Protein AF-A0A9W7LDL4-F1 (afdb_monomer_lite)

Sequence (821 aa):
MVRTRMLRHLKIFDSYFSASKPLLNHCSDKGTVSKFAHMLAAHAKHDDGNALCRLIEVCQHLAGQERKNLGFAMLLLLKYETKDGVWAIIEQVKDRVHRCQSAQKQAYVLVVSSGANMLQTKGRLGPGRPTEWDRLFPVHDLPIGVSESLQISSPAYSAIRKFQPSPTSSQALTKVLHSLHEMIEDYFEAHKEKAFLSSLHEPARFYYDCVGNHHHRDHVNVHGLNGWLCLIRGWFGAQLPLLPQENDGDAFKGCSDVWAGLSDEAWEVFKRDENFGKDYEGIRALRGRKEKMVKEKKYGNFDSGREFTGGTGASMERNAKKGDSRYRKTASKFAWWFRKEFVVKRMFEVLNGEGKPEYVGFREKCEVLFPLFLQSENFKWEGGLMEFMYDDDLMHIDVERAGRWFWWLGVIKEQYKGEKLGEGEGQSIYTCCGKCGEVPLPPGRFCHKCGEKIEANWAPVSPSASADDKDDRKPAALSPSSSSSVPSVQLPAVGRKLRHVEVRVKKKKAEAKAKVKEGGKEERRKREEAKAEADAKAEVKAQSPRVLSDSSVALDADPDEDLTCPICMEVRDDILPIPHWSSIGDVSGHRMCRQCTASYGKNECPFCHEVSVAEGVLKLVREMINKINETTGTSDPHALAALWEHWQFFEMEYSGRQGVVERVGKMVVEDKVFNQTLRKGVRQRAAWMRDAAGVIFRLHSLASCGGLSIRTGDRELLDKCRGSILETLETMECNGHHLGAAYSQALAPWLSASQGGGRGEVPMMLTVKDVGRAIVKNWVRHGRPGNARREVRERVITQYMQEARVRVWGGEDEVWEAFYS

Structure (mmCIF, N/CA/C/O backbone):
data_AF-A0A9W7LDL4-F1
#
_entry.id   AF-A0A9W7LDL4-F1
#
loop_
_atom_site.group_PDB
_atom_site.id
_atom_site.type_symbol
_atom_site.label_atom_id
_atom_site.label_alt_id
_atom_site.label_comp_id
_atom_site.label_asym_id
_atom_site.label_entity_id
_atom_site.label_seq_id
_atom_site.pdbx_PDB_ins_code
_atom_site.Cartn_x
_atom_site.Cartn_y
_atom_site.Cartn_z
_atom_site.occupancy
_atom_site.B_iso_or_equiv
_atom_site.auth_seq_id
_atom_site.auth_comp_id
_atom_site.auth_asym_id
_atom_site.auth_atom_id
_atom_site.pdbx_PDB_model_num
ATOM 1 N N . MET A 1 1 ? -8.871 17.024 -5.630 1.00 53.22 1 MET A N 1
ATOM 2 C CA . MET A 1 1 ? -9.946 16.040 -5.913 1.00 53.22 1 MET A CA 1
ATOM 3 C C . MET A 1 1 ? -10.081 15.651 -7.391 1.00 53.22 1 MET A C 1
ATOM 5 O O . MET A 1 1 ? -10.297 14.474 -7.636 1.00 53.22 1 MET A O 1
ATOM 9 N N . VAL A 1 2 ? -9.946 16.567 -8.366 1.00 59.41 2 VAL A N 1
ATOM 10 C CA . VAL A 1 2 ? -10.040 16.223 -9.812 1.00 59.41 2 VAL A CA 1
ATOM 11 C C . VAL A 1 2 ? -8.792 15.496 -10.356 1.00 59.41 2 VAL A C 1
ATOM 13 O O . VAL A 1 2 ? -8.896 14.713 -11.293 1.00 59.41 2 VAL A O 1
ATOM 16 N N . ARG A 1 3 ? -7.605 15.741 -9.777 1.00 71.50 3 ARG A N 1
ATOM 17 C CA . ARG A 1 3 ? -6.347 15.087 -10.184 1.00 71.50 3 ARG A CA 1
ATOM 18 C C . ARG A 1 3 ? -6.324 13.599 -9.786 1.00 71.50 3 ARG A C 1
ATOM 20 O O . ARG A 1 3 ? -6.838 13.241 -8.721 1.00 71.50 3 ARG A O 1
ATOM 27 N N . THR A 1 4 ? -5.739 12.777 -10.657 1.00 82.12 4 THR A N 1
ATOM 28 C CA . THR A 1 4 ? -5.434 11.355 -10.440 1.00 82.12 4 THR A CA 1
ATOM 29 C C . THR A 1 4 ? -4.107 10.994 -11.102 1.00 82.12 4 THR A C 1
ATOM 31 O O . THR A 1 4 ? -3.759 11.563 -12.146 1.00 82.12 4 THR A O 1
ATOM 34 N N . ARG A 1 5 ? -3.431 9.967 -10.569 1.00 84.31 5 ARG A N 1
ATOM 35 C CA . ARG A 1 5 ? -2.205 9.380 -11.127 1.00 84.31 5 ARG A CA 1
ATOM 36 C C . ARG A 1 5 ? -2.441 8.920 -12.566 1.00 84.31 5 ARG A C 1
ATOM 38 O O . ARG A 1 5 ? -1.601 9.175 -13.417 1.00 84.31 5 ARG A O 1
ATOM 45 N N . MET A 1 6 ? -3.622 8.374 -12.879 1.00 87.56 6 MET A N 1
ATOM 46 C CA . MET A 1 6 ? -4.013 8.024 -14.253 1.00 87.56 6 MET A CA 1
ATOM 47 C C . MET A 1 6 ? -4.052 9.241 -15.195 1.00 87.56 6 MET A C 1
ATOM 49 O O . MET A 1 6 ? -3.456 9.204 -16.267 1.00 87.56 6 MET A O 1
ATOM 53 N N . LEU A 1 7 ? -4.689 10.356 -14.817 1.00 85.56 7 LEU A N 1
ATOM 54 C CA . LEU A 1 7 ? -4.675 11.564 -15.659 1.00 85.56 7 LEU A CA 1
ATOM 55 C C . LEU A 1 7 ? -3.259 12.149 -15.808 1.00 85.56 7 LEU A C 1
ATOM 57 O O . LEU A 1 7 ? -2.925 12.674 -16.871 1.00 85.56 7 LEU A O 1
ATOM 61 N N . ARG A 1 8 ? -2.412 12.030 -14.776 1.00 85.56 8 ARG A N 1
ATOM 62 C CA . ARG A 1 8 ? -0.985 12.385 -14.833 1.00 85.56 8 ARG A CA 1
ATOM 63 C C . ARG A 1 8 ? -0.223 11.481 -15.812 1.00 85.56 8 ARG A C 1
ATOM 65 O O . ARG A 1 8 ? 0.491 11.995 -16.666 1.00 85.56 8 ARG A O 1
ATOM 72 N N . HIS A 1 9 ? -0.434 10.166 -15.756 1.00 88.56 9 HIS A N 1
ATOM 73 C CA . HIS A 1 9 ? 0.133 9.174 -16.677 1.00 88.56 9 HIS A CA 1
ATOM 74 C C . HIS A 1 9 ? -0.235 9.456 -18.137 1.00 88.56 9 HIS A C 1
ATOM 76 O O . HIS A 1 9 ? 0.642 9.497 -18.996 1.00 88.56 9 HIS A O 1
ATOM 82 N N . LEU A 1 10 ? -1.515 9.720 -18.415 1.00 90.50 10 LEU A N 1
ATOM 83 C CA . LEU A 1 10 ? -1.991 10.040 -19.763 1.00 90.50 10 LEU A CA 1
ATOM 84 C C . LEU A 1 10 ? -1.370 11.340 -20.297 1.00 90.50 10 LEU A C 1
ATOM 86 O O . LEU A 1 10 ? -0.927 11.376 -21.441 1.00 90.50 10 LEU A O 1
ATOM 90 N N . LYS A 1 11 ? -1.237 12.377 -19.457 1.00 88.69 11 LYS A N 1
ATOM 91 C CA . LYS A 1 11 ? -0.516 13.609 -19.824 1.00 88.69 11 LYS A CA 1
ATOM 92 C C . LYS A 1 11 ? 0.967 13.366 -20.106 1.00 88.69 11 LYS A C 1
ATOM 94 O O . LYS A 1 11 ? 1.494 13.940 -21.052 1.00 88.69 11 LYS A O 1
ATOM 99 N N . ILE A 1 12 ? 1.635 12.517 -19.321 1.00 88.19 12 ILE A N 1
ATOM 100 C CA . ILE A 1 12 ? 3.023 12.114 -19.592 1.00 88.19 12 ILE A CA 1
ATOM 101 C C . ILE A 1 12 ? 3.096 11.429 -20.963 1.00 88.19 12 ILE A C 1
ATOM 103 O O . ILE A 1 12 ? 3.935 11.799 -21.779 1.00 88.19 12 ILE A O 1
ATOM 107 N N . PHE A 1 13 ? 2.191 10.495 -21.265 1.00 93.81 13 PHE A N 1
ATOM 108 C CA . PHE A 1 13 ? 2.143 9.832 -22.571 1.00 93.81 13 PHE A CA 1
ATOM 109 C C . PHE A 1 13 ? 1.935 10.829 -23.722 1.00 93.81 13 PHE A C 1
ATOM 111 O O . PHE A 1 13 ? 2.673 10.776 -24.704 1.00 93.81 13 PHE A O 1
ATOM 118 N N . ASP A 1 14 ? 1.016 11.788 -23.585 1.00 92.69 14 ASP A N 1
ATOM 119 C CA . ASP A 1 14 ? 0.813 12.850 -24.579 1.00 92.69 14 ASP A CA 1
ATOM 120 C C . ASP A 1 14 ? 2.058 13.735 -24.779 1.00 92.69 14 ASP A C 1
ATOM 122 O O . ASP A 1 14 ? 2.364 14.091 -25.921 1.00 92.69 14 ASP A O 1
ATOM 126 N N . SER A 1 15 ? 2.843 14.018 -23.732 1.00 90.81 15 SER A N 1
ATOM 127 C CA . SER A 1 15 ? 4.146 14.692 -23.869 1.00 90.81 15 SER A CA 1
ATOM 128 C C . SER A 1 15 ? 5.156 13.857 -24.669 1.00 90.81 15 SER A C 1
ATOM 130 O O . SER A 1 15 ? 5.816 14.388 -25.562 1.00 90.81 15 SER A O 1
ATOM 132 N N . TYR A 1 16 ? 5.246 12.544 -24.419 1.00 93.69 16 TYR A N 1
ATOM 133 C CA . TYR A 1 16 ? 6.113 11.640 -25.194 1.00 93.69 16 TYR A CA 1
ATOM 134 C C . TYR A 1 16 ? 5.666 11.528 -26.662 1.00 93.69 16 TYR A C 1
ATOM 136 O O . TYR A 1 16 ? 6.505 11.556 -27.562 1.00 93.69 16 TYR A O 1
ATOM 144 N N . PHE A 1 17 ? 4.358 11.472 -26.931 1.00 95.00 17 PHE A N 1
ATOM 145 C CA . PHE A 1 17 ? 3.810 11.482 -28.293 1.00 95.00 17 PHE A CA 1
ATOM 146 C C . PHE A 1 17 ? 4.024 12.812 -29.026 1.00 95.00 17 PHE A C 1
ATOM 148 O O . PHE A 1 17 ? 4.191 12.813 -30.245 1.00 95.00 17 PHE A O 1
ATOM 155 N N . SER A 1 18 ? 4.033 13.930 -28.296 1.00 93.25 18 SER A N 1
ATOM 156 C CA . SER A 1 18 ? 4.320 15.259 -28.849 1.00 93.25 18 SER A CA 1
ATOM 157 C C . SER A 1 18 ? 5.802 15.415 -29.197 1.00 93.25 18 SER A C 1
ATOM 159 O O . SER A 1 18 ? 6.130 15.972 -30.240 1.00 93.25 18 SER A O 1
ATOM 161 N N . ALA A 1 19 ? 6.697 14.871 -28.366 1.00 93.38 19 ALA A N 1
ATOM 162 C CA . ALA A 1 19 ? 8.139 14.870 -28.613 1.00 93.38 19 ALA A CA 1
ATOM 163 C C . ALA A 1 19 ? 8.588 13.845 -29.672 1.00 93.38 19 ALA A C 1
ATOM 165 O O . ALA A 1 19 ? 9.620 14.037 -30.311 1.00 93.38 19 ALA A O 1
ATOM 166 N N . SER A 1 20 ? 7.836 12.755 -29.869 1.00 95.62 20 SER A N 1
ATOM 167 C CA . SER A 1 20 ? 8.164 11.694 -30.826 1.00 95.62 20 SER A CA 1
ATOM 168 C C . SER A 1 20 ? 6.957 11.306 -31.681 1.00 95.62 20 SER A C 1
ATOM 170 O O . SER A 1 20 ? 6.165 10.414 -31.358 1.00 95.62 20 SER A O 1
ATOM 172 N N . LYS A 1 21 ? 6.849 11.946 -32.852 1.00 96.69 21 LYS A N 1
ATOM 173 C CA . LYS A 1 21 ? 5.861 11.572 -33.873 1.00 96.69 21 LYS A CA 1
ATOM 174 C C . LYS A 1 21 ? 6.004 10.111 -34.349 1.00 96.69 21 LYS A C 1
ATOM 176 O O . LYS A 1 21 ? 4.965 9.471 -34.524 1.00 96.69 21 LYS A O 1
ATOM 181 N N . PRO A 1 22 ? 7.217 9.534 -34.510 1.00 97.00 22 PRO A N 1
ATOM 182 C CA . PRO A 1 22 ? 7.377 8.107 -34.799 1.00 97.00 22 PRO A CA 1
ATOM 183 C C . PRO A 1 22 ? 6.786 7.195 -33.714 1.00 97.00 22 PRO A C 1
ATOM 185 O O . PRO A 1 22 ? 6.088 6.240 -34.053 1.00 97.00 22 PRO A O 1
ATOM 188 N N . LEU A 1 23 ? 6.987 7.512 -32.426 1.00 96.06 23 LEU A N 1
ATOM 189 C CA . LEU A 1 23 ? 6.376 6.776 -31.312 1.00 96.06 23 LEU A CA 1
ATOM 190 C C . LEU A 1 23 ? 4.847 6.823 -31.386 1.00 96.06 23 LEU A C 1
ATOM 192 O O . LEU A 1 23 ? 4.198 5.781 -31.324 1.00 96.06 23 LEU A O 1
ATOM 196 N N . LEU A 1 24 ? 4.271 8.013 -31.590 1.00 96.06 24 LEU A N 1
ATOM 197 C CA . LEU A 1 24 ? 2.826 8.173 -31.755 1.00 96.06 24 LEU A CA 1
ATOM 198 C C . LEU A 1 24 ? 2.289 7.335 -32.922 1.00 96.06 24 LEU A C 1
ATOM 200 O O . LEU A 1 24 ? 1.261 6.679 -32.767 1.00 96.06 24 LEU A O 1
ATOM 204 N N . ASN A 1 25 ? 2.968 7.331 -34.070 1.00 96.06 25 ASN A N 1
ATOM 205 C CA . ASN A 1 25 ? 2.546 6.559 -35.239 1.00 96.06 25 ASN A CA 1
ATOM 206 C C . ASN A 1 25 ? 2.570 5.045 -34.951 1.00 96.06 25 ASN A C 1
ATOM 208 O O . ASN A 1 25 ? 1.580 4.365 -35.213 1.00 96.06 25 ASN A O 1
ATOM 212 N N . HIS A 1 26 ? 3.646 4.530 -34.346 1.00 96.00 26 HIS A N 1
ATOM 213 C CA . HIS A 1 26 ? 3.768 3.116 -33.974 1.00 96.00 26 HIS A CA 1
ATOM 214 C C . HIS A 1 26 ? 2.743 2.683 -32.919 1.00 96.00 26 HIS A C 1
ATOM 216 O O . HIS A 1 26 ? 2.086 1.660 -33.087 1.00 96.00 26 HIS A O 1
ATOM 222 N N . CYS A 1 27 ? 2.537 3.470 -31.862 1.00 95.50 27 CYS A N 1
ATOM 223 C CA . CYS A 1 27 ? 1.512 3.179 -30.859 1.00 95.50 27 CYS A CA 1
ATOM 224 C C . CYS A 1 27 ? 0.082 3.350 -31.411 1.00 95.50 27 CYS A C 1
ATOM 226 O O . CYS A 1 27 ? -0.859 2.750 -30.898 1.00 95.50 27 CYS A O 1
ATOM 228 N N . SER A 1 28 ? -0.106 4.137 -32.473 1.00 94.00 28 SER A N 1
ATOM 229 C CA . SER A 1 28 ? -1.403 4.271 -33.147 1.00 94.00 28 SER A CA 1
ATOM 230 C C . SER A 1 28 ? -1.708 3.128 -34.116 1.00 94.00 28 SER A C 1
ATOM 232 O O . SER A 1 28 ? -2.881 2.946 -34.442 1.00 94.00 28 SER A O 1
ATOM 234 N N . ASP A 1 29 ? -0.716 2.360 -34.571 1.00 94.00 29 ASP A N 1
ATOM 235 C CA . ASP A 1 29 ? -0.901 1.242 -35.500 1.00 94.00 29 ASP A CA 1
ATOM 236 C C . ASP A 1 29 ? -1.326 -0.057 -34.785 1.00 94.00 29 ASP A C 1
ATOM 238 O O . ASP A 1 29 ? -0.691 -0.521 -33.838 1.00 94.00 29 ASP A O 1
ATOM 242 N N . LYS A 1 30 ? -2.396 -0.694 -35.280 1.00 92.50 30 LYS A N 1
ATOM 243 C CA . LYS A 1 30 ? -2.917 -1.953 -34.723 1.00 92.50 30 LYS A CA 1
ATOM 244 C C . LYS A 1 30 ? -1.913 -3.101 -34.871 1.00 92.50 30 LYS A C 1
ATOM 246 O O . LYS A 1 30 ? -1.807 -3.910 -33.947 1.00 92.50 30 LYS A O 1
ATOM 251 N N . GLY A 1 31 ? -1.195 -3.186 -35.994 1.00 94.25 31 GLY A N 1
ATOM 252 C CA . GLY A 1 31 ? -0.226 -4.261 -36.234 1.00 94.25 31 GLY A CA 1
ATOM 253 C C . GLY A 1 31 ? 0.935 -4.197 -35.242 1.00 94.25 31 GLY A C 1
ATOM 254 O O . GLY A 1 31 ? 1.230 -5.169 -34.547 1.00 94.25 31 GLY A O 1
ATOM 255 N N . THR A 1 32 ? 1.524 -3.011 -35.103 1.00 95.12 32 THR A N 1
ATOM 256 C CA . THR A 1 32 ? 2.622 -2.716 -34.178 1.00 95.12 32 THR A CA 1
ATOM 257 C C . THR A 1 32 ? 2.226 -2.955 -32.719 1.00 95.12 32 THR A C 1
ATOM 259 O O . THR A 1 32 ? 2.948 -3.647 -32.004 1.00 95.12 32 THR A O 1
ATOM 262 N N . VAL A 1 33 ? 1.063 -2.471 -32.268 1.00 94.88 33 VAL A N 1
ATOM 263 C CA . VAL A 1 33 ? 0.619 -2.698 -30.878 1.00 94.88 33 VAL A CA 1
ATOM 264 C C . VAL A 1 33 ? 0.331 -4.181 -30.599 1.00 94.88 33 VAL A C 1
ATOM 266 O O . VAL A 1 33 ? 0.645 -4.673 -29.517 1.00 94.88 33 VAL A O 1
ATOM 269 N N . SER A 1 34 ? -0.161 -4.934 -31.588 1.00 94.06 34 SER A N 1
ATOM 270 C CA . SER A 1 34 ? -0.303 -6.397 -31.467 1.00 94.06 34 SER A CA 1
ATOM 271 C C . SER A 1 34 ? 1.064 -7.095 -31.375 1.00 94.06 34 SER A C 1
ATOM 273 O O . SER A 1 34 ? 1.241 -8.010 -30.571 1.00 94.06 34 SER A O 1
ATOM 275 N N . LYS A 1 35 ? 2.078 -6.618 -32.115 1.00 94.62 35 LYS A N 1
ATOM 276 C CA . LYS A 1 35 ? 3.469 -7.090 -31.984 1.00 94.62 35 LYS A CA 1
ATOM 277 C C . LYS A 1 35 ? 4.027 -6.826 -30.578 1.00 94.62 35 LYS A C 1
ATOM 279 O O . LYS A 1 35 ? 4.661 -7.719 -30.017 1.00 94.62 35 LYS A O 1
ATOM 284 N N . PHE A 1 36 ? 3.754 -5.659 -29.980 1.00 95.19 36 PHE A N 1
ATOM 285 C CA . PHE A 1 36 ? 4.131 -5.374 -28.587 1.00 95.19 36 PHE A CA 1
ATOM 286 C C . PHE A 1 36 ? 3.502 -6.381 -27.615 1.00 95.19 36 PHE A C 1
ATOM 288 O O . PHE A 1 36 ? 4.218 -6.945 -26.792 1.00 95.19 36 PHE A O 1
ATOM 295 N N . ALA A 1 37 ? 2.201 -6.663 -27.744 1.00 94.81 37 ALA A N 1
ATOM 296 C CA . ALA A 1 37 ? 1.503 -7.643 -26.909 1.00 94.81 37 ALA A CA 1
ATOM 297 C C . ALA A 1 37 ? 2.120 -9.052 -26.999 1.00 94.81 37 ALA A C 1
ATOM 299 O O . ALA A 1 37 ? 2.398 -9.667 -25.968 1.00 94.81 37 ALA A O 1
ATOM 300 N N . HIS A 1 38 ? 2.405 -9.546 -28.209 1.00 94.06 38 HIS A N 1
ATOM 301 C CA . HIS A 1 38 ? 3.063 -10.846 -28.389 1.00 94.06 38 HIS A CA 1
ATOM 302 C C . HIS A 1 38 ? 4.481 -10.881 -27.802 1.00 94.06 38 HIS A C 1
ATOM 304 O O . HIS A 1 38 ? 4.854 -11.864 -27.163 1.00 94.06 38 HIS A O 1
ATOM 310 N N . MET A 1 39 ? 5.272 -9.816 -27.968 1.00 94.81 39 MET A N 1
ATOM 311 C CA . MET A 1 39 ? 6.620 -9.746 -27.389 1.00 94.81 39 MET A CA 1
ATOM 312 C C . MET A 1 39 ? 6.605 -9.634 -25.862 1.00 94.81 39 MET A C 1
ATOM 314 O O . MET A 1 39 ? 7.488 -10.185 -25.206 1.00 94.81 39 MET A O 1
ATOM 318 N N . LEU A 1 40 ? 5.592 -8.976 -25.297 1.00 94.88 40 LEU A N 1
ATOM 319 C CA . LEU A 1 40 ? 5.384 -8.872 -23.857 1.00 94.88 40 LEU A CA 1
ATOM 320 C C . LEU A 1 40 ? 5.024 -10.242 -23.249 1.00 94.88 40 LEU A C 1
ATOM 322 O O . LEU A 1 40 ? 5.645 -10.659 -22.272 1.00 94.88 40 LEU A O 1
ATOM 326 N N . ALA A 1 41 ? 4.126 -10.998 -23.891 1.00 94.12 41 ALA A N 1
ATOM 327 C CA . ALA A 1 41 ? 3.825 -12.381 -23.510 1.00 94.12 41 ALA A CA 1
ATOM 328 C C . ALA A 1 41 ? 5.047 -13.311 -23.645 1.00 94.12 41 ALA A C 1
ATOM 330 O O . ALA A 1 41 ? 5.364 -14.058 -22.720 1.00 94.12 41 ALA A O 1
ATOM 331 N N . ALA A 1 42 ? 5.805 -13.207 -24.743 1.00 94.56 42 ALA A N 1
ATOM 332 C CA . ALA A 1 42 ? 7.029 -13.985 -24.945 1.00 94.56 42 ALA A CA 1
ATOM 333 C C . ALA A 1 42 ? 8.135 -13.651 -23.920 1.00 94.56 42 ALA A C 1
ATOM 335 O O . ALA A 1 42 ? 8.864 -14.543 -23.485 1.00 94.56 42 ALA A O 1
ATOM 336 N N . HIS A 1 43 ? 8.257 -12.387 -23.491 1.00 92.81 43 HIS A N 1
ATOM 337 C CA . HIS A 1 43 ? 9.179 -11.964 -22.423 1.00 92.81 43 HIS A CA 1
ATOM 338 C C . HIS A 1 43 ? 8.836 -12.619 -21.081 1.00 92.81 43 HIS A C 1
ATOM 340 O O . HIS A 1 43 ? 9.730 -13.162 -20.429 1.00 92.81 43 HIS A O 1
ATOM 346 N N . ALA A 1 44 ? 7.550 -12.647 -20.729 1.00 93.56 44 ALA A N 1
ATOM 347 C CA . ALA A 1 44 ? 7.024 -13.331 -19.547 1.00 93.56 44 ALA A CA 1
ATOM 348 C C . ALA A 1 44 ? 6.998 -14.869 -19.655 1.00 93.56 44 ALA A C 1
ATOM 350 O O . ALA A 1 44 ? 6.662 -15.530 -18.677 1.00 93.56 44 ALA A O 1
ATOM 351 N N . LYS A 1 45 ? 7.325 -15.450 -20.823 1.00 93.06 45 LYS A N 1
ATOM 352 C CA . LYS A 1 45 ? 7.079 -16.871 -21.151 1.00 93.06 45 LYS A CA 1
ATOM 353 C C . LYS A 1 45 ? 5.627 -17.293 -20.866 1.00 93.06 45 LYS A C 1
ATOM 355 O O . LYS A 1 45 ? 5.376 -18.368 -20.333 1.00 93.06 45 LYS A O 1
ATOM 360 N N . HIS A 1 46 ? 4.683 -16.411 -21.179 1.00 89.81 46 HIS A N 1
ATOM 361 C CA . HIS A 1 46 ? 3.265 -16.613 -20.929 1.00 89.81 46 HIS A CA 1
ATOM 362 C C . HIS A 1 46 ? 2.590 -17.203 -22.172 1.00 89.81 46 HIS A C 1
ATOM 364 O O . HIS A 1 46 ? 2.565 -16.553 -23.218 1.00 89.81 46 HIS A O 1
ATOM 370 N N . ASP A 1 47 ? 2.016 -18.404 -22.058 1.00 85.31 47 ASP A N 1
ATOM 371 C CA . ASP A 1 47 ? 1.397 -19.110 -23.195 1.00 85.31 47 ASP A CA 1
ATOM 372 C C . ASP A 1 47 ? 0.189 -18.352 -23.781 1.00 85.31 47 ASP A C 1
ATOM 374 O O . ASP A 1 47 ? -0.109 -18.437 -24.973 1.00 85.31 47 ASP A O 1
ATOM 378 N N . ASP A 1 48 ? -0.499 -17.564 -22.950 1.00 76.69 48 ASP A N 1
ATOM 379 C CA . ASP A 1 48 ? -1.656 -16.760 -23.349 1.00 76.69 48 ASP A CA 1
ATOM 380 C C . ASP A 1 48 ? -1.263 -15.325 -23.743 1.00 76.69 48 ASP A C 1
ATOM 382 O O . ASP A 1 48 ? -1.449 -14.367 -22.992 1.00 76.69 48 ASP A O 1
ATOM 386 N N . GLY A 1 49 ? -0.722 -15.168 -24.954 1.00 76.06 49 GLY A N 1
ATOM 387 C CA . GLY A 1 49 ? -0.601 -13.854 -25.601 1.00 76.06 49 GLY A CA 1
ATOM 388 C C . GLY A 1 49 ? -1.940 -13.293 -26.110 1.00 76.06 49 GLY A C 1
ATOM 389 O O . GLY A 1 49 ? -2.019 -12.120 -26.487 1.00 76.06 49 GLY A O 1
ATOM 390 N N . ASN A 1 50 ? -3.003 -14.106 -26.113 1.00 87.56 50 ASN A N 1
ATOM 391 C CA . ASN A 1 50 ? -4.306 -13.739 -26.661 1.00 87.56 50 ASN A CA 1
ATOM 392 C C . ASN A 1 50 ? -5.063 -12.785 -25.733 1.00 87.56 50 ASN A C 1
ATOM 394 O O . ASN A 1 50 ? -5.749 -11.896 -26.232 1.00 87.56 50 ASN A O 1
ATOM 398 N N . ALA A 1 51 ? -4.890 -12.893 -24.412 1.00 89.69 51 ALA A N 1
ATOM 399 C CA . ALA A 1 51 ? -5.471 -11.962 -23.440 1.00 89.69 51 ALA A CA 1
ATOM 400 C C . ALA A 1 51 ? -5.104 -10.488 -23.727 1.00 89.69 51 ALA A C 1
ATOM 402 O O . ALA A 1 51 ? -5.977 -9.617 -23.759 1.00 89.69 51 ALA A O 1
ATOM 403 N N . LEU A 1 52 ? -3.826 -10.201 -24.012 1.00 90.88 52 LEU A N 1
ATOM 404 C CA . LEU A 1 52 ? -3.371 -8.853 -24.378 1.00 90.88 52 LEU A CA 1
ATOM 405 C C . LEU A 1 52 ? -3.884 -8.423 -25.762 1.00 90.88 52 LEU A C 1
ATOM 407 O O . LEU A 1 52 ? -4.308 -7.280 -25.934 1.00 90.88 52 LEU A O 1
ATOM 411 N N . CYS A 1 53 ? -3.898 -9.334 -26.740 1.00 90.75 53 CYS A N 1
ATOM 412 C CA . CYS A 1 53 ? -4.442 -9.056 -28.073 1.00 90.75 53 CYS A CA 1
ATOM 413 C C . CYS A 1 53 ? -5.942 -8.730 -28.017 1.00 90.75 53 CYS A C 1
ATOM 415 O O . CYS A 1 53 ? -6.400 -7.775 -28.645 1.00 90.75 53 CYS A O 1
ATOM 417 N N . ARG A 1 54 ? -6.699 -9.446 -27.179 1.00 90.81 54 ARG A N 1
ATOM 418 C CA . ARG A 1 54 ? -8.120 -9.191 -26.934 1.00 90.81 54 ARG A CA 1
ATOM 419 C C . ARG A 1 54 ? -8.360 -7.830 -26.283 1.00 90.81 54 ARG A C 1
ATOM 421 O O . ARG A 1 54 ? -9.341 -7.170 -26.615 1.00 90.81 54 ARG A O 1
ATOM 428 N N . LEU A 1 55 ? -7.461 -7.362 -25.415 1.00 89.62 55 LEU A N 1
ATOM 429 C CA . LEU A 1 55 ? -7.556 -6.016 -24.841 1.00 89.62 55 LEU A CA 1
ATOM 430 C C . LEU A 1 55 ? -7.400 -4.930 -25.923 1.00 89.62 55 LEU A C 1
ATOM 432 O O . LEU A 1 55 ? -8.146 -3.952 -25.929 1.00 89.62 55 LEU A O 1
ATOM 436 N N . ILE A 1 56 ? -6.509 -5.145 -26.900 1.00 89.25 56 ILE A N 1
ATOM 437 C CA . ILE A 1 56 ? -6.348 -4.262 -28.069 1.00 89.25 56 ILE A CA 1
ATOM 438 C C . ILE A 1 56 ? -7.613 -4.259 -28.945 1.00 89.25 56 ILE A C 1
ATOM 440 O O . ILE A 1 56 ? -7.947 -3.225 -29.529 1.00 89.25 56 ILE A O 1
ATOM 444 N N . GLU A 1 57 ? -8.332 -5.381 -29.054 1.00 88.81 57 GLU A N 1
ATOM 445 C CA . GLU A 1 57 ? -9.647 -5.452 -29.715 1.00 88.81 57 GLU A CA 1
ATOM 446 C C . GLU A 1 57 ? -10.710 -4.630 -28.990 1.00 88.81 57 GLU A C 1
ATOM 448 O O . GLU A 1 57 ? -11.401 -3.846 -29.635 1.00 88.81 57 GLU A O 1
ATOM 453 N N . VAL A 1 58 ? -10.801 -4.724 -27.661 1.00 84.62 58 VAL A N 1
ATOM 454 C CA . VAL A 1 58 ? -11.764 -3.920 -26.892 1.00 84.62 58 VAL A CA 1
ATOM 455 C C . VAL A 1 58 ? -11.497 -2.421 -27.068 1.00 84.62 58 VAL A C 1
ATOM 457 O O . VAL A 1 58 ? -12.418 -1.669 -27.392 1.00 84.62 58 VAL A O 1
ATOM 460 N N . CYS A 1 59 ? -10.239 -1.982 -26.958 1.00 82.19 59 CYS A N 1
ATOM 461 C CA . CYS A 1 59 ? -9.874 -0.571 -27.129 1.00 82.19 59 CYS A CA 1
ATOM 462 C C . CYS A 1 59 ? -10.118 -0.023 -28.551 1.00 82.19 59 CYS A C 1
ATOM 464 O O . CYS A 1 59 ? -10.162 1.193 -28.725 1.00 82.19 59 CYS A O 1
ATOM 466 N N . GLN A 1 60 ? -10.328 -0.861 -29.579 1.00 73.69 60 GLN A N 1
ATOM 467 C CA . GLN A 1 60 ? -10.731 -0.370 -30.912 1.00 73.69 60 GLN A CA 1
ATOM 468 C C . GLN A 1 60 ? -12.135 0.251 -30.909 1.00 73.69 60 GLN A C 1
ATOM 470 O O . GLN A 1 60 ? -12.409 1.122 -31.733 1.00 73.69 60 GLN A O 1
ATOM 475 N N . HIS A 1 61 ? -13.000 -0.140 -29.970 1.00 68.62 61 HIS A N 1
ATOM 476 C CA . HIS A 1 61 ? -14.343 0.423 -29.819 1.00 68.62 61 HIS A CA 1
ATOM 477 C C . HIS A 1 61 ? -14.380 1.715 -28.980 1.00 68.62 61 HIS A C 1
ATOM 479 O O . HIS A 1 61 ? -15.415 2.377 -28.938 1.00 68.62 61 HIS A O 1
ATOM 485 N N . LEU A 1 62 ? -13.275 2.097 -28.326 1.00 58.94 62 LEU A N 1
ATOM 486 C CA . LEU A 1 62 ? -13.226 3.140 -27.286 1.00 58.94 62 LEU A CA 1
ATOM 487 C C . LEU A 1 62 ? -12.466 4.412 -27.719 1.00 58.94 62 LEU A C 1
ATOM 489 O O . LEU A 1 62 ? -11.864 5.108 -26.907 1.00 58.94 62 LEU A O 1
ATOM 493 N N . ALA A 1 63 ? -12.549 4.734 -29.014 1.00 63.00 63 ALA A N 1
ATOM 494 C CA . ALA A 1 63 ? -11.815 5.802 -29.701 1.00 63.00 63 ALA A CA 1
ATOM 495 C C . ALA A 1 63 ? -10.282 5.609 -29.738 1.00 63.00 63 ALA A C 1
ATOM 497 O O . ALA A 1 63 ? -9.648 5.069 -28.835 1.00 63.00 63 ALA A O 1
ATOM 498 N N . GLY A 1 64 ? -9.652 6.082 -30.820 1.00 73.38 64 GLY A N 1
ATOM 499 C CA . GLY A 1 64 ? -8.257 5.747 -31.152 1.00 73.38 64 GLY A CA 1
ATOM 500 C C . GLY A 1 64 ? -7.191 6.139 -30.116 1.00 73.38 64 GLY A C 1
ATOM 501 O O . GLY A 1 64 ? -6.074 5.628 -30.191 1.00 73.38 64 GLY A O 1
ATOM 502 N N . GLN A 1 65 ? -7.520 6.997 -29.142 1.00 85.06 65 GLN A N 1
ATOM 503 C CA . GLN A 1 65 ? -6.573 7.428 -28.112 1.00 85.06 65 GLN A CA 1
ATOM 504 C C . GLN A 1 65 ? -6.263 6.343 -27.072 1.00 85.06 65 GLN A C 1
ATOM 506 O O . GLN A 1 65 ? -5.124 6.275 -26.618 1.00 85.06 65 GLN A O 1
ATOM 511 N N . GLU A 1 66 ? -7.204 5.459 -26.719 1.00 90.19 66 GLU A N 1
ATOM 512 C CA . GLU A 1 66 ? -6.897 4.378 -25.766 1.00 90.19 66 GLU A CA 1
ATOM 513 C C . GLU A 1 66 ? -5.847 3.414 -26.340 1.00 90.19 66 GLU A C 1
ATOM 515 O O . GLU A 1 66 ? -4.902 3.035 -25.648 1.00 90.19 66 GLU A O 1
ATOM 520 N N . ARG A 1 67 ? -5.926 3.103 -27.643 1.00 93.00 67 ARG A N 1
ATOM 521 C CA . ARG A 1 67 ? -4.962 2.220 -28.320 1.00 93.00 67 ARG A CA 1
ATOM 522 C C . ARG A 1 67 ? -3.522 2.738 -28.247 1.00 93.00 67 ARG A C 1
ATOM 524 O O . ARG A 1 67 ? -2.636 1.947 -27.929 1.00 93.00 67 ARG A O 1
ATOM 531 N N . LYS A 1 68 ? -3.275 4.035 -28.491 1.00 94.88 68 LYS A N 1
ATOM 532 C CA . LYS A 1 68 ? -1.907 4.587 -28.399 1.00 94.88 68 LYS A CA 1
ATOM 533 C C . LYS A 1 68 ? -1.356 4.517 -26.974 1.00 94.88 68 LYS A C 1
ATOM 535 O O . LYS A 1 68 ? -0.197 4.157 -26.792 1.00 94.88 68 LYS A O 1
ATOM 540 N N . ASN A 1 69 ? -2.192 4.776 -25.969 1.00 95.38 69 ASN A N 1
ATOM 541 C CA . ASN A 1 69 ? -1.787 4.731 -24.567 1.00 95.38 69 ASN A CA 1
ATOM 542 C C . ASN A 1 69 ? -1.453 3.295 -24.150 1.00 95.38 69 ASN A C 1
ATOM 544 O O . ASN A 1 69 ? -0.410 3.057 -23.548 1.00 95.38 69 ASN A O 1
ATOM 548 N N . LEU A 1 70 ? -2.294 2.332 -24.540 1.00 95.81 70 LEU A N 1
ATOM 549 C CA . LEU A 1 70 ? -2.058 0.909 -24.306 1.00 95.81 70 LEU A CA 1
ATOM 550 C C . LEU A 1 70 ? -0.764 0.432 -24.984 1.00 95.81 70 LEU A C 1
ATOM 552 O O . LEU A 1 70 ? 0.054 -0.229 -24.350 1.00 95.81 70 LEU A O 1
ATOM 556 N N . GLY A 1 71 ? -0.546 0.816 -26.246 1.00 95.88 71 GLY A N 1
ATOM 557 C CA . GLY A 1 71 ? 0.662 0.474 -26.993 1.00 95.88 71 GLY A CA 1
ATOM 558 C C . GLY A 1 71 ? 1.940 1.020 -26.361 1.00 95.88 71 GLY A C 1
ATOM 559 O O . GLY A 1 71 ? 2.923 0.291 -26.243 1.00 95.88 71 GLY A O 1
ATOM 560 N N . PHE A 1 72 ? 1.931 2.276 -25.908 1.00 96.75 72 PHE A N 1
ATOM 561 C CA . PHE A 1 72 ? 3.095 2.853 -25.235 1.00 96.75 72 PHE A CA 1
ATOM 562 C C . PHE A 1 72 ? 3.334 2.219 -23.857 1.00 96.75 72 PHE A C 1
ATOM 564 O O . PHE A 1 72 ? 4.470 1.887 -23.528 1.00 96.75 72 PHE A O 1
ATOM 571 N N . ALA A 1 73 ? 2.274 1.942 -23.093 1.00 96.94 73 ALA A N 1
ATOM 572 C CA . ALA A 1 73 ? 2.378 1.228 -21.823 1.00 96.94 73 ALA A CA 1
ATOM 573 C C . ALA A 1 73 ? 2.966 -0.186 -21.980 1.00 96.94 73 ALA A C 1
ATOM 575 O O . ALA A 1 73 ? 3.858 -0.562 -21.223 1.00 96.94 73 ALA A O 1
ATOM 576 N N . MET A 1 74 ? 2.533 -0.949 -22.991 1.00 97.31 74 MET A N 1
ATOM 577 C CA . MET A 1 74 ? 3.105 -2.265 -23.310 1.00 97.31 74 MET A CA 1
ATOM 578 C C . MET A 1 74 ? 4.594 -2.181 -23.667 1.00 97.31 74 MET A C 1
ATOM 580 O O . MET A 1 74 ? 5.372 -3.024 -23.224 1.00 97.31 74 MET A O 1
ATOM 584 N N . LEU A 1 75 ? 5.005 -1.160 -24.428 1.00 96.06 75 LEU A N 1
ATOM 585 C CA . LEU A 1 75 ? 6.411 -0.938 -24.775 1.00 96.06 75 LEU A CA 1
ATOM 586 C C . LEU A 1 75 ? 7.263 -0.589 -23.540 1.00 96.06 75 LEU A C 1
ATOM 588 O O . LEU A 1 75 ? 8.379 -1.085 -23.402 1.00 96.06 75 LEU A O 1
ATOM 592 N N . LEU A 1 76 ? 6.726 0.218 -22.621 1.00 96.00 76 LEU A N 1
ATOM 593 C CA . LEU A 1 76 ? 7.376 0.558 -21.351 1.00 96.00 76 LEU A CA 1
ATOM 594 C C . LEU A 1 76 ? 7.552 -0.669 -20.447 1.00 96.00 76 LEU A C 1
ATOM 596 O O . LEU A 1 76 ? 8.641 -0.877 -19.916 1.00 96.00 76 LEU A O 1
ATOM 600 N N . LEU A 1 77 ? 6.523 -1.516 -20.330 1.00 96.56 77 LEU A N 1
ATOM 601 C CA . LEU A 1 77 ? 6.613 -2.791 -19.611 1.00 96.56 77 LEU A CA 1
ATOM 602 C C . LEU A 1 77 ? 7.646 -3.727 -20.255 1.00 96.56 77 LEU A C 1
ATOM 604 O O . LEU A 1 77 ? 8.498 -4.268 -19.562 1.00 96.56 77 LEU A O 1
ATOM 608 N N . LEU A 1 78 ? 7.644 -3.866 -21.584 1.00 95.50 78 LEU A N 1
ATOM 609 C CA . LEU A 1 78 ? 8.615 -4.700 -22.304 1.00 95.50 78 LEU A CA 1
ATOM 610 C C . LEU A 1 78 ? 10.071 -4.241 -22.094 1.00 95.50 78 LEU A C 1
ATOM 612 O O . LEU A 1 78 ? 10.990 -5.066 -22.132 1.00 95.50 78 LEU A O 1
ATOM 616 N N . LYS A 1 79 ? 10.280 -2.933 -21.899 1.00 93.88 79 LYS A N 1
ATOM 617 C CA . LYS A 1 79 ? 11.599 -2.327 -21.703 1.00 93.88 79 LYS A CA 1
ATOM 618 C C . LYS A 1 79 ? 12.087 -2.392 -20.254 1.00 93.88 79 LYS A C 1
ATOM 620 O O . LYS A 1 79 ? 13.266 -2.668 -20.047 1.00 93.88 79 LYS A O 1
ATOM 625 N N . TYR A 1 80 ? 11.229 -2.126 -19.273 1.00 94.06 80 TYR A N 1
ATOM 626 C CA . TYR A 1 80 ? 11.652 -1.901 -17.884 1.00 94.06 80 TYR A CA 1
ATOM 627 C C . TYR A 1 80 ? 11.126 -2.927 -16.876 1.00 94.06 80 TYR A C 1
ATOM 629 O O . TYR A 1 80 ? 11.733 -3.076 -15.819 1.00 94.06 80 TYR A O 1
ATOM 637 N N . GLU A 1 81 ? 10.042 -3.647 -17.177 1.00 94.38 81 GLU A N 1
ATOM 638 C CA . GLU A 1 81 ? 9.443 -4.587 -16.228 1.00 94.38 81 GLU A CA 1
ATOM 639 C C . GLU A 1 81 ? 10.102 -5.976 -16.293 1.00 94.38 81 GLU A C 1
ATOM 641 O O . GLU A 1 81 ? 10.493 -6.509 -17.343 1.00 94.38 81 GLU A O 1
ATOM 646 N N . THR A 1 82 ? 10.212 -6.581 -15.116 1.00 91.38 82 THR A N 1
ATOM 647 C CA . THR A 1 82 ? 10.676 -7.947 -14.895 1.00 91.38 82 THR A CA 1
ATOM 648 C C . THR A 1 82 ? 9.771 -8.968 -15.589 1.00 91.38 82 THR A C 1
ATOM 650 O O . THR A 1 82 ? 8.597 -8.719 -15.856 1.00 91.38 82 THR A O 1
ATOM 653 N N . LYS A 1 83 ? 10.297 -10.164 -15.882 1.00 92.44 83 LYS A N 1
ATOM 654 C CA . LYS A 1 83 ? 9.498 -11.229 -16.519 1.00 92.44 83 LYS A CA 1
ATOM 655 C C . LYS A 1 83 ? 8.292 -11.614 -15.661 1.00 92.44 83 LYS A C 1
ATOM 657 O O . LYS A 1 83 ? 7.193 -11.744 -16.189 1.00 92.44 83 LYS A O 1
ATOM 662 N N . ASP A 1 84 ? 8.507 -11.715 -14.353 1.00 86.81 84 ASP A N 1
ATOM 663 C CA . ASP A 1 84 ? 7.494 -12.120 -13.379 1.00 86.81 84 ASP A CA 1
ATOM 664 C C . ASP A 1 84 ? 6.459 -11.005 -13.149 1.00 86.81 84 ASP A C 1
ATOM 666 O O . ASP A 1 84 ? 5.262 -11.279 -13.074 1.00 86.81 84 ASP A O 1
ATOM 670 N N . GLY A 1 85 ? 6.887 -9.735 -13.132 1.00 90.12 85 GLY A N 1
ATOM 671 C CA . GLY A 1 85 ? 5.987 -8.579 -13.090 1.00 90.12 85 GLY A CA 1
ATOM 672 C C . GLY A 1 85 ? 5.079 -8.506 -14.320 1.00 90.12 85 GLY A C 1
ATOM 673 O O . GLY A 1 85 ? 3.864 -8.345 -14.191 1.00 90.12 85 GLY A O 1
ATOM 674 N N . VAL A 1 86 ? 5.632 -8.728 -15.519 1.00 95.50 86 VAL A N 1
ATOM 675 C CA . VAL A 1 86 ? 4.830 -8.828 -16.748 1.00 95.50 86 VAL A CA 1
ATOM 676 C C . VAL A 1 86 ? 3.885 -10.032 -16.705 1.00 95.50 86 VAL A C 1
ATOM 678 O O . VAL A 1 86 ? 2.713 -9.882 -17.049 1.00 95.50 86 VAL A O 1
ATOM 681 N N . TRP A 1 87 ? 4.348 -11.202 -16.255 1.00 93.00 87 TRP A N 1
ATOM 682 C CA . TRP A 1 87 ? 3.513 -12.400 -16.096 1.00 93.00 87 TRP A CA 1
ATOM 683 C C . TRP A 1 87 ? 2.298 -12.116 -15.196 1.00 93.00 87 TRP A C 1
ATOM 685 O O . TRP A 1 87 ? 1.158 -12.374 -15.586 1.00 93.00 87 TRP A O 1
ATOM 695 N N . ALA A 1 88 ? 2.524 -11.479 -14.042 1.00 91.44 88 ALA A N 1
ATOM 696 C CA . ALA A 1 88 ? 1.474 -11.120 -13.091 1.00 91.44 88 ALA A CA 1
ATOM 697 C C . ALA A 1 88 ? 0.469 -10.098 -13.654 1.00 91.44 88 ALA A C 1
ATOM 699 O O . ALA A 1 88 ? -0.721 -10.163 -13.335 1.00 91.44 88 ALA A O 1
ATOM 700 N N . ILE A 1 89 ? 0.914 -9.170 -14.511 1.00 94.69 89 ILE A N 1
ATOM 701 C CA . ILE A 1 89 ? 0.023 -8.247 -15.232 1.00 94.69 89 ILE A CA 1
ATOM 702 C C . ILE A 1 89 ? -0.833 -9.008 -16.257 1.00 94.69 89 ILE A C 1
ATOM 704 O O . ILE A 1 89 ? -2.024 -8.719 -16.375 1.00 94.69 89 ILE A O 1
ATOM 708 N N . ILE A 1 90 ? -0.274 -9.987 -16.978 1.00 95.19 90 ILE A N 1
ATOM 709 C CA . ILE A 1 90 ? -1.008 -10.740 -18.010 1.00 95.19 90 ILE A CA 1
ATOM 710 C C . ILE A 1 90 ? -2.122 -11.598 -17.401 1.00 95.19 90 ILE A C 1
ATOM 712 O O . ILE A 1 90 ? -3.260 -11.488 -17.861 1.00 95.19 90 ILE A O 1
ATOM 716 N N . GLU A 1 91 ? -1.860 -12.377 -16.346 1.00 93.25 91 GLU A N 1
ATOM 717 C CA . GLU A 1 91 ? -2.915 -13.155 -15.663 1.00 93.25 91 GLU A CA 1
ATOM 718 C C . GLU A 1 91 ? -4.034 -12.244 -15.124 1.00 93.25 91 GLU A C 1
ATOM 720 O O . GLU A 1 91 ? -5.224 -12.528 -15.273 1.00 93.25 91 GLU A O 1
ATOM 725 N N . GLN A 1 92 ? -3.671 -11.076 -14.590 1.00 92.81 92 GLN A N 1
ATOM 726 C CA . GLN A 1 92 ? -4.634 -10.069 -14.147 1.00 92.81 92 GLN A CA 1
ATOM 727 C C . GLN A 1 92 ? -5.453 -9.422 -15.279 1.00 92.81 92 GLN A C 1
ATOM 729 O O . GLN A 1 92 ? -6.588 -8.992 -15.042 1.00 92.81 92 GLN A O 1
ATOM 734 N N . VAL A 1 93 ? -4.905 -9.310 -16.491 1.00 94.56 93 VAL A N 1
ATOM 735 C CA . VAL A 1 93 ? -5.653 -8.874 -17.682 1.00 94.56 93 VAL A CA 1
ATOM 736 C C . VAL A 1 93 ? -6.579 -9.990 -18.155 1.00 94.56 93 VAL A C 1
ATOM 738 O O . VAL A 1 93 ? -7.756 -9.734 -18.402 1.00 94.56 93 VAL A O 1
ATOM 741 N N . LYS A 1 94 ? -6.080 -11.225 -18.233 1.00 94.00 94 LYS A N 1
ATOM 742 C CA . LYS A 1 94 ? -6.801 -12.432 -18.662 1.00 94.00 94 LYS A CA 1
ATOM 743 C C . LYS A 1 94 ? -8.070 -12.682 -17.845 1.00 94.00 94 LYS A C 1
ATOM 745 O O . LYS A 1 94 ? -9.131 -12.890 -18.432 1.00 94.00 94 LYS A O 1
ATOM 750 N N . ASP A 1 95 ? -8.001 -12.546 -16.519 1.00 90.62 95 ASP A N 1
ATOM 751 C CA . ASP A 1 95 ? -9.166 -12.649 -15.621 1.00 90.62 95 ASP A CA 1
ATOM 752 C C . ASP A 1 95 ? -10.303 -11.671 -15.988 1.00 90.62 95 ASP A C 1
ATOM 754 O O . ASP A 1 95 ? -11.489 -11.970 -15.835 1.00 90.62 95 ASP A O 1
ATOM 758 N N . ARG A 1 96 ? -9.946 -10.493 -16.513 1.00 92.31 96 ARG A N 1
ATOM 759 C CA . ARG A 1 96 ? -10.854 -9.358 -16.728 1.00 92.31 96 ARG A CA 1
ATOM 760 C C . ARG A 1 96 ? -11.298 -9.177 -18.183 1.00 92.31 96 ARG A C 1
ATOM 762 O O . ARG A 1 96 ? -12.433 -8.772 -18.429 1.00 92.31 96 ARG A O 1
ATOM 769 N N . VAL A 1 97 ? -10.439 -9.473 -19.159 1.00 94.19 97 VAL A N 1
ATOM 770 C CA . VAL A 1 97 ? -10.639 -9.112 -20.576 1.00 94.19 97 VAL A CA 1
ATOM 771 C C . VAL A 1 97 ? -11.757 -9.912 -21.264 1.00 94.19 97 VAL A C 1
ATOM 773 O O . VAL A 1 97 ? -12.400 -9.430 -22.198 1.00 94.19 97 VAL A O 1
ATOM 776 N N . HIS A 1 98 ? -12.052 -11.116 -20.770 1.00 91.25 98 HIS A N 1
ATOM 777 C CA . HIS A 1 98 ? -13.145 -11.961 -21.271 1.00 91.25 98 HIS A CA 1
ATOM 778 C C . HIS A 1 98 ? -14.497 -11.706 -20.581 1.00 91.25 98 HIS A C 1
ATOM 780 O O . HIS A 1 98 ? -15.490 -12.341 -20.933 1.00 91.25 98 HIS A O 1
ATOM 786 N N . ARG A 1 99 ? -14.549 -10.787 -19.606 1.00 90.81 99 ARG A N 1
ATOM 787 C CA . ARG A 1 99 ? -15.773 -10.401 -18.883 1.00 90.81 99 ARG A CA 1
ATOM 788 C C . ARG A 1 99 ? -16.460 -9.204 -19.562 1.00 90.81 99 ARG A C 1
ATOM 790 O O . ARG A 1 99 ? -16.200 -8.899 -20.724 1.00 90.81 99 ARG A O 1
ATOM 797 N N . CYS A 1 100 ? -17.384 -8.549 -18.857 1.00 88.81 100 CYS A N 1
ATOM 798 C CA . CYS A 1 100 ? -18.102 -7.377 -19.356 1.00 88.81 100 CYS A CA 1
ATOM 799 C C . CYS A 1 100 ? -17.176 -6.165 -19.598 1.00 88.81 100 CYS A C 1
ATOM 801 O O . CYS A 1 100 ? -16.034 -6.114 -19.135 1.00 88.81 100 CYS A O 1
ATOM 803 N N . GLN A 1 101 ? -17.697 -5.155 -20.299 1.00 89.06 101 GLN A N 1
ATOM 804 C CA . GLN A 1 101 ? -16.950 -3.955 -20.699 1.00 89.06 101 GLN A CA 1
ATOM 805 C C . GLN A 1 101 ? -16.310 -3.193 -19.521 1.00 89.06 101 GLN A C 1
ATOM 807 O O . GLN A 1 101 ? -15.209 -2.667 -19.674 1.00 89.06 101 GLN A O 1
ATOM 812 N N . SER A 1 102 ? -16.921 -3.188 -18.330 1.00 86.38 102 SER A N 1
ATOM 813 C CA . SER A 1 102 ? -16.328 -2.524 -17.159 1.00 86.38 102 SER A CA 1
ATOM 814 C C . SER A 1 102 ? -15.069 -3.253 -16.676 1.00 86.38 102 SER A C 1
ATOM 816 O O . SER A 1 102 ? -14.031 -2.624 -16.469 1.00 86.38 102 SER A O 1
ATOM 818 N N . ALA A 1 103 ? -15.097 -4.588 -16.611 1.00 88.81 103 ALA A N 1
ATOM 819 C CA . ALA A 1 103 ? -13.912 -5.386 -16.297 1.00 88.81 103 ALA A CA 1
ATOM 820 C C . ALA A 1 103 ? -12.810 -5.215 -17.362 1.00 88.81 103 ALA A C 1
ATOM 822 O O . ALA A 1 103 ? -11.640 -5.038 -17.023 1.00 88.81 103 ALA A O 1
ATOM 823 N N . GLN A 1 104 ? -13.174 -5.162 -18.647 1.00 91.81 104 GLN A N 1
ATOM 824 C CA . GLN A 1 104 ? -12.226 -4.864 -19.728 1.00 91.81 104 GLN A CA 1
ATOM 825 C C . GLN A 1 104 ? -11.579 -3.476 -19.563 1.00 91.81 104 GLN A C 1
ATOM 827 O O . GLN A 1 104 ? -10.369 -3.330 -19.740 1.00 91.81 104 GLN A O 1
ATOM 832 N N . LYS A 1 105 ? -12.349 -2.464 -19.142 1.00 88.38 105 LYS A N 1
ATOM 833 C CA . LYS A 1 105 ? -11.831 -1.120 -18.843 1.00 88.38 105 LYS A CA 1
ATOM 834 C C . LYS A 1 105 ? -10.883 -1.113 -17.637 1.00 88.38 105 LYS A C 1
ATOM 836 O O . LYS A 1 105 ? -9.873 -0.413 -17.669 1.00 88.38 105 LYS A O 1
ATOM 841 N N . GLN A 1 106 ? -11.144 -1.927 -16.611 1.00 89.25 106 GLN A N 1
ATOM 842 C CA . GLN A 1 106 ? -10.199 -2.137 -15.503 1.00 89.25 106 GLN A CA 1
ATOM 843 C C . GLN A 1 106 ? -8.883 -2.773 -15.986 1.00 89.25 106 GLN A C 1
ATOM 845 O O . GLN A 1 106 ? -7.813 -2.364 -15.541 1.00 89.25 106 GLN A O 1
ATOM 850 N N . ALA A 1 107 ? -8.934 -3.721 -16.930 1.00 92.94 107 ALA A N 1
ATOM 851 C CA . ALA A 1 107 ? -7.734 -4.313 -17.530 1.00 92.94 107 ALA A CA 1
ATOM 852 C C . ALA A 1 107 ? -6.901 -3.284 -18.320 1.00 92.94 107 ALA A C 1
ATOM 854 O O . ALA A 1 107 ? -5.677 -3.266 -18.203 1.00 92.94 107 ALA A O 1
ATOM 855 N N . TYR A 1 108 ? -7.551 -2.380 -19.064 1.00 93.44 108 TYR A N 1
ATOM 856 C CA . TYR A 1 108 ? -6.882 -1.246 -19.715 1.00 93.44 108 TYR A CA 1
ATOM 857 C C . TYR A 1 108 ? -6.204 -0.317 -18.693 1.00 93.44 108 TYR A C 1
ATOM 859 O O . TYR A 1 108 ? -5.020 -0.005 -18.834 1.00 93.44 108 TYR A O 1
ATOM 867 N N . VAL A 1 109 ? -6.926 0.074 -17.634 1.00 91.00 109 VAL A N 1
ATOM 868 C CA . VAL A 1 109 ? -6.403 0.927 -16.549 1.00 91.00 109 VAL A CA 1
ATOM 869 C C . VAL A 1 109 ? -5.170 0.302 -15.892 1.00 91.00 109 VAL A C 1
ATOM 871 O O . VAL A 1 109 ? -4.182 1.005 -15.683 1.00 91.00 109 VAL A O 1
ATOM 874 N N . LEU A 1 110 ? -5.198 -1.007 -15.619 1.00 93.38 110 LEU A N 1
ATOM 875 C CA . LEU A 1 110 ? -4.069 -1.751 -15.057 1.00 93.38 110 LEU A CA 1
ATOM 876 C C . LEU A 1 110 ? -2.819 -1.641 -15.940 1.00 93.38 110 LEU A C 1
ATOM 878 O O . LEU A 1 110 ? -1.777 -1.200 -15.461 1.00 93.38 110 LEU A O 1
ATOM 882 N N . VAL A 1 111 ? -2.917 -2.000 -17.227 1.00 95.69 111 VAL A N 1
ATOM 883 C CA . VAL A 1 111 ? -1.752 -1.996 -18.132 1.00 95.69 111 VAL A CA 1
ATOM 884 C C . VAL A 1 111 ? -1.190 -0.584 -18.300 1.00 95.69 111 VAL A C 1
ATOM 886 O O . VAL A 1 111 ? 0.024 -0.403 -18.214 1.00 95.69 111 VAL A O 1
ATOM 889 N N . VAL A 1 112 ? -2.054 0.422 -18.486 1.00 94.75 112 VAL A N 1
ATOM 890 C CA . VAL A 1 112 ? -1.626 1.822 -18.646 1.00 94.75 112 VAL A CA 1
ATOM 891 C C . VAL A 1 112 ? -0.937 2.352 -17.390 1.00 94.75 112 VAL A C 1
ATOM 893 O O . VAL A 1 112 ? 0.130 2.955 -17.505 1.00 94.75 112 VAL A O 1
ATOM 896 N N . SER A 1 113 ? -1.485 2.096 -16.198 1.00 92.25 113 SER A N 1
ATOM 897 C CA . SER A 1 113 ? -0.850 2.515 -14.945 1.00 92.25 113 SER A CA 1
ATOM 898 C C . SER A 1 113 ? 0.484 1.818 -14.700 1.00 92.25 113 SER A C 1
ATOM 900 O O . SER A 1 113 ? 1.454 2.500 -14.378 1.00 92.25 113 SER A O 1
ATOM 902 N N . SER A 1 114 ? 0.574 0.499 -14.895 1.00 94.38 114 SER A N 1
ATOM 903 C CA . SER A 1 114 ? 1.836 -0.229 -14.708 1.00 94.38 114 SER A CA 1
ATOM 904 C C . SER A 1 114 ? 2.912 0.233 -15.695 1.00 94.38 114 SER A C 1
ATOM 906 O O . SER A 1 114 ? 4.040 0.496 -15.287 1.00 94.38 114 SER A O 1
ATOM 908 N N . GLY A 1 115 ? 2.567 0.420 -16.974 1.00 95.38 115 GLY A N 1
ATOM 909 C CA . GLY A 1 115 ? 3.507 0.939 -17.971 1.00 95.38 115 GLY A CA 1
ATOM 910 C C . GLY A 1 115 ? 3.966 2.366 -17.672 1.00 95.38 115 GLY A C 1
ATOM 911 O O . GLY A 1 115 ? 5.155 2.658 -17.743 1.00 95.38 115 GLY A O 1
ATOM 912 N N . ALA A 1 116 ? 3.059 3.257 -17.268 1.00 92.75 116 ALA A N 1
ATOM 913 C CA . ALA A 1 116 ? 3.421 4.627 -16.910 1.00 92.75 116 ALA A CA 1
ATOM 914 C C . ALA A 1 116 ? 4.255 4.721 -15.619 1.00 92.75 116 ALA A C 1
ATOM 916 O O . ALA A 1 116 ? 5.133 5.580 -15.529 1.00 92.75 116 ALA A O 1
ATOM 917 N N . ASN A 1 117 ? 4.058 3.810 -14.661 1.00 90.06 117 ASN A N 1
ATOM 918 C CA . ASN A 1 117 ? 4.899 3.715 -13.466 1.00 90.06 117 ASN A CA 1
ATOM 919 C C . ASN A 1 117 ? 6.368 3.420 -13.813 1.00 90.06 117 ASN A C 1
ATOM 921 O O . ASN A 1 117 ? 7.254 3.955 -13.149 1.00 90.06 117 ASN A O 1
ATOM 925 N N . MET A 1 118 ? 6.647 2.670 -14.889 1.00 92.62 118 MET A N 1
ATOM 926 C CA . MET A 1 118 ? 8.023 2.425 -15.352 1.00 92.62 118 MET A CA 1
ATOM 927 C C . MET A 1 118 ? 8.776 3.719 -15.695 1.00 92.62 118 MET A C 1
ATOM 929 O O . MET A 1 118 ? 9.977 3.815 -15.457 1.00 92.62 118 MET A O 1
ATOM 933 N N . LEU A 1 119 ? 8.091 4.755 -16.199 1.00 88.88 119 LEU A N 1
ATOM 934 C CA . LEU A 1 119 ? 8.717 6.061 -16.451 1.00 88.88 119 LEU A CA 1
ATOM 935 C C . LEU A 1 119 ? 9.125 6.782 -15.161 1.00 88.88 119 LEU A C 1
ATOM 937 O O . LEU A 1 119 ? 10.057 7.582 -15.188 1.00 88.88 119 LEU A O 1
ATOM 941 N N . GLN A 1 120 ? 8.441 6.500 -14.049 1.00 82.00 120 GLN A N 1
ATOM 942 C CA . GLN A 1 120 ? 8.736 7.068 -12.732 1.00 82.00 120 GLN A CA 1
ATOM 943 C C . GLN A 1 120 ? 9.872 6.303 -12.033 1.00 82.00 120 GLN A C 1
ATOM 945 O O . GLN A 1 120 ? 10.663 6.900 -11.307 1.00 82.00 120 GLN A O 1
ATOM 950 N N . THR A 1 121 ? 9.989 4.993 -12.276 1.00 81.12 121 THR A N 1
ATOM 951 C CA . THR A 1 121 ? 10.989 4.120 -11.638 1.00 81.12 121 THR A CA 1
ATOM 952 C C . THR A 1 121 ? 12.250 3.873 -12.468 1.00 81.12 121 THR A C 1
ATOM 954 O O . THR A 1 121 ? 13.229 3.386 -11.902 1.00 81.12 121 THR A O 1
ATOM 957 N N . LYS A 1 122 ? 12.294 4.237 -13.762 1.00 79.75 122 LYS A N 1
ATOM 958 C CA . LYS A 1 122 ? 13.427 3.957 -14.677 1.00 79.75 122 LYS A CA 1
ATOM 959 C C . LYS A 1 122 ? 14.813 4.292 -14.109 1.00 79.75 122 LYS A C 1
ATOM 961 O O . LYS A 1 122 ? 15.739 3.511 -14.280 1.00 79.75 122 LYS A O 1
ATOM 966 N N . GLY A 1 123 ? 14.947 5.392 -13.360 1.00 74.06 123 GLY A N 1
ATOM 967 C CA . GLY A 1 123 ? 16.217 5.793 -12.738 1.00 74.06 123 GLY A CA 1
ATOM 968 C C . GLY A 1 123 ? 16.751 4.804 -11.691 1.00 74.06 123 GLY A C 1
ATOM 969 O O . GLY A 1 123 ? 17.947 4.788 -11.429 1.00 74.06 123 GLY A O 1
ATOM 970 N N . ARG A 1 124 ? 15.881 3.955 -11.122 1.00 71.56 124 ARG A N 1
ATOM 971 C CA . ARG A 1 124 ? 16.234 2.852 -10.210 1.00 71.56 124 ARG A CA 1
ATOM 972 C C . ARG A 1 124 ? 16.401 1.510 -10.940 1.00 71.56 124 ARG A C 1
ATOM 974 O O . ARG A 1 124 ? 17.132 0.655 -10.461 1.00 71.56 124 ARG A O 1
ATOM 981 N N . LEU A 1 125 ? 15.735 1.324 -12.084 1.00 72.88 125 LEU A N 1
ATOM 982 C CA . LEU A 1 125 ? 15.723 0.070 -12.862 1.00 72.88 125 LEU A CA 1
ATOM 983 C C . LEU A 1 125 ? 16.863 -0.038 -13.898 1.00 72.88 125 LEU A C 1
ATOM 985 O O . LEU A 1 125 ? 17.006 -1.064 -14.563 1.00 72.88 125 LEU A O 1
ATOM 989 N N . GLY A 1 126 ? 17.684 1.006 -14.044 1.00 80.19 126 GLY A N 1
ATOM 990 C CA . GLY A 1 126 ? 18.802 1.043 -14.988 1.00 80.19 126 GLY A CA 1
ATOM 991 C C . GLY A 1 126 ? 18.367 1.306 -16.442 1.00 80.19 126 GLY A C 1
ATOM 992 O O . GLY A 1 126 ? 17.262 1.791 -16.687 1.00 80.19 126 GLY A O 1
ATOM 993 N N . PRO A 1 127 ? 19.217 1.001 -17.445 1.00 83.56 127 PRO A N 1
ATOM 994 C CA . PRO A 1 127 ? 18.951 1.339 -18.852 1.00 83.56 127 PRO A CA 1
ATOM 995 C C . PRO A 1 127 ? 17.763 0.579 -19.479 1.00 83.56 127 PRO A C 1
ATOM 997 O O . PRO A 1 127 ? 17.325 0.907 -20.586 1.00 83.56 127 PRO A O 1
ATOM 1000 N N . GLY A 1 128 ? 17.225 -0.424 -18.777 1.00 87.88 128 GLY A N 1
ATOM 1001 C CA . GLY A 1 128 ? 16.210 -1.337 -19.289 1.00 87.88 128 GLY A CA 1
ATOM 1002 C C . GLY A 1 128 ? 16.757 -2.307 -20.340 1.00 87.88 128 GLY A C 1
ATOM 1003 O O . GLY A 1 128 ? 17.939 -2.314 -20.690 1.00 87.88 128 GLY A O 1
ATOM 1004 N N . ARG A 1 129 ? 15.872 -3.151 -20.864 1.00 89.62 129 ARG A N 1
ATOM 1005 C CA . ARG A 1 129 ? 16.165 -4.065 -21.967 1.00 89.62 129 ARG A CA 1
ATOM 1006 C C . ARG A 1 129 ? 16.366 -3.267 -23.267 1.00 89.62 129 ARG A C 1
ATOM 1008 O O . ARG A 1 129 ? 15.572 -2.359 -23.533 1.00 89.62 129 ARG A O 1
ATOM 1015 N N . PRO A 1 130 ? 17.370 -3.590 -24.102 1.00 91.94 130 PRO A N 1
ATOM 1016 C CA . PRO A 1 130 ? 17.472 -3.007 -25.434 1.00 91.94 130 PRO A CA 1
ATOM 1017 C C . PRO A 1 130 ? 16.327 -3.503 -26.330 1.00 91.94 130 PRO A C 1
ATOM 1019 O O . PRO A 1 130 ? 16.004 -4.695 -26.331 1.00 91.94 130 PRO A O 1
ATOM 1022 N N . THR A 1 131 ? 15.717 -2.600 -27.099 1.00 90.56 131 THR A N 1
ATOM 1023 C CA . THR A 1 131 ? 14.639 -2.914 -28.055 1.00 90.56 131 THR A CA 1
ATOM 1024 C C . THR A 1 131 ? 14.862 -2.218 -29.401 1.00 90.56 131 THR A C 1
ATOM 1026 O O . THR A 1 131 ? 15.487 -1.161 -29.468 1.00 90.56 131 THR A O 1
ATOM 1029 N N . GLU A 1 132 ? 14.293 -2.747 -30.492 1.00 92.38 132 GLU A N 1
ATOM 1030 C CA . GLU A 1 132 ? 14.335 -2.094 -31.822 1.00 92.38 132 GLU A CA 1
ATOM 1031 C C . GLU A 1 132 ? 13.622 -0.719 -31.863 1.00 92.38 132 GLU A C 1
ATOM 1033 O O . GLU A 1 132 ? 13.746 0.045 -32.829 1.00 92.38 132 GLU A O 1
ATOM 1038 N N . TRP A 1 133 ? 12.887 -0.401 -30.794 1.00 92.12 133 TRP A N 1
ATOM 1039 C CA . TRP A 1 133 ? 12.122 0.824 -30.592 1.00 92.12 133 TRP A CA 1
ATOM 1040 C C . TRP A 1 133 ? 12.789 1.816 -29.646 1.00 92.12 133 TRP A C 1
ATOM 1042 O O . TRP A 1 133 ? 12.215 2.869 -29.393 1.00 92.12 133 TRP A O 1
ATOM 1052 N N . ASP A 1 134 ? 14.005 1.546 -29.172 1.00 91.94 134 ASP A N 1
ATOM 1053 C CA . ASP A 1 134 ? 14.734 2.478 -28.303 1.00 91.94 134 ASP A CA 1
ATOM 1054 C C . ASP A 1 134 ? 14.944 3.840 -28.992 1.00 91.94 134 ASP A C 1
ATOM 1056 O O . ASP A 1 134 ? 14.789 4.886 -28.370 1.00 91.94 134 ASP A O 1
ATOM 1060 N N . ARG A 1 135 ? 15.127 3.830 -30.319 1.00 93.62 135 ARG A N 1
ATOM 1061 C CA . ARG A 1 135 ? 15.150 5.017 -31.197 1.00 93.62 135 ARG A CA 1
ATOM 1062 C C . ARG A 1 135 ? 13.831 5.804 -31.298 1.00 93.62 135 ARG A C 1
ATOM 1064 O O . ARG A 1 135 ? 13.816 6.858 -31.924 1.00 93.62 135 ARG A O 1
ATOM 1071 N N . LEU A 1 136 ? 12.716 5.280 -30.780 1.00 92.06 136 LEU A N 1
ATOM 1072 C CA . LEU A 1 136 ? 11.432 5.994 -30.733 1.00 92.06 136 LEU A CA 1
ATOM 1073 C C . LEU A 1 136 ? 11.303 6.866 -29.481 1.00 92.06 136 LEU A C 1
ATOM 1075 O O . LEU A 1 136 ? 10.475 7.779 -29.468 1.00 92.06 136 LEU A O 1
ATOM 1079 N N . PHE A 1 137 ? 12.079 6.589 -28.432 1.00 90.38 137 PHE A N 1
ATOM 1080 C CA . PHE A 1 137 ? 12.071 7.395 -27.219 1.00 90.38 137 PHE A CA 1
ATOM 1081 C C . PHE A 1 137 ? 12.814 8.721 -27.461 1.00 90.38 137 PHE A C 1
ATOM 1083 O O . PHE A 1 137 ? 13.814 8.737 -28.183 1.00 90.38 137 PHE A O 1
ATOM 1090 N N . PRO A 1 138 ? 12.356 9.842 -26.873 1.00 87.12 138 PRO A N 1
ATOM 1091 C CA . PRO A 1 138 ? 13.109 11.093 -26.887 1.00 87.12 138 PRO A CA 1
ATOM 1092 C C . PRO A 1 138 ? 14.525 10.895 -26.319 1.00 87.12 138 PRO A C 1
ATOM 1094 O O . PRO A 1 138 ? 14.687 10.278 -25.270 1.00 87.12 138 PRO A O 1
ATOM 1097 N N . VAL A 1 139 ? 15.540 11.426 -27.012 1.00 76.94 139 VAL A N 1
ATOM 1098 C CA . VAL A 1 139 ? 16.968 11.278 -26.644 1.00 76.94 139 VAL A CA 1
ATOM 1099 C C . VAL A 1 139 ? 17.285 11.932 -25.299 1.00 76.94 139 VAL A C 1
ATOM 1101 O O . VAL A 1 139 ? 18.127 11.451 -24.546 1.00 76.94 139 VAL A O 1
ATOM 1104 N N . HIS A 1 140 ? 16.602 13.033 -24.998 1.00 77.75 140 HIS A N 1
ATOM 1105 C CA . HIS A 1 140 ? 16.645 13.655 -23.687 1.00 77.75 140 HIS A CA 1
ATOM 1106 C C . HIS A 1 140 ? 15.471 13.156 -22.864 1.00 77.75 140 HIS A C 1
ATOM 1108 O O . HIS A 1 140 ? 14.343 13.099 -23.360 1.00 77.75 140 HIS A O 1
ATOM 1114 N N . ASP A 1 141 ? 15.735 12.875 -21.591 1.00 73.81 141 ASP A N 1
ATOM 1115 C CA . ASP A 1 141 ? 14.686 12.714 -20.601 1.00 73.81 141 ASP A CA 1
ATOM 1116 C C . ASP A 1 141 ? 13.817 13.970 -20.614 1.00 73.81 141 ASP A C 1
ATOM 1118 O O . ASP A 1 141 ? 14.204 15.021 -20.097 1.00 73.81 141 ASP A O 1
ATOM 1122 N N . LEU A 1 142 ? 12.634 13.853 -21.230 1.00 76.00 142 LEU A N 1
ATOM 1123 C CA . LEU A 1 142 ? 11.593 14.857 -21.088 1.00 76.00 142 LEU A CA 1
ATOM 1124 C C . LEU A 1 142 ? 11.428 15.080 -19.589 1.00 76.00 142 LEU A C 1
ATOM 1126 O O . LEU A 1 142 ? 11.220 14.090 -18.872 1.00 76.00 142 LEU A O 1
ATOM 1130 N N . PRO A 1 143 ? 11.523 16.329 -19.098 1.00 67.38 143 PRO A N 1
ATOM 1131 C CA . PRO A 1 143 ? 11.275 16.575 -17.698 1.00 67.38 143 PRO A CA 1
ATOM 1132 C C . PRO A 1 143 ? 9.887 16.017 -17.402 1.00 67.38 143 PRO A C 1
ATOM 1134 O O . PRO A 1 143 ? 8.893 16.484 -17.954 1.00 67.38 143 PRO A O 1
ATOM 1137 N N . ILE A 1 144 ? 9.811 15.049 -16.484 1.00 64.94 144 ILE A N 1
ATOM 1138 C CA . ILE A 1 144 ? 8.547 14.519 -15.938 1.00 64.94 144 ILE A CA 1
ATOM 1139 C C . ILE A 1 144 ? 7.888 15.599 -15.044 1.00 64.94 144 ILE A C 1
ATOM 1141 O O . ILE A 1 144 ? 7.004 15.333 -14.241 1.00 64.94 144 ILE A O 1
ATOM 1145 N N . GLY A 1 145 ? 8.319 16.855 -15.193 1.00 53.34 145 GLY A N 1
ATOM 1146 C CA . GLY A 1 145 ? 7.755 18.011 -14.552 1.00 53.34 145 GLY A CA 1
ATOM 1147 C C . GLY A 1 145 ? 6.280 18.096 -14.884 1.00 53.34 145 GLY A C 1
ATOM 1148 O O . GLY A 1 145 ? 5.888 18.267 -16.040 1.00 53.34 145 GLY A O 1
ATOM 1149 N N . VAL A 1 146 ? 5.485 18.003 -13.819 1.00 53.84 146 VAL A N 1
ATOM 1150 C CA . VAL A 1 146 ? 4.344 18.876 -13.545 1.00 53.84 146 VAL A CA 1
ATOM 1151 C C . VAL A 1 146 ? 4.247 19.972 -14.609 1.00 53.84 146 VAL A C 1
ATOM 1153 O O . VAL A 1 146 ? 4.946 20.981 -14.530 1.00 53.84 146 VAL A O 1
ATOM 1156 N N . SER A 1 147 ? 3.426 19.730 -15.637 1.00 52.31 147 SER A N 1
ATOM 1157 C CA . SER A 1 147 ? 3.184 20.705 -16.705 1.00 52.31 147 SER A CA 1
ATOM 1158 C C . SER A 1 147 ? 2.884 22.057 -16.063 1.00 52.31 147 SER A C 1
ATOM 1160 O O . SER A 1 147 ? 2.084 22.099 -15.131 1.00 52.31 147 SER A O 1
ATOM 1162 N N . GLU A 1 148 ? 3.484 23.149 -16.543 1.00 54.47 148 GLU A N 1
ATOM 1163 C CA . GLU A 1 148 ? 3.325 24.482 -15.930 1.00 54.47 148 GLU A CA 1
ATOM 1164 C C . GLU A 1 148 ? 1.847 24.891 -15.772 1.00 54.47 148 GLU A C 1
ATOM 1166 O O . GLU A 1 148 ? 1.486 25.579 -14.818 1.00 54.47 148 GLU A O 1
ATOM 1171 N N . SER A 1 149 ? 0.968 24.337 -16.619 1.00 49.06 149 SER A N 1
ATOM 1172 C CA . SER A 1 149 ? -0.502 24.378 -16.511 1.00 49.06 149 SER A CA 1
ATOM 1173 C C . SER A 1 149 ? -1.105 23.838 -15.196 1.00 49.06 149 SER A C 1
ATOM 1175 O O . SER A 1 149 ? -2.316 23.922 -14.993 1.00 49.06 149 SER A O 1
ATOM 1177 N N . LEU A 1 150 ? -0.300 23.244 -14.311 1.00 56.25 150 LEU A N 1
ATOM 1178 C CA . LEU A 1 150 ? -0.709 22.608 -13.058 1.00 56.25 150 LEU A CA 1
ATOM 1179 C C . LEU A 1 150 ? -0.107 23.267 -11.806 1.00 56.25 150 LEU A C 1
ATOM 1181 O O . LEU A 1 150 ? -0.226 22.668 -10.730 1.00 56.25 150 LEU A O 1
ATOM 1185 N N . GLN A 1 151 ? 0.452 24.483 -11.900 1.00 65.38 151 GLN A N 1
ATOM 1186 C CA . GLN A 1 151 ? 0.782 25.296 -10.718 1.00 65.38 151 GLN A CA 1
ATOM 1187 C C . GLN A 1 151 ? -0.451 25.397 -9.802 1.00 65.38 151 GLN A C 1
ATOM 1189 O O . GLN A 1 151 ? -1.455 26.029 -10.132 1.00 65.38 151 GLN A O 1
ATOM 1194 N N . ILE A 1 152 ? -0.401 24.721 -8.651 1.00 70.88 152 ILE A N 1
ATOM 1195 C CA . ILE A 1 152 ? -1.398 24.902 -7.594 1.00 70.88 152 ILE A CA 1
ATOM 1196 C C . ILE A 1 152 ? -1.088 26.258 -6.975 1.00 70.88 152 ILE A C 1
ATOM 1198 O O . ILE A 1 152 ? -0.023 26.416 -6.395 1.00 70.88 152 ILE A O 1
ATOM 1202 N N . SER A 1 153 ? -1.994 27.229 -7.074 1.00 82.44 153 SER A N 1
ATOM 1203 C CA . SER A 1 153 ? -1.845 28.472 -6.313 1.00 82.44 153 SER A CA 1
ATOM 1204 C C . SER A 1 153 ? -1.815 28.130 -4.822 1.00 82.44 153 SER A C 1
ATOM 1206 O O . SER A 1 153 ? -2.840 27.736 -4.265 1.00 82.44 153 SER A O 1
ATOM 1208 N N . SER A 1 154 ? -0.647 28.251 -4.190 1.00 92.06 154 SER A N 1
ATOM 1209 C CA . SER A 1 154 ? -0.449 27.968 -2.769 1.00 92.06 154 SER A CA 1
ATOM 1210 C C . SER A 1 154 ? 0.414 29.038 -2.097 1.00 92.06 154 SER A C 1
ATOM 1212 O O . SER A 1 154 ? 1.266 29.640 -2.763 1.00 92.06 154 SER A O 1
ATOM 1214 N N . PRO A 1 155 ? 0.235 29.261 -0.782 1.00 96.00 155 PRO A N 1
ATOM 1215 C CA . PRO A 1 155 ? 1.130 30.103 0.006 1.00 96.00 155 PRO A CA 1
ATOM 1216 C C . PRO A 1 155 ? 2.613 29.732 -0.158 1.00 96.00 155 PRO A C 1
ATOM 1218 O O . PRO A 1 155 ? 3.440 30.632 -0.280 1.00 96.00 155 PRO A O 1
ATOM 1221 N N . ALA A 1 156 ? 2.944 28.440 -0.280 1.00 95.69 156 ALA A N 1
ATOM 1222 C CA . ALA A 1 156 ? 4.311 27.966 -0.492 1.00 95.69 156 ALA A CA 1
ATOM 1223 C C . ALA A 1 156 ? 4.969 28.524 -1.769 1.00 95.69 156 ALA A C 1
ATOM 1225 O O . ALA A 1 156 ? 6.095 29.013 -1.697 1.00 95.69 156 ALA A O 1
ATOM 1226 N N . TYR A 1 157 ? 4.292 28.536 -2.928 1.00 94.12 157 TYR A N 1
ATOM 1227 C CA . TYR A 1 157 ? 4.870 29.152 -4.140 1.00 94.12 157 TYR A CA 1
ATOM 1228 C C . TYR A 1 157 ? 5.101 30.657 -3.963 1.00 94.12 157 TYR A C 1
ATOM 1230 O O . TYR A 1 157 ? 6.121 31.183 -4.413 1.00 94.12 157 TYR A O 1
ATOM 1238 N N . SER A 1 158 ? 4.169 31.351 -3.306 1.00 94.44 158 SER A N 1
ATOM 1239 C CA . SER A 1 158 ? 4.300 32.780 -3.005 1.00 94.44 158 SER A CA 1
ATOM 1240 C C . SER A 1 158 ? 5.467 33.049 -2.053 1.00 94.44 158 SER A C 1
ATOM 1242 O O . SER A 1 158 ? 6.228 33.987 -2.278 1.00 94.44 158 SER A O 1
ATOM 1244 N N . ALA A 1 159 ? 5.660 32.202 -1.038 1.00 95.81 159 ALA A N 1
ATOM 1245 C CA . ALA A 1 159 ? 6.789 32.269 -0.117 1.00 95.81 159 ALA A CA 1
ATOM 1246 C C . ALA A 1 159 ? 8.124 32.016 -0.838 1.00 95.81 159 ALA A C 1
ATOM 1248 O O . ALA A 1 159 ? 9.041 32.824 -0.694 1.00 95.81 159 ALA A O 1
ATOM 1249 N N . ILE A 1 160 ? 8.215 30.975 -1.678 1.00 95.19 160 ILE A N 1
ATOM 1250 C CA . ILE A 1 160 ? 9.413 30.691 -2.489 1.00 95.19 160 ILE A CA 1
ATOM 1251 C C . ILE A 1 160 ? 9.776 31.923 -3.328 1.00 95.19 160 ILE A C 1
ATOM 1253 O O . ILE A 1 160 ? 10.899 32.405 -3.237 1.00 95.19 160 ILE A O 1
ATOM 1257 N N . ARG A 1 161 ? 8.822 32.501 -4.073 1.00 92.62 161 ARG A N 1
ATOM 1258 C CA . ARG A 1 161 ? 9.075 33.702 -4.894 1.00 92.62 161 ARG A CA 1
ATOM 1259 C C . ARG A 1 161 ? 9.434 34.950 -4.079 1.00 92.62 161 ARG A C 1
ATOM 1261 O O . ARG A 1 161 ? 10.149 35.804 -4.589 1.00 92.62 161 ARG A O 1
ATOM 1268 N N . LYS A 1 162 ? 8.916 35.090 -2.854 1.00 94.75 162 LYS A N 1
ATOM 1269 C CA . LYS A 1 162 ? 9.103 36.284 -2.011 1.00 94.75 162 LYS A CA 1
ATOM 1270 C C . LYS A 1 162 ? 10.434 36.288 -1.257 1.00 94.75 162 LYS A C 1
ATOM 1272 O O . LYS A 1 162 ? 11.039 37.346 -1.123 1.00 94.75 162 LYS A O 1
ATOM 1277 N N . PHE A 1 163 ? 10.856 35.142 -0.726 1.00 92.88 163 PHE A N 1
ATOM 1278 C CA . PHE A 1 163 ? 11.970 35.064 0.227 1.00 92.88 163 PHE A CA 1
ATOM 1279 C C . PHE A 1 163 ? 13.273 34.504 -0.369 1.00 92.88 163 PHE A C 1
ATOM 1281 O O . PHE A 1 163 ? 14.287 34.480 0.323 1.00 92.88 163 PHE A O 1
ATOM 1288 N N . GLN A 1 164 ? 13.282 34.063 -1.634 1.00 88.56 164 GLN A N 1
ATOM 1289 C CA . GLN A 1 164 ? 14.458 33.456 -2.271 1.00 88.56 164 GLN A CA 1
ATOM 1290 C C . GLN A 1 164 ? 14.988 34.337 -3.416 1.00 88.56 164 GLN A C 1
ATOM 1292 O O . GLN A 1 164 ? 14.449 34.296 -4.521 1.00 88.56 164 GLN A O 1
ATOM 1297 N N . PRO A 1 165 ? 16.062 35.123 -3.196 1.00 74.81 165 PRO A N 1
ATOM 1298 C CA . PRO A 1 165 ? 16.546 36.092 -4.185 1.00 74.81 165 PRO A CA 1
ATOM 1299 C C . PRO A 1 165 ? 17.249 35.445 -5.390 1.00 74.81 165 PRO A C 1
ATOM 1301 O O . PRO A 1 165 ? 17.392 36.078 -6.432 1.00 74.81 165 PRO A O 1
ATOM 1304 N N . SER A 1 166 ? 17.696 34.191 -5.267 1.00 90.56 166 SER A N 1
ATOM 1305 C CA . SER A 1 166 ? 18.345 33.451 -6.354 1.00 90.56 166 SER A CA 1
ATOM 1306 C C . SER A 1 166 ? 17.321 32.660 -7.183 1.00 90.56 166 SER A C 1
ATOM 1308 O O . SER A 1 166 ? 16.579 31.847 -6.613 1.00 90.56 166 SER A O 1
ATOM 1310 N N . PRO A 1 167 ? 17.314 32.799 -8.527 1.00 88.19 167 PRO A N 1
ATOM 1311 C CA . PRO A 1 167 ? 16.507 31.957 -9.411 1.00 88.19 167 PRO A CA 1
ATOM 1312 C C . PRO A 1 167 ? 16.805 30.461 -9.244 1.00 88.19 167 PRO A C 1
ATOM 1314 O O . PRO A 1 167 ? 15.885 29.644 -9.258 1.00 88.19 167 PRO A O 1
ATOM 1317 N N . THR A 1 168 ? 18.073 30.095 -9.022 1.00 88.19 168 THR A N 1
ATOM 1318 C CA . THR A 1 168 ? 18.504 28.700 -8.842 1.00 88.19 168 THR A CA 1
ATOM 1319 C C . THR A 1 168 ? 17.920 28.093 -7.566 1.00 88.19 168 THR A C 1
ATOM 1321 O O . THR A 1 168 ? 17.354 27.000 -7.610 1.00 88.19 168 THR A O 1
ATOM 1324 N N . SER A 1 169 ? 17.976 28.820 -6.443 1.00 89.19 169 SER A N 1
ATOM 1325 C CA . SER A 1 169 ? 17.388 28.380 -5.167 1.00 89.19 169 SER A CA 1
ATOM 1326 C C . SER A 1 169 ? 15.863 28.285 -5.258 1.00 89.19 169 SER A C 1
ATOM 1328 O O . SER A 1 169 ? 15.276 27.286 -4.841 1.00 89.19 169 SER A O 1
ATOM 1330 N N . SER A 1 170 ? 15.222 29.272 -5.894 1.00 90.44 170 SER A N 1
ATOM 1331 C CA . SER A 1 170 ? 13.779 29.255 -6.165 1.00 90.44 170 SER A CA 1
ATOM 1332 C C . SER A 1 170 ? 13.359 28.035 -6.991 1.00 90.44 170 SER A C 1
ATOM 1334 O O . SER A 1 170 ? 12.364 27.379 -6.675 1.00 90.44 170 SER A O 1
ATOM 1336 N N . GLN A 1 171 ? 14.126 27.685 -8.028 1.00 90.25 171 GLN A N 1
ATOM 1337 C CA . GLN A 1 171 ? 13.855 26.515 -8.863 1.00 90.25 171 GLN A CA 1
ATOM 1338 C C . GLN A 1 171 ? 14.059 25.200 -8.093 1.00 90.25 171 GLN A C 1
ATOM 1340 O O . GLN A 1 171 ? 13.267 24.271 -8.260 1.00 90.25 171 GLN A O 1
ATOM 1345 N N . ALA A 1 172 ? 15.081 25.111 -7.235 1.00 91.19 172 ALA A N 1
ATOM 1346 C CA . ALA A 1 172 ? 15.321 23.941 -6.392 1.00 91.19 172 ALA A CA 1
ATOM 1347 C C . ALA A 1 172 ? 14.160 23.699 -5.410 1.00 91.19 172 ALA A C 1
ATOM 1349 O O . ALA A 1 172 ? 13.581 22.613 -5.401 1.00 91.19 172 ALA A O 1
ATOM 1350 N N . LEU A 1 173 ? 13.739 24.728 -4.669 1.00 93.88 173 LEU A N 1
ATOM 1351 C CA . LEU A 1 173 ? 12.614 24.640 -3.727 1.00 93.88 173 LEU A CA 1
ATOM 1352 C C . LEU A 1 173 ? 11.282 24.359 -4.439 1.00 93.88 173 LEU A C 1
ATOM 1354 O O . LEU A 1 173 ? 10.458 23.595 -3.940 1.00 93.88 173 LEU A O 1
ATOM 1358 N N . THR A 1 174 ? 11.095 24.890 -5.652 1.00 92.19 174 THR A N 1
ATOM 1359 C CA . THR A 1 174 ? 9.934 24.563 -6.499 1.00 92.19 174 THR A CA 1
ATOM 1360 C C . THR A 1 174 ? 9.906 23.075 -6.873 1.00 92.19 174 THR A C 1
ATOM 1362 O O . THR A 1 174 ? 8.851 22.447 -6.794 1.00 92.19 174 THR A O 1
ATOM 1365 N N . LYS A 1 175 ? 11.054 22.468 -7.216 1.00 90.19 175 LYS A N 1
ATOM 1366 C CA . LYS A 1 175 ? 11.152 21.016 -7.473 1.00 90.19 175 LYS A CA 1
ATOM 1367 C C . LYS A 1 175 ? 10.826 20.186 -6.224 1.00 90.19 175 LYS A C 1
ATOM 1369 O O . LYS A 1 175 ? 10.142 19.172 -6.343 1.00 90.19 175 LYS A O 1
ATOM 1374 N N . VAL A 1 176 ? 11.263 20.625 -5.041 1.00 93.94 176 VAL A N 1
ATOM 1375 C CA . VAL A 1 176 ? 10.928 19.976 -3.757 1.00 93.94 176 VAL A CA 1
ATOM 1376 C C . VAL A 1 176 ? 9.419 20.031 -3.495 1.00 93.94 176 VAL A C 1
ATOM 1378 O O . VAL A 1 176 ? 8.806 18.993 -3.245 1.00 93.94 176 VAL A O 1
ATOM 1381 N N . LEU A 1 177 ? 8.795 21.204 -3.649 1.00 94.12 177 LEU A N 1
ATOM 1382 C CA . LEU A 1 177 ? 7.345 21.386 -3.504 1.00 94.12 177 LEU A CA 1
ATOM 1383 C C . LEU A 1 177 ? 6.546 20.518 -4.492 1.00 94.12 177 LEU A C 1
ATOM 1385 O O . LEU A 1 177 ? 5.567 19.885 -4.099 1.00 94.12 177 LEU A O 1
ATOM 1389 N N . HIS A 1 178 ? 6.982 20.436 -5.754 1.00 89.56 178 HIS A N 1
ATOM 1390 C CA . HIS A 1 178 ? 6.380 19.547 -6.754 1.00 89.56 178 HIS A CA 1
ATOM 1391 C C . HIS A 1 178 ? 6.455 18.073 -6.328 1.00 89.56 178 HIS A C 1
ATOM 1393 O O . HIS A 1 178 ? 5.451 17.368 -6.396 1.00 89.56 178 HIS A O 1
ATOM 1399 N N . SER A 1 179 ? 7.613 17.613 -5.841 1.00 90.56 179 SER A N 1
ATOM 1400 C CA . SER A 1 179 ? 7.788 16.230 -5.381 1.00 90.56 179 SER A CA 1
ATOM 1401 C C . SER A 1 179 ? 6.884 15.902 -4.184 1.00 90.56 179 SER A C 1
ATOM 1403 O O . SER A 1 179 ? 6.254 14.845 -4.168 1.00 90.56 179 SER A O 1
ATOM 1405 N N . LEU A 1 180 ? 6.721 16.831 -3.234 1.00 94.56 180 LEU A N 1
ATOM 1406 C CA . LEU A 1 180 ? 5.754 16.683 -2.140 1.00 94.56 180 LEU A CA 1
ATOM 1407 C C . LEU A 1 180 ? 4.307 16.617 -2.650 1.00 94.56 180 LEU A C 1
ATOM 1409 O O . LEU A 1 180 ? 3.530 15.788 -2.180 1.00 94.56 180 LEU A O 1
ATOM 1413 N N . HIS A 1 181 ? 3.930 17.438 -3.637 1.00 92.38 181 HIS A N 1
ATOM 1414 C CA . HIS A 1 181 ? 2.602 17.362 -4.265 1.00 92.38 181 HIS A CA 1
ATOM 1415 C C . HIS A 1 181 ? 2.349 16.016 -4.953 1.00 92.38 181 HIS A C 1
ATOM 1417 O O . HIS A 1 181 ? 1.224 15.523 -4.900 1.00 92.38 181 HIS A O 1
ATOM 1423 N N . GLU A 1 182 ? 3.365 15.397 -5.556 1.00 88.75 182 GLU A N 1
ATOM 1424 C CA . GLU A 1 182 ? 3.252 14.071 -6.179 1.00 88.75 182 GLU A CA 1
ATOM 1425 C C . GLU A 1 182 ? 3.075 12.942 -5.153 1.00 88.75 182 GLU A C 1
ATOM 1427 O O . GLU A 1 182 ? 2.252 12.050 -5.378 1.00 88.75 182 GLU A O 1
ATOM 1432 N N . MET A 1 183 ? 3.790 13.005 -4.021 1.00 93.44 183 MET A N 1
ATOM 1433 C CA . MET A 1 183 ? 3.631 12.086 -2.882 1.00 93.44 183 MET A CA 1
ATOM 1434 C C . MET A 1 183 ? 2.233 12.202 -2.259 1.00 93.44 183 MET A C 1
ATOM 1436 O O . MET A 1 183 ? 1.556 11.203 -2.015 1.00 93.44 183 MET A O 1
ATOM 1440 N N . ILE A 1 184 ? 1.772 13.438 -2.056 1.00 94.50 184 ILE A N 1
ATOM 1441 C CA . ILE A 1 184 ? 0.449 13.750 -1.506 1.00 94.50 184 ILE A CA 1
ATOM 1442 C C . ILE A 1 184 ? -0.668 13.335 -2.479 1.00 94.50 184 ILE A C 1
ATOM 1444 O O . ILE A 1 184 ? -1.709 12.846 -2.040 1.00 94.50 184 ILE A O 1
ATOM 1448 N N . GLU A 1 185 ? -0.466 13.465 -3.795 1.00 91.25 185 GLU A N 1
ATOM 1449 C CA . GLU A 1 185 ? -1.399 12.940 -4.802 1.00 91.25 185 GLU A CA 1
ATOM 1450 C C . GLU A 1 185 ? -1.558 11.417 -4.680 1.00 91.25 185 GLU A C 1
ATOM 1452 O O . GLU A 1 185 ? -2.693 10.942 -4.634 1.00 91.25 185 GLU A O 1
ATOM 1457 N N . ASP A 1 186 ? -0.460 10.662 -4.559 1.00 91.62 186 ASP A N 1
ATOM 1458 C CA . ASP A 1 186 ? -0.511 9.202 -4.391 1.00 91.62 186 ASP A CA 1
ATOM 1459 C C . ASP A 1 186 ? -1.169 8.778 -3.066 1.00 91.62 186 ASP A C 1
ATOM 1461 O O . ASP A 1 186 ? -2.012 7.874 -3.047 1.00 91.62 186 ASP A O 1
ATOM 1465 N N . TYR A 1 187 ? -0.878 9.489 -1.970 1.00 95.25 187 TYR A N 1
ATOM 1466 C CA . TYR A 1 187 ? -1.603 9.307 -0.712 1.00 95.25 187 TYR A CA 1
ATOM 1467 C C . TYR A 1 187 ? -3.112 9.496 -0.905 1.00 95.25 187 TYR A C 1
ATOM 1469 O O . TYR A 1 187 ? -3.900 8.641 -0.494 1.00 95.25 187 TYR A O 1
ATOM 1477 N N . PHE A 1 188 ? -3.537 10.580 -1.563 1.00 94.69 188 PHE A N 1
ATOM 1478 C CA . PHE A 1 188 ? -4.959 10.842 -1.777 1.00 94.69 188 PHE A CA 1
ATOM 1479 C C . PHE A 1 188 ? -5.628 9.816 -2.692 1.00 94.69 188 PHE A C 1
ATOM 1481 O O . PHE A 1 188 ? -6.820 9.572 -2.522 1.00 94.69 188 PHE A O 1
ATOM 1488 N N . GLU A 1 189 ? -4.922 9.204 -3.643 1.00 92.75 189 GLU A N 1
ATOM 1489 C CA . GLU A 1 189 ? -5.442 8.090 -4.449 1.00 92.75 189 GLU A CA 1
ATOM 1490 C C . GLU A 1 189 ? -5.813 6.904 -3.554 1.00 92.75 189 GLU A C 1
ATOM 1492 O O . GLU A 1 189 ? -6.981 6.506 -3.516 1.00 92.75 189 GLU A O 1
ATOM 1497 N N . ALA A 1 190 ? -4.854 6.429 -2.754 1.00 94.50 190 ALA A N 1
ATOM 1498 C CA . ALA A 1 190 ? -5.054 5.327 -1.816 1.00 94.50 190 ALA A CA 1
ATOM 1499 C C . ALA A 1 190 ? -6.086 5.664 -0.721 1.00 94.50 190 ALA A C 1
ATOM 1501 O O . ALA A 1 190 ? -6.868 4.807 -0.308 1.00 94.50 190 ALA A O 1
ATOM 1502 N N . HIS A 1 191 ? -6.134 6.915 -0.253 1.00 96.50 191 HIS A N 1
ATOM 1503 C CA . HIS A 1 191 ? -7.115 7.365 0.740 1.00 96.50 191 HIS A CA 1
ATOM 1504 C C . HIS A 1 191 ? -8.534 7.431 0.166 1.00 96.50 191 HIS A C 1
ATOM 1506 O O . HIS A 1 191 ? -9.470 6.966 0.813 1.00 96.50 191 HIS A O 1
ATOM 1512 N N . LYS A 1 192 ? -8.705 7.949 -1.062 1.00 95.56 192 LYS A N 1
ATOM 1513 C CA . LYS A 1 192 ? -9.993 7.937 -1.783 1.00 95.56 192 LYS A CA 1
ATOM 1514 C C . LYS A 1 192 ? -10.504 6.508 -1.963 1.00 95.56 192 LYS A C 1
ATOM 1516 O O . LYS A 1 192 ? -11.688 6.265 -1.748 1.00 95.56 192 LYS A O 1
ATOM 1521 N N . GLU A 1 193 ? -9.628 5.576 -2.333 1.00 95.62 193 GLU A N 1
ATOM 1522 C CA . GLU A 1 193 ? -9.968 4.161 -2.505 1.00 95.62 193 GLU A CA 1
ATOM 1523 C C . GLU A 1 193 ? -10.380 3.501 -1.181 1.00 95.62 193 GLU A C 1
ATOM 1525 O O . GLU A 1 193 ? -11.447 2.898 -1.103 1.00 95.62 193 GLU A O 1
ATOM 1530 N N . LYS A 1 194 ? -9.627 3.699 -0.092 1.00 97.31 194 LYS A N 1
ATOM 1531 C CA . LYS A 1 194 ? -10.005 3.176 1.235 1.00 97.31 194 LYS A CA 1
ATOM 1532 C C . LYS A 1 194 ? -11.307 3.783 1.768 1.00 97.31 194 LYS A C 1
ATOM 1534 O O . LYS A 1 194 ? -12.135 3.059 2.319 1.00 97.31 194 LYS A O 1
ATOM 1539 N N . ALA A 1 195 ? -11.536 5.078 1.540 1.00 97.81 195 ALA A N 1
ATOM 1540 C CA . ALA A 1 195 ? -12.804 5.734 1.853 1.00 97.81 195 ALA A CA 1
ATOM 1541 C C . ALA A 1 195 ? -13.966 5.148 1.037 1.00 97.81 195 ALA A C 1
ATOM 1543 O O . ALA A 1 195 ? -15.040 4.904 1.587 1.00 97.81 195 ALA A O 1
ATOM 1544 N N . PHE A 1 196 ? -13.754 4.877 -0.253 1.00 97.81 196 PHE A N 1
ATOM 1545 C CA . PHE A 1 196 ? -14.722 4.218 -1.131 1.00 97.81 196 PHE A CA 1
ATOM 1546 C C . PHE A 1 196 ? -15.064 2.802 -0.655 1.00 97.81 196 PHE A C 1
ATOM 1548 O O . PHE A 1 196 ? -16.246 2.460 -0.565 1.00 97.81 196 PHE A O 1
ATOM 1555 N N . LEU A 1 197 ? -14.052 2.017 -0.272 1.00 97.56 197 LEU A N 1
ATOM 1556 C CA . LEU A 1 197 ? -14.235 0.683 0.295 1.00 97.56 197 LEU A CA 1
ATOM 1557 C C . LEU A 1 197 ? -15.099 0.731 1.561 1.00 97.56 197 LEU A C 1
ATOM 1559 O O . LEU A 1 197 ? -16.177 0.139 1.579 1.00 97.56 197 LEU A O 1
ATOM 1563 N N . SER A 1 198 ? -14.699 1.510 2.572 1.00 98.19 198 SER A N 1
ATOM 1564 C CA . SER A 1 198 ? -15.397 1.571 3.868 1.00 98.19 198 SER A CA 1
ATOM 1565 C C . SER A 1 198 ? -16.774 2.237 3.847 1.00 98.19 198 SER A C 1
ATOM 1567 O O . SER A 1 198 ? -17.539 2.050 4.790 1.00 98.19 198 SER A O 1
ATOM 1569 N N . SER A 1 199 ? -17.099 3.053 2.838 1.00 98.00 199 SER A N 1
ATOM 1570 C CA . SER A 1 199 ? -18.367 3.804 2.804 1.00 98.00 199 SER A CA 1
ATOM 1571 C C . SER A 1 199 ? -19.353 3.370 1.723 1.00 98.00 199 SER A C 1
ATOM 1573 O O . SER A 1 199 ? -20.535 3.660 1.882 1.00 98.00 199 SER A O 1
ATOM 1575 N N . LEU A 1 200 ? -18.916 2.682 0.662 1.00 97.94 200 LEU A N 1
ATOM 1576 C CA . LEU A 1 200 ? -19.780 2.275 -0.455 1.00 97.94 200 LEU A CA 1
ATOM 1577 C C . LEU A 1 200 ? -19.646 0.785 -0.770 1.00 97.94 200 LEU A C 1
ATOM 1579 O O . LEU A 1 200 ? -20.627 0.051 -0.689 1.00 97.94 200 LEU A O 1
ATOM 1583 N N . HIS A 1 201 ? -18.439 0.339 -1.119 1.00 97.75 201 HIS A N 1
ATOM 1584 C CA . HIS A 1 201 ? -18.214 -0.977 -1.718 1.00 97.75 201 HIS A CA 1
ATOM 1585 C C . HIS A 1 201 ? -18.459 -2.127 -0.734 1.00 97.75 201 HIS A C 1
ATOM 1587 O O . HIS A 1 201 ? -19.318 -2.980 -0.963 1.00 97.75 201 HIS A O 1
ATOM 1593 N N . GLU A 1 202 ? -17.751 -2.119 0.393 1.00 98.25 202 GLU A N 1
ATOM 1594 C CA . GLU A 1 202 ? -17.833 -3.170 1.406 1.00 98.25 202 GLU A CA 1
ATOM 1595 C C . GLU A 1 202 ? -19.167 -3.151 2.169 1.00 98.25 202 GLU A C 1
ATOM 1597 O O . GLU A 1 202 ? -19.752 -4.221 2.345 1.00 98.25 202 GLU A O 1
ATOM 1602 N N . PRO A 1 203 ? -19.749 -1.983 2.516 1.00 98.50 203 PRO A N 1
ATOM 1603 C CA . PRO A 1 203 ? -21.129 -1.898 2.994 1.00 98.50 203 PRO A CA 1
ATOM 1604 C C . PRO A 1 203 ? -22.159 -2.473 2.015 1.00 98.50 203 PRO A C 1
ATOM 1606 O O . PRO A 1 203 ? -23.075 -3.172 2.448 1.00 98.50 203 PRO A O 1
ATOM 1609 N N . ALA A 1 204 ? -22.016 -2.236 0.704 1.00 98.38 204 ALA A N 1
ATOM 1610 C CA . ALA A 1 204 ? -22.924 -2.807 -0.289 1.00 98.38 204 ALA A CA 1
ATOM 1611 C C . ALA A 1 204 ? -22.770 -4.331 -0.391 1.00 98.38 204 ALA A C 1
ATOM 1613 O O . ALA A 1 204 ? -23.775 -5.043 -0.333 1.00 98.38 204 ALA A O 1
ATOM 1614 N N . ARG A 1 205 ? -21.535 -4.852 -0.474 1.00 98.19 205 ARG A N 1
ATOM 1615 C CA . ARG A 1 205 ? -21.273 -6.304 -0.459 1.00 98.19 205 ARG A CA 1
ATOM 1616 C C . ARG A 1 205 ? -21.850 -6.954 0.799 1.00 98.19 205 ARG A C 1
ATOM 1618 O O . ARG A 1 205 ? -22.623 -7.904 0.689 1.00 98.19 205 ARG A O 1
ATOM 1625 N N . PHE A 1 206 ? -21.560 -6.395 1.972 1.00 98.19 206 PHE A N 1
ATOM 1626 C CA . PHE A 1 206 ? -22.086 -6.860 3.253 1.00 98.19 206 PHE A CA 1
ATOM 1627 C C . PHE A 1 206 ? -23.619 -6.862 3.295 1.00 98.19 206 PHE A C 1
ATOM 1629 O O . PHE A 1 206 ? -24.217 -7.855 3.709 1.00 98.19 206 PHE A O 1
ATOM 1636 N N . TYR A 1 207 ? -24.271 -5.790 2.834 1.00 98.38 207 TYR A N 1
ATOM 1637 C CA . TYR A 1 207 ? -25.731 -5.710 2.781 1.00 98.38 207 TYR A CA 1
ATOM 1638 C C . TYR A 1 207 ? -26.331 -6.818 1.904 1.00 98.38 207 TYR A C 1
ATOM 1640 O O . TYR A 1 207 ? -27.204 -7.559 2.362 1.00 98.38 207 TYR A O 1
ATOM 1648 N N . TYR A 1 208 ? -25.827 -6.989 0.677 1.00 98.00 208 TYR A N 1
ATOM 1649 C CA . TYR A 1 208 ? -26.304 -8.031 -0.235 1.00 98.00 208 TYR A CA 1
ATOM 1650 C C . TYR A 1 208 ? -26.046 -9.452 0.296 1.00 98.00 208 TYR A C 1
ATOM 1652 O O . TYR A 1 208 ? -26.890 -10.334 0.132 1.00 98.00 208 TYR A O 1
ATOM 1660 N N . ASP A 1 209 ? -24.936 -9.664 1.006 1.00 97.38 209 ASP A N 1
ATOM 1661 C CA . ASP A 1 209 ? -24.616 -10.922 1.689 1.00 97.38 209 ASP A CA 1
ATOM 1662 C C . ASP A 1 209 ? -25.530 -11.206 2.900 1.00 97.38 209 ASP A C 1
ATOM 1664 O O . ASP A 1 209 ? -25.824 -12.364 3.200 1.00 97.38 209 ASP A O 1
ATOM 1668 N N . CYS A 1 210 ? -26.014 -10.168 3.591 1.00 97.19 210 CYS A N 1
ATOM 1669 C CA . CYS A 1 210 ? -26.961 -10.296 4.706 1.00 97.19 210 CYS A CA 1
ATOM 1670 C C . CYS A 1 210 ? -28.408 -10.543 4.255 1.00 97.19 210 CYS A C 1
ATOM 1672 O O . CYS A 1 210 ? -29.170 -11.186 4.977 1.00 97.19 210 CYS A O 1
ATOM 1674 N N . VAL A 1 211 ? -28.801 -10.059 3.072 1.00 97.31 211 VAL A N 1
ATOM 1675 C CA . VAL A 1 211 ? -30.131 -10.326 2.483 1.00 97.31 211 VAL A CA 1
ATOM 1676 C C . VAL A 1 211 ? -30.166 -11.566 1.578 1.00 97.31 211 VAL A C 1
ATOM 1678 O O . VAL A 1 211 ? -31.232 -11.916 1.083 1.00 97.31 211 VAL A O 1
ATOM 1681 N N . GLY A 1 212 ? -29.030 -12.246 1.375 1.00 96.31 212 GLY A N 1
ATOM 1682 C CA . GLY A 1 212 ? -28.930 -13.471 0.569 1.00 96.31 212 GLY A CA 1
ATOM 1683 C C . GLY A 1 212 ? -28.884 -13.250 -0.950 1.00 96.31 212 GLY A C 1
ATOM 1684 O O . GLY A 1 212 ? -29.032 -14.203 -1.711 1.00 96.31 212 GLY A O 1
ATOM 1685 N N . ASN A 1 213 ? -28.664 -12.017 -1.420 1.00 96.94 213 ASN A N 1
ATOM 1686 C CA . ASN A 1 213 ? -28.547 -11.707 -2.847 1.00 96.94 213 ASN A CA 1
ATOM 1687 C C . ASN A 1 213 ? -27.079 -11.769 -3.304 1.00 96.94 213 ASN A C 1
ATOM 1689 O O . ASN A 1 213 ? -26.434 -10.752 -3.572 1.00 96.94 213 ASN A O 1
ATOM 1693 N N . HIS A 1 214 ? -26.551 -12.989 -3.417 1.00 96.00 214 HIS A N 1
ATOM 1694 C CA . HIS A 1 214 ? -25.178 -13.222 -3.877 1.00 96.00 214 HIS A CA 1
ATOM 1695 C C . HIS A 1 214 ? -24.920 -12.655 -5.287 1.00 96.00 214 HIS A C 1
ATOM 1697 O O . HIS A 1 214 ? -23.843 -12.131 -5.541 1.00 96.00 214 HIS A O 1
ATOM 1703 N N . HIS A 1 215 ? -25.926 -12.644 -6.174 1.00 95.19 215 HIS A N 1
ATOM 1704 C CA . HIS A 1 215 ? -25.799 -12.067 -7.519 1.00 95.19 215 HIS A CA 1
ATOM 1705 C C . HIS A 1 215 ? -25.491 -10.562 -7.501 1.00 95.19 215 HIS A C 1
ATOM 1707 O O . HIS A 1 215 ? -24.723 -10.090 -8.332 1.00 95.19 215 HIS A O 1
ATOM 1713 N N . HIS A 1 216 ? -26.079 -9.794 -6.579 1.00 96.19 216 HIS A N 1
ATOM 1714 C CA . HIS A 1 216 ? -25.749 -8.373 -6.440 1.00 96.19 216 HIS A CA 1
ATOM 1715 C C . HIS A 1 216 ? -24.434 -8.173 -5.695 1.00 96.19 216 HIS A C 1
ATOM 1717 O O . HIS A 1 216 ? -23.649 -7.325 -6.114 1.00 96.19 216 HIS A O 1
ATOM 1723 N N . ARG A 1 217 ? -24.169 -8.967 -4.644 1.00 96.81 217 ARG A N 1
ATOM 1724 C CA . ARG A 1 217 ? -22.899 -8.953 -3.896 1.00 96.81 217 ARG A CA 1
ATOM 1725 C C . ARG A 1 217 ? -21.698 -9.122 -4.831 1.00 96.81 217 ARG A C 1
ATOM 1727 O O . ARG A 1 217 ? -20.765 -8.327 -4.771 1.00 96.81 217 ARG A O 1
ATOM 1734 N N . ASP A 1 218 ? -21.765 -10.104 -5.724 1.00 93.81 218 ASP A N 1
ATOM 1735 C CA . ASP A 1 218 ? -20.673 -10.472 -6.633 1.00 93.81 218 ASP A CA 1
ATOM 1736 C C . ASP A 1 218 ? -20.589 -9.548 -7.869 1.00 93.81 218 ASP A C 1
ATOM 1738 O O . ASP A 1 218 ? -19.669 -9.665 -8.673 1.00 93.81 218 ASP A O 1
ATOM 1742 N N . HIS A 1 219 ? -21.523 -8.597 -8.008 1.00 94.81 219 HIS A N 1
ATOM 1743 C CA . HIS A 1 219 ? -21.503 -7.549 -9.033 1.00 94.81 219 HIS A CA 1
ATOM 1744 C C . HIS A 1 219 ? -21.191 -6.143 -8.493 1.00 94.81 219 HIS A C 1
ATOM 1746 O O . HIS A 1 219 ? -21.044 -5.220 -9.300 1.00 94.81 219 HIS A O 1
ATOM 1752 N N . VAL A 1 220 ? -21.016 -5.950 -7.175 1.00 96.56 220 VAL A N 1
ATOM 1753 C CA . VAL A 1 220 ? -20.644 -4.637 -6.603 1.00 96.56 220 VAL A CA 1
ATOM 1754 C C . VAL A 1 220 ? -19.309 -4.136 -7.173 1.00 96.56 220 VAL A C 1
ATOM 1756 O O . VAL A 1 220 ? -19.209 -2.964 -7.522 1.00 96.56 220 VAL A O 1
ATOM 1759 N N . ASN A 1 221 ? -18.317 -5.012 -7.349 1.00 93.50 221 ASN A N 1
ATOM 1760 C CA . ASN A 1 221 ? -16.991 -4.689 -7.904 1.00 93.50 221 ASN A CA 1
ATOM 1761 C C . ASN A 1 221 ? -16.937 -4.633 -9.447 1.00 93.50 221 ASN A C 1
ATOM 1763 O O . ASN A 1 221 ? -15.889 -4.319 -10.015 1.00 93.50 221 ASN A O 1
ATOM 1767 N N . VAL A 1 222 ? -18.045 -4.939 -10.132 1.00 90.88 222 VAL A N 1
ATOM 1768 C CA . VAL A 1 222 ? -18.117 -5.018 -11.602 1.00 90.88 222 VAL A CA 1
ATOM 1769 C C . VAL A 1 222 ? -19.050 -3.950 -12.168 1.00 90.88 222 VAL A C 1
ATOM 1771 O O . VAL A 1 222 ? -18.611 -3.068 -12.902 1.00 90.88 222 VAL A O 1
ATOM 1774 N N . HIS A 1 223 ? -20.333 -4.019 -11.817 1.00 94.38 223 HIS A N 1
ATOM 1775 C CA . HIS A 1 223 ? -21.376 -3.141 -12.342 1.00 94.38 223 HIS A CA 1
ATOM 1776 C C . HIS A 1 223 ? -21.711 -2.024 -11.354 1.00 94.38 223 HIS A C 1
ATOM 1778 O O . HIS A 1 223 ? -21.659 -0.844 -11.709 1.00 94.38 223 HIS A O 1
ATOM 1784 N N . GLY A 1 224 ? -21.951 -2.376 -10.086 1.00 95.56 224 GLY A N 1
ATOM 1785 C CA . GLY A 1 224 ? -22.268 -1.408 -9.034 1.00 95.56 224 GLY A CA 1
ATOM 1786 C C . GLY A 1 224 ? -21.181 -0.344 -8.863 1.00 95.56 224 GLY A C 1
ATOM 1787 O O . GLY A 1 224 ? -21.485 0.832 -8.660 1.00 95.56 224 GLY A O 1
ATOM 1788 N N . LEU A 1 225 ? -19.918 -0.739 -9.053 1.00 95.81 225 LEU A N 1
ATOM 1789 C CA . LEU A 1 225 ? -18.738 0.120 -9.116 1.00 95.81 225 LEU A CA 1
ATOM 1790 C C . LEU A 1 225 ? -18.956 1.329 -10.037 1.00 95.81 225 LEU A C 1
ATOM 1792 O O . LEU A 1 225 ? -18.655 2.455 -9.650 1.00 95.81 225 LEU A O 1
ATOM 1796 N N . ASN A 1 226 ? -19.512 1.120 -11.234 1.00 95.69 226 ASN A N 1
ATOM 1797 C CA . ASN A 1 226 ? -19.707 2.185 -12.220 1.00 95.69 226 ASN A CA 1
ATOM 1798 C C . ASN A 1 226 ? -20.690 3.246 -11.706 1.00 95.69 226 ASN A C 1
ATOM 1800 O O . ASN A 1 226 ? -20.418 4.440 -11.841 1.00 95.69 226 ASN A O 1
ATOM 1804 N N . GLY A 1 227 ? -21.776 2.819 -11.053 1.00 96.75 227 GLY A N 1
ATOM 1805 C CA . GLY A 1 227 ? -22.715 3.707 -10.366 1.00 96.75 227 GLY A CA 1
ATOM 1806 C C . GLY A 1 227 ? -22.048 4.470 -9.220 1.00 96.75 227 GLY A C 1
ATOM 1807 O O . GLY A 1 227 ? -22.063 5.701 -9.198 1.00 96.75 227 GLY A O 1
ATOM 1808 N N . TRP A 1 228 ? -21.379 3.765 -8.306 1.00 97.44 228 TRP A N 1
ATOM 1809 C CA . TRP A 1 228 ? -20.750 4.377 -7.130 1.00 97.44 228 TRP A CA 1
ATOM 1810 C C . TRP A 1 228 ? -19.661 5.407 -7.469 1.00 97.44 228 TRP A C 1
ATOM 1812 O O . TRP A 1 228 ? -19.612 6.481 -6.864 1.00 97.44 228 TRP A O 1
ATOM 1822 N N . LEU A 1 229 ? -18.824 5.123 -8.469 1.00 96.06 229 LEU A N 1
ATOM 1823 C CA . LEU A 1 229 ? -17.825 6.065 -8.980 1.00 96.06 229 LEU A CA 1
ATOM 1824 C C . LEU A 1 229 ? -18.484 7.309 -9.604 1.00 96.06 229 LEU A C 1
ATOM 1826 O O . LEU A 1 229 ? -18.044 8.433 -9.351 1.00 96.06 229 LEU A O 1
ATOM 1830 N N . CYS A 1 230 ? -19.563 7.124 -10.371 1.00 97.12 230 CYS A N 1
ATOM 1831 C CA . CYS A 1 230 ? -20.338 8.217 -10.961 1.00 97.12 230 CYS A CA 1
ATOM 1832 C C . CYS A 1 230 ? -21.045 9.086 -9.903 1.00 97.12 230 CYS A C 1
ATOM 1834 O O . CYS A 1 230 ? -21.059 10.311 -10.036 1.00 97.12 230 CYS A O 1
ATOM 1836 N N . LEU A 1 231 ? -21.564 8.493 -8.818 1.00 97.44 231 LEU A N 1
ATOM 1837 C CA . LEU A 1 231 ? -22.107 9.231 -7.669 1.00 97.44 231 LEU A CA 1
ATOM 1838 C C . LEU A 1 231 ? -21.045 10.149 -7.058 1.00 97.44 231 LEU A C 1
ATOM 1840 O O . LEU A 1 231 ? -21.310 11.337 -6.875 1.00 97.44 231 LEU A O 1
ATOM 1844 N N . ILE A 1 232 ? -19.845 9.634 -6.762 1.00 96.94 232 ILE A N 1
ATOM 1845 C CA . ILE A 1 232 ? -18.779 10.444 -6.148 1.00 96.94 232 ILE A CA 1
ATOM 1846 C C . ILE A 1 232 ? -18.352 11.580 -7.080 1.00 96.94 232 ILE A C 1
ATOM 1848 O O . ILE A 1 232 ? -18.215 12.724 -6.635 1.00 96.94 232 ILE A O 1
ATOM 1852 N N . ARG A 1 233 ? -18.185 11.288 -8.374 1.00 95.19 233 ARG A N 1
ATOM 1853 C CA . ARG A 1 233 ? -17.796 12.290 -9.370 1.00 95.19 233 ARG A CA 1
ATOM 1854 C C . ARG A 1 233 ? -18.847 13.389 -9.511 1.00 95.19 233 ARG A C 1
ATOM 1856 O O . ARG A 1 233 ? -18.493 14.565 -9.462 1.00 95.19 233 ARG A O 1
ATOM 1863 N N . GLY A 1 234 ? -20.128 13.024 -9.574 1.00 96.25 234 GLY A N 1
ATOM 1864 C CA . GLY A 1 234 ? -21.236 13.976 -9.653 1.00 96.25 234 GLY A CA 1
ATOM 1865 C C . GLY A 1 234 ? -21.427 14.811 -8.389 1.00 96.25 234 GLY A C 1
ATOM 1866 O O . GLY A 1 234 ? -21.625 16.021 -8.485 1.00 96.25 234 GLY A O 1
ATOM 1867 N N . TRP A 1 235 ? -21.345 14.188 -7.210 1.00 97.19 235 TRP A N 1
ATOM 1868 C CA . TRP A 1 235 ? -21.613 14.851 -5.930 1.00 97.19 235 TRP A CA 1
ATOM 1869 C C . TRP A 1 235 ? -20.455 15.740 -5.457 1.00 97.19 235 TRP A C 1
ATOM 1871 O O . TRP A 1 235 ? -20.678 16.869 -5.018 1.00 97.19 235 TRP A O 1
ATOM 1881 N N . PHE A 1 236 ? -19.215 15.248 -5.552 1.00 94.56 236 PHE A N 1
ATOM 1882 C CA . PHE A 1 236 ? -18.027 15.912 -4.998 1.00 94.56 236 PHE A CA 1
ATOM 1883 C C . PHE A 1 236 ? -17.117 16.561 -6.047 1.00 94.56 236 PHE A C 1
ATOM 1885 O O . PHE A 1 236 ? -16.217 17.318 -5.682 1.00 94.56 236 PHE A O 1
ATOM 1892 N N . GLY A 1 237 ? -17.279 16.248 -7.338 1.00 93.56 237 GLY A N 1
ATOM 1893 C CA . GLY A 1 237 ? -16.261 16.571 -8.346 1.00 93.56 237 GLY A CA 1
ATOM 1894 C C . GLY A 1 237 ? -14.942 15.822 -8.106 1.00 93.56 237 GLY A C 1
ATOM 1895 O O . GLY A 1 237 ? -13.871 16.312 -8.466 1.00 93.56 237 GLY A O 1
ATOM 1896 N N . ALA A 1 238 ? -15.001 14.664 -7.440 1.00 91.44 238 ALA A N 1
ATOM 1897 C CA . ALA A 1 238 ? -13.840 13.857 -7.091 1.00 91.44 238 ALA A CA 1
ATOM 1898 C C . ALA A 1 238 ? -13.708 12.656 -8.032 1.00 91.44 238 ALA A C 1
ATOM 1900 O O . ALA A 1 238 ? -14.671 11.929 -8.258 1.00 91.44 238 ALA A O 1
ATOM 1901 N N . GLN A 1 239 ? -12.502 12.432 -8.553 1.00 90.38 239 GLN A N 1
ATOM 1902 C CA . GLN A 1 239 ? -12.188 11.278 -9.391 1.00 90.38 239 GLN A CA 1
ATOM 1903 C C . GLN A 1 239 ? -11.328 10.296 -8.585 1.00 90.38 239 GLN A C 1
ATOM 1905 O O . GLN A 1 239 ? -10.301 10.671 -8.011 1.00 90.38 239 GLN A O 1
ATOM 1910 N N . LEU A 1 240 ? -11.757 9.037 -8.521 1.00 91.69 240 LEU A N 1
ATOM 1911 C CA . LEU A 1 240 ? -10.953 7.932 -7.994 1.00 91.69 240 LEU A CA 1
ATOM 1912 C C . LEU A 1 240 ? -9.972 7.413 -9.058 1.00 91.69 240 LEU A C 1
ATOM 1914 O O . LEU A 1 240 ? -10.215 7.649 -10.246 1.00 91.69 240 LEU A O 1
ATOM 1918 N N . PRO A 1 241 ? -8.929 6.651 -8.668 1.00 84.94 241 PRO A N 1
ATOM 1919 C CA . PRO A 1 241 ? -8.027 5.949 -9.597 1.00 84.94 241 PRO A CA 1
ATOM 1920 C C . PRO A 1 241 ? -8.711 4.868 -10.468 1.00 84.94 241 PRO A C 1
ATOM 1922 O O . PRO A 1 241 ? -8.047 4.159 -11.218 1.00 84.9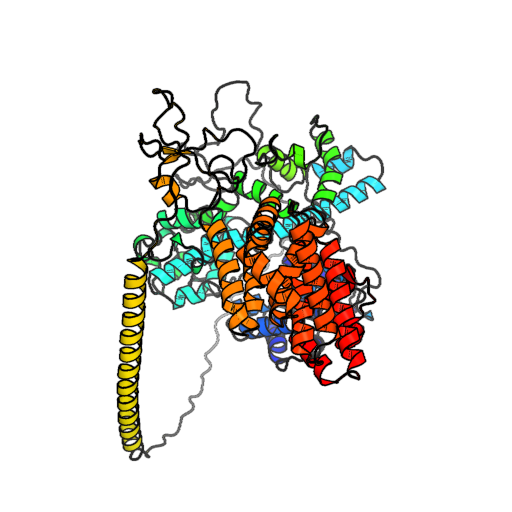4 241 PRO A O 1
ATOM 1925 N N . LEU A 1 242 ? -10.042 4.754 -10.406 1.00 86.88 242 LEU A N 1
ATOM 1926 C CA . LEU A 1 242 ? -10.873 3.851 -11.194 1.00 86.88 242 LEU A CA 1
ATOM 1927 C C . LEU A 1 242 ? -11.738 4.666 -12.166 1.00 86.88 242 LEU A C 1
ATOM 1929 O O . LEU A 1 242 ? -12.356 5.661 -11.777 1.00 86.88 242 LEU A O 1
ATOM 1933 N N . LEU A 1 243 ? -11.803 4.242 -13.431 1.00 85.69 243 LEU A N 1
ATOM 1934 C CA . LEU A 1 243 ? -12.599 4.906 -14.467 1.00 85.69 243 LEU A CA 1
ATOM 1935 C C . LEU A 1 243 ? -13.949 4.190 -14.646 1.00 85.69 243 LEU A C 1
ATOM 1937 O O . LEU A 1 243 ? -13.948 3.057 -15.129 1.00 85.69 243 LEU A O 1
ATOM 1941 N N . PRO A 1 244 ? -15.099 4.822 -14.336 1.00 91.25 244 PRO A N 1
ATOM 1942 C CA . PRO A 1 244 ? -16.399 4.186 -14.524 1.00 91.25 244 PRO A CA 1
ATOM 1943 C C . PRO A 1 244 ? -16.706 3.915 -15.999 1.00 91.25 244 PRO A C 1
ATOM 1945 O O . PRO A 1 244 ? -16.274 4.645 -16.902 1.00 91.25 244 PRO A O 1
ATOM 1948 N N . GLN A 1 245 ? -17.527 2.897 -16.246 1.00 90.12 245 GLN A N 1
ATOM 1949 C CA . GLN A 1 245 ? -18.305 2.782 -17.473 1.00 90.12 245 GLN A CA 1
ATOM 1950 C C . GLN A 1 245 ? -19.627 3.546 -17.310 1.00 90.12 245 GLN A C 1
ATOM 1952 O O . GLN A 1 245 ? -20.597 3.056 -16.745 1.00 90.12 245 GLN A O 1
ATOM 1957 N N . GLU A 1 246 ? -19.664 4.774 -17.817 1.00 92.44 246 GLU A N 1
ATOM 1958 C CA . GLU A 1 246 ? -20.769 5.722 -17.603 1.00 92.44 246 GLU A CA 1
ATOM 1959 C C . GLU A 1 246 ? -22.094 5.237 -18.216 1.00 92.44 246 GLU A C 1
ATOM 1961 O O . GLU A 1 246 ? -23.163 5.405 -17.630 1.00 92.44 246 GLU A O 1
ATOM 1966 N N . ASN A 1 247 ? -22.009 4.563 -19.365 1.00 92.38 247 ASN A N 1
ATOM 1967 C CA . ASN A 1 247 ? -23.147 3.997 -20.091 1.00 92.38 247 ASN A CA 1
ATOM 1968 C C . ASN A 1 247 ? -23.460 2.541 -19.690 1.00 92.38 247 ASN A C 1
ATOM 1970 O O . ASN A 1 247 ? -24.122 1.834 -20.445 1.00 92.38 247 ASN A O 1
ATOM 1974 N N . ASP A 1 248 ? -22.971 2.067 -18.538 1.00 92.31 248 ASP A N 1
ATOM 1975 C CA . ASP A 1 248 ? -23.329 0.744 -18.020 1.00 92.31 248 ASP A CA 1
ATOM 1976 C C . ASP A 1 248 ? -24.809 0.724 -17.598 1.00 92.31 248 ASP A C 1
ATOM 1978 O O . ASP A 1 248 ? -25.181 1.274 -16.560 1.00 92.31 248 ASP A O 1
ATOM 1982 N N . GLY A 1 249 ? -25.656 0.104 -18.426 1.00 91.62 249 GLY A N 1
ATOM 1983 C CA . GLY A 1 249 ? -27.081 -0.116 -18.145 1.00 91.62 249 GLY A CA 1
ATOM 1984 C C . GLY A 1 249 ? -27.350 -1.183 -17.081 1.00 91.62 249 GLY A C 1
ATOM 1985 O O . GLY A 1 249 ? -28.479 -1.311 -16.610 1.00 91.62 249 GLY A O 1
ATOM 1986 N N . ASP A 1 250 ? -26.315 -1.923 -16.679 1.00 94.25 250 ASP A N 1
ATOM 1987 C CA . ASP A 1 250 ? -26.354 -2.885 -15.584 1.00 94.25 250 ASP A CA 1
ATOM 1988 C C . ASP A 1 250 ? -25.842 -2.299 -14.259 1.00 94.25 250 ASP A C 1
ATOM 1990 O O . ASP A 1 250 ? -25.848 -3.007 -13.256 1.00 94.25 250 ASP A O 1
ATOM 1994 N N . ALA A 1 251 ? -25.489 -1.005 -14.200 1.00 92.38 251 ALA A N 1
ATOM 1995 C CA . ALA A 1 251 ? -24.944 -0.348 -13.003 1.00 92.38 251 ALA A CA 1
ATOM 1996 C C . ALA A 1 251 ? -25.806 -0.502 -11.731 1.00 92.38 251 ALA A C 1
ATOM 1998 O O . ALA A 1 251 ? -25.294 -0.362 -10.624 1.00 92.38 251 ALA A O 1
ATOM 1999 N N . PHE A 1 252 ? -27.100 -0.820 -11.864 1.00 93.88 252 PHE A N 1
ATOM 2000 C CA . PHE A 1 252 ? -27.997 -1.154 -10.752 1.00 93.88 252 PHE A CA 1
ATOM 2001 C C . PHE A 1 252 ? -27.629 -2.463 -10.018 1.00 93.88 252 PHE A C 1
ATOM 2003 O O . PHE A 1 252 ? -27.942 -2.620 -8.835 1.00 93.88 252 PHE A O 1
ATOM 2010 N N . LYS A 1 253 ? -26.948 -3.405 -10.684 1.00 94.75 253 LYS A N 1
ATOM 2011 C CA . LYS A 1 253 ? -26.483 -4.674 -10.104 1.00 94.75 253 LYS A CA 1
ATOM 2012 C C . LYS A 1 253 ? -25.344 -4.394 -9.127 1.00 94.75 253 LYS A C 1
ATOM 2014 O O . LYS A 1 253 ? -24.210 -4.148 -9.525 1.00 94.75 253 LYS A O 1
ATOM 2019 N N . GLY A 1 254 ? -25.650 -4.416 -7.833 1.00 94.06 254 GLY A N 1
ATOM 2020 C CA . GLY A 1 254 ? -24.689 -4.056 -6.787 1.00 94.06 254 GLY A CA 1
ATOM 2021 C C . GLY A 1 254 ? -24.677 -2.566 -6.397 1.00 94.06 254 GLY A C 1
ATOM 2022 O O . GLY A 1 254 ? -23.842 -2.166 -5.586 1.00 94.06 254 GLY A O 1
ATOM 2023 N N . CYS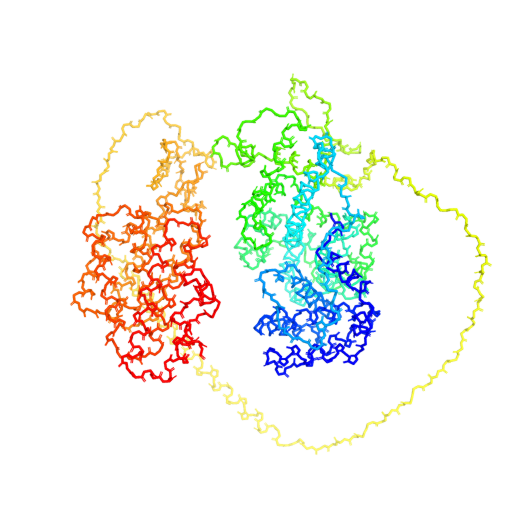 A 1 255 ? -25.604 -1.743 -6.908 1.00 97.00 255 CYS A N 1
ATOM 2024 C CA . CYS A 1 255 ? -25.762 -0.333 -6.519 1.00 97.00 255 CYS A CA 1
ATOM 2025 C C . CYS A 1 255 ? -27.237 0.002 -6.238 1.00 97.00 255 CYS A C 1
ATOM 2027 O O . CYS A 1 255 ? -28.040 0.167 -7.152 1.00 97.00 255 CYS A O 1
ATOM 2029 N N . SER A 1 256 ? -27.591 0.101 -4.958 1.00 96.69 256 SER A N 1
ATOM 2030 C CA . SER A 1 256 ? -28.906 0.523 -4.449 1.00 96.69 256 SER A CA 1
ATOM 2031 C C . SER A 1 256 ? -28.705 1.354 -3.174 1.00 96.69 256 SER A C 1
ATOM 2033 O O . SER A 1 256 ? -27.567 1.498 -2.727 1.00 96.69 256 SER A O 1
ATOM 2035 N N . ASP A 1 257 ? -29.763 1.892 -2.556 1.00 96.69 257 ASP A N 1
ATOM 2036 C CA . ASP A 1 257 ? -29.646 2.600 -1.267 1.00 96.69 257 ASP A CA 1
ATOM 2037 C C . ASP A 1 257 ? -29.408 1.628 -0.091 1.00 96.69 257 ASP A C 1
ATOM 2039 O O . ASP A 1 257 ? -30.251 1.403 0.782 1.00 96.69 257 ASP A O 1
ATOM 2043 N N . VAL A 1 258 ? -28.222 1.019 -0.076 1.00 97.50 258 VAL A N 1
ATOM 2044 C CA . VAL A 1 258 ? -27.802 0.053 0.946 1.00 97.50 258 VAL A CA 1
ATOM 2045 C C . VAL A 1 258 ? -27.718 0.686 2.336 1.00 97.50 258 VAL A C 1
ATOM 2047 O O . VAL A 1 258 ? -27.886 -0.013 3.328 1.00 97.50 258 VAL A O 1
ATOM 2050 N N . TRP A 1 259 ? -27.552 2.009 2.438 1.00 97.81 259 TRP A N 1
ATOM 2051 C CA . TRP A 1 259 ? -27.543 2.722 3.718 1.00 97.81 259 TRP A CA 1
ATOM 2052 C C . TRP A 1 259 ? -28.935 3.024 4.276 1.00 97.81 259 TRP A C 1
ATOM 2054 O O . TRP A 1 259 ? -29.051 3.248 5.482 1.00 97.81 259 TRP A O 1
ATOM 2064 N N . ALA A 1 260 ? -29.988 3.018 3.457 1.00 96.75 260 ALA A N 1
ATOM 2065 C CA . ALA A 1 260 ? -31.360 2.902 3.951 1.00 96.75 260 ALA A CA 1
ATOM 2066 C C . ALA A 1 260 ? -31.711 1.453 4.350 1.00 96.75 260 ALA A C 1
ATOM 2068 O O . ALA A 1 260 ? -32.543 1.241 5.233 1.00 96.75 260 ALA A O 1
ATOM 2069 N N . GLY A 1 261 ? -31.047 0.462 3.743 1.00 97.50 261 GLY A N 1
ATOM 2070 C CA . GLY A 1 261 ? -31.180 -0.955 4.089 1.00 97.50 261 GLY A CA 1
ATOM 2071 C C . GLY A 1 261 ? -30.448 -1.393 5.365 1.00 97.50 261 GLY A C 1
ATOM 2072 O O . GLY A 1 261 ? -30.954 -2.250 6.091 1.00 97.50 261 GLY A O 1
ATOM 2073 N N . LEU A 1 262 ? -29.278 -0.821 5.651 1.00 98.31 262 LEU A N 1
ATOM 2074 C CA . LEU A 1 262 ? -28.463 -1.096 6.840 1.00 98.31 262 LEU A CA 1
ATOM 2075 C C . LEU A 1 262 ? -28.926 -0.287 8.065 1.00 98.31 262 LEU A C 1
ATOM 2077 O O . LEU A 1 262 ? -29.435 0.829 7.938 1.00 98.31 262 LEU A O 1
ATOM 2081 N N . SER A 1 263 ? -28.719 -0.842 9.261 1.00 97.69 263 SER A N 1
ATOM 2082 C CA . SER A 1 263 ? -28.896 -0.117 10.525 1.00 97.69 263 SER A CA 1
ATOM 2083 C C . SER A 1 263 ? -27.745 0.865 10.770 1.00 97.69 263 SER A C 1
ATOM 2085 O O . SER A 1 263 ? -26.652 0.725 10.214 1.00 97.69 263 SER A O 1
ATOM 2087 N N . ASP A 1 264 ? -27.958 1.865 11.628 1.00 97.38 264 ASP A N 1
ATOM 2088 C CA . ASP A 1 264 ? -26.881 2.798 11.972 1.00 97.38 264 ASP A CA 1
ATOM 2089 C C . ASP A 1 264 ? -25.792 2.125 12.842 1.00 97.38 264 ASP A C 1
ATOM 2091 O O . ASP A 1 264 ? -24.633 2.517 12.745 1.00 97.38 264 ASP A O 1
ATOM 2095 N N . GLU A 1 265 ? -26.089 1.018 13.545 1.00 97.44 265 GLU A N 1
ATOM 2096 C CA . GLU A 1 265 ? -25.070 0.149 14.176 1.00 97.44 265 GLU A CA 1
ATOM 2097 C C . GLU A 1 265 ? -24.023 -0.359 13.169 1.00 97.44 265 GLU A C 1
ATOM 2099 O O . GLU A 1 265 ? -22.834 -0.430 13.486 1.00 97.44 265 GLU A O 1
ATOM 2104 N N . ALA A 1 266 ? -24.436 -0.677 11.935 1.00 98.06 266 ALA A N 1
ATOM 2105 C CA . ALA A 1 266 ? -23.506 -1.090 10.888 1.00 98.06 266 ALA A CA 1
ATOM 2106 C C . ALA A 1 266 ? -22.543 0.052 10.530 1.00 98.06 266 ALA A C 1
ATOM 2108 O O . ALA A 1 266 ? -21.350 -0.177 10.327 1.00 98.06 266 ALA A O 1
ATOM 2109 N N . TRP A 1 267 ? -23.030 1.298 10.516 1.00 98.06 267 TRP A N 1
ATOM 2110 C CA . TRP A 1 267 ? -22.174 2.469 10.331 1.00 98.06 267 TRP A CA 1
ATOM 2111 C C . TRP A 1 267 ? -21.215 2.679 11.509 1.00 98.06 267 TRP A C 1
ATOM 2113 O O . TRP A 1 267 ? -20.041 2.943 11.273 1.00 98.06 267 TRP A O 1
ATOM 2123 N N . GLU A 1 268 ? -21.651 2.475 12.754 1.00 98.06 268 GLU A N 1
ATOM 2124 C CA . GLU A 1 268 ? -20.778 2.535 13.943 1.00 98.06 268 GLU A CA 1
ATOM 2125 C C . GLU A 1 268 ? -19.652 1.482 13.940 1.00 98.06 268 GLU A C 1
ATOM 2127 O O . GLU A 1 268 ? -18.652 1.625 14.651 1.00 98.06 268 GLU A O 1
ATOM 2132 N N . VAL A 1 269 ? -19.778 0.432 13.123 1.00 98.06 269 VAL A N 1
ATOM 2133 C CA . VAL A 1 269 ? -18.709 -0.537 12.848 1.00 98.06 269 VAL A CA 1
ATOM 2134 C C . VAL A 1 269 ? -17.832 -0.094 11.671 1.00 98.06 269 VAL A C 1
ATOM 2136 O O . VAL A 1 269 ? -16.606 -0.068 11.806 1.00 98.06 269 VAL A O 1
ATOM 2139 N N . PHE A 1 270 ? -18.426 0.273 10.530 1.00 98.00 270 PHE A N 1
ATOM 2140 C CA . PHE A 1 270 ? -17.675 0.667 9.329 1.00 98.00 270 PHE A CA 1
ATOM 2141 C C . PHE A 1 270 ? -16.886 1.974 9.504 1.00 98.00 270 PHE A C 1
ATOM 2143 O O . PHE A 1 270 ? -15.792 2.086 8.960 1.00 98.00 270 PHE A O 1
ATOM 2150 N N . LYS A 1 271 ? -17.396 2.945 10.276 1.00 97.38 271 LYS A N 1
ATOM 2151 C CA . LYS A 1 271 ? -16.798 4.286 10.440 1.00 97.38 271 LYS A CA 1
ATOM 2152 C C . LYS A 1 271 ? -15.544 4.338 11.317 1.00 97.38 271 LYS A C 1
ATOM 2154 O O . LYS A 1 271 ? -14.986 5.420 11.495 1.00 97.38 271 LYS A O 1
ATOM 2159 N N . ARG A 1 272 ? -15.154 3.211 11.920 1.00 97.12 272 ARG A N 1
ATOM 2160 C CA . ARG A 1 272 ? -14.016 3.131 12.841 1.00 97.12 272 ARG A CA 1
ATOM 2161 C C . ARG A 1 272 ? -12.704 3.151 12.076 1.00 97.12 272 ARG A C 1
ATOM 2163 O O . ARG A 1 272 ? -12.539 2.416 11.105 1.00 97.12 272 ARG A O 1
ATOM 2170 N N . ASP A 1 273 ? -11.744 3.909 12.581 1.00 96.19 273 ASP A N 1
ATOM 2171 C CA . ASP A 1 273 ? -10.419 4.078 11.984 1.00 96.19 273 ASP A CA 1
ATOM 2172 C C . ASP A 1 273 ? -9.671 2.736 11.811 1.00 96.19 273 ASP A C 1
ATOM 2174 O O . ASP A 1 273 ? -8.985 2.528 10.810 1.00 96.19 273 ASP A O 1
ATOM 2178 N N . GLU A 1 274 ? -9.885 1.782 12.728 1.00 94.12 274 GLU A N 1
ATOM 2179 C CA . GLU A 1 274 ? -9.373 0.400 12.662 1.00 94.12 274 GLU A CA 1
ATOM 2180 C C . GLU A 1 274 ? -9.931 -0.426 11.485 1.00 94.12 274 GLU A C 1
ATOM 2182 O O . GLU A 1 274 ? -9.332 -1.435 11.110 1.00 94.12 274 GLU A O 1
ATOM 2187 N N . ASN A 1 275 ? -11.061 -0.019 10.897 1.00 97.06 275 ASN A N 1
ATOM 2188 C CA . ASN A 1 275 ? -11.746 -0.691 9.785 1.00 97.06 275 ASN A CA 1
ATOM 2189 C C . ASN A 1 275 ? -11.610 0.064 8.449 1.00 97.06 275 ASN A C 1
ATOM 2191 O O . ASN A 1 275 ? -12.183 -0.351 7.439 1.00 97.06 275 ASN A O 1
ATOM 2195 N N . PHE A 1 276 ? -10.837 1.154 8.419 1.00 97.81 276 PHE A N 1
ATOM 2196 C CA . PHE A 1 276 ? -10.655 1.976 7.227 1.00 97.81 276 PHE A CA 1
ATOM 2197 C C . PHE A 1 276 ? -9.947 1.214 6.093 1.00 97.81 276 PHE A C 1
ATOM 2199 O O . PHE A 1 276 ? -8.783 0.822 6.208 1.00 97.81 276 PHE A O 1
ATOM 2206 N N . GLY A 1 277 ? -10.652 1.027 4.977 1.00 96.62 277 GLY A N 1
ATOM 2207 C CA . GLY A 1 277 ? -10.206 0.264 3.816 1.00 96.62 277 GLY A CA 1
ATOM 2208 C C . GLY A 1 277 ? -10.185 -1.259 3.984 1.00 96.62 277 GLY A C 1
ATOM 2209 O O . GLY A 1 277 ? -9.546 -1.910 3.164 1.00 96.62 277 GLY A O 1
ATOM 2210 N N . LYS A 1 278 ? -10.812 -1.834 5.023 1.00 96.25 278 LYS A N 1
ATOM 2211 C CA . LYS A 1 278 ? -10.898 -3.297 5.200 1.00 96.25 278 LYS A CA 1
ATOM 2212 C C . LYS A 1 278 ? -12.113 -3.894 4.488 1.00 96.25 278 LYS A C 1
ATOM 2214 O O . LYS A 1 278 ? -13.206 -3.339 4.580 1.00 96.25 278 LYS A O 1
ATOM 2219 N N . ASP A 1 279 ? -11.921 -5.073 3.897 1.00 96.69 279 ASP A N 1
ATOM 2220 C CA . ASP A 1 279 ? -13.004 -5.940 3.421 1.00 96.69 279 ASP A CA 1
ATOM 2221 C C . ASP A 1 279 ? -13.959 -6.309 4.562 1.00 96.69 279 ASP A C 1
ATOM 2223 O O . ASP A 1 279 ? -13.519 -6.553 5.696 1.00 96.69 279 ASP A O 1
ATOM 2227 N N . TYR A 1 280 ? -15.263 -6.393 4.282 1.00 97.62 280 TYR A N 1
ATOM 2228 C CA . TYR A 1 280 ? -16.256 -6.639 5.336 1.00 97.62 280 TYR A CA 1
ATOM 2229 C C . TYR A 1 280 ? -16.055 -7.998 6.027 1.00 97.62 280 TYR A C 1
ATOM 2231 O O . TYR A 1 280 ? -16.309 -8.127 7.229 1.00 97.62 280 TYR A O 1
ATOM 2239 N N . GLU A 1 281 ? -15.551 -9.003 5.305 1.00 95.19 281 GLU A N 1
ATOM 2240 C CA . GLU A 1 281 ? -15.222 -10.320 5.849 1.00 95.19 281 GLU A CA 1
ATOM 2241 C C . GLU A 1 281 ? -14.113 -10.245 6.914 1.00 95.19 281 GLU A C 1
ATOM 2243 O O . GLU A 1 281 ? -14.112 -11.034 7.866 1.00 95.19 281 GLU A O 1
ATOM 2248 N N . GLY A 1 282 ? -13.195 -9.279 6.799 1.00 91.88 282 GLY A N 1
ATOM 2249 C CA . GLY A 1 282 ? -12.122 -9.013 7.761 1.00 91.88 282 GLY A CA 1
ATOM 2250 C C . GLY A 1 282 ? -12.590 -8.330 9.052 1.00 91.88 282 GLY A C 1
ATOM 2251 O O . GLY A 1 282 ? -11.903 -8.400 10.073 1.00 91.88 282 GLY A O 1
ATOM 2252 N N . ILE A 1 283 ? -13.771 -7.708 9.056 1.00 95.75 283 ILE A N 1
ATOM 2253 C CA . ILE A 1 283 ? -14.272 -6.942 10.203 1.00 95.75 283 ILE A CA 1
ATOM 2254 C C . ILE A 1 283 ? -14.962 -7.882 11.204 1.00 95.75 283 ILE A C 1
ATOM 2256 O O . ILE A 1 283 ? -16.146 -8.211 11.083 1.00 95.75 283 ILE A O 1
ATOM 2260 N N . ARG A 1 284 ? -14.230 -8.285 12.257 1.00 93.38 284 ARG A N 1
ATOM 2261 C CA . ARG A 1 284 ? -14.716 -9.190 13.326 1.00 93.38 284 ARG A CA 1
ATOM 2262 C C . ARG A 1 284 ? -16.079 -8.778 13.889 1.00 93.38 284 ARG A C 1
ATOM 2264 O O . ARG A 1 284 ? -16.891 -9.646 14.188 1.00 93.38 284 ARG A O 1
ATOM 2271 N N . ALA A 1 285 ? -16.348 -7.477 14.008 1.00 94.25 285 ALA A N 1
ATOM 2272 C CA . ALA A 1 285 ? -17.593 -6.969 14.573 1.00 94.25 285 ALA A CA 1
ATOM 2273 C C . ALA A 1 285 ? -18.850 -7.287 13.733 1.00 94.25 285 ALA A C 1
ATOM 2275 O O . ALA A 1 285 ? -19.924 -7.415 14.324 1.00 94.25 285 ALA A O 1
ATOM 2276 N N . LEU A 1 286 ? -18.726 -7.458 12.409 1.00 95.12 286 LEU A N 1
ATOM 2277 C CA . LEU A 1 286 ? -19.836 -7.809 11.508 1.00 95.12 286 LEU A CA 1
ATOM 2278 C C . LEU A 1 286 ? -20.149 -9.317 11.510 1.00 95.12 286 LEU A C 1
ATOM 2280 O O . LEU A 1 286 ? -21.274 -9.732 11.213 1.00 95.12 286 LEU A O 1
ATOM 2284 N N . ARG A 1 287 ? -19.169 -10.158 11.873 1.00 92.31 287 ARG A N 1
ATOM 2285 C CA . ARG A 1 287 ? -19.331 -11.618 11.937 1.00 92.31 287 ARG A CA 1
ATOM 2286 C C . ARG A 1 287 ? -20.365 -11.992 13.008 1.00 92.31 287 ARG A C 1
ATOM 2288 O O . ARG A 1 287 ? -20.352 -11.460 14.113 1.00 92.31 287 ARG A O 1
ATOM 2295 N N . GLY A 1 288 ? -21.285 -12.897 12.669 1.00 86.94 288 GLY A N 1
ATOM 2296 C CA . GLY A 1 288 ? -22.332 -13.380 13.582 1.00 86.94 288 GLY A CA 1
ATOM 2297 C C . GLY A 1 288 ? -23.462 -12.388 13.909 1.00 86.94 288 GLY A C 1
ATOM 2298 O O . GLY A 1 288 ? -24.357 -12.747 14.664 1.00 86.94 288 GLY A O 1
ATOM 2299 N N . ARG A 1 289 ? -23.465 -11.166 13.350 1.00 89.44 289 ARG A N 1
ATOM 2300 C CA . ARG A 1 289 ? -24.494 -10.133 13.621 1.00 89.44 289 ARG A CA 1
ATOM 2301 C C . ARG A 1 289 ? -25.310 -9.688 12.401 1.00 89.44 289 ARG A C 1
ATOM 2303 O O . ARG A 1 289 ? -26.063 -8.725 12.499 1.00 89.44 289 ARG A O 1
ATOM 2310 N N . LYS A 1 290 ? -25.205 -10.411 11.278 1.00 91.44 290 LYS A N 1
ATOM 2311 C CA . LYS A 1 290 ? -25.826 -10.087 9.975 1.00 91.44 290 LYS A CA 1
ATOM 2312 C C . LYS A 1 290 ? -27.275 -9.589 10.065 1.00 91.44 290 LYS A C 1
ATOM 2314 O O . LYS A 1 290 ? -27.598 -8.551 9.504 1.00 91.44 290 LYS A O 1
ATOM 2319 N N . GLU A 1 291 ? -28.129 -10.300 10.799 1.00 91.06 291 GLU A N 1
ATOM 2320 C CA . GLU A 1 291 ? -29.562 -9.986 10.897 1.00 91.06 291 GLU A CA 1
ATOM 2321 C C . GLU A 1 291 ? -29.844 -8.666 11.627 1.00 91.06 291 GLU A C 1
ATOM 2323 O O . GLU A 1 291 ? -30.705 -7.910 11.192 1.00 91.06 291 GLU A O 1
ATOM 2328 N N . LYS A 1 292 ? -29.077 -8.341 12.679 1.00 94.44 292 LYS A N 1
ATOM 2329 C CA . LYS A 1 292 ? -29.210 -7.078 13.434 1.00 94.44 292 LYS A CA 1
ATOM 2330 C C . LYS A 1 292 ? -28.713 -5.860 12.648 1.00 94.44 292 LYS A C 1
ATOM 2332 O O . LYS A 1 292 ? -29.140 -4.736 12.892 1.00 94.44 292 LYS A O 1
ATOM 2337 N N . MET A 1 293 ? -27.820 -6.086 11.686 1.00 97.00 293 MET A N 1
ATOM 2338 C CA . MET A 1 293 ? -27.235 -5.029 10.860 1.00 97.00 293 MET A CA 1
ATOM 2339 C C . MET A 1 293 ? -28.129 -4.614 9.677 1.00 97.00 293 MET A C 1
ATOM 2341 O O . MET A 1 293 ? -27.835 -3.619 9.014 1.00 97.00 293 MET A O 1
ATOM 2345 N N . VAL A 1 294 ? -29.219 -5.342 9.401 1.00 97.69 294 VAL A N 1
ATOM 2346 C CA . VAL A 1 294 ? -30.164 -5.041 8.314 1.00 97.69 294 VAL A CA 1
ATOM 2347 C C . VAL A 1 294 ? -31.478 -4.517 8.885 1.00 97.69 294 VAL A C 1
ATOM 2349 O O . VAL A 1 294 ? -32.225 -5.247 9.529 1.00 97.69 294 VAL A O 1
ATOM 2352 N N . LYS A 1 295 ? -31.793 -3.259 8.574 1.00 97.50 295 LYS A N 1
ATOM 2353 C CA . LYS A 1 295 ? -33.059 -2.606 8.920 1.00 97.50 295 LYS A CA 1
ATOM 2354 C C . LYS A 1 295 ? -34.154 -2.914 7.893 1.00 97.50 295 LYS A C 1
ATOM 2356 O O . LYS A 1 295 ? -35.282 -3.225 8.260 1.00 97.50 295 LYS A O 1
ATOM 2361 N N . GLU A 1 296 ? -33.838 -2.831 6.598 1.00 97.19 296 GLU A N 1
ATOM 2362 C CA . GLU A 1 296 ? -34.819 -2.969 5.513 1.00 97.19 296 GLU A CA 1
ATOM 2363 C C . GLU A 1 296 ? -34.270 -3.836 4.371 1.00 97.19 296 GLU A C 1
ATOM 2365 O O . GLU A 1 296 ? -33.295 -3.480 3.709 1.00 97.19 296 GLU A O 1
ATOM 2370 N N . LYS A 1 297 ? -34.923 -4.972 4.085 1.00 97.19 297 LYS A N 1
ATOM 2371 C CA . LYS A 1 297 ? -34.493 -5.913 3.027 1.00 97.19 297 LYS A CA 1
ATOM 2372 C C . LYS A 1 297 ? -34.880 -5.488 1.601 1.00 97.19 297 LYS A C 1
ATOM 2374 O O . LYS A 1 297 ? -34.337 -6.030 0.646 1.00 97.19 297 LYS A O 1
ATOM 2379 N N . LYS A 1 298 ? -35.785 -4.511 1.434 1.00 96.12 298 LYS A N 1
ATOM 2380 C CA . LYS A 1 298 ? -36.349 -4.122 0.122 1.00 96.12 298 LYS A CA 1
ATOM 2381 C C . LYS A 1 298 ? -35.304 -3.591 -0.874 1.00 96.12 298 LYS A C 1
ATOM 2383 O O . LYS A 1 298 ? -35.433 -3.811 -2.075 1.00 96.12 298 LYS A O 1
ATOM 2388 N N . TYR A 1 299 ? -34.233 -2.965 -0.379 1.00 95.38 299 TYR A N 1
ATOM 2389 C CA . TYR A 1 299 ? -33.109 -2.498 -1.200 1.00 95.38 299 TYR A CA 1
ATOM 2390 C C . TYR A 1 299 ? -32.219 -3.648 -1.712 1.00 95.38 299 TYR A C 1
ATOM 2392 O O . TYR A 1 299 ? -31.338 -3.422 -2.541 1.00 95.38 299 TYR A O 1
ATOM 2400 N N . GLY A 1 300 ? -32.467 -4.884 -1.266 1.00 94.00 300 GLY A N 1
ATOM 2401 C CA . GLY A 1 300 ? -31.806 -6.112 -1.701 1.00 94.00 300 GLY A CA 1
ATOM 2402 C C . GLY A 1 300 ? -32.466 -6.819 -2.886 1.00 94.00 300 GLY A C 1
ATOM 2403 O O . GLY A 1 300 ? -31.906 -7.796 -3.377 1.00 94.00 300 GLY A O 1
ATOM 2404 N N . ASN A 1 301 ? -33.633 -6.356 -3.345 1.00 92.88 301 ASN A N 1
ATOM 2405 C CA . ASN A 1 301 ? -34.348 -6.944 -4.482 1.00 92.88 301 ASN A CA 1
ATOM 2406 C C . ASN A 1 301 ? -33.605 -6.711 -5.812 1.00 92.88 301 ASN A C 1
ATOM 2408 O O . ASN A 1 301 ? -32.838 -5.762 -5.941 1.00 92.88 301 ASN A O 1
ATOM 2412 N N . PHE A 1 302 ? -33.876 -7.540 -6.825 1.00 87.31 302 PHE A N 1
ATOM 2413 C CA . PHE A 1 302 ? -33.171 -7.496 -8.117 1.00 87.31 302 PHE A CA 1
ATOM 2414 C C . PHE A 1 302 ? -33.258 -6.128 -8.826 1.00 87.31 302 PHE A C 1
ATOM 2416 O O . PHE A 1 302 ? -32.265 -5.625 -9.345 1.00 87.31 302 PHE A O 1
ATOM 2423 N N . ASP A 1 303 ? -34.422 -5.476 -8.791 1.00 88.31 303 ASP A N 1
ATOM 2424 C CA . ASP A 1 303 ? -34.637 -4.184 -9.459 1.00 88.31 303 ASP A CA 1
ATOM 2425 C C . ASP A 1 303 ? -34.457 -2.954 -8.548 1.00 88.31 303 ASP A C 1
ATOM 2427 O O . ASP A 1 303 ? -34.573 -1.824 -9.023 1.00 88.31 303 ASP A O 1
ATOM 2431 N N . SER A 1 304 ? -34.131 -3.129 -7.259 1.00 86.94 304 SER A N 1
ATOM 2432 C CA . SER A 1 304 ? -34.051 -2.021 -6.282 1.00 86.94 304 SER A CA 1
ATOM 2433 C C . SER A 1 304 ? -33.043 -0.932 -6.669 1.00 86.94 304 SER A C 1
ATOM 2435 O O . SER A 1 304 ? -33.235 0.249 -6.378 1.00 86.94 304 SER A O 1
ATOM 2437 N N . GLY A 1 305 ? -31.963 -1.321 -7.349 1.00 90.50 305 GLY A N 1
ATOM 2438 C CA . GLY A 1 305 ? -30.935 -0.405 -7.821 1.00 90.50 305 GLY A CA 1
ATOM 2439 C C . GLY A 1 305 ? -31.366 0.457 -9.009 1.00 90.50 305 GLY A C 1
ATOM 2440 O O . GLY A 1 305 ? -30.727 1.472 -9.277 1.00 90.50 305 GLY A O 1
ATOM 2441 N N . ARG A 1 306 ? -32.426 0.091 -9.748 1.00 93.19 306 ARG A N 1
ATOM 2442 C CA . ARG A 1 306 ? -32.822 0.810 -10.974 1.00 93.19 306 ARG A CA 1
ATOM 2443 C C . ARG A 1 306 ? -33.331 2.209 -10.669 1.00 93.19 306 ARG A C 1
ATOM 2445 O O . ARG A 1 306 ? -32.896 3.167 -11.302 1.00 93.19 306 ARG A O 1
ATOM 2452 N N . GLU A 1 307 ? -34.210 2.321 -9.676 1.00 91.50 307 GLU A N 1
ATOM 2453 C CA . GLU A 1 307 ? -34.705 3.613 -9.201 1.00 91.50 307 GLU A CA 1
ATOM 2454 C C . GLU A 1 307 ? -33.543 4.453 -8.662 1.00 91.50 307 GLU A C 1
ATOM 2456 O O . GLU A 1 307 ? -33.366 5.601 -9.073 1.00 91.50 307 GLU A O 1
ATOM 2461 N N . PHE A 1 308 ? -32.715 3.858 -7.797 1.00 94.62 308 PHE A N 1
ATOM 2462 C CA . PHE A 1 308 ? -31.593 4.531 -7.147 1.00 94.62 308 PHE A CA 1
ATOM 2463 C C . PHE A 1 308 ? -30.555 5.063 -8.144 1.00 94.62 308 PHE A C 1
ATOM 2465 O O . PHE A 1 308 ? -30.168 6.218 -8.047 1.00 94.62 308 PHE A O 1
ATOM 2472 N N . THR A 1 309 ? -30.139 4.268 -9.132 1.00 93.69 309 THR A N 1
ATOM 2473 C CA . THR A 1 309 ? -29.164 4.690 -10.159 1.00 93.69 309 THR A CA 1
ATOM 2474 C C . THR A 1 309 ? -29.763 5.593 -11.239 1.00 93.69 309 THR A C 1
ATOM 2476 O O . THR A 1 309 ? -29.035 6.323 -11.909 1.00 93.69 309 THR A O 1
ATOM 2479 N N . GLY A 1 310 ? -31.080 5.544 -11.460 1.00 90.50 310 GLY A N 1
ATOM 2480 C CA . GLY A 1 310 ? -31.707 6.192 -12.614 1.00 90.50 310 GLY A CA 1
ATOM 2481 C C . GLY A 1 310 ? -31.330 5.542 -13.953 1.00 90.50 310 GLY A C 1
ATOM 2482 O O . GLY A 1 310 ? -31.359 6.220 -14.981 1.00 90.50 310 GLY A O 1
ATOM 2483 N N . GLY A 1 311 ? -30.947 4.259 -13.944 1.00 89.56 311 GLY A N 1
ATOM 2484 C CA . GLY A 1 311 ? -30.728 3.419 -15.128 1.00 89.56 311 GLY A CA 1
ATOM 2485 C C . GLY A 1 311 ? -29.274 3.249 -15.585 1.00 89.56 311 GLY A C 1
ATOM 2486 O O . GLY A 1 311 ? -28.920 2.158 -16.019 1.00 89.56 311 GLY A O 1
ATOM 2487 N N . THR A 1 312 ? -28.425 4.276 -15.480 1.00 94.94 312 THR A N 1
ATOM 2488 C CA . THR A 1 312 ? -26.997 4.211 -15.866 1.00 94.94 312 THR A CA 1
ATOM 2489 C C . THR A 1 312 ? -26.121 5.037 -14.927 1.00 94.94 312 THR A C 1
ATOM 2491 O O . THR A 1 312 ? -26.608 5.963 -14.272 1.00 94.94 312 THR A O 1
ATOM 2494 N N . GLY A 1 313 ? -24.809 4.779 -14.914 1.00 94.62 313 GLY A N 1
ATOM 2495 C CA . GLY A 1 313 ? -23.841 5.610 -14.184 1.00 94.62 313 GLY A CA 1
ATOM 2496 C C . GLY A 1 313 ? -23.919 7.099 -14.564 1.00 94.62 313 GLY A C 1
ATOM 2497 O O . GLY A 1 313 ? -23.961 7.960 -13.689 1.00 94.62 313 GLY A O 1
ATOM 2498 N N . ALA A 1 314 ? -24.053 7.415 -15.855 1.00 96.12 314 ALA A N 1
ATOM 2499 C CA . ALA A 1 314 ? -24.196 8.786 -16.353 1.00 96.12 314 ALA A CA 1
ATOM 2500 C C . ALA A 1 314 ? -25.472 9.488 -15.844 1.00 96.12 314 ALA A C 1
ATOM 2502 O O . ALA A 1 314 ? -25.467 10.694 -15.581 1.00 96.12 314 ALA A O 1
ATOM 2503 N N . SER A 1 315 ? -26.575 8.743 -15.696 1.00 96.56 315 SER A N 1
ATOM 2504 C CA . SER A 1 315 ? -27.814 9.239 -15.082 1.00 96.56 315 SER A CA 1
ATOM 2505 C C . SER A 1 315 ? -27.594 9.540 -13.598 1.00 96.56 315 SER A C 1
ATOM 2507 O O . SER A 1 315 ? -27.913 10.633 -13.120 1.00 96.56 315 SER A O 1
ATOM 2509 N N . MET A 1 316 ? -26.950 8.607 -12.894 1.00 96.69 316 MET A N 1
ATOM 2510 C CA . MET A 1 316 ? -26.627 8.714 -11.477 1.00 96.69 316 MET A CA 1
ATOM 2511 C C . MET A 1 316 ? -25.755 9.940 -11.176 1.00 96.69 316 MET A C 1
ATOM 2513 O O . MET A 1 316 ? -26.106 10.747 -10.315 1.00 96.69 316 MET A O 1
ATOM 2517 N N . GLU A 1 317 ? -24.682 10.150 -11.945 1.00 97.00 317 GLU A N 1
ATOM 2518 C CA . GLU A 1 317 ? -23.818 11.334 -11.851 1.00 97.00 317 GLU A CA 1
ATOM 2519 C C . GLU A 1 317 ? -24.589 12.634 -12.092 1.00 97.00 317 GLU A C 1
ATOM 2521 O O . GLU A 1 317 ? -24.449 13.595 -11.332 1.00 97.00 317 GLU A O 1
ATOM 2526 N N . ARG A 1 318 ? -25.414 12.683 -13.145 1.00 97.56 318 ARG A N 1
ATOM 2527 C CA . ARG A 1 318 ? -26.206 13.872 -13.488 1.00 97.56 318 ARG A CA 1
ATOM 2528 C C . ARG A 1 318 ? -27.156 14.250 -12.353 1.00 97.56 318 ARG A C 1
ATOM 2530 O O . ARG A 1 318 ? -27.311 15.434 -12.059 1.00 97.56 318 ARG A O 1
ATOM 2537 N N . ASN A 1 319 ? -27.766 13.257 -11.715 1.00 97.19 319 ASN A N 1
ATOM 2538 C CA . ASN A 1 319 ? -28.667 13.447 -10.583 1.00 97.19 319 ASN A CA 1
ATOM 2539 C C . ASN A 1 319 ? -27.887 13.839 -9.310 1.00 97.19 319 ASN A C 1
ATOM 2541 O O . ASN A 1 319 ? -28.276 14.777 -8.615 1.00 97.19 319 ASN A O 1
ATOM 2545 N N . ALA A 1 320 ? -26.724 13.231 -9.060 1.00 96.94 320 ALA A N 1
ATOM 2546 C CA . ALA A 1 320 ? -25.833 13.607 -7.961 1.00 96.94 320 ALA A CA 1
ATOM 2547 C C . ALA A 1 320 ? -25.330 15.058 -8.087 1.00 96.94 320 ALA A C 1
ATOM 2549 O O . ALA A 1 320 ? -25.377 15.815 -7.119 1.00 96.94 320 ALA A O 1
ATOM 2550 N N . LYS A 1 321 ? -24.969 15.497 -9.299 1.00 96.50 321 LYS A N 1
ATOM 2551 C CA . LYS A 1 321 ? -24.563 16.881 -9.606 1.00 96.50 321 LYS A CA 1
ATOM 2552 C C . LYS A 1 321 ? -25.684 17.908 -9.396 1.00 96.50 321 LYS A C 1
ATOM 2554 O O . LYS A 1 321 ? -25.401 19.072 -9.106 1.00 96.50 321 LYS A O 1
ATOM 2559 N N . LYS A 1 322 ? -26.948 17.484 -9.519 1.00 97.00 322 LYS A N 1
ATOM 2560 C CA . LYS A 1 322 ? -28.141 18.283 -9.181 1.00 97.00 322 LYS A CA 1
ATOM 2561 C C . LYS A 1 322 ? -28.446 18.321 -7.677 1.00 97.00 322 LYS A C 1
ATOM 2563 O O . LYS A 1 322 ? -29.267 19.135 -7.270 1.00 97.00 322 LYS A O 1
ATOM 2568 N N . GLY A 1 323 ? -27.791 17.492 -6.859 1.00 95.12 323 GLY A N 1
ATOM 2569 C CA . GLY A 1 323 ? -28.052 17.403 -5.421 1.00 95.12 323 GLY A CA 1
ATOM 2570 C C . GLY A 1 323 ? -29.249 16.530 -5.045 1.00 95.12 323 GLY A C 1
ATOM 2571 O O . GLY A 1 323 ? -29.884 16.793 -4.029 1.00 95.12 323 GLY A O 1
ATOM 2572 N N . ASP A 1 324 ? -29.571 15.517 -5.857 1.00 96.69 324 ASP A N 1
ATOM 2573 C CA . ASP A 1 324 ? -30.648 14.554 -5.589 1.00 96.69 324 ASP A CA 1
ATOM 2574 C C . ASP A 1 324 ? -30.540 13.973 -4.165 1.00 96.69 324 ASP A C 1
ATOM 2576 O O . ASP A 1 324 ? -29.536 13.358 -3.788 1.00 96.69 324 ASP A O 1
ATOM 2580 N N . SER A 1 325 ? -31.580 14.195 -3.357 1.00 95.88 325 SER A N 1
ATOM 2581 C CA . SER A 1 325 ? -31.582 13.904 -1.921 1.00 95.88 325 SER A CA 1
ATOM 2582 C C . SER A 1 325 ? -31.356 12.426 -1.603 1.00 95.88 325 SER A C 1
ATOM 2584 O O . SER A 1 325 ? -30.829 12.118 -0.532 1.00 95.88 325 SER A O 1
ATOM 2586 N N . ARG A 1 326 ? -31.661 11.519 -2.540 1.00 95.56 326 ARG A N 1
ATOM 2587 C CA . ARG A 1 326 ? -31.471 10.066 -2.395 1.00 95.56 326 ARG A CA 1
ATOM 2588 C C . ARG A 1 326 ? -30.006 9.683 -2.194 1.00 95.56 326 ARG A C 1
ATOM 2590 O O . ARG A 1 326 ? -29.707 8.736 -1.476 1.00 95.56 326 ARG A O 1
ATOM 2597 N N . TYR A 1 327 ? -29.065 10.449 -2.748 1.00 96.88 327 TYR A N 1
ATOM 2598 C CA . TYR A 1 327 ? -27.636 10.170 -2.577 1.00 96.88 327 TYR A CA 1
ATOM 2599 C C . TYR A 1 327 ? -27.039 10.764 -1.304 1.00 96.88 327 TYR A C 1
ATOM 2601 O O . TYR A 1 327 ? -25.908 10.423 -0.960 1.00 96.88 327 TYR A O 1
ATOM 2609 N N . ARG A 1 328 ? -27.765 11.629 -0.580 1.00 95.50 328 ARG A N 1
ATOM 2610 C CA . ARG A 1 328 ? -27.230 12.350 0.584 1.00 95.50 328 ARG A CA 1
ATOM 2611 C C . ARG A 1 328 ? -26.647 11.418 1.640 1.00 95.50 328 ARG A C 1
ATOM 2613 O O . ARG A 1 328 ? -25.506 11.638 2.036 1.00 95.50 328 ARG A O 1
ATOM 2620 N N . LYS A 1 329 ? -27.411 10.420 2.120 1.00 95.88 329 LYS A N 1
ATOM 2621 C CA . LYS A 1 329 ? -26.971 9.546 3.232 1.00 95.88 329 LYS A CA 1
ATOM 2622 C C . LYS A 1 329 ? -25.640 8.887 2.871 1.00 95.88 329 LYS A C 1
ATOM 2624 O O . LYS A 1 329 ? -24.670 8.993 3.617 1.00 95.88 329 LYS A O 1
ATOM 2629 N N . THR A 1 330 ? -25.597 8.310 1.678 1.00 95.94 330 THR A N 1
ATOM 2630 C CA . THR A 1 330 ? -24.441 7.671 1.054 1.00 95.94 330 THR A CA 1
ATOM 2631 C C . THR A 1 330 ? -23.249 8.612 0.882 1.00 95.94 330 THR A C 1
ATOM 2633 O O . THR A 1 330 ? -22.144 8.301 1.321 1.00 95.94 330 THR A O 1
ATOM 2636 N N . ALA A 1 331 ? -23.463 9.796 0.308 1.00 96.94 331 ALA A N 1
ATOM 2637 C CA . ALA A 1 331 ? -22.411 10.786 0.118 1.00 96.94 331 ALA A CA 1
ATOM 2638 C C . ALA A 1 331 ? -21.824 11.256 1.460 1.00 96.94 331 ALA A C 1
ATOM 2640 O O . ALA A 1 331 ? -20.605 11.328 1.605 1.00 96.94 331 ALA A O 1
ATOM 2641 N N . SER A 1 332 ? -22.657 11.494 2.479 1.00 96.50 332 SER A N 1
ATOM 2642 C CA . SER A 1 332 ? -22.190 11.833 3.829 1.00 96.50 332 SER A CA 1
ATOM 2643 C C . SER A 1 332 ? -21.313 10.739 4.452 1.00 96.50 332 SER A C 1
ATOM 2645 O O . SER A 1 332 ? -20.361 11.075 5.155 1.00 96.50 332 SER A O 1
ATOM 2647 N N . LYS A 1 333 ? -21.563 9.448 4.168 1.00 97.69 333 LYS A N 1
ATOM 2648 C CA . LYS A 1 333 ? -20.683 8.352 4.623 1.00 97.69 333 LYS A CA 1
ATOM 2649 C C . LYS A 1 333 ? -19.311 8.376 3.939 1.00 97.69 333 LYS A C 1
ATOM 2651 O O . LYS A 1 333 ? -18.313 8.093 4.592 1.00 97.69 333 LYS A O 1
ATOM 2656 N N . PHE A 1 334 ? -19.237 8.745 2.657 1.00 97.56 334 PHE A N 1
ATOM 2657 C CA . PHE A 1 334 ? -17.955 8.931 1.963 1.00 97.56 334 PHE A CA 1
ATOM 2658 C C . PHE A 1 334 ? -17.201 10.165 2.485 1.00 97.56 334 PHE A C 1
ATOM 2660 O O . PHE A 1 334 ? -16.013 10.081 2.788 1.00 97.56 334 PHE A O 1
ATOM 2667 N N . ALA A 1 335 ? -17.903 11.290 2.666 1.00 96.75 335 ALA A N 1
ATOM 2668 C CA . ALA A 1 335 ? -17.331 12.547 3.156 1.00 96.75 335 ALA A CA 1
ATOM 2669 C C . ALA A 1 335 ? -16.750 12.454 4.580 1.00 96.75 335 ALA A C 1
ATOM 2671 O O . ALA A 1 335 ? -15.791 13.160 4.883 1.00 96.75 335 ALA A O 1
ATOM 2672 N N . TRP A 1 336 ? -17.277 11.564 5.432 1.00 97.06 336 TRP A N 1
ATOM 2673 C CA . TRP A 1 336 ? -16.767 11.306 6.789 1.00 97.06 336 TRP A CA 1
ATOM 2674 C C . TRP A 1 336 ? -15.251 11.079 6.833 1.00 97.06 336 TRP A C 1
ATOM 2676 O O . TRP A 1 336 ? -14.565 11.590 7.715 1.00 97.06 336 TRP A O 1
ATOM 2686 N N . TRP A 1 337 ? -14.707 10.369 5.845 1.00 97.44 337 TRP A N 1
ATOM 2687 C CA . TRP A 1 337 ? -13.279 10.055 5.753 1.00 97.44 337 TRP A CA 1
ATOM 2688 C C . TRP A 1 337 ? -12.402 11.230 5.293 1.00 97.44 337 TRP A C 1
ATOM 2690 O O . TRP A 1 337 ? -11.187 11.084 5.195 1.00 97.44 337 TRP A O 1
ATOM 2700 N N . PHE A 1 338 ? -12.994 12.394 5.022 1.00 95.88 338 PHE A N 1
ATOM 2701 C CA . PHE A 1 338 ? -12.303 13.629 4.637 1.00 95.88 338 PHE A CA 1
ATOM 2702 C C . PHE A 1 338 ? -12.454 14.748 5.682 1.00 95.88 338 PHE A C 1
ATOM 2704 O O . PHE A 1 338 ? -12.037 15.877 5.426 1.00 95.88 338 PHE A O 1
ATOM 2711 N N . ARG A 1 339 ? -13.006 14.435 6.866 1.00 94.44 339 ARG A N 1
ATOM 2712 C CA . ARG A 1 339 ? -12.926 15.297 8.057 1.00 94.44 339 ARG A CA 1
ATOM 2713 C C . ARG A 1 339 ? -11.459 15.592 8.394 1.00 94.44 339 ARG A C 1
ATOM 2715 O O . ARG A 1 339 ? -10.609 14.706 8.248 1.00 94.44 339 ARG A O 1
ATOM 2722 N N . LYS A 1 340 ? -11.162 16.828 8.804 1.00 93.56 340 LYS A N 1
ATOM 2723 C CA . LYS A 1 340 ? -9.794 17.352 8.975 1.00 93.56 340 LYS A CA 1
ATOM 2724 C C . LYS A 1 340 ? -8.980 16.467 9.916 1.00 93.56 340 LYS A C 1
ATOM 2726 O O . LYS A 1 340 ? -7.883 16.048 9.569 1.00 93.56 340 LYS A O 1
ATOM 2731 N N . GLU A 1 341 ? -9.585 16.102 11.036 1.00 94.00 341 GLU A N 1
ATOM 2732 C CA . GLU A 1 341 ? -9.019 15.346 12.155 1.00 94.00 341 GLU A CA 1
ATOM 2733 C C . GLU A 1 341 ? -8.531 13.963 11.723 1.00 94.00 341 GLU A C 1
ATOM 2735 O O . GLU A 1 341 ? -7.521 13.475 12.217 1.00 94.00 341 GLU A O 1
ATOM 2740 N N . PHE A 1 342 ? -9.216 13.344 10.759 1.00 95.62 342 PHE A N 1
ATOM 2741 C CA . PHE A 1 342 ? -8.829 12.045 10.218 1.00 95.62 342 PHE A CA 1
ATOM 2742 C C . PHE A 1 342 ? -7.853 12.180 9.049 1.00 95.62 342 PHE A C 1
ATOM 2744 O O . PHE A 1 342 ? -6.838 11.488 9.008 1.00 95.62 342 PHE A O 1
ATOM 2751 N N . VAL A 1 343 ? -8.149 13.054 8.079 1.00 95.88 343 VAL A N 1
ATOM 2752 C CA . VAL A 1 343 ? -7.364 13.119 6.839 1.00 95.88 343 VAL A CA 1
ATOM 2753 C C . VAL A 1 343 ? -6.009 13.792 7.038 1.00 95.88 343 VAL A C 1
ATOM 2755 O O . VAL A 1 343 ? -5.043 13.319 6.455 1.00 95.88 343 VAL A O 1
ATOM 2758 N N . VAL A 1 344 ? -5.905 14.839 7.865 1.00 96.69 344 VAL A N 1
ATOM 2759 C CA . VAL A 1 344 ? -4.637 15.540 8.142 1.00 96.69 344 VAL A CA 1
ATOM 2760 C C . VAL A 1 344 ? -3.697 14.642 8.937 1.00 96.69 344 VAL A C 1
ATOM 2762 O O . VAL A 1 344 ? -2.586 14.389 8.474 1.00 96.69 344 VAL A O 1
ATOM 2765 N N . LYS A 1 345 ? -4.176 14.100 10.068 1.00 96.69 345 LYS A N 1
ATOM 2766 C CA . LYS A 1 345 ? -3.442 13.144 10.910 1.00 96.69 345 LYS A CA 1
ATOM 2767 C C . LYS A 1 345 ? -2.893 11.992 10.077 1.00 96.69 345 LYS A C 1
ATOM 2769 O O . LYS A 1 345 ? -1.683 11.820 9.959 1.00 96.69 345 LYS A O 1
ATOM 2774 N N . ARG A 1 346 ? -3.793 11.268 9.405 1.00 96.81 346 ARG A N 1
ATOM 2775 C CA . ARG A 1 346 ? -3.431 10.074 8.641 1.00 96.81 346 ARG A CA 1
ATOM 2776 C C . ARG A 1 346 ? -2.551 10.385 7.429 1.00 96.81 346 ARG A C 1
ATOM 2778 O O . ARG A 1 346 ? -1.722 9.554 7.073 1.00 96.81 346 ARG A O 1
ATOM 2785 N N . MET A 1 347 ? -2.703 11.555 6.802 1.00 97.69 347 MET A N 1
ATOM 2786 C CA . MET A 1 347 ? -1.848 11.974 5.687 1.00 97.69 347 MET A CA 1
ATOM 2787 C C . MET A 1 347 ? -0.424 12.225 6.148 1.00 97.69 347 MET A C 1
ATOM 2789 O O . MET A 1 347 ? 0.501 11.719 5.517 1.00 97.69 347 MET A O 1
ATOM 2793 N N . PHE A 1 348 ? -0.247 12.955 7.250 1.00 97.81 348 PHE A N 1
ATOM 2794 C CA . PHE A 1 348 ? 1.078 13.180 7.804 1.00 97.81 348 PHE A CA 1
ATOM 2795 C C . PHE A 1 348 ? 1.713 11.861 8.249 1.00 97.81 348 PHE A C 1
ATOM 2797 O O . PHE A 1 348 ? 2.772 11.517 7.744 1.00 97.81 348 PHE A O 1
ATOM 2804 N N . GLU A 1 349 ? 1.047 11.076 9.102 1.00 95.31 349 GLU A N 1
ATOM 2805 C CA . GLU A 1 349 ? 1.581 9.813 9.639 1.00 95.31 349 GLU A CA 1
ATOM 2806 C C . GLU A 1 349 ? 2.000 8.825 8.534 1.00 95.31 349 GLU A C 1
ATOM 2808 O O . GLU A 1 349 ? 3.086 8.248 8.590 1.00 95.31 349 GLU A O 1
ATOM 2813 N N . VAL A 1 350 ? 1.170 8.648 7.498 1.00 95.44 350 VAL A N 1
ATOM 2814 C CA . VAL A 1 350 ? 1.440 7.696 6.404 1.00 95.44 350 VAL A CA 1
ATOM 2815 C C . VAL A 1 350 ? 2.568 8.165 5.481 1.00 95.44 350 VAL A C 1
ATOM 2817 O O . VAL A 1 350 ? 3.328 7.327 4.995 1.00 95.44 350 VAL A O 1
ATOM 2820 N N . LEU A 1 351 ? 2.683 9.470 5.222 1.00 96.88 351 LEU A N 1
ATOM 2821 C CA . LEU A 1 351 ? 3.768 10.024 4.406 1.00 96.88 351 LEU A CA 1
ATOM 2822 C C . LEU A 1 351 ? 5.086 10.077 5.193 1.00 96.88 351 LEU A C 1
ATOM 2824 O O . LEU A 1 351 ? 6.120 9.661 4.681 1.00 96.88 351 LEU A O 1
ATOM 2828 N N . ASN A 1 352 ? 5.032 10.504 6.456 1.00 95.50 352 ASN A N 1
ATOM 2829 C CA . ASN A 1 352 ? 6.161 10.597 7.382 1.00 95.50 352 ASN A CA 1
ATOM 2830 C C . ASN A 1 352 ? 6.780 9.233 7.724 1.00 95.50 352 ASN A C 1
ATOM 2832 O O . ASN A 1 352 ? 7.992 9.130 7.895 1.00 95.50 352 ASN A O 1
ATOM 2836 N N . GLY A 1 353 ? 5.962 8.178 7.785 1.00 90.94 353 GLY A N 1
ATOM 2837 C CA . GLY A 1 353 ? 6.445 6.807 7.946 1.00 90.94 353 GLY A CA 1
ATOM 2838 C C . GLY A 1 353 ? 7.178 6.249 6.720 1.00 90.94 353 GLY A C 1
ATOM 2839 O O . GLY A 1 353 ? 7.772 5.182 6.822 1.00 90.94 353 GLY A O 1
ATOM 2840 N N . GLU A 1 354 ? 7.116 6.925 5.564 1.00 93.06 354 GLU A N 1
ATOM 2841 C CA . GLU A 1 354 ? 7.808 6.589 4.304 1.00 93.06 354 GLU A CA 1
ATOM 2842 C C . GLU A 1 354 ? 7.646 5.126 3.824 1.00 93.06 354 GLU A C 1
ATOM 2844 O O . GLU A 1 354 ? 8.394 4.644 2.977 1.00 93.06 354 GLU A O 1
ATOM 2849 N N . GLY A 1 355 ? 6.615 4.418 4.304 1.00 80.88 355 GLY A N 1
ATOM 2850 C CA . GLY A 1 355 ? 6.416 2.974 4.105 1.00 80.88 355 GLY A CA 1
ATOM 2851 C C . GLY A 1 355 ? 6.044 2.528 2.683 1.00 80.88 355 GLY A C 1
ATOM 2852 O O . GLY A 1 355 ? 5.690 1.367 2.480 1.00 80.88 355 GLY A O 1
ATOM 2853 N N . LYS A 1 356 ? 6.096 3.430 1.696 1.00 84.56 356 LYS A N 1
ATOM 2854 C CA . LYS A 1 356 ? 5.989 3.122 0.262 1.00 84.56 356 LYS A CA 1
ATOM 2855 C C . LYS A 1 356 ? 7.216 3.656 -0.487 1.00 84.56 356 LYS A C 1
ATOM 2857 O O . LYS A 1 356 ? 7.645 4.771 -0.190 1.00 84.56 356 LYS A O 1
ATOM 2862 N N . PRO A 1 357 ? 7.685 2.980 -1.554 1.00 81.31 357 PRO A N 1
ATOM 2863 C CA . PRO A 1 357 ? 8.759 3.478 -2.419 1.00 81.31 357 PRO A CA 1
ATOM 2864 C C . PRO A 1 357 ? 8.523 4.876 -3.014 1.00 81.31 357 PRO A C 1
ATOM 2866 O O . PRO A 1 357 ? 9.502 5.573 -3.301 1.00 81.31 357 PRO A O 1
ATOM 2869 N N . GLU A 1 358 ? 7.257 5.269 -3.213 1.00 85.06 358 GLU A N 1
ATOM 2870 C CA . GLU A 1 358 ? 6.843 6.605 -3.659 1.00 85.06 358 GLU A CA 1
ATOM 2871 C C . GLU A 1 358 ? 6.994 7.704 -2.597 1.00 85.06 358 GLU A C 1
ATOM 2873 O O . GLU A 1 358 ? 7.118 8.867 -2.966 1.00 85.06 358 GLU A O 1
ATOM 2878 N N . TYR A 1 359 ? 6.982 7.372 -1.302 1.00 92.88 359 TYR A N 1
ATOM 2879 C CA . TYR A 1 359 ? 7.023 8.351 -0.203 1.00 92.88 359 TYR A CA 1
ATOM 2880 C C . TYR A 1 359 ? 8.446 8.608 0.327 1.00 92.88 359 TYR A C 1
ATOM 2882 O O . TYR A 1 359 ? 8.638 9.475 1.172 1.00 92.88 359 TYR A O 1
ATOM 2890 N N . VAL A 1 360 ? 9.451 7.873 -0.158 1.00 88.19 360 VAL A N 1
ATOM 2891 C CA . VAL A 1 360 ? 10.831 7.932 0.355 1.00 88.19 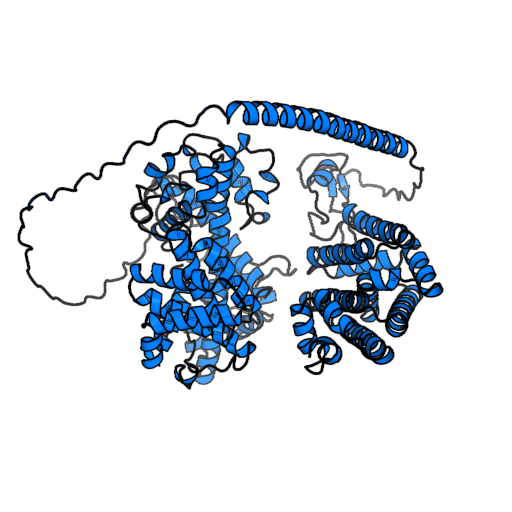360 VAL A CA 1
ATOM 2892 C C . VAL A 1 360 ? 11.430 9.344 0.259 1.00 88.19 360 VAL A C 1
ATOM 2894 O O . VAL A 1 360 ? 11.411 10.006 -0.789 1.00 88.19 360 VAL A O 1
ATOM 2897 N N . GLY A 1 361 ? 11.989 9.806 1.377 1.00 91.38 361 GLY A N 1
ATOM 2898 C CA . GLY A 1 361 ? 12.507 11.158 1.557 1.00 91.38 361 GLY A CA 1
ATOM 2899 C C . GLY A 1 361 ? 11.417 12.232 1.602 1.00 91.38 361 GLY A C 1
ATOM 2900 O O . GLY A 1 361 ? 11.691 13.372 1.223 1.00 91.38 361 GLY A O 1
ATOM 2901 N N . PHE A 1 362 ? 10.182 11.900 1.992 1.00 97.00 362 PHE A N 1
ATOM 2902 C CA . PHE A 1 362 ? 9.146 12.891 2.306 1.00 97.00 362 PHE A CA 1
ATOM 2903 C C . PHE A 1 362 ? 9.598 13.808 3.449 1.00 97.00 362 PHE A C 1
ATOM 2905 O O . PHE A 1 362 ? 9.438 15.025 3.345 1.00 97.00 362 PHE A O 1
ATOM 2912 N N . ARG A 1 363 ? 10.217 13.248 4.500 1.00 96.06 363 ARG A N 1
ATOM 2913 C CA . ARG A 1 363 ? 10.708 14.009 5.662 1.00 96.06 363 ARG A CA 1
ATOM 2914 C C . ARG A 1 363 ? 11.760 15.031 5.271 1.00 96.06 363 ARG A C 1
ATOM 2916 O O . ARG A 1 363 ? 11.560 16.218 5.488 1.00 96.06 363 ARG A O 1
ATOM 2923 N N . GLU A 1 364 ? 12.814 14.574 4.599 1.00 95.31 364 GLU A N 1
ATOM 2924 C CA . GLU A 1 364 ? 13.887 15.414 4.049 1.00 95.31 364 GLU A CA 1
ATOM 2925 C C . GLU A 1 364 ? 13.325 16.592 3.231 1.00 95.31 364 GLU A C 1
ATOM 2927 O O . GLU A 1 364 ? 13.705 17.744 3.431 1.00 95.31 364 GLU A O 1
ATOM 2932 N N . LYS A 1 365 ? 12.359 16.321 2.344 1.00 97.12 365 LYS A N 1
ATOM 2933 C CA . LYS A 1 365 ? 11.727 17.340 1.493 1.00 97.12 365 LYS A CA 1
ATOM 2934 C C . LYS A 1 365 ? 10.876 18.330 2.287 1.00 97.12 365 LYS A C 1
ATOM 2936 O O . LYS A 1 365 ? 10.849 19.508 1.935 1.00 97.12 365 LYS A O 1
ATOM 2941 N N . CYS A 1 366 ? 10.185 17.881 3.334 1.00 97.88 366 CYS A N 1
ATOM 2942 C CA . CYS A 1 366 ? 9.446 18.781 4.213 1.00 97.88 366 CYS A CA 1
ATOM 2943 C C . CYS A 1 366 ? 10.393 19.660 5.045 1.00 97.88 366 CYS A C 1
ATOM 2945 O O . CYS A 1 366 ? 10.184 20.869 5.074 1.00 97.88 366 CYS A O 1
ATOM 2947 N N . GLU A 1 367 ? 11.460 19.104 5.630 1.00 97.12 367 GLU A N 1
ATOM 2948 C CA . GLU A 1 367 ? 12.465 19.874 6.387 1.00 97.12 367 GLU A CA 1
ATOM 2949 C C . GLU A 1 367 ? 13.144 20.944 5.514 1.00 97.12 367 GLU A C 1
ATOM 2951 O O . GLU A 1 367 ? 13.332 22.074 5.953 1.00 97.12 367 GLU A O 1
ATOM 2956 N N . VAL A 1 368 ? 13.410 20.662 4.231 1.00 97.06 368 VAL A N 1
ATOM 2957 C CA . VAL A 1 368 ? 13.929 21.666 3.277 1.00 97.06 368 VAL A CA 1
ATOM 2958 C C . VAL A 1 368 ? 12.972 22.854 3.065 1.00 97.06 368 VAL A C 1
ATOM 2960 O O . VAL A 1 368 ? 13.426 23.969 2.801 1.00 97.06 368 VAL A O 1
ATOM 2963 N N . LEU A 1 369 ? 11.653 22.656 3.177 1.00 97.69 369 LEU A N 1
ATOM 2964 C CA . LEU A 1 369 ? 10.658 23.733 3.064 1.00 97.69 369 LEU A CA 1
ATOM 2965 C C . LEU A 1 369 ? 10.250 24.344 4.416 1.00 97.69 369 LEU A C 1
ATOM 2967 O O . LEU A 1 369 ? 9.654 25.424 4.434 1.00 97.69 369 LEU A O 1
ATOM 2971 N N . PHE A 1 370 ? 10.543 23.688 5.538 1.00 98.00 370 PHE A N 1
ATOM 2972 C CA . PHE A 1 370 ? 10.012 24.059 6.849 1.00 98.00 370 PHE A CA 1
ATOM 2973 C C . PHE A 1 370 ? 10.509 25.422 7.378 1.00 98.00 370 PHE A C 1
ATOM 2975 O O . PHE A 1 370 ? 9.662 26.225 7.782 1.00 98.00 370 PHE A O 1
ATOM 2982 N N . PRO A 1 371 ? 11.802 25.800 7.267 1.00 97.62 371 PRO A N 1
ATOM 2983 C CA . PRO A 1 371 ? 12.259 27.146 7.630 1.00 97.62 371 PRO A CA 1
ATOM 2984 C C . PRO A 1 371 ? 11.546 28.260 6.848 1.00 97.62 371 PRO A C 1
ATOM 2986 O O . PRO A 1 371 ? 11.236 29.319 7.394 1.00 97.62 371 PRO A O 1
ATOM 2989 N N . LEU A 1 372 ? 11.234 28.011 5.570 1.00 97.50 372 LEU A N 1
ATOM 2990 C CA . LEU A 1 372 ? 10.516 28.957 4.716 1.00 97.50 372 LEU A CA 1
ATOM 2991 C C . LEU A 1 372 ? 9.041 29.095 5.126 1.00 97.50 372 LEU A C 1
ATOM 2993 O O . LEU A 1 372 ? 8.497 30.199 5.083 1.00 97.50 372 LEU A O 1
ATOM 2997 N N . PHE A 1 373 ? 8.404 28.003 5.556 1.00 97.62 373 PHE A N 1
ATOM 2998 C CA . PHE A 1 373 ? 7.072 28.035 6.162 1.00 97.62 373 PHE A CA 1
ATOM 2999 C C . PHE A 1 373 ? 7.068 28.889 7.431 1.00 97.62 373 PHE A C 1
ATOM 3001 O O . PHE A 1 373 ? 6.321 29.869 7.471 1.00 97.62 373 PHE A O 1
ATOM 3008 N N . LEU A 1 374 ? 7.948 28.594 8.398 1.00 97.19 374 LEU A N 1
ATOM 3009 C CA . LEU A 1 374 ? 8.072 29.348 9.654 1.00 97.19 374 LEU A CA 1
ATOM 3010 C C . LEU A 1 374 ? 8.272 30.849 9.395 1.00 97.19 374 LEU A C 1
ATOM 3012 O O . LEU A 1 374 ? 7.542 31.672 9.948 1.00 97.19 374 LEU A O 1
ATOM 3016 N N . GLN A 1 375 ? 9.187 31.204 8.485 1.00 96.94 375 GLN A N 1
ATOM 3017 C CA . GLN A 1 375 ? 9.434 32.589 8.074 1.00 96.94 375 GLN A CA 1
ATOM 3018 C C . GLN A 1 375 ? 8.196 33.249 7.446 1.00 96.94 375 GLN A C 1
ATOM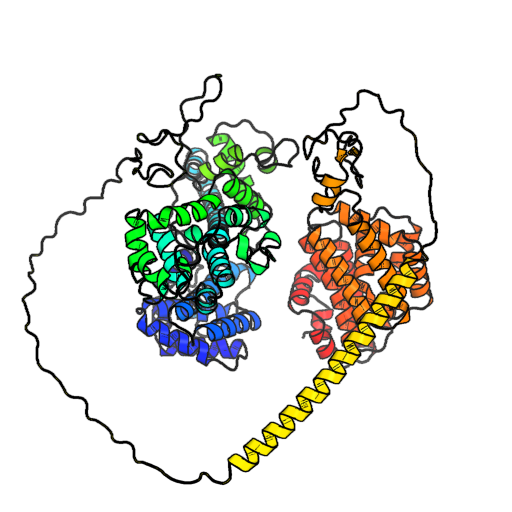 3020 O O . GLN A 1 375 ? 7.888 34.403 7.742 1.00 96.94 375 GLN A O 1
ATOM 3025 N N . SER A 1 376 ? 7.487 32.542 6.561 1.00 96.38 376 SER A N 1
ATOM 3026 C CA . SER A 1 376 ? 6.335 33.099 5.841 1.00 96.38 376 SER A CA 1
ATOM 3027 C C . SER A 1 376 ? 5.084 33.270 6.707 1.00 96.38 376 SER A C 1
ATOM 3029 O O . SER A 1 376 ? 4.323 34.211 6.488 1.00 96.38 376 SER A O 1
ATOM 3031 N N . GLU A 1 377 ? 4.909 32.402 7.705 1.00 95.25 377 GLU A N 1
ATOM 3032 C CA . GLU A 1 377 ? 3.798 32.417 8.662 1.00 95.25 377 GLU A CA 1
ATOM 3033 C C . GLU A 1 377 ? 4.130 33.180 9.957 1.00 95.25 377 GLU A C 1
ATOM 3035 O O . GLU A 1 377 ? 3.259 33.356 10.808 1.00 95.25 377 GLU A O 1
ATOM 3040 N N . ASN A 1 378 ? 5.368 33.675 10.090 1.00 95.56 378 ASN A N 1
ATOM 3041 C CA . ASN A 1 378 ? 5.886 34.396 11.256 1.00 95.56 378 ASN A CA 1
ATOM 3042 C C . ASN A 1 378 ? 5.814 33.581 12.568 1.00 95.56 378 ASN A C 1
ATOM 3044 O O . ASN A 1 378 ? 5.538 34.122 13.642 1.00 95.56 378 ASN A O 1
ATOM 3048 N N . PHE A 1 379 ? 6.078 32.275 12.482 1.00 95.31 379 PHE A N 1
ATOM 3049 C CA . PHE A 1 379 ? 6.253 31.413 13.651 1.00 95.31 379 PHE A CA 1
ATOM 3050 C C . PHE A 1 379 ? 7.686 31.515 14.188 1.00 95.31 379 PHE A C 1
ATOM 3052 O O . PHE A 1 379 ? 8.650 31.500 13.424 1.00 95.31 379 PHE A O 1
ATOM 3059 N N . LYS A 1 380 ? 7.821 31.571 15.516 1.00 95.25 380 LYS A N 1
ATOM 3060 C CA . LYS A 1 380 ? 9.099 31.416 16.218 1.00 95.25 380 LYS A CA 1
ATOM 3061 C C . LYS A 1 380 ? 9.180 29.984 16.734 1.00 95.25 380 LYS A C 1
ATOM 3063 O O . LYS A 1 380 ? 8.457 29.636 17.662 1.00 95.25 380 LYS A O 1
ATOM 3068 N N . TRP A 1 381 ? 10.010 29.169 16.098 1.00 95.88 381 TRP A N 1
ATOM 3069 C CA . TRP A 1 381 ? 10.239 27.772 16.451 1.00 95.88 381 TRP A CA 1
ATOM 3070 C C . TRP A 1 381 ? 11.700 27.432 16.156 1.00 95.88 381 TRP A C 1
ATOM 3072 O O . TRP A 1 381 ? 12.207 27.825 15.105 1.00 95.88 381 TRP A O 1
ATOM 3082 N N . GLU A 1 382 ? 12.368 26.752 17.085 1.00 93.38 382 GLU A N 1
ATOM 3083 C CA . GLU A 1 382 ? 13.804 26.433 16.995 1.00 93.38 382 GLU A CA 1
ATOM 3084 C C . GLU A 1 382 ? 14.067 24.947 16.685 1.00 93.38 382 GLU A C 1
ATOM 3086 O O . GLU A 1 382 ? 15.187 24.584 16.334 1.00 93.38 382 GLU A O 1
ATOM 3091 N N . GLY A 1 383 ? 13.032 24.104 16.774 1.00 94.19 383 GLY A N 1
ATOM 3092 C CA . GLY A 1 383 ? 13.085 22.672 16.480 1.00 94.19 383 GLY A CA 1
ATOM 3093 C C . GLY A 1 383 ? 12.800 22.304 15.018 1.00 94.19 383 GLY A C 1
ATOM 3094 O O . GLY A 1 383 ? 12.544 23.158 14.165 1.00 94.19 383 GLY A O 1
ATOM 3095 N N . GLY A 1 384 ? 12.802 21.003 14.733 1.00 95.56 384 GLY A N 1
ATOM 3096 C CA . GLY A 1 384 ? 12.461 20.436 13.423 1.00 95.56 384 GLY A CA 1
ATOM 3097 C C . GLY A 1 384 ? 10.956 20.407 13.133 1.00 95.56 384 GLY A C 1
ATOM 3098 O O . GLY A 1 384 ? 10.123 20.702 13.999 1.00 95.56 384 GLY A O 1
ATOM 3099 N N . LEU A 1 385 ? 10.585 19.993 11.914 1.00 95.88 385 LEU A N 1
ATOM 3100 C CA . LEU A 1 385 ? 9.182 19.814 11.518 1.00 95.88 385 LEU A CA 1
ATOM 3101 C C . LEU A 1 385 ? 8.471 18.816 12.437 1.00 95.88 385 LEU A C 1
ATOM 3103 O O . LEU A 1 385 ? 7.322 19.035 12.802 1.00 95.88 385 LEU A O 1
ATOM 3107 N N . MET A 1 386 ? 9.134 17.718 12.804 1.00 95.38 386 MET A N 1
ATOM 3108 C CA . MET A 1 386 ? 8.539 16.680 13.654 1.00 95.38 386 MET A CA 1
ATOM 3109 C C . MET A 1 386 ? 8.110 17.224 15.018 1.00 95.38 386 MET A C 1
ATOM 3111 O O . MET A 1 386 ? 6.966 17.030 15.410 1.00 95.38 386 MET A O 1
ATOM 3115 N N . GLU A 1 387 ? 8.989 17.958 15.694 1.00 95.38 387 GLU A N 1
ATOM 3116 C CA . GLU A 1 387 ? 8.712 18.568 17.001 1.00 95.38 387 GLU A CA 1
ATOM 3117 C C . GLU A 1 387 ? 7.625 19.647 16.887 1.00 95.38 387 GLU A C 1
ATOM 3119 O O . GLU A 1 387 ? 6.820 19.824 17.792 1.00 95.38 387 GLU A O 1
ATOM 3124 N N . PHE A 1 388 ? 7.540 20.339 15.746 1.00 96.62 388 PHE A N 1
ATOM 3125 C CA . PHE A 1 388 ? 6.440 21.265 15.489 1.00 96.62 388 PHE A CA 1
ATOM 3126 C C . PHE A 1 388 ? 5.102 20.547 15.276 1.00 96.62 388 PHE A C 1
ATOM 3128 O O . PHE A 1 388 ? 4.069 21.092 15.648 1.00 96.62 388 PHE A O 1
ATOM 3135 N N . MET A 1 389 ? 5.085 19.366 14.653 1.00 97.06 389 MET A N 1
ATOM 3136 C CA . MET A 1 389 ? 3.850 18.677 14.248 1.00 97.06 389 MET A CA 1
ATOM 3137 C C . MET A 1 389 ? 3.185 17.864 15.354 1.00 97.06 389 MET A C 1
ATOM 3139 O O . MET A 1 389 ? 2.005 17.552 15.215 1.00 97.06 389 MET A O 1
ATOM 3143 N N . TYR A 1 390 ? 3.904 17.502 16.411 1.00 94.88 390 TYR A N 1
ATOM 3144 C CA . TYR A 1 390 ? 3.375 16.715 17.523 1.00 94.88 390 TYR A CA 1
ATOM 3145 C C . TYR A 1 390 ? 3.260 17.558 18.803 1.00 94.88 390 TYR A C 1
ATOM 3147 O O . TYR A 1 390 ? 3.672 18.720 18.844 1.00 94.88 390 TYR A O 1
ATOM 3155 N N . ASP A 1 391 ? 2.626 16.978 19.817 1.00 90.88 391 ASP A N 1
ATOM 3156 C CA . ASP A 1 391 ? 2.703 17.423 21.205 1.00 90.88 391 ASP A CA 1
ATOM 3157 C C . ASP A 1 391 ? 4.113 17.235 21.794 1.00 90.88 391 ASP A C 1
ATOM 3159 O O . ASP A 1 391 ? 4.985 16.613 21.184 1.00 90.88 391 ASP A O 1
ATOM 3163 N N . ASP A 1 392 ? 4.337 17.786 22.989 1.00 87.94 392 ASP A N 1
ATOM 3164 C CA . ASP A 1 392 ? 5.656 17.809 23.639 1.00 87.94 392 ASP A CA 1
ATOM 3165 C C . ASP A 1 392 ? 6.191 16.391 23.952 1.00 87.94 392 ASP A C 1
ATOM 3167 O O . ASP A 1 392 ? 7.403 16.177 23.975 1.00 87.94 392 ASP A O 1
ATOM 3171 N N . ASP A 1 393 ? 5.296 15.406 24.111 1.00 84.44 393 ASP A N 1
ATOM 3172 C CA . ASP A 1 393 ? 5.620 13.981 24.293 1.00 84.44 393 ASP A CA 1
ATOM 3173 C C . ASP A 1 393 ? 5.883 13.227 22.967 1.00 84.44 393 ASP A C 1
ATOM 3175 O O . ASP A 1 393 ? 6.272 12.056 22.978 1.00 84.44 393 ASP A O 1
ATOM 3179 N N . LEU A 1 394 ? 5.673 13.873 21.812 1.00 84.81 394 LEU A N 1
ATOM 3180 C CA . LEU A 1 394 ? 5.752 13.297 20.460 1.00 84.81 394 LEU A CA 1
ATOM 3181 C C . LEU A 1 394 ? 4.790 12.111 20.210 1.00 84.81 394 LEU A C 1
ATOM 3183 O O . LEU A 1 394 ? 5.026 11.269 19.336 1.00 84.81 394 LEU A O 1
ATOM 3187 N N . MET A 1 395 ? 3.683 12.047 20.953 1.00 80.12 395 MET A N 1
ATOM 3188 C CA . MET A 1 395 ? 2.716 10.942 20.958 1.00 80.12 395 MET A CA 1
ATOM 3189 C C . MET A 1 395 ? 1.471 11.231 20.116 1.00 80.12 395 MET A C 1
ATOM 3191 O O . MET A 1 395 ? 0.876 10.307 19.537 1.00 80.12 395 MET A O 1
ATOM 3195 N N . HIS A 1 396 ? 1.051 12.492 20.013 1.00 90.31 396 HIS A N 1
ATOM 3196 C CA . HIS A 1 396 ? -0.129 12.900 19.258 1.00 90.31 396 HIS A CA 1
ATOM 3197 C C . HIS A 1 396 ? 0.183 14.048 18.304 1.00 90.31 396 HIS A C 1
ATOM 3199 O O . HIS A 1 396 ? 0.752 15.067 18.670 1.00 90.31 396 HIS A O 1
ATOM 3205 N N . ILE A 1 397 ? -0.231 13.891 17.045 1.00 95.12 397 ILE A N 1
ATOM 3206 C CA . ILE A 1 397 ? -0.089 14.950 16.048 1.00 95.12 397 ILE A CA 1
ATOM 3207 C C . ILE A 1 397 ? -1.060 16.104 16.334 1.00 95.12 397 ILE A C 1
ATOM 3209 O O . ILE A 1 397 ? -2.275 15.900 16.443 1.00 95.12 397 ILE A O 1
ATOM 3213 N N . ASP A 1 398 ? -0.534 17.325 16.372 1.00 96.56 398 ASP A N 1
ATOM 3214 C CA . ASP A 1 398 ? -1.313 18.556 16.373 1.00 96.56 398 ASP A CA 1
ATOM 3215 C C . ASP A 1 398 ? -1.944 18.742 14.979 1.00 96.56 398 ASP A C 1
ATOM 3217 O O . ASP A 1 398 ? -1.323 19.165 13.997 1.00 96.56 398 ASP A O 1
ATOM 3221 N N . VAL A 1 399 ? -3.228 18.386 14.891 1.00 95.88 399 VAL A N 1
ATOM 3222 C CA . VAL A 1 399 ? -4.052 18.480 13.676 1.00 95.88 399 VAL A CA 1
ATOM 3223 C C . VAL A 1 399 ? -4.175 19.922 13.164 1.00 95.88 399 VAL A C 1
ATOM 3225 O O . VAL A 1 399 ? -4.368 20.123 11.960 1.00 95.88 399 VAL A O 1
ATOM 3228 N N . GLU A 1 400 ? -4.060 20.931 14.030 1.00 95.12 400 GLU A N 1
ATOM 3229 C CA . GLU A 1 400 ? -4.127 22.339 13.638 1.00 95.12 400 GLU A CA 1
ATOM 3230 C C . GLU A 1 400 ? -2.822 22.791 12.984 1.00 95.12 400 GLU A C 1
ATOM 3232 O O . GLU A 1 400 ? -2.856 23.343 11.879 1.00 95.12 400 GLU A O 1
ATOM 3237 N N . ARG A 1 401 ? -1.670 22.477 13.588 1.00 95.69 401 ARG A N 1
ATOM 3238 C CA . ARG A 1 401 ? -0.341 22.755 13.014 1.00 95.69 401 ARG A CA 1
ATOM 3239 C C . ARG A 1 401 ? -0.119 21.997 11.706 1.00 95.69 401 ARG A C 1
ATOM 3241 O O . ARG A 1 401 ? 0.223 22.611 10.690 1.00 95.69 401 ARG A O 1
ATOM 3248 N N . ALA A 1 402 ? -0.420 20.698 11.680 1.00 96.94 402 ALA A N 1
ATOM 3249 C CA . ALA A 1 402 ? -0.368 19.889 10.463 1.00 96.94 402 ALA A CA 1
ATOM 3250 C C . ALA A 1 402 ? -1.364 20.388 9.404 1.00 96.94 402 ALA A C 1
ATOM 3252 O O . ALA A 1 402 ? -1.040 20.466 8.216 1.00 96.94 402 ALA A O 1
ATOM 3253 N N . GLY A 1 403 ? -2.560 20.813 9.821 1.00 96.06 403 GLY A N 1
ATOM 3254 C CA . GLY A 1 403 ? -3.543 21.448 8.948 1.00 96.06 403 GLY A CA 1
ATOM 3255 C C . GLY A 1 403 ? -3.012 22.741 8.327 1.00 96.06 403 GLY A C 1
ATOM 3256 O O . GLY A 1 403 ? -3.128 22.933 7.115 1.00 96.06 403 GLY A O 1
ATOM 3257 N N . ARG A 1 404 ? -2.371 23.607 9.123 1.00 95.50 404 ARG A N 1
ATOM 3258 C CA . ARG A 1 404 ? -1.763 24.860 8.653 1.00 95.50 404 ARG A CA 1
ATOM 3259 C C . ARG A 1 404 ? -0.650 24.604 7.641 1.00 95.50 404 ARG A C 1
ATOM 3261 O O . ARG A 1 404 ? -0.607 25.279 6.614 1.00 95.50 404 ARG A O 1
ATOM 3268 N N . TRP A 1 405 ? 0.184 23.595 7.872 1.00 97.19 405 TRP A N 1
ATOM 3269 C CA . TRP A 1 405 ? 1.215 23.159 6.930 1.00 97.19 405 TRP A CA 1
ATOM 3270 C C . TRP A 1 405 ? 0.635 22.676 5.596 1.00 97.19 405 TRP A C 1
ATOM 3272 O O . TRP A 1 405 ? 1.009 23.179 4.535 1.00 97.19 405 TRP A O 1
ATOM 3282 N N . PHE A 1 406 ? -0.348 21.770 5.609 1.00 96.44 406 PHE A N 1
ATOM 3283 C CA . PHE A 1 406 ? -0.980 21.310 4.366 1.00 96.44 406 PHE A CA 1
ATOM 3284 C C . PHE A 1 406 ? -1.786 22.407 3.657 1.00 96.44 406 PHE A C 1
ATOM 3286 O O . PHE A 1 406 ? -1.893 22.391 2.428 1.00 96.44 406 PHE A O 1
ATOM 3293 N N . TRP A 1 407 ? -2.326 23.386 4.385 1.00 95.44 407 TRP A N 1
ATOM 3294 C CA . TRP A 1 407 ? -2.904 24.588 3.783 1.00 95.44 407 TRP A CA 1
ATOM 3295 C C . TRP A 1 407 ? -1.836 25.426 3.073 1.00 95.44 407 TRP A C 1
ATOM 3297 O O . TRP A 1 407 ? -2.029 25.814 1.920 1.00 95.44 407 TRP A O 1
ATOM 3307 N N . TRP A 1 408 ? -0.690 25.649 3.718 1.00 96.75 408 TRP A N 1
ATOM 3308 C CA . TRP A 1 408 ? 0.418 26.419 3.155 1.00 96.75 408 TRP A CA 1
ATOM 3309 C C . TRP A 1 408 ? 0.993 25.762 1.893 1.00 96.75 408 TRP A C 1
ATOM 3311 O O . TRP A 1 408 ? 1.234 26.430 0.886 1.00 96.75 408 TRP A O 1
ATOM 3321 N N . LEU A 1 409 ? 1.086 24.428 1.881 1.00 95.94 409 LEU A N 1
ATOM 3322 C CA . LEU A 1 409 ? 1.409 23.647 0.684 1.00 95.94 409 LEU A CA 1
ATOM 3323 C C . LEU A 1 409 ? 0.330 23.734 -0.419 1.00 95.94 409 LEU A C 1
ATOM 3325 O O . LEU A 1 409 ? 0.615 23.381 -1.562 1.00 95.94 409 LEU A O 1
ATOM 3329 N N . GLY A 1 410 ? -0.885 24.214 -0.129 1.00 93.62 410 GLY A N 1
ATOM 3330 C CA . GLY A 1 410 ? -2.009 24.325 -1.075 1.00 93.62 410 GLY A CA 1
ATOM 3331 C C . GLY A 1 410 ? -2.832 23.046 -1.241 1.00 93.62 410 GLY A C 1
ATOM 3332 O O . GLY A 1 410 ? -3.536 22.882 -2.238 1.00 93.62 410 GLY A O 1
ATOM 3333 N N . VAL A 1 411 ? -2.718 22.118 -0.292 1.00 92.06 411 VAL A N 1
ATOM 3334 C CA . VAL A 1 411 ? -3.345 20.789 -0.325 1.00 92.06 411 VAL A CA 1
ATOM 3335 C C . VAL A 1 411 ? -4.771 20.842 0.219 1.00 92.06 411 VAL A C 1
ATOM 3337 O O . VAL A 1 411 ? -5.686 20.271 -0.380 1.00 92.06 411 VAL A O 1
ATOM 3340 N N . ILE A 1 412 ? -4.969 21.559 1.328 1.00 91.44 412 ILE A N 1
ATOM 3341 C CA . ILE A 1 412 ? -6.291 21.846 1.896 1.00 91.44 412 ILE A CA 1
ATOM 3342 C C . ILE A 1 412 ? -6.619 23.337 1.753 1.00 91.44 412 ILE A C 1
ATOM 3344 O O . ILE A 1 412 ? -5.729 24.181 1.675 1.00 91.44 412 ILE A O 1
ATOM 3348 N N . LYS A 1 413 ? -7.912 23.674 1.693 1.00 87.81 413 LYS A N 1
ATOM 3349 C CA . LYS A 1 413 ? -8.352 25.078 1.722 1.00 87.81 413 LYS A CA 1
ATOM 3350 C C . LYS A 1 413 ? -8.182 25.642 3.129 1.00 87.81 413 LYS A C 1
ATOM 3352 O O . LYS A 1 413 ? -8.262 24.888 4.095 1.00 87.81 413 LYS A O 1
ATOM 3357 N N . GLU A 1 414 ? -8.011 26.960 3.239 1.00 80.56 414 GLU A N 1
ATOM 3358 C CA . GLU A 1 414 ? -8.081 27.610 4.548 1.00 80.56 414 GLU A CA 1
ATOM 3359 C C . GLU A 1 414 ? -9.485 27.360 5.095 1.00 80.56 414 GLU A C 1
ATOM 3361 O O . GLU A 1 414 ? -10.479 27.662 4.426 1.00 80.56 414 GLU A O 1
ATOM 3366 N N . GLN A 1 415 ? -9.579 26.783 6.293 1.00 67.81 415 GLN A N 1
ATOM 3367 C CA . GLN A 1 415 ? -10.774 27.008 7.088 1.00 67.81 415 GLN A CA 1
ATOM 3368 C C . GLN A 1 415 ? -10.774 28.501 7.376 1.00 67.81 415 GLN A C 1
ATOM 3370 O O . GLN A 1 415 ? -9.807 29.015 7.935 1.00 67.81 415 GLN A O 1
ATOM 3375 N N . TYR A 1 416 ? -11.801 29.183 6.866 1.00 46.38 416 TYR A N 1
ATOM 3376 C CA . TYR A 1 416 ? -11.926 30.632 6.918 1.00 46.38 416 TYR A CA 1
ATOM 3377 C C . TYR A 1 416 ? -11.622 31.077 8.345 1.00 46.38 416 TYR A C 1
ATOM 3379 O O . TYR A 1 416 ? -12.314 30.642 9.267 1.00 46.38 416 TYR A O 1
ATOM 3387 N N . LYS A 1 417 ? -10.562 31.875 8.535 1.00 49.66 417 LYS A N 1
ATOM 3388 C CA . LYS A 1 417 ? -10.276 32.455 9.844 1.00 49.66 417 LYS A CA 1
ATOM 3389 C C . LYS A 1 417 ? -11.451 33.367 10.165 1.00 49.66 417 LYS A C 1
ATOM 3391 O O . LYS A 1 417 ? -11.510 34.492 9.672 1.00 49.66 417 LYS A O 1
ATOM 3396 N N . GLY A 1 418 ? -12.392 32.851 10.957 1.00 41.25 418 GLY A N 1
ATOM 3397 C CA . GLY A 1 418 ? -13.272 33.694 11.745 1.00 41.25 418 GLY A CA 1
ATOM 3398 C C . GLY A 1 418 ? -12.399 34.714 12.464 1.00 41.25 418 GLY A C 1
ATOM 3399 O O . GLY A 1 418 ? -11.248 34.417 12.806 1.00 41.25 418 GLY A O 1
ATOM 3400 N N . GLU A 1 419 ? -12.913 35.932 12.585 1.00 38.94 419 GLU A N 1
ATOM 3401 C CA . GLU A 1 419 ? -12.206 37.041 13.216 1.00 38.94 419 GLU A CA 1
ATOM 3402 C C . GLU A 1 419 ? -11.586 36.585 14.536 1.00 38.94 419 GLU A C 1
ATOM 3404 O O . GLU A 1 419 ? -12.162 35.737 15.219 1.00 38.94 419 GLU A O 1
ATOM 3409 N N . LYS A 1 420 ? -10.389 37.111 14.844 1.00 36.75 420 LYS A N 1
ATOM 3410 C CA . LYS A 1 420 ? -9.607 36.746 16.032 1.00 36.75 420 LYS A CA 1
ATOM 3411 C C . LYS A 1 420 ? -10.550 36.516 17.212 1.00 36.75 420 LYS A C 1
ATOM 3413 O O . LYS A 1 420 ? -11.164 37.475 17.674 1.00 36.75 420 LYS A O 1
ATOM 3418 N N . LEU A 1 421 ? -10.634 35.267 17.675 1.00 37.75 421 LEU A N 1
ATOM 3419 C CA . LEU A 1 421 ? -11.287 34.928 18.931 1.00 37.75 421 LEU A CA 1
ATOM 3420 C C . LEU A 1 421 ? -10.573 35.732 20.017 1.00 37.75 421 LEU A C 1
ATOM 3422 O O . LEU A 1 421 ? -9.475 35.378 20.441 1.00 37.75 421 LEU A O 1
ATOM 3426 N N . GLY A 1 422 ? -11.171 36.864 20.387 1.00 37.66 422 GLY A N 1
ATOM 3427 C CA . GLY A 1 422 ? -10.874 37.519 21.648 1.00 37.66 422 GLY A CA 1
ATOM 3428 C C . GLY A 1 422 ? -11.196 36.537 22.765 1.00 37.66 422 GLY A C 1
ATOM 3429 O O . GLY A 1 422 ? -12.096 35.711 22.619 1.00 37.66 422 GLY A O 1
ATOM 3430 N N . GLU A 1 423 ? -10.424 36.605 23.840 1.00 38.62 423 GLU A N 1
ATOM 3431 C CA . GLU A 1 423 ? -10.507 35.707 24.989 1.00 38.62 423 GLU A CA 1
ATOM 3432 C C . GLU A 1 423 ? -11.925 35.756 25.586 1.00 38.62 423 GLU A C 1
ATOM 3434 O O . GLU A 1 423 ? -12.294 36.681 26.306 1.00 38.62 423 GLU A O 1
ATOM 3439 N N . GLY A 1 424 ? -12.752 34.784 25.197 1.00 36.16 424 GLY A N 1
ATOM 3440 C CA . GLY A 1 424 ? -14.186 34.745 25.455 1.00 36.16 424 GLY A CA 1
ATOM 3441 C C . GLY A 1 424 ? -14.739 33.368 25.095 1.00 36.16 424 GLY A C 1
ATOM 3442 O O . GLY A 1 424 ? -14.349 32.772 24.090 1.00 36.16 424 GLY A O 1
ATOM 3443 N N . GLU A 1 425 ? -15.585 32.828 25.968 1.00 38.16 425 GLU A N 1
ATOM 3444 C CA . GLU A 1 425 ? -15.895 31.397 26.017 1.00 38.16 425 GLU A CA 1
ATOM 3445 C C . GLU A 1 425 ? -16.573 30.855 24.745 1.00 38.16 425 GLU A C 1
ATOM 3447 O O . GLU A 1 425 ? -17.405 31.501 24.108 1.00 38.16 425 GLU A O 1
ATOM 3452 N N . GLY A 1 426 ? -16.189 29.630 24.377 1.00 45.34 426 GLY A N 1
ATOM 3453 C CA . GLY A 1 426 ? -16.403 29.050 23.055 1.00 45.34 426 GLY A CA 1
ATOM 3454 C C . GLY A 1 426 ? -17.842 29.048 22.525 1.00 45.34 426 GLY A C 1
ATOM 3455 O O . GLY A 1 426 ? -18.704 28.310 23.001 1.00 45.34 426 GLY A O 1
ATOM 3456 N N . GLN A 1 427 ? -18.041 29.734 21.396 1.00 34.78 427 GLN A N 1
ATOM 3457 C CA . GLN A 1 427 ? -19.118 29.449 20.444 1.00 34.78 427 GLN A CA 1
ATOM 3458 C C . GLN A 1 427 ? -18.535 29.037 19.086 1.00 34.78 427 GLN A C 1
ATOM 3460 O O . GLN A 1 427 ? -17.706 29.733 18.501 1.00 34.78 427 GLN A O 1
ATOM 3465 N N . SER A 1 428 ? -18.952 27.872 18.575 1.00 36.50 428 SER A N 1
ATOM 3466 C CA . SER A 1 428 ? -18.380 27.302 17.349 1.00 36.50 428 SER A CA 1
ATOM 3467 C C . SER A 1 428 ? -18.932 27.987 16.093 1.00 36.50 428 SER A C 1
ATOM 3469 O O . SER A 1 428 ? -20.142 27.969 15.857 1.00 36.50 428 SER A O 1
ATOM 3471 N N . ILE A 1 429 ? -18.047 28.529 15.253 1.00 37.53 429 ILE A N 1
ATOM 3472 C CA . ILE A 1 429 ? -18.387 29.409 14.119 1.00 37.53 429 ILE A CA 1
ATOM 3473 C C . ILE A 1 429 ? -18.778 28.627 12.848 1.00 37.53 429 ILE A C 1
ATOM 3475 O O . ILE A 1 429 ? -18.274 28.862 11.749 1.00 37.53 429 ILE A O 1
ATOM 3479 N N . TYR A 1 430 ? -19.692 27.671 12.979 1.00 44.84 430 TYR A N 1
ATOM 3480 C CA . TYR A 1 430 ? -20.361 27.080 11.825 1.00 44.84 430 TYR A CA 1
ATOM 3481 C C . TYR A 1 430 ? -21.634 27.874 11.533 1.00 44.84 430 TYR A C 1
ATOM 3483 O O . TYR A 1 430 ? -22.516 27.960 12.385 1.00 44.84 430 TYR A O 1
ATOM 3491 N N . THR A 1 431 ? -21.777 28.414 10.320 1.00 46.34 431 THR A N 1
ATOM 3492 C CA . THR A 1 431 ? -23.049 29.000 9.882 1.00 46.34 431 THR A CA 1
ATOM 3493 C C . THR A 1 431 ? -24.107 27.907 9.777 1.00 46.34 431 THR A C 1
ATOM 3495 O O . THR A 1 431 ? -24.163 27.134 8.819 1.00 46.34 431 THR A O 1
ATOM 3498 N N . CYS A 1 432 ? -24.938 27.833 10.810 1.00 49.72 432 CYS A N 1
ATOM 3499 C CA . CYS A 1 432 ? -26.085 26.949 10.889 1.00 49.72 432 CYS A CA 1
ATOM 3500 C C . CYS A 1 432 ? -27.008 27.096 9.667 1.00 49.72 432 CYS A C 1
ATOM 3502 O O . CYS A 1 432 ? -27.165 28.192 9.130 1.00 49.72 432 CYS A O 1
ATOM 3504 N N . CYS A 1 433 ? -27.667 26.009 9.244 1.00 59.41 433 CYS A N 1
ATOM 3505 C CA . CYS A 1 433 ? -28.721 26.083 8.221 1.00 59.41 433 CYS A CA 1
ATOM 3506 C C . CYS A 1 433 ? -29.766 27.123 8.624 1.00 59.41 433 CYS A C 1
ATOM 3508 O O . CYS A 1 433 ? -30.396 26.958 9.671 1.00 59.41 433 CYS A O 1
ATOM 3510 N N . GLY A 1 434 ? -29.976 28.142 7.784 1.00 57.91 434 GLY A N 1
ATOM 3511 C CA . GLY A 1 434 ? -30.921 29.230 8.053 1.00 57.91 434 GLY A CA 1
ATOM 3512 C C . GLY A 1 434 ? -32.327 28.720 8.374 1.00 57.91 434 GLY A C 1
ATOM 3513 O O . GLY A 1 434 ? -33.013 29.288 9.217 1.00 57.91 434 GLY A O 1
ATOM 3514 N N . LYS A 1 435 ? -32.719 27.582 7.787 1.00 65.69 435 LYS A N 1
ATOM 3515 C CA . LYS A 1 435 ? -33.991 26.908 8.065 1.00 65.69 435 LYS A CA 1
ATOM 3516 C C . LYS A 1 435 ? -34.038 26.002 9.309 1.00 65.69 435 LYS A C 1
ATOM 3518 O O . LYS A 1 435 ? -35.140 25.693 9.754 1.00 65.69 435 LYS A O 1
ATOM 3523 N N . CYS A 1 436 ? -32.922 25.502 9.856 1.00 71.44 436 CYS A N 1
ATOM 3524 C CA . CYS A 1 436 ? -32.980 24.513 10.959 1.00 71.44 436 CYS A CA 1
ATOM 3525 C C . CYS A 1 436 ? -31.922 24.616 12.065 1.00 71.44 436 CYS A C 1
ATOM 3527 O O . CYS A 1 436 ? -31.829 23.693 12.877 1.00 71.44 436 CYS A O 1
ATOM 3529 N N . GLY A 1 437 ? -31.106 25.668 12.090 1.00 62.81 437 GLY A N 1
ATOM 3530 C CA . GLY A 1 437 ? -30.188 25.936 13.199 1.00 62.81 437 GLY A CA 1
ATOM 3531 C C . GLY A 1 437 ? -29.020 24.954 13.351 1.00 62.81 437 GLY A C 1
ATOM 3532 O O . GLY A 1 437 ? -28.311 25.041 14.343 1.00 62.81 437 GLY A O 1
ATOM 3533 N N . GLU A 1 438 ? -28.782 24.050 12.392 1.00 69.94 438 GLU A N 1
ATOM 3534 C CA . GLU A 1 438 ? -27.736 23.024 12.518 1.00 69.94 438 GLU A CA 1
ATOM 3535 C C . GLU A 1 438 ? -26.515 23.217 11.622 1.00 69.94 438 GLU A C 1
ATOM 3537 O O . GLU A 1 438 ? -26.613 23.603 10.451 1.00 69.94 438 GLU A O 1
ATOM 3542 N N . VAL A 1 439 ? -25.375 22.857 12.212 1.00 54.84 439 VAL A N 1
ATOM 3543 C CA . VAL A 1 439 ? -24.022 22.890 11.664 1.00 54.84 439 VAL A CA 1
ATOM 3544 C C . VAL A 1 439 ? -23.906 22.043 10.382 1.00 54.84 439 VAL A C 1
ATOM 3546 O O . VAL A 1 439 ? -24.203 20.841 10.386 1.00 54.84 439 VAL A O 1
ATOM 3549 N N . PRO A 1 440 ? -23.473 22.624 9.250 1.00 51.22 440 PRO A N 1
ATOM 3550 C CA . PRO A 1 440 ? -23.247 21.872 8.024 1.00 51.22 440 PRO A CA 1
ATOM 3551 C C . PRO A 1 440 ? -21.896 21.140 8.015 1.00 51.22 440 PRO A C 1
ATOM 3553 O O . PRO A 1 440 ? -20.871 21.671 8.431 1.00 51.22 440 PRO A O 1
ATOM 3556 N N . LEU A 1 441 ? -21.882 19.931 7.441 1.00 44.91 441 LEU A N 1
ATOM 3557 C CA . LEU A 1 441 ? -20.649 19.188 7.163 1.00 44.91 441 LEU A CA 1
ATOM 3558 C C . LEU A 1 441 ? -19.852 19.849 6.017 1.00 44.91 441 LEU A C 1
ATOM 3560 O O . LEU A 1 441 ? -20.426 20.096 4.945 1.00 44.91 441 LEU A O 1
ATOM 3564 N N . PRO A 1 442 ? -18.531 20.060 6.160 1.00 42.91 442 PRO A N 1
ATOM 3565 C CA . PRO A 1 442 ? -17.693 20.522 5.061 1.00 42.91 442 PRO A CA 1
ATOM 3566 C C . PRO A 1 442 ? -17.367 19.373 4.078 1.00 42.91 442 PRO A C 1
ATOM 3568 O O . PRO A 1 442 ? -16.981 18.293 4.520 1.00 42.91 442 PRO A O 1
ATOM 3571 N N . PRO A 1 443 ? -17.422 19.570 2.744 1.00 49.41 443 PRO A N 1
ATOM 3572 C CA . PRO A 1 443 ? -18.156 20.574 1.981 1.00 49.41 443 PRO A CA 1
ATOM 3573 C C . PRO A 1 443 ? -19.352 19.933 1.244 1.00 49.41 443 PRO A C 1
ATOM 3575 O O . PRO A 1 443 ? -19.225 19.451 0.117 1.00 49.41 443 PRO A O 1
ATOM 3578 N N . GLY A 1 444 ? -20.538 19.948 1.856 1.00 48.41 444 GLY A N 1
ATOM 3579 C CA . GLY A 1 444 ? -21.796 19.627 1.171 1.00 48.41 444 GLY A CA 1
ATOM 3580 C C . GLY A 1 444 ? -22.494 20.883 0.638 1.00 48.41 444 GLY A C 1
ATOM 3581 O O . GLY A 1 444 ? -22.632 21.860 1.364 1.00 48.41 444 GLY A O 1
ATOM 3582 N N . ARG A 1 445 ? -23.024 20.855 -0.595 1.00 57.94 445 ARG A N 1
ATOM 3583 C CA . ARG A 1 445 ? -23.838 21.963 -1.160 1.00 57.94 445 ARG A CA 1
ATOM 3584 C C . ARG A 1 445 ? -25.176 22.203 -0.433 1.00 57.94 445 ARG A C 1
ATOM 3586 O O . ARG A 1 445 ? -25.900 23.130 -0.785 1.00 57.94 445 ARG A O 1
ATOM 3593 N N . PHE A 1 446 ? -25.529 21.359 0.537 1.00 60.75 446 PHE A N 1
ATOM 3594 C CA . PHE A 1 446 ? -26.838 21.327 1.185 1.00 60.75 446 PHE A CA 1
ATOM 3595 C C . PHE A 1 446 ? -26.705 20.891 2.656 1.00 60.75 446 PHE A C 1
ATOM 3597 O O . PHE A 1 446 ? -26.011 19.907 2.923 1.00 60.75 446 PHE A O 1
ATOM 3604 N N . CYS A 1 447 ? -27.407 21.526 3.605 1.00 63.22 447 CYS A N 1
ATOM 3605 C CA . CYS A 1 447 ? -27.299 21.168 5.032 1.00 63.22 447 CYS A CA 1
ATOM 3606 C C . CYS A 1 447 ? -27.960 19.822 5.356 1.00 63.22 447 CYS A C 1
ATOM 3608 O O . CYS A 1 447 ? -29.111 19.571 4.982 1.00 63.22 447 CYS A O 1
ATOM 3610 N N . HIS A 1 448 ? -27.222 18.987 6.095 1.00 58.56 448 HIS A N 1
ATOM 3611 C CA . HIS A 1 448 ? -27.482 17.575 6.361 1.00 58.56 448 HIS A CA 1
ATOM 3612 C C . HIS A 1 448 ? -28.882 17.268 6.937 1.00 58.56 448 HIS A C 1
ATOM 3614 O O . HIS A 1 448 ? -29.469 16.257 6.552 1.00 58.56 448 HIS A O 1
ATOM 3620 N N . LYS A 1 449 ? -29.443 18.161 7.767 1.00 56.34 449 LYS A N 1
ATOM 3621 C CA . LYS A 1 449 ? -30.766 18.021 8.403 1.00 56.34 449 LYS A CA 1
ATOM 3622 C C . LYS A 1 449 ? -31.907 18.577 7.547 1.00 56.34 449 LYS A C 1
ATOM 3624 O O . LYS A 1 449 ? -32.841 17.854 7.226 1.00 56.34 449 LYS A O 1
ATOM 3629 N N . CYS A 1 450 ? -31.817 19.843 7.132 1.00 68.62 450 CYS A N 1
ATOM 3630 C CA . CYS A 1 450 ? -32.925 20.564 6.485 1.00 68.62 450 CYS A CA 1
ATOM 3631 C C . CYS A 1 450 ? -33.068 20.330 4.970 1.00 68.62 450 CYS A C 1
ATOM 3633 O O . CYS A 1 450 ? -34.120 20.622 4.407 1.00 68.62 450 CYS A O 1
ATOM 3635 N N . GLY A 1 451 ? -32.015 19.869 4.283 1.00 57.72 451 GLY A N 1
ATOM 3636 C CA . GLY A 1 451 ? -32.031 19.710 2.817 1.00 57.72 451 GLY A CA 1
ATOM 3637 C C . GLY A 1 451 ? -31.764 21.000 2.037 1.00 57.72 451 GLY A C 1
ATOM 3638 O O . GLY A 1 451 ? -31.476 20.937 0.848 1.00 57.72 451 GLY A O 1
ATOM 3639 N N . GLU A 1 452 ? -31.805 22.150 2.709 1.00 66.25 452 GLU A N 1
ATOM 3640 C CA . GLU A 1 452 ? -31.593 23.472 2.125 1.00 66.25 452 GLU A CA 1
ATOM 3641 C C . GLU A 1 452 ? -30.219 23.592 1.461 1.00 66.25 452 GLU A C 1
ATOM 3643 O O . GLU A 1 452 ? -29.202 23.185 2.033 1.00 66.25 452 GLU A O 1
ATOM 3648 N N . LYS A 1 453 ? -30.207 24.148 0.243 1.00 57.81 453 LYS A N 1
ATOM 3649 C CA . LYS A 1 453 ? -28.994 24.498 -0.498 1.00 57.81 453 LYS A CA 1
ATOM 3650 C C . LYS A 1 453 ? -28.316 25.647 0.236 1.00 57.81 453 LYS A C 1
ATOM 3652 O O . LYS A 1 453 ? -28.894 26.721 0.355 1.00 57.81 453 LYS A O 1
ATOM 3657 N N . ILE A 1 454 ? -27.091 25.430 0.697 1.00 61.91 454 ILE A N 1
ATOM 3658 C CA . ILE A 1 454 ? -26.327 26.487 1.355 1.00 61.91 454 ILE A CA 1
ATOM 3659 C C . ILE A 1 454 ? -25.733 27.350 0.250 1.00 61.91 454 ILE A C 1
ATOM 3661 O O . ILE A 1 454 ? -24.833 26.916 -0.477 1.00 61.91 454 ILE A O 1
ATOM 3665 N N . GLU A 1 455 ? -26.262 28.561 0.104 1.00 44.69 455 GLU A N 1
ATOM 3666 C CA . GLU A 1 455 ? -25.677 29.589 -0.752 1.00 44.69 455 GLU A CA 1
ATOM 3667 C C . GLU A 1 455 ? -24.400 30.095 -0.087 1.00 44.69 455 GLU A C 1
ATOM 3669 O O . GLU A 1 455 ? -24.380 31.063 0.662 1.00 44.69 455 GLU A O 1
ATOM 3674 N N . ALA A 1 456 ? -23.317 29.354 -0.294 1.00 43.97 456 ALA A N 1
ATOM 3675 C CA . ALA A 1 456 ? -22.014 29.758 0.186 1.00 43.97 456 ALA A CA 1
ATOM 3676 C C . ALA A 1 456 ? -21.527 30.970 -0.623 1.00 43.97 456 ALA A C 1
ATOM 3678 O O . ALA A 1 456 ? -21.597 30.947 -1.854 1.00 43.97 456 ALA A O 1
ATOM 3679 N N . ASN A 1 457 ? -20.986 31.972 0.081 1.00 33.28 457 ASN A N 1
ATOM 3680 C CA . ASN A 1 457 ? -20.400 33.212 -0.448 1.00 33.28 457 ASN A CA 1
ATOM 3681 C C . ASN A 1 457 ? -19.110 32.964 -1.263 1.00 33.28 457 ASN A C 1
ATOM 3683 O O . ASN A 1 457 ? -18.043 33.496 -0.964 1.00 33.28 457 ASN A O 1
ATOM 3687 N N . TRP A 1 458 ? -19.188 32.136 -2.304 1.00 31.62 458 TRP A N 1
ATOM 3688 C CA . TRP A 1 458 ? -18.170 32.057 -3.342 1.00 31.62 458 TRP A CA 1
ATOM 3689 C C . TRP A 1 458 ? -18.464 33.154 -4.360 1.00 31.62 458 TRP A C 1
ATOM 3691 O O . TRP A 1 458 ? -19.524 33.144 -4.986 1.00 31.62 458 TRP A O 1
ATOM 3701 N N . ALA A 1 459 ? -17.512 34.064 -4.571 1.00 24.75 459 ALA A N 1
ATOM 3702 C CA . ALA A 1 459 ? -17.549 34.920 -5.749 1.00 24.75 459 ALA A CA 1
ATOM 3703 C C . ALA A 1 459 ? -17.654 34.037 -7.012 1.00 24.75 459 ALA A C 1
ATOM 3705 O O . ALA A 1 459 ? -16.980 32.998 -7.082 1.00 24.75 459 ALA A O 1
ATOM 3706 N N . PRO A 1 460 ? -18.491 34.396 -8.002 1.00 26.83 460 PRO A N 1
ATOM 3707 C CA . PRO A 1 460 ? -18.560 33.643 -9.242 1.00 26.83 460 PRO A CA 1
ATOM 3708 C C . PRO A 1 460 ? -17.191 33.665 -9.925 1.00 26.83 460 PRO A C 1
ATOM 3710 O O . PRO A 1 460 ? -16.571 34.717 -10.068 1.00 26.83 460 PRO A O 1
ATOM 3713 N N . VAL A 1 461 ? -16.725 32.501 -10.379 1.00 29.25 461 VAL A N 1
ATOM 3714 C CA . VAL A 1 461 ? -15.603 32.449 -11.319 1.00 29.25 461 VAL A CA 1
ATOM 3715 C C . VAL A 1 461 ? -16.112 33.048 -12.624 1.00 29.25 461 VAL A C 1
ATOM 3717 O O . VAL A 1 461 ? -16.922 32.419 -13.307 1.00 29.25 461 VAL A O 1
ATOM 3720 N N . SER A 1 462 ? -15.678 34.270 -12.936 1.00 27.16 462 SER A N 1
ATOM 3721 C CA . SER A 1 462 ? -16.044 34.955 -14.173 1.00 27.16 462 SER A CA 1
ATOM 3722 C C . SER A 1 462 ? -15.735 34.057 -15.374 1.00 27.16 462 SER A C 1
ATOM 3724 O O . SER A 1 462 ? -14.584 33.632 -15.518 1.00 27.16 462 SER A O 1
ATOM 3726 N N . PRO A 1 463 ? -16.712 33.753 -16.247 1.00 29.92 463 PRO A N 1
ATOM 3727 C CA . PRO A 1 463 ? -16.404 33.098 -17.505 1.00 29.92 463 PRO A CA 1
ATOM 3728 C C . PRO A 1 463 ? -15.534 34.050 -18.327 1.00 29.92 463 PRO A C 1
ATOM 3730 O O . PRO A 1 463 ? -15.908 35.198 -18.565 1.00 29.92 463 PRO A O 1
ATOM 3733 N N . SER A 1 464 ? -14.363 33.580 -18.754 1.00 30.42 464 SER A N 1
ATOM 3734 C CA . SER A 1 464 ? -13.545 34.297 -19.726 1.00 30.42 464 SER A CA 1
ATOM 3735 C C . SER A 1 464 ? -14.348 34.438 -21.015 1.00 30.42 464 SER A C 1
ATOM 3737 O O . SER A 1 464 ? -14.630 33.434 -21.675 1.00 30.42 464 SER A O 1
ATOM 3739 N N . ALA A 1 465 ? -14.728 35.668 -21.357 1.00 30.03 465 ALA A N 1
ATOM 3740 C CA . ALA A 1 465 ? -15.426 35.959 -22.596 1.00 30.03 465 ALA A CA 1
ATOM 3741 C C . ALA A 1 465 ? -14.528 35.590 -23.788 1.00 30.03 465 ALA A C 1
ATOM 3743 O O . ALA A 1 465 ? -13.527 36.252 -24.053 1.00 30.03 465 ALA A O 1
ATOM 3744 N N . SER A 1 466 ? -14.891 34.518 -24.492 1.00 31.22 466 SER A N 1
ATOM 3745 C CA . SER A 1 466 ? -14.504 34.331 -25.890 1.00 31.22 466 SER A CA 1
ATOM 3746 C C . SER A 1 466 ? -15.628 34.932 -26.721 1.00 31.22 466 SER A C 1
ATOM 3748 O O . SER A 1 466 ? -16.797 34.617 -26.497 1.00 31.22 466 SER A O 1
ATOM 3750 N N . ALA A 1 467 ? -15.268 35.883 -27.579 1.00 32.53 467 ALA A N 1
ATOM 3751 C CA . ALA A 1 467 ? -16.225 36.614 -28.389 1.00 32.53 467 ALA A CA 1
ATOM 3752 C C . ALA A 1 467 ? -16.874 35.715 -29.449 1.00 32.53 467 ALA A C 1
ATOM 3754 O O . ALA A 1 467 ? -16.309 34.702 -29.856 1.00 32.53 467 ALA A O 1
ATOM 3755 N N . ASP A 1 468 ? -18.063 36.156 -29.842 1.00 37.38 468 ASP A N 1
ATOM 3756 C CA . ASP A 1 468 ? -18.870 35.785 -30.999 1.00 37.38 468 ASP A CA 1
ATOM 3757 C C . ASP A 1 468 ? -18.252 34.833 -32.036 1.00 37.38 468 ASP A C 1
ATOM 3759 O O . ASP A 1 468 ? -17.302 35.179 -32.735 1.00 37.38 468 ASP A O 1
ATOM 3763 N N . ASP A 1 469 ? -18.951 33.722 -32.277 1.00 32.34 469 ASP A N 1
ATOM 3764 C CA . ASP A 1 469 ? -19.259 33.355 -33.658 1.00 32.34 469 ASP A CA 1
ATOM 3765 C C . ASP A 1 469 ? -20.694 32.805 -33.745 1.00 32.34 469 ASP A C 1
ATOM 3767 O O . ASP A 1 469 ? -21.106 31.954 -32.949 1.00 32.34 469 ASP A O 1
ATOM 3771 N N . LYS A 1 470 ? -21.487 33.347 -34.675 1.00 35.69 470 LYS A N 1
ATOM 3772 C CA . LYS A 1 470 ? -22.883 32.954 -34.921 1.00 35.69 470 LYS A CA 1
ATOM 3773 C C . LYS A 1 470 ? -22.946 32.254 -36.269 1.00 35.69 470 LYS A C 1
ATOM 3775 O O . LYS A 1 470 ? -22.790 32.920 -37.287 1.00 35.69 470 LYS A O 1
ATOM 3780 N N . ASP A 1 471 ? -23.284 30.967 -36.287 1.00 34.22 471 ASP A N 1
ATOM 3781 C CA . ASP A 1 471 ? -23.623 30.280 -37.538 1.00 34.22 471 ASP A CA 1
ATOM 3782 C C . ASP A 1 471 ? -24.991 29.583 -37.433 1.00 34.22 471 ASP A C 1
ATOM 3784 O O . ASP A 1 471 ? -25.186 28.601 -36.709 1.00 34.22 471 ASP A O 1
ATOM 3788 N N . ASP A 1 472 ? -25.969 30.150 -38.141 1.00 40.00 472 ASP A N 1
ATOM 3789 C CA . ASP A 1 472 ? -27.363 29.712 -38.185 1.00 40.00 472 ASP A CA 1
ATOM 3790 C C . ASP A 1 472 ? -27.535 28.545 -39.170 1.00 40.00 472 ASP A C 1
ATOM 3792 O O . ASP A 1 472 ? -27.717 28.747 -40.375 1.00 40.00 472 ASP A O 1
ATOM 3796 N N . ARG A 1 473 ? -27.576 27.299 -38.675 1.00 34.16 473 ARG A N 1
ATOM 3797 C CA . ARG A 1 473 ? -28.014 26.143 -39.485 1.00 34.16 473 ARG A CA 1
ATOM 3798 C C . ARG A 1 473 ? -29.047 25.263 -38.786 1.00 34.16 473 ARG A C 1
ATOM 3800 O O . ARG A 1 473 ? -28.730 24.376 -37.998 1.00 34.16 473 ARG A O 1
ATOM 3807 N N . LYS A 1 474 ? -30.313 25.468 -39.171 1.00 35.75 474 LYS A N 1
ATOM 3808 C CA . LYS A 1 474 ? -31.427 24.536 -38.924 1.00 35.75 474 LYS A CA 1
ATOM 3809 C C . LYS A 1 474 ? -31.114 23.147 -39.513 1.00 35.75 474 LYS A C 1
ATOM 3811 O O . LYS A 1 474 ? -30.777 23.079 -40.696 1.00 35.75 474 LYS A O 1
ATOM 3816 N N . PRO A 1 475 ? -31.331 22.041 -38.783 1.00 36.56 475 PRO A N 1
ATOM 3817 C CA . PRO A 1 475 ? -31.426 20.721 -39.394 1.00 36.56 475 PRO A CA 1
ATOM 3818 C C . PRO A 1 475 ? -32.810 20.529 -40.035 1.00 36.56 475 PRO A C 1
ATOM 3820 O O . PRO A 1 475 ? -33.841 20.818 -39.425 1.00 36.56 475 PRO A O 1
ATOM 3823 N N . ALA A 1 476 ? -32.834 20.032 -41.272 1.00 31.84 476 ALA A N 1
ATOM 3824 C CA . ALA A 1 476 ? -34.064 19.644 -41.957 1.00 31.84 476 ALA A CA 1
ATOM 3825 C C . ALA A 1 476 ? -34.602 18.305 -41.421 1.00 31.84 476 ALA A C 1
ATOM 3827 O O . ALA A 1 476 ? -33.836 17.426 -41.024 1.00 31.84 476 ALA A O 1
ATOM 3828 N N . ALA A 1 477 ? -35.925 18.138 -41.441 1.00 35.97 477 ALA A N 1
ATOM 3829 C CA . ALA A 1 477 ? -36.565 16.868 -41.120 1.00 35.97 477 ALA A CA 1
ATOM 3830 C C . ALA A 1 477 ? -36.323 15.833 -42.233 1.00 35.97 477 ALA A C 1
ATOM 3832 O O . ALA A 1 477 ? -36.432 16.158 -43.415 1.00 35.97 477 ALA A O 1
ATOM 3833 N N . LEU A 1 478 ? -36.065 14.578 -41.853 1.00 32.84 478 LEU A N 1
ATOM 3834 C CA . LEU A 1 478 ? -36.046 13.435 -42.766 1.00 32.84 478 LEU A CA 1
ATOM 3835 C C . LEU A 1 478 ? -37.033 12.362 -42.299 1.00 32.84 478 LEU A C 1
ATOM 3837 O O . LEU A 1 478 ? -37.095 12.009 -41.121 1.00 32.84 478 LEU A O 1
ATOM 3841 N N . SER A 1 479 ? -37.822 11.879 -43.254 1.00 34.09 479 SER A N 1
ATOM 3842 C CA . SER A 1 479 ? -38.873 10.874 -43.089 1.00 34.09 479 SER A CA 1
ATOM 3843 C C . SER A 1 479 ? -38.298 9.456 -42.920 1.00 34.09 479 SER A C 1
ATOM 3845 O O . SER A 1 479 ? -37.195 9.187 -43.396 1.00 34.09 479 SER A O 1
ATOM 3847 N N . PRO A 1 480 ? -39.032 8.515 -42.295 1.00 37.91 480 PRO A N 1
ATOM 3848 C CA . PRO A 1 480 ? -38.572 7.138 -42.132 1.00 37.91 480 PRO A CA 1
ATOM 3849 C C . PRO A 1 480 ? -38.807 6.298 -43.398 1.00 37.91 480 PRO A C 1
ATOM 3851 O O . PRO A 1 480 ? -39.895 6.320 -43.973 1.00 37.91 480 PRO A O 1
ATOM 3854 N N . SER A 1 481 ? -37.819 5.488 -43.788 1.00 31.53 481 SER A N 1
ATOM 3855 C CA . SER A 1 481 ? -37.922 4.542 -44.907 1.00 31.53 481 SER A CA 1
ATOM 3856 C C . SER A 1 481 ? -37.873 3.077 -44.452 1.00 31.53 481 SER A C 1
ATOM 3858 O O . SER A 1 481 ? -36.886 2.632 -43.872 1.00 31.53 481 SER A O 1
ATOM 3860 N N . SER A 1 482 ? -38.940 2.346 -44.786 1.00 32.88 482 SER A N 1
ATOM 3861 C CA . SER A 1 482 ? -38.980 0.919 -45.163 1.00 32.88 482 SER A CA 1
ATOM 3862 C C . SER A 1 482 ? -38.087 -0.103 -44.431 1.00 32.88 482 SER A C 1
ATOM 3864 O O . SER A 1 482 ? -36.908 -0.280 -44.732 1.00 32.88 482 SER A O 1
ATOM 3866 N N . SER A 1 483 ? -38.755 -0.907 -43.601 1.00 36.59 483 SER A N 1
ATOM 3867 C CA . SER A 1 483 ? -38.660 -2.378 -43.536 1.00 36.59 483 SER A CA 1
ATOM 3868 C C . SER A 1 483 ? -37.666 -3.102 -44.468 1.00 36.59 483 SER A C 1
ATOM 3870 O O . SER A 1 483 ? -37.794 -3.038 -45.691 1.00 36.59 483 SER A O 1
ATOM 3872 N N . SER A 1 484 ? -36.832 -3.973 -43.890 1.00 32.69 484 SER A N 1
ATOM 3873 C CA . SER A 1 484 ? -36.291 -5.153 -44.582 1.00 32.69 484 SER A CA 1
ATOM 3874 C C . SER A 1 484 ? -36.454 -6.408 -43.715 1.00 32.69 484 SER A C 1
ATOM 3876 O O . SER A 1 484 ? -36.378 -6.356 -42.487 1.00 32.69 484 SER A O 1
ATOM 3878 N N . SER A 1 485 ? -36.780 -7.526 -44.362 1.00 31.53 485 SER A N 1
ATOM 3879 C CA . SER A 1 485 ? -37.198 -8.788 -43.742 1.00 31.53 485 SER A CA 1
ATOM 3880 C C . SER A 1 485 ? -36.038 -9.765 -43.538 1.00 31.53 485 SER A C 1
ATOM 3882 O O . SER A 1 485 ? -35.242 -9.976 -44.451 1.00 31.53 485 SER A O 1
ATOM 3884 N N . VAL A 1 486 ? -36.001 -10.441 -42.387 1.00 34.00 486 VAL A N 1
ATOM 3885 C CA . VAL A 1 486 ? -35.053 -11.533 -42.098 1.00 34.00 486 VAL A CA 1
ATOM 3886 C C . VAL A 1 486 ? -35.636 -12.878 -42.565 1.00 34.00 486 VAL A C 1
ATOM 3888 O O . VAL A 1 486 ? -36.781 -13.175 -42.215 1.00 34.00 486 VAL A O 1
ATOM 3891 N N . PRO A 1 487 ? -34.894 -13.722 -43.310 1.00 34.72 487 PRO A N 1
ATOM 3892 C CA . PRO A 1 487 ? -35.362 -15.052 -43.686 1.00 34.72 487 PRO A CA 1
ATOM 3893 C C . PRO A 1 487 ? -35.210 -16.064 -42.538 1.00 34.72 487 PRO A C 1
ATOM 3895 O O . PRO A 1 487 ? -34.179 -16.144 -41.871 1.00 34.72 487 PRO A O 1
ATOM 3898 N N . SER A 1 488 ? -36.251 -16.873 -42.339 1.00 31.12 488 SER A N 1
ATOM 3899 C CA . SER A 1 488 ? -36.262 -18.012 -41.415 1.00 31.12 488 SER A CA 1
ATOM 3900 C C . SER A 1 488 ? -35.436 -19.178 -41.972 1.00 31.12 488 SER A C 1
ATOM 3902 O O . SER A 1 488 ? -35.629 -19.579 -43.118 1.00 31.12 488 SER A O 1
ATOM 3904 N N . VAL A 1 489 ? -34.556 -19.757 -41.148 1.00 32.88 489 VAL A N 1
ATOM 3905 C CA . VAL A 1 489 ? -33.857 -21.017 -41.451 1.00 32.88 489 VAL A CA 1
ATOM 3906 C C . VAL A 1 489 ? -34.484 -22.144 -40.631 1.00 32.88 489 VAL A C 1
ATOM 3908 O O . VAL A 1 489 ? -34.541 -22.076 -39.404 1.00 32.88 489 VAL A O 1
ATOM 3911 N N . GLN A 1 490 ? -34.954 -23.186 -41.317 1.00 30.73 490 GLN A N 1
ATOM 3912 C CA . GLN A 1 490 ? -35.520 -24.386 -40.701 1.00 30.73 490 GLN A CA 1
ATOM 3913 C C . GLN A 1 490 ? -34.413 -25.328 -40.199 1.00 30.73 490 GLN A C 1
ATOM 3915 O O . GLN A 1 490 ? -33.406 -25.532 -40.877 1.00 30.73 490 GLN A O 1
ATOM 3920 N N . LEU A 1 491 ? -34.627 -25.956 -39.038 1.00 32.84 491 LEU A N 1
ATOM 3921 C CA . LEU A 1 491 ? -33.791 -27.048 -38.525 1.00 32.84 491 LEU A CA 1
ATOM 3922 C C . LEU A 1 491 ? -34.472 -28.406 -38.783 1.00 32.84 491 LEU A C 1
ATOM 3924 O O . LEU A 1 491 ? -35.673 -28.526 -38.528 1.00 32.84 491 LEU A O 1
ATOM 3928 N N . PRO A 1 492 ? -33.744 -29.447 -39.233 1.00 35.84 492 PRO A N 1
ATOM 3929 C CA . PRO A 1 492 ? -34.321 -30.768 -39.438 1.00 35.84 492 PRO A CA 1
ATOM 3930 C C . PRO A 1 492 ? -34.441 -31.561 -38.129 1.00 35.84 492 PRO A C 1
ATOM 3932 O O . PRO A 1 492 ? -33.566 -31.531 -37.263 1.00 35.84 492 PRO A O 1
ATOM 3935 N N . ALA A 1 493 ? -35.526 -32.325 -38.011 1.00 40.19 493 ALA A N 1
ATOM 3936 C CA . ALA A 1 493 ? -35.759 -33.230 -36.893 1.00 40.19 493 ALA A CA 1
ATOM 3937 C C . ALA A 1 493 ? -34.896 -34.501 -36.996 1.00 40.19 493 ALA A C 1
ATOM 3939 O O . ALA A 1 493 ? -34.842 -35.139 -38.046 1.00 40.19 493 ALA A O 1
ATOM 3940 N N . VAL A 1 494 ? -34.304 -34.935 -35.877 1.00 36.00 494 VAL A N 1
ATOM 3941 C CA . VAL A 1 494 ? -33.669 -36.258 -35.749 1.00 36.00 494 VAL A CA 1
ATOM 3942 C C . VAL A 1 494 ? -34.262 -36.988 -34.549 1.00 36.00 494 VAL A C 1
ATOM 3944 O O . VAL A 1 494 ? -34.100 -36.576 -33.402 1.00 36.00 494 VAL A O 1
ATOM 3947 N N . GLY A 1 495 ? -34.968 -38.086 -34.818 1.00 34.69 495 GLY A N 1
ATOM 3948 C CA . GLY A 1 495 ? -35.611 -38.914 -33.801 1.00 34.69 495 GLY A CA 1
ATOM 3949 C C . GLY A 1 495 ? -34.890 -40.239 -33.527 1.00 34.69 495 GLY A C 1
ATOM 3950 O O . GLY A 1 495 ? -34.197 -40.781 -34.380 1.00 34.69 495 GLY A O 1
ATOM 3951 N N . ARG A 1 496 ? -35.189 -40.807 -32.348 1.00 41.47 496 ARG A N 1
ATOM 3952 C CA . ARG A 1 496 ? -34.957 -42.206 -31.916 1.00 41.47 496 ARG A CA 1
ATOM 3953 C C . ARG A 1 496 ? -33.504 -42.679 -31.710 1.00 41.47 496 ARG A C 1
ATOM 3955 O O . ARG A 1 496 ? -32.890 -43.252 -32.601 1.00 41.47 496 ARG A O 1
ATOM 3962 N N . LYS A 1 497 ? -33.076 -42.688 -30.435 1.00 42.47 497 LYS A N 1
ATOM 3963 C CA . LYS A 1 497 ? -32.341 -43.820 -29.807 1.00 42.47 497 LYS A CA 1
ATOM 3964 C C . LYS A 1 497 ? -32.372 -43.766 -28.262 1.00 42.47 497 LYS A C 1
ATOM 3966 O O . LYS A 1 497 ? -31.349 -43.680 -27.592 1.00 42.47 497 LYS A O 1
ATOM 3971 N N . LEU A 1 498 ? -33.568 -43.858 -27.672 1.00 46.06 498 LEU A N 1
ATOM 3972 C CA . LEU A 1 498 ? -33.766 -43.959 -26.215 1.00 46.06 498 LEU A CA 1
ATOM 3973 C C . LEU A 1 498 ? -34.277 -45.354 -25.821 1.00 46.06 498 LEU A C 1
ATOM 3975 O O . LEU A 1 498 ? -35.477 -45.597 -25.842 1.00 46.06 498 LEU A O 1
ATOM 3979 N N . ARG A 1 499 ? -33.348 -46.259 -25.471 1.00 47.41 499 ARG A N 1
ATOM 3980 C CA . ARG A 1 499 ? -33.602 -47.496 -24.681 1.00 47.41 499 ARG A CA 1
ATOM 3981 C C . ARG A 1 499 ? -32.365 -48.065 -23.951 1.00 47.41 499 ARG A C 1
ATOM 3983 O O . ARG A 1 499 ? -32.514 -48.944 -23.114 1.00 47.41 499 ARG A O 1
ATOM 3990 N N . HIS A 1 500 ? -31.154 -47.538 -24.183 1.00 45.50 500 HIS A N 1
ATOM 3991 C CA . HIS A 1 500 ? -29.939 -47.919 -23.430 1.00 45.50 500 HIS A CA 1
ATOM 3992 C C . HIS A 1 500 ? -29.524 -46.945 -22.309 1.00 45.50 500 HIS A C 1
ATOM 3994 O O . HIS A 1 500 ? -28.638 -47.265 -21.516 1.00 45.50 500 HIS A O 1
ATOM 4000 N N . VAL A 1 501 ? -30.157 -45.772 -22.195 1.00 49.56 501 VAL A N 1
ATOM 4001 C CA . VAL A 1 501 ? -29.780 -44.764 -21.184 1.00 49.56 501 VAL A CA 1
ATOM 4002 C C . VAL A 1 501 ? -30.304 -45.126 -19.786 1.00 49.56 501 VAL A C 1
ATOM 4004 O O . VAL A 1 501 ? -29.559 -45.024 -18.812 1.00 49.56 501 VAL A O 1
ATOM 4007 N N . GLU A 1 502 ? -31.540 -45.623 -19.666 1.00 49.56 502 GLU A N 1
ATOM 4008 C CA . GLU A 1 502 ? -32.170 -45.893 -18.361 1.00 49.56 502 GLU A CA 1
ATOM 4009 C C . GLU A 1 502 ? -31.429 -46.935 -17.510 1.00 49.56 502 GLU A C 1
ATOM 4011 O O . GLU A 1 502 ? -31.328 -46.777 -16.292 1.00 49.56 502 GLU A O 1
ATOM 4016 N N . VAL A 1 503 ? -30.853 -47.970 -18.132 1.00 53.56 503 VAL A N 1
ATOM 4017 C CA . VAL A 1 503 ? -30.096 -49.013 -17.414 1.00 53.56 503 VAL A CA 1
ATOM 4018 C C . VAL A 1 503 ? -28.811 -48.432 -16.803 1.00 53.56 503 VAL A C 1
ATOM 4020 O O . VAL A 1 503 ? -28.495 -48.705 -15.643 1.00 53.56 503 VAL A O 1
ATOM 4023 N N . ARG A 1 504 ? -28.107 -47.549 -17.530 1.00 54.72 504 ARG A N 1
ATOM 4024 C CA . ARG A 1 504 ? -26.924 -46.836 -17.012 1.00 54.72 504 ARG A CA 1
ATOM 4025 C C . ARG A 1 504 ? -27.278 -45.838 -15.905 1.00 54.72 504 ARG A C 1
ATOM 4027 O O . ARG A 1 504 ? -26.519 -45.723 -14.944 1.00 54.72 504 ARG A O 1
ATOM 4034 N N . VAL A 1 505 ? -28.425 -45.158 -15.995 1.00 66.56 505 VAL A N 1
ATOM 4035 C CA . VAL A 1 505 ? -28.897 -44.234 -14.945 1.00 66.56 505 VAL A CA 1
ATOM 4036 C C . VAL A 1 505 ? -29.247 -44.989 -13.658 1.00 66.56 505 VAL A C 1
ATOM 4038 O O . VAL A 1 505 ? -28.828 -44.569 -12.578 1.00 66.56 505 VAL A O 1
ATOM 4041 N N . LYS A 1 506 ? -29.938 -46.135 -13.748 1.00 68.62 506 LYS A N 1
ATOM 4042 C CA . LYS A 1 506 ? -30.256 -46.970 -12.574 1.00 68.62 506 LYS A CA 1
ATOM 4043 C C . LYS A 1 506 ? -28.990 -47.499 -11.884 1.00 68.62 506 LYS A C 1
ATOM 4045 O O . LYS A 1 506 ? -28.903 -47.395 -10.662 1.00 68.62 506 LYS A O 1
ATOM 4050 N N . LYS A 1 507 ? -27.979 -47.957 -12.641 1.00 70.06 507 LYS A N 1
ATOM 4051 C CA . LYS A 1 507 ? -26.691 -48.406 -12.072 1.00 70.06 507 LYS A CA 1
ATOM 4052 C C . LYS A 1 507 ? -25.948 -47.275 -11.342 1.00 70.06 507 LYS A C 1
ATOM 4054 O O . LYS A 1 507 ? -25.640 -47.421 -10.162 1.00 70.06 507 LYS A O 1
ATOM 4059 N N . LYS A 1 508 ? -25.769 -46.109 -11.981 1.00 70.12 508 LYS A N 1
ATOM 4060 C CA . LYS A 1 508 ? -25.117 -44.944 -11.345 1.00 70.12 508 LYS A CA 1
ATOM 4061 C C . LYS A 1 508 ? -25.849 -44.454 -10.088 1.00 70.12 508 LYS A C 1
ATOM 4063 O O . LYS A 1 508 ? -25.208 -44.025 -9.133 1.00 70.12 508 LYS A O 1
ATOM 4068 N N . LYS A 1 509 ? -27.186 -44.537 -10.051 1.00 71.06 509 LYS A N 1
ATOM 4069 C CA . LYS A 1 509 ? -27.989 -44.144 -8.877 1.00 71.06 509 LYS A CA 1
ATOM 4070 C C . LYS A 1 509 ? -27.841 -45.122 -7.700 1.00 71.06 509 LYS A C 1
ATOM 4072 O O . LYS A 1 509 ? -27.969 -44.697 -6.554 1.00 71.06 509 LYS A O 1
ATOM 4077 N N . ALA A 1 510 ? -27.540 -46.397 -7.959 1.00 71.75 510 ALA A N 1
ATOM 4078 C CA . ALA A 1 510 ? -27.185 -47.372 -6.925 1.00 71.75 510 ALA A CA 1
ATOM 4079 C C . ALA A 1 510 ? -25.756 -47.145 -6.394 1.00 71.75 510 ALA A C 1
ATOM 4081 O O . ALA A 1 510 ? -25.563 -47.061 -5.183 1.00 71.75 510 ALA A O 1
ATOM 4082 N N . GLU A 1 511 ? -24.781 -46.945 -7.286 1.00 70.38 511 GLU A N 1
ATOM 4083 C CA . GLU A 1 511 ? -23.382 -46.642 -6.933 1.00 70.38 511 GLU A CA 1
ATOM 4084 C C . GLU A 1 511 ? -23.264 -45.353 -6.094 1.00 70.38 511 GLU A C 1
ATOM 4086 O O . GLU A 1 511 ? -22.552 -45.322 -5.091 1.00 70.38 511 GLU A O 1
ATOM 4091 N N . ALA A 1 512 ? -24.026 -44.306 -6.433 1.00 69.62 512 ALA A N 1
ATOM 4092 C CA . ALA A 1 512 ? -24.086 -43.074 -5.643 1.00 69.62 512 ALA A CA 1
ATOM 4093 C C . ALA A 1 512 ? -24.667 -43.297 -4.232 1.00 69.62 512 ALA A C 1
ATOM 4095 O O . ALA A 1 512 ? -24.140 -42.763 -3.257 1.00 69.62 512 ALA A O 1
ATOM 4096 N N . LYS A 1 513 ? -25.719 -44.121 -4.095 1.00 70.50 513 LYS A N 1
ATOM 4097 C CA . LYS A 1 513 ? -26.298 -44.467 -2.784 1.00 70.50 513 LYS A CA 1
ATOM 4098 C C . LYS A 1 513 ? -25.343 -45.286 -1.909 1.00 70.50 513 LYS A C 1
ATOM 4100 O O . LYS A 1 513 ? -25.377 -45.121 -0.693 1.00 70.50 513 LYS A O 1
ATOM 4105 N N . ALA A 1 514 ? -24.497 -46.131 -2.501 1.00 71.44 514 ALA A N 1
ATOM 4106 C CA . ALA A 1 514 ? -23.468 -46.864 -1.764 1.00 71.44 514 ALA A CA 1
ATOM 4107 C C . ALA A 1 514 ? -22.416 -45.908 -1.172 1.00 71.44 514 ALA A C 1
ATOM 4109 O O . ALA A 1 514 ? -22.201 -45.919 0.038 1.00 71.44 514 ALA A O 1
ATOM 4110 N N . LYS A 1 515 ? -21.864 -44.997 -1.990 1.00 68.69 515 LYS A N 1
ATOM 4111 C CA . LYS A 1 515 ? -20.840 -44.028 -1.552 1.00 68.69 515 LYS A CA 1
ATOM 4112 C C . LYS A 1 515 ? -21.313 -43.093 -0.433 1.00 68.69 515 LYS A C 1
ATOM 4114 O O . LYS A 1 515 ? -20.560 -42.824 0.497 1.00 68.69 515 LYS A O 1
ATOM 4119 N N . VAL A 1 516 ? -22.571 -42.643 -0.469 1.00 70.94 516 VAL A N 1
ATOM 4120 C CA . VAL A 1 516 ? -23.159 -41.837 0.623 1.00 70.94 516 VAL A CA 1
ATOM 4121 C C . VAL A 1 516 ? -23.232 -42.631 1.937 1.00 70.94 516 VAL A C 1
ATOM 4123 O O . VAL A 1 516 ? -23.032 -42.067 3.012 1.00 70.94 516 VAL A O 1
ATOM 4126 N N . LYS A 1 517 ? -23.471 -43.948 1.871 1.00 69.25 517 LYS A N 1
ATOM 4127 C CA . LYS A 1 517 ? -23.569 -44.815 3.055 1.00 69.25 517 LYS A CA 1
ATOM 4128 C C . LYS A 1 517 ? -22.202 -45.137 3.678 1.00 69.25 517 LYS A C 1
ATOM 4130 O O . LYS A 1 517 ? -22.138 -45.360 4.884 1.00 69.25 517 LYS A O 1
ATOM 4135 N N . GLU A 1 518 ? -21.126 -45.132 2.890 1.00 66.44 518 GLU A N 1
ATOM 4136 C CA . GLU A 1 518 ? -19.746 -45.214 3.396 1.00 66.44 518 GLU A CA 1
ATOM 4137 C C . GLU A 1 518 ? -19.284 -43.891 4.017 1.00 66.44 518 GLU A C 1
ATOM 4139 O O . GLU A 1 518 ? -18.779 -43.897 5.139 1.00 66.44 518 GLU A O 1
ATOM 4144 N N . GLY A 1 519 ? -19.545 -42.752 3.361 1.00 70.88 519 GLY A N 1
ATOM 4145 C CA . GLY A 1 519 ? -19.195 -41.428 3.896 1.00 70.88 519 GLY A CA 1
ATOM 4146 C C . GLY A 1 519 ? -19.778 -41.170 5.291 1.00 70.88 519 GLY A C 1
ATOM 4147 O O . GLY A 1 519 ? -19.066 -40.720 6.184 1.00 70.88 519 GLY A O 1
ATOM 4148 N N . GLY A 1 520 ? -21.038 -41.559 5.520 1.00 77.25 520 GLY A N 1
ATOM 4149 C CA . GLY A 1 520 ? -21.680 -41.436 6.835 1.00 77.25 520 GLY A CA 1
ATOM 4150 C C . GLY A 1 520 ? -21.087 -42.327 7.939 1.00 77.25 520 GLY A C 1
ATOM 4151 O O . GLY A 1 520 ? -21.218 -41.992 9.115 1.00 77.25 520 GLY A O 1
ATOM 4152 N N . LYS A 1 521 ? -20.414 -43.439 7.600 1.00 72.69 521 LYS A N 1
ATOM 4153 C CA . LYS A 1 521 ? -19.668 -44.242 8.589 1.00 72.69 521 LYS A CA 1
ATOM 4154 C C . LYS A 1 521 ? -18.356 -43.566 8.979 1.00 72.69 521 LYS A C 1
ATOM 4156 O O . LYS A 1 521 ? -18.042 -43.506 10.163 1.00 72.69 521 LYS A O 1
ATOM 4161 N N . GLU A 1 522 ? -17.624 -43.038 8.003 1.00 74.19 522 GLU A N 1
ATOM 4162 C CA . GLU A 1 522 ? -16.347 -42.361 8.245 1.00 74.19 522 GLU A CA 1
ATOM 4163 C C . GLU A 1 522 ? -16.531 -41.037 9.003 1.00 74.19 522 GLU A C 1
ATOM 4165 O O . GLU A 1 522 ? -15.770 -40.737 9.920 1.00 74.19 522 GLU A O 1
ATOM 4170 N N . GLU A 1 523 ? -17.581 -40.265 8.699 1.00 74.31 523 GLU A N 1
ATOM 4171 C CA . GLU A 1 523 ? -17.895 -39.046 9.457 1.00 74.31 523 GLU A CA 1
ATOM 4172 C C . GLU A 1 523 ? -18.310 -39.360 10.904 1.00 74.31 523 GLU A C 1
ATOM 4174 O O . GLU A 1 523 ? -17.931 -38.642 11.830 1.00 74.31 523 GLU A O 1
ATOM 4179 N N . ARG A 1 524 ? -19.032 -40.468 11.128 1.00 77.50 524 ARG A N 1
ATOM 4180 C CA . ARG A 1 524 ? -19.355 -40.937 12.480 1.00 77.50 524 ARG A CA 1
ATOM 4181 C C . ARG A 1 524 ? -18.097 -41.342 13.255 1.00 77.50 524 ARG A C 1
ATOM 4183 O O . ARG A 1 524 ? -17.949 -40.903 14.391 1.00 77.50 524 ARG A O 1
ATOM 4190 N N . ARG A 1 525 ? -17.180 -42.093 12.631 1.00 83.69 525 ARG A N 1
ATOM 4191 C CA . ARG A 1 525 ? -15.893 -42.480 13.234 1.00 83.69 525 ARG A CA 1
ATOM 4192 C C . ARG A 1 525 ? -15.088 -41.255 13.672 1.00 83.69 525 ARG A C 1
ATOM 4194 O O . ARG A 1 525 ? -14.683 -41.181 14.824 1.00 83.69 525 ARG A O 1
ATOM 4201 N N . LYS A 1 526 ? -14.976 -40.240 12.809 1.00 82.62 526 LYS A N 1
ATOM 4202 C CA . LYS A 1 526 ? -14.287 -38.975 13.127 1.00 82.62 526 LYS A CA 1
ATOM 4203 C C . LYS A 1 526 ? -14.935 -38.191 14.270 1.00 82.62 526 LYS A C 1
ATOM 4205 O O . LYS A 1 526 ? -14.227 -37.544 15.034 1.00 82.62 526 LYS A O 1
ATOM 4210 N N . ARG A 1 527 ? -16.265 -38.240 14.421 1.00 81.50 527 ARG A N 1
ATOM 4211 C CA . ARG A 1 527 ? -16.957 -37.633 15.577 1.00 81.50 527 ARG A CA 1
ATOM 4212 C C . ARG A 1 527 ? -16.721 -38.406 16.874 1.00 81.50 527 ARG A C 1
ATOM 4214 O O . ARG A 1 527 ? -16.616 -37.781 17.923 1.00 81.50 527 ARG A O 1
ATOM 4221 N N . GLU A 1 528 ? -16.649 -39.732 16.810 1.00 86.38 528 GLU A N 1
ATOM 4222 C CA . GLU A 1 528 ? -16.349 -40.584 17.968 1.00 86.38 528 GLU A CA 1
ATOM 4223 C C . GLU A 1 528 ? -14.876 -40.412 18.408 1.00 86.38 528 GLU A C 1
ATOM 4225 O O . GLU A 1 528 ? -14.624 -40.213 19.595 1.00 86.38 528 GLU A O 1
ATOM 4230 N N . GLU A 1 529 ? -13.927 -40.336 17.464 1.00 84.19 529 GLU A N 1
ATOM 4231 C CA . GLU A 1 529 ? -12.509 -40.003 17.709 1.00 84.19 529 GLU A CA 1
ATOM 4232 C C . GLU A 1 529 ? -12.337 -38.592 18.312 1.00 84.19 529 GLU A C 1
ATOM 4234 O O . GLU A 1 529 ? -11.719 -38.442 19.366 1.00 84.19 529 GLU A O 1
ATOM 4239 N N . ALA A 1 530 ? -12.949 -37.559 17.717 1.00 82.00 530 ALA A N 1
ATOM 4240 C CA . ALA A 1 530 ? -12.871 -36.185 18.227 1.00 82.00 530 ALA A CA 1
ATOM 4241 C C . ALA A 1 530 ? -13.521 -36.013 19.613 1.00 82.00 530 ALA A C 1
ATOM 4243 O O . ALA A 1 530 ? -13.086 -35.173 20.402 1.00 82.00 530 ALA A O 1
ATOM 4244 N N . LYS A 1 531 ? -14.553 -36.809 19.930 1.00 85.44 531 LYS A N 1
ATOM 4245 C CA . LYS A 1 531 ? -15.141 -36.834 21.272 1.00 85.44 531 LYS A CA 1
ATOM 4246 C C . LYS A 1 531 ? -14.177 -37.463 22.283 1.00 85.44 531 LYS A C 1
ATOM 4248 O O . LYS A 1 531 ? -13.953 -36.865 23.328 1.00 85.44 531 LYS A O 1
ATOM 4253 N N . ALA A 1 532 ? -13.570 -38.606 21.959 1.00 82.25 532 ALA A N 1
ATOM 4254 C CA . ALA A 1 532 ? -12.590 -39.250 22.835 1.00 82.25 532 ALA A CA 1
ATOM 4255 C C . ALA A 1 532 ? -11.377 -38.341 23.122 1.00 82.25 532 ALA A C 1
ATOM 4257 O O . ALA A 1 532 ? -10.904 -38.279 24.254 1.00 82.25 532 ALA A O 1
ATOM 4258 N N . GLU A 1 533 ? -10.914 -37.577 22.127 1.00 77.25 533 GLU A N 1
ATOM 4259 C CA . GLU A 1 533 ? -9.845 -36.586 22.306 1.00 77.25 533 GLU A CA 1
ATOM 4260 C C . GLU A 1 533 ? -10.266 -35.418 23.222 1.00 77.25 533 GLU A C 1
ATOM 4262 O O . GLU A 1 533 ? -9.469 -34.942 24.035 1.00 77.25 533 GLU A O 1
ATOM 4267 N N . ALA A 1 534 ? -11.518 -34.960 23.122 1.00 78.25 534 ALA A N 1
ATOM 4268 C CA . ALA A 1 534 ? -12.063 -33.918 23.992 1.00 78.25 534 ALA A CA 1
ATOM 4269 C C . ALA A 1 534 ? -12.235 -34.402 25.443 1.00 78.25 534 ALA A C 1
ATOM 4271 O O . ALA A 1 534 ? -11.867 -33.677 26.369 1.00 78.25 534 ALA A O 1
ATOM 4272 N N . ASP A 1 535 ? -12.729 -35.628 25.633 1.00 77.94 535 ASP A N 1
ATOM 4273 C CA . ASP A 1 535 ? -12.909 -36.249 26.947 1.00 77.94 535 ASP A CA 1
ATOM 4274 C C . ASP A 1 535 ? -11.535 -36.466 27.632 1.00 77.94 535 ASP A C 1
ATOM 4276 O O . ASP A 1 535 ? -11.343 -36.051 28.776 1.00 77.94 535 ASP A O 1
ATOM 4280 N N . ALA A 1 536 ? -10.520 -36.955 26.903 1.00 71.56 536 ALA A N 1
ATOM 4281 C CA . ALA A 1 536 ? -9.145 -37.080 27.411 1.00 71.56 536 ALA A CA 1
ATOM 4282 C C . ALA A 1 536 ? -8.511 -35.723 27.790 1.00 71.56 536 ALA A C 1
ATOM 4284 O O . ALA A 1 536 ? -7.815 -35.602 28.801 1.00 71.56 536 ALA A O 1
ATOM 4285 N N . LYS A 1 537 ? -8.774 -34.662 27.013 1.00 72.81 537 LYS A N 1
ATOM 4286 C CA . LYS A 1 537 ? -8.322 -33.293 27.332 1.00 72.81 537 LYS A CA 1
ATOM 4287 C C . LYS A 1 537 ? -9.031 -32.699 28.552 1.00 72.81 537 LYS A C 1
ATOM 4289 O O . LYS A 1 537 ? -8.436 -31.871 29.245 1.00 72.81 537 LYS A O 1
ATOM 4294 N N . ALA A 1 538 ? -10.270 -33.103 28.833 1.00 64.75 538 ALA A N 1
ATOM 4295 C CA . ALA A 1 538 ? -10.976 -32.710 30.049 1.00 64.75 538 ALA A CA 1
ATOM 4296 C C . ALA A 1 538 ? -10.373 -33.379 31.297 1.00 64.75 538 ALA A C 1
ATOM 4298 O O . ALA A 1 538 ? -10.208 -32.717 32.321 1.00 64.75 538 ALA A O 1
ATOM 4299 N N . GLU A 1 539 ? -9.974 -34.649 31.191 1.00 60.38 539 GLU A N 1
ATOM 4300 C CA . GLU A 1 539 ? -9.384 -35.419 32.293 1.00 60.38 539 GLU A CA 1
ATOM 4301 C C . GLU A 1 539 ? -7.989 -34.901 32.693 1.00 60.38 539 GLU A C 1
ATOM 4303 O O . GLU A 1 539 ? -7.730 -34.669 33.874 1.00 60.38 539 GLU A O 1
ATOM 4308 N N . VAL A 1 540 ? -7.128 -34.563 31.722 1.00 53.53 540 VAL A N 1
ATOM 4309 C CA . VAL A 1 540 ? -5.824 -33.912 31.990 1.00 53.53 540 VAL A CA 1
ATOM 4310 C C . VAL A 1 540 ? -5.993 -32.548 32.678 1.00 53.53 540 VAL A C 1
ATOM 4312 O O . VAL A 1 540 ? -5.183 -32.165 33.522 1.00 53.53 540 VAL A O 1
ATOM 4315 N N . LYS A 1 541 ? -7.076 -31.815 32.386 1.00 46.75 541 LYS A N 1
ATOM 4316 C CA . LYS A 1 541 ? -7.360 -30.515 33.018 1.00 46.75 541 LYS A CA 1
ATOM 4317 C C . LYS A 1 541 ? -7.781 -30.634 34.492 1.00 46.75 541 LYS A C 1
ATOM 4319 O O . LYS A 1 541 ? -7.716 -29.640 35.213 1.00 46.75 541 LYS A O 1
ATOM 4324 N N . ALA A 1 542 ? -8.171 -31.824 34.955 1.00 44.91 542 ALA A N 1
ATOM 4325 C CA . ALA A 1 542 ? -8.510 -32.082 36.355 1.00 44.91 542 ALA A CA 1
ATOM 4326 C C . ALA A 1 542 ? -7.278 -32.313 37.260 1.00 44.91 542 ALA A C 1
ATOM 4328 O O . ALA A 1 542 ? -7.426 -32.348 38.480 1.00 44.91 542 ALA A O 1
ATOM 4329 N N . GLN A 1 543 ? -6.069 -32.444 36.694 1.00 36.59 543 GLN A N 1
ATOM 4330 C CA . GLN A 1 543 ? -4.831 -32.741 37.433 1.00 36.59 543 GLN A CA 1
ATOM 4331 C C . GLN A 1 543 ? -3.721 -31.705 37.166 1.00 36.59 543 GLN A C 1
ATOM 4333 O O . GLN A 1 543 ? -2.622 -32.039 36.728 1.00 36.59 543 GLN A O 1
ATOM 4338 N N . SER A 1 544 ? -3.990 -30.426 37.451 1.00 30.44 544 SER A N 1
ATOM 4339 C CA . SER A 1 544 ? -2.953 -29.380 37.433 1.00 30.44 544 SER A CA 1
ATOM 4340 C C . SER A 1 544 ? -2.228 -29.282 38.790 1.00 30.44 544 SER A C 1
ATOM 4342 O O . SER A 1 544 ? -2.905 -29.192 39.818 1.00 30.44 544 SER A O 1
ATOM 4344 N N . PRO A 1 545 ? -0.880 -29.229 38.843 1.00 35.53 545 PRO A N 1
ATOM 4345 C CA . PRO A 1 545 ? -0.142 -29.068 40.100 1.00 35.53 545 PRO A CA 1
ATOM 4346 C C . PRO A 1 545 ? -0.335 -27.680 40.735 1.00 35.53 545 PRO A C 1
ATOM 4348 O O . PRO A 1 545 ? -0.367 -26.668 40.034 1.00 35.53 545 PRO A O 1
ATOM 4351 N N . ARG A 1 546 ? -0.377 -27.617 42.074 1.00 41.47 546 ARG A N 1
ATOM 4352 C CA . ARG A 1 546 ? -0.287 -26.366 42.852 1.00 41.47 546 ARG A CA 1
ATOM 4353 C C . ARG A 1 546 ? 1.165 -25.865 42.898 1.00 41.47 546 ARG A C 1
ATOM 4355 O O . ARG A 1 546 ? 1.945 -26.353 43.710 1.00 41.47 546 ARG A O 1
ATOM 4362 N N . VAL A 1 547 ? 1.507 -24.901 42.040 1.00 32.97 547 VAL A N 1
ATOM 4363 C CA . VAL A 1 547 ? 2.805 -24.193 41.962 1.00 32.97 547 VAL A CA 1
ATOM 4364 C C . VAL A 1 547 ? 2.514 -22.794 41.381 1.00 32.97 547 VAL A C 1
ATOM 4366 O O . VAL A 1 547 ? 2.069 -22.726 40.241 1.00 32.97 547 VAL A O 1
ATOM 4369 N N . LEU A 1 548 ? 2.679 -21.646 42.050 1.00 31.92 548 LEU A N 1
ATOM 4370 C CA . LEU A 1 548 ? 3.095 -21.296 43.426 1.00 31.92 548 LEU A CA 1
ATOM 4371 C C . LEU A 1 548 ? 2.078 -20.301 44.045 1.00 31.92 548 LEU A C 1
ATOM 4373 O O . LEU A 1 548 ? 1.150 -19.866 43.363 1.00 31.92 548 LEU A O 1
ATOM 4377 N N . SER A 1 549 ? 2.299 -19.886 45.296 1.00 35.66 549 SER A N 1
ATOM 4378 C CA . SER A 1 549 ? 1.733 -18.668 45.898 1.00 35.66 549 SER A CA 1
ATOM 4379 C C . SER A 1 549 ? 2.831 -17.836 46.586 1.00 35.66 549 SER A C 1
ATOM 4381 O O . SER A 1 549 ? 3.948 -18.314 46.781 1.00 35.66 549 SER A O 1
ATOM 4383 N N . ASP A 1 550 ? 2.469 -16.603 46.945 1.00 33.97 550 ASP A N 1
ATOM 4384 C CA . ASP A 1 550 ? 3.082 -15.763 47.985 1.00 33.97 550 ASP A CA 1
ATOM 4385 C C . ASP A 1 550 ? 4.404 -15.035 47.682 1.00 33.97 550 ASP A C 1
ATOM 4387 O O . ASP A 1 550 ? 5.496 -15.386 48.120 1.00 33.97 550 ASP A O 1
ATOM 4391 N N . SER A 1 551 ? 4.231 -13.872 47.048 1.00 33.09 551 SER A N 1
ATOM 4392 C CA . SER A 1 551 ? 4.883 -12.633 47.491 1.00 33.09 551 SER A CA 1
ATOM 4393 C C . SER A 1 551 ? 3.853 -11.496 47.488 1.00 33.09 551 SER A C 1
ATOM 4395 O O . SER A 1 551 ? 3.954 -10.545 46.712 1.00 33.09 551 SER A O 1
ATOM 4397 N N . SER A 1 552 ? 2.823 -11.609 48.330 1.00 34.88 552 SER A N 1
ATOM 4398 C CA . SER A 1 552 ? 1.884 -10.515 48.585 1.00 34.88 552 SER A CA 1
ATOM 4399 C C . SER A 1 552 ? 2.531 -9.494 49.521 1.00 34.88 552 SER A C 1
ATOM 4401 O O . SER A 1 552 ? 2.466 -9.629 50.744 1.00 34.88 552 SER A O 1
ATOM 4403 N N . VAL A 1 553 ? 3.152 -8.463 48.949 1.00 36.75 553 VAL A N 1
ATOM 4404 C CA . VAL A 1 553 ? 3.417 -7.231 49.699 1.00 36.75 553 VAL A CA 1
ATOM 4405 C C . VAL A 1 553 ? 2.058 -6.582 49.936 1.00 36.75 553 VAL A C 1
ATOM 4407 O O . VAL A 1 553 ? 1.464 -6.035 49.009 1.00 36.75 553 VAL A O 1
ATOM 4410 N N . ALA A 1 554 ? 1.543 -6.704 51.158 1.00 37.72 554 ALA A N 1
ATOM 4411 C CA . ALA A 1 554 ? 0.414 -5.904 51.599 1.00 37.72 554 ALA A CA 1
ATOM 4412 C C . ALA A 1 554 ? 0.898 -4.453 51.682 1.00 37.72 554 ALA A C 1
ATOM 4414 O O . ALA A 1 554 ? 1.623 -4.087 52.603 1.00 37.72 554 ALA A O 1
ATOM 4415 N N . LEU A 1 555 ? 0.569 -3.666 50.660 1.00 45.72 555 LEU A N 1
ATOM 4416 C CA . LEU A 1 555 ? 0.633 -2.217 50.751 1.00 45.72 555 LEU A CA 1
ATOM 4417 C C . LEU A 1 555 ? -0.579 -1.782 51.572 1.00 45.72 555 LEU A C 1
ATOM 4419 O O . LEU A 1 555 ? -1.704 -2.158 51.235 1.00 45.72 555 LEU A O 1
ATOM 4423 N N . ASP A 1 556 ? -0.339 -1.028 52.642 1.00 41.84 556 ASP A N 1
ATOM 4424 C CA . ASP A 1 556 ? -1.395 -0.374 53.410 1.00 41.84 556 ASP A CA 1
ATOM 4425 C C . ASP A 1 556 ? -2.098 0.634 52.489 1.00 41.84 556 ASP A C 1
ATOM 4427 O O . ASP A 1 556 ? -1.585 1.722 52.229 1.00 41.84 556 ASP A O 1
ATOM 4431 N N . ALA A 1 557 ? -3.234 0.225 51.920 1.00 48.22 557 ALA A N 1
ATOM 4432 C CA . ALA A 1 557 ? -4.025 1.064 51.033 1.00 48.22 557 ALA A CA 1
ATOM 4433 C C . ALA A 1 557 ? -4.755 2.135 51.852 1.00 48.22 557 ALA A C 1
ATOM 4435 O O . ALA A 1 557 ? -5.438 1.821 52.831 1.00 48.22 557 ALA A O 1
ATOM 4436 N N . ASP A 1 558 ? -4.604 3.390 51.436 1.00 58.22 558 ASP A N 1
ATOM 4437 C CA . ASP A 1 558 ? -5.292 4.533 52.031 1.00 58.22 558 ASP A CA 1
ATOM 4438 C C . ASP A 1 558 ? -6.817 4.345 51.855 1.00 58.22 558 ASP A C 1
ATOM 4440 O O . ASP A 1 558 ? -7.264 4.126 50.724 1.00 58.22 558 ASP A O 1
ATOM 4444 N N . PRO A 1 559 ? -7.640 4.359 52.925 1.00 59.91 559 PRO A N 1
ATOM 4445 C CA . PRO A 1 559 ? -9.068 4.031 52.832 1.00 59.91 559 PRO A CA 1
ATOM 4446 C C . PRO A 1 559 ? -9.920 5.004 51.994 1.00 59.91 559 PRO A C 1
ATOM 4448 O O . PRO A 1 559 ? -11.103 4.724 51.802 1.00 59.91 559 PRO A O 1
ATOM 4451 N N . ASP A 1 560 ? -9.338 6.097 51.489 1.00 60.09 560 ASP A N 1
ATOM 4452 C CA . ASP A 1 560 ? -9.952 7.055 50.554 1.00 60.09 560 ASP A CA 1
ATOM 4453 C C . ASP A 1 560 ? -9.536 6.843 49.072 1.00 60.09 560 ASP A C 1
ATOM 4455 O O . ASP A 1 560 ? -9.859 7.672 48.219 1.00 60.09 560 ASP A O 1
ATOM 4459 N N . GLU A 1 561 ? -8.834 5.754 48.710 1.00 66.69 561 GLU A N 1
ATOM 4460 C CA . GLU A 1 561 ? -8.532 5.477 47.293 1.00 66.69 561 GLU A CA 1
ATOM 4461 C C . GLU A 1 561 ? -9.811 5.280 46.453 1.00 66.69 561 GLU A C 1
ATOM 4463 O O . GLU A 1 561 ? -10.609 4.370 46.681 1.00 66.69 561 GLU A O 1
ATOM 4468 N N . ASP A 1 562 ? -9.970 6.131 45.433 1.00 75.75 562 ASP A N 1
ATOM 4469 C CA . ASP A 1 562 ? -11.162 6.243 44.589 1.00 75.75 562 ASP A CA 1
ATOM 4470 C C . ASP A 1 562 ? -11.515 4.912 43.891 1.00 75.75 562 ASP A C 1
ATOM 4472 O O . ASP A 1 562 ? -10.933 4.526 42.873 1.00 75.75 562 ASP A O 1
ATOM 4476 N N . LEU A 1 563 ? -12.509 4.201 44.440 1.00 90.44 563 LEU A N 1
ATOM 4477 C CA . LEU A 1 563 ? -13.021 2.920 43.932 1.00 90.44 563 LEU A CA 1
ATOM 4478 C C . LEU A 1 563 ? -13.818 3.057 42.619 1.00 90.44 563 LEU A C 1
ATOM 4480 O O . LEU A 1 563 ? -14.584 2.159 42.267 1.00 90.44 563 LEU A O 1
ATOM 4484 N N . THR A 1 564 ? -13.671 4.152 41.876 1.00 94.19 564 THR A N 1
ATOM 4485 C CA . THR A 1 564 ? -14.349 4.392 40.597 1.00 94.19 564 THR A CA 1
ATOM 4486 C C . THR A 1 564 ? -13.481 3.933 39.429 1.00 94.19 564 THR A C 1
ATOM 4488 O O . THR A 1 564 ? -12.392 4.451 39.193 1.00 94.19 564 THR A O 1
ATOM 4491 N N . CYS A 1 565 ? -13.944 2.963 38.634 1.00 94.50 565 CYS A N 1
ATOM 4492 C CA . CYS A 1 565 ? -13.138 2.459 37.523 1.00 94.50 565 CYS A CA 1
ATOM 4493 C C . CYS A 1 565 ? -13.107 3.485 36.376 1.00 94.50 565 CYS A C 1
ATOM 4495 O O . CYS A 1 565 ? -14.147 3.691 35.749 1.00 94.50 565 CYS A O 1
ATOM 4497 N N . PRO A 1 566 ? -11.943 4.034 35.978 1.00 91.88 566 PRO A N 1
ATOM 4498 C CA . PRO A 1 566 ? -11.867 5.132 35.002 1.00 91.88 566 PRO A CA 1
ATOM 4499 C C . PRO A 1 566 ? -12.273 4.749 33.564 1.00 91.88 566 PRO A C 1
ATOM 4501 O O . PRO A 1 566 ? -12.323 5.605 32.686 1.00 91.88 566 PRO A O 1
ATOM 4504 N N . ILE A 1 567 ? -12.560 3.467 33.297 1.00 93.50 567 ILE A N 1
ATOM 4505 C CA . ILE A 1 567 ? -12.972 2.963 31.976 1.00 93.50 567 ILE A CA 1
ATOM 4506 C C . ILE A 1 567 ? -14.495 2.801 31.854 1.00 93.50 567 ILE A C 1
ATOM 4508 O O . ILE A 1 567 ? -15.044 3.076 30.789 1.00 93.50 567 ILE A O 1
ATOM 4512 N N . CYS A 1 568 ? -15.189 2.358 32.911 1.00 95.12 568 CYS A N 1
ATOM 4513 C CA . CYS A 1 568 ? -16.658 2.247 32.918 1.00 95.12 568 CYS A CA 1
ATOM 4514 C C . CYS A 1 568 ? -17.362 3.302 33.784 1.00 95.12 568 CYS A C 1
ATOM 4516 O O . CYS A 1 568 ? -18.582 3.404 33.709 1.00 95.12 568 CYS A O 1
ATOM 4518 N N . MET A 1 569 ? -16.614 4.091 34.563 1.00 94.19 569 MET A N 1
ATOM 4519 C CA . MET A 1 569 ? -17.109 5.069 35.542 1.00 94.19 569 MET A CA 1
ATOM 4520 C C . MET A 1 569 ? -18.045 4.469 36.607 1.00 94.19 569 MET A C 1
ATOM 4522 O O . MET A 1 569 ? -18.878 5.164 37.182 1.00 94.19 569 MET A O 1
ATOM 4526 N N . GLU A 1 570 ? -17.914 3.168 36.876 1.00 95.56 570 GLU A N 1
ATOM 4527 C CA . GLU A 1 570 ? -18.661 2.469 37.924 1.00 95.56 570 GLU A CA 1
ATOM 4528 C C . GLU A 1 570 ? -17.788 2.279 39.165 1.00 95.56 570 GLU A C 1
ATOM 4530 O O . GLU A 1 570 ? -16.608 1.932 39.044 1.00 95.56 570 GLU A O 1
ATOM 4535 N N . VAL A 1 571 ? -18.390 2.428 40.348 1.00 94.81 571 VAL A N 1
ATOM 4536 C CA . VAL A 1 571 ? -17.753 2.061 41.618 1.00 94.81 571 VAL A CA 1
ATOM 4537 C C . VAL A 1 571 ? -17.633 0.536 41.693 1.00 94.81 571 VAL A C 1
ATOM 4539 O O . VAL A 1 571 ? -18.623 -0.180 41.522 1.00 94.81 571 VAL A O 1
ATOM 4542 N N . ARG A 1 572 ? -16.410 0.037 41.881 1.00 94.56 572 ARG A N 1
ATOM 4543 C CA . ARG A 1 572 ? -16.019 -1.370 41.724 1.00 94.56 572 ARG A CA 1
ATOM 4544 C C . ARG A 1 572 ? -14.941 -1.728 42.751 1.00 94.56 572 ARG A C 1
ATOM 4546 O O . ARG A 1 572 ? -13.912 -1.069 42.828 1.00 94.56 572 ARG A O 1
ATOM 4553 N N . ASP A 1 573 ? -15.145 -2.817 43.483 1.00 94.81 573 ASP A N 1
ATOM 4554 C CA . ASP A 1 573 ? -14.174 -3.390 44.427 1.00 94.81 573 ASP A CA 1
ATOM 4555 C C . ASP A 1 573 ? -13.028 -4.153 43.729 1.00 94.81 573 ASP A C 1
ATOM 4557 O O . ASP A 1 573 ? -11.982 -4.405 44.323 1.00 94.81 573 ASP A O 1
ATOM 4561 N N . ASP A 1 574 ? -13.199 -4.505 42.451 1.00 94.94 574 ASP A N 1
ATOM 4562 C CA . ASP A 1 574 ? -12.256 -5.292 41.651 1.00 94.94 574 ASP A CA 1
ATOM 4563 C C . ASP A 1 574 ? -11.314 -4.455 40.760 1.00 94.94 574 ASP A C 1
ATOM 4565 O O . ASP A 1 574 ? -10.800 -4.956 39.752 1.00 94.94 574 ASP A O 1
ATOM 4569 N N . ILE A 1 575 ? -11.086 -3.184 41.110 1.00 94.50 575 ILE A N 1
ATOM 4570 C CA . ILE A 1 575 ? -10.152 -2.280 40.422 1.00 94.50 575 ILE A CA 1
ATOM 4571 C C . ILE A 1 575 ? -8.716 -2.631 40.798 1.00 94.50 575 ILE A C 1
ATOM 4573 O O . ILE A 1 575 ? -8.291 -2.461 41.935 1.00 94.50 575 ILE A O 1
ATOM 4577 N N . LEU A 1 576 ? -7.944 -3.084 39.811 1.00 93.31 576 LEU A N 1
ATOM 4578 C CA . LEU A 1 576 ? -6.549 -3.468 40.000 1.00 93.31 576 LEU A CA 1
ATOM 4579 C C . LEU A 1 576 ? -5.632 -2.614 39.114 1.00 93.31 576 LEU A C 1
ATOM 4581 O O . LEU A 1 576 ? -6.008 -2.315 37.974 1.00 93.31 576 LEU A O 1
ATOM 4585 N N . PRO A 1 577 ? -4.423 -2.251 39.585 1.00 92.94 577 PRO A N 1
ATOM 4586 C CA . PRO A 1 577 ? -3.371 -1.730 38.722 1.00 92.94 577 PRO A CA 1
ATOM 4587 C C . PRO A 1 577 ? -3.102 -2.684 37.558 1.00 92.94 577 PRO A C 1
ATOM 4589 O O . PRO A 1 577 ? -2.941 -3.895 37.734 1.00 92.94 577 PRO A O 1
ATOM 4592 N N . ILE A 1 578 ? -3.052 -2.137 36.348 1.00 91.00 578 ILE A N 1
ATOM 4593 C CA . ILE A 1 578 ? -2.715 -2.886 35.144 1.00 91.00 578 ILE A CA 1
ATOM 4594 C C . ILE A 1 578 ? -1.227 -3.238 35.232 1.00 91.00 578 ILE A C 1
ATOM 4596 O O . ILE A 1 578 ? -0.400 -2.337 35.394 1.00 91.00 578 ILE A O 1
ATOM 4600 N N . PRO A 1 579 ? -0.835 -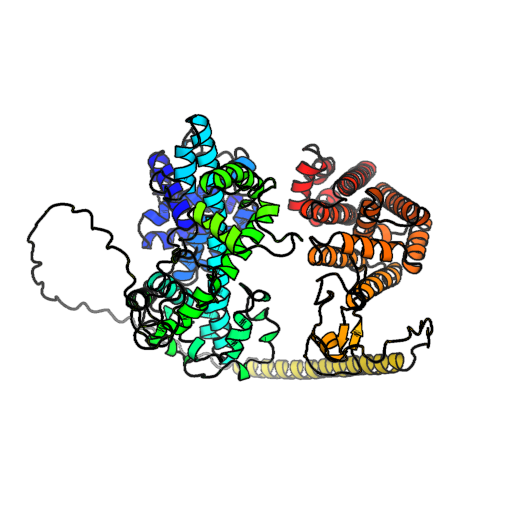4.516 35.106 1.00 86.12 579 PRO A N 1
ATOM 4601 C CA . PRO A 1 579 ? 0.570 -4.884 35.169 1.00 86.12 579 PRO A CA 1
ATOM 4602 C C . PRO A 1 579 ? 1.286 -4.342 33.928 1.00 86.12 579 PRO A C 1
ATOM 4604 O O . PRO A 1 579 ? 0.986 -4.752 32.808 1.00 86.12 579 PRO A O 1
ATOM 4607 N N . HIS A 1 580 ? 2.233 -3.423 34.110 1.00 84.25 580 HIS A N 1
ATOM 4608 C CA . HIS A 1 580 ? 3.078 -2.901 33.033 1.00 84.25 580 HIS A CA 1
ATOM 4609 C C . HIS A 1 580 ? 4.327 -3.768 32.899 1.00 84.25 580 HIS A C 1
ATOM 4611 O O . HIS A 1 580 ? 4.900 -4.190 33.901 1.00 84.25 580 HIS A O 1
ATOM 4617 N N . TRP A 1 581 ? 4.766 -4.048 31.668 1.00 73.38 581 TRP A N 1
ATOM 4618 C CA . TRP A 1 581 ? 6.003 -4.810 31.463 1.00 73.38 581 TRP A CA 1
ATOM 4619 C C . TRP A 1 581 ? 7.234 -4.024 31.924 1.00 73.38 581 TRP A C 1
ATOM 4621 O O . TRP A 1 581 ? 8.175 -4.553 32.511 1.00 73.38 581 TRP A O 1
ATOM 4631 N N . SER A 1 582 ? 7.222 -2.744 31.593 1.00 70.62 582 SER A N 1
ATOM 4632 C CA . SER A 1 582 ? 8.207 -1.739 31.947 1.00 70.62 582 SER A CA 1
ATOM 4633 C C . SER A 1 582 ? 7.469 -0.423 31.801 1.00 70.62 582 SER A C 1
ATOM 4635 O O . SER A 1 582 ? 7.032 -0.146 30.683 1.00 70.62 582 SER A O 1
ATOM 4637 N N . SER A 1 583 ? 7.289 0.320 32.887 1.00 76.88 583 SER A N 1
ATOM 4638 C CA . SER A 1 583 ? 6.666 1.635 32.821 1.00 76.88 583 SER A CA 1
ATOM 4639 C C . SER A 1 583 ? 7.698 2.745 32.699 1.00 76.88 583 SER A C 1
ATOM 4641 O O . SER A 1 583 ? 8.725 2.740 33.385 1.00 76.88 583 SER A O 1
ATOM 4643 N N . ILE A 1 584 ? 7.406 3.717 31.845 1.00 76.19 584 ILE A N 1
ATOM 4644 C CA . ILE A 1 584 ? 8.036 5.032 31.860 1.00 76.19 584 ILE A CA 1
ATOM 4645 C C . ILE A 1 584 ? 7.206 5.908 32.805 1.00 76.19 584 ILE A C 1
ATOM 4647 O O . ILE A 1 584 ? 6.127 6.373 32.454 1.00 76.19 584 ILE A O 1
ATOM 4651 N N . GLY A 1 585 ? 7.715 6.110 34.022 1.00 84.38 585 GLY A N 1
ATOM 4652 C CA . GLY A 1 585 ? 7.039 6.885 35.068 1.00 84.38 585 GLY A CA 1
ATOM 4653 C C . GLY A 1 585 ? 6.180 6.044 36.017 1.00 84.38 585 GLY A C 1
ATOM 4654 O O . GLY A 1 585 ? 6.261 4.809 36.039 1.00 84.38 585 GLY A O 1
ATOM 4655 N N . ASP A 1 586 ? 5.397 6.741 36.844 1.00 85.69 586 ASP A N 1
ATOM 4656 C CA . ASP A 1 586 ? 4.478 6.115 37.792 1.00 85.69 586 ASP A CA 1
ATOM 4657 C C . ASP A 1 586 ? 3.196 5.649 37.089 1.00 85.69 586 ASP A C 1
ATOM 4659 O O . ASP A 1 586 ? 2.545 6.399 36.367 1.00 85.69 586 ASP A O 1
ATOM 4663 N N . VAL A 1 587 ? 2.841 4.389 37.328 1.00 91.88 587 VAL A N 1
ATOM 4664 C CA . VAL A 1 587 ? 1.653 3.720 36.782 1.00 91.88 587 VAL A CA 1
ATOM 4665 C C . VAL A 1 587 ? 0.731 3.205 37.887 1.00 91.88 587 VAL A C 1
ATOM 4667 O O . VAL A 1 587 ? -0.181 2.423 37.618 1.00 91.88 587 VAL A O 1
ATOM 4670 N N . SER A 1 588 ? 0.932 3.658 39.128 1.00 87.94 588 SER A N 1
ATOM 4671 C CA . SER A 1 588 ? 0.061 3.391 40.279 1.00 87.94 588 SER A CA 1
ATOM 4672 C C . SER A 1 588 ? -1.410 3.734 39.990 1.00 87.94 588 SER A C 1
ATOM 4674 O O . SER A 1 588 ? -2.307 2.983 40.377 1.00 87.94 588 SER A O 1
ATOM 4676 N N . GLY A 1 589 ? -1.657 4.816 39.243 1.00 89.75 589 GLY A N 1
ATOM 4677 C CA . GLY A 1 589 ? -2.980 5.260 38.793 1.00 89.75 589 GLY A CA 1
ATOM 4678 C C . GLY A 1 589 ? -3.545 4.523 37.570 1.00 89.75 589 GLY A C 1
ATOM 4679 O O . GLY A 1 589 ? -4.718 4.692 37.245 1.00 89.75 589 GLY A O 1
ATOM 4680 N N . HIS A 1 590 ? -2.770 3.672 36.888 1.00 93.38 590 HIS A N 1
ATOM 4681 C CA . HIS A 1 590 ? -3.237 2.927 35.712 1.00 93.38 590 HIS A CA 1
ATOM 4682 C C . HIS A 1 590 ? -4.077 1.714 36.122 1.00 93.38 590 HIS A C 1
ATOM 4684 O O . HIS A 1 590 ? -3.653 0.569 35.960 1.00 93.38 590 HIS A O 1
ATOM 4690 N N . ARG A 1 591 ? -5.273 1.948 36.670 1.00 94.00 591 ARG A N 1
ATOM 4691 C CA . ARG A 1 591 ? -6.131 0.902 37.244 1.00 94.00 591 ARG A CA 1
ATOM 4692 C C . ARG A 1 591 ? -7.385 0.637 36.416 1.00 94.00 591 ARG A C 1
ATOM 4694 O O . ARG A 1 591 ? -7.962 1.538 35.814 1.00 94.00 591 ARG A O 1
ATOM 4701 N N . MET A 1 592 ? -7.833 -0.615 36.387 1.00 94.75 592 MET A N 1
ATOM 4702 C CA . MET A 1 592 ? -9.029 -1.028 35.650 1.00 94.75 592 MET A CA 1
ATOM 4703 C C . MET A 1 592 ? -9.722 -2.199 36.360 1.00 94.75 592 MET A C 1
ATOM 4705 O O . MET A 1 592 ? -9.060 -3.102 36.869 1.00 94.75 592 MET A O 1
ATOM 4709 N N . CYS A 1 593 ? -11.060 -2.208 36.388 1.00 96.00 593 CYS A N 1
ATOM 4710 C CA . CYS A 1 593 ? -11.826 -3.325 36.946 1.00 96.00 593 CYS A CA 1
ATOM 4711 C C . CYS A 1 593 ? -11.625 -4.603 36.112 1.00 96.00 593 CYS A C 1
ATOM 4713 O O . CYS A 1 593 ? -11.306 -4.542 34.914 1.00 96.00 593 CYS A O 1
ATOM 4715 N N . ARG A 1 594 ? -11.823 -5.789 36.699 1.00 94.19 594 ARG A N 1
ATOM 4716 C CA . ARG A 1 594 ? -11.564 -7.074 36.018 1.00 94.19 594 ARG A CA 1
ATOM 4717 C C . ARG A 1 594 ? -12.410 -7.230 34.755 1.00 94.19 594 ARG A C 1
ATOM 4719 O O . ARG A 1 594 ? -11.927 -7.770 33.759 1.00 94.19 594 ARG A O 1
ATOM 4726 N N . GLN A 1 595 ? -13.646 -6.726 34.763 1.00 94.94 595 GLN A N 1
ATOM 4727 C CA . GLN A 1 595 ? -14.543 -6.778 33.604 1.00 94.94 595 GLN A CA 1
ATOM 4728 C C . GLN A 1 595 ? -14.052 -5.911 32.436 1.00 94.94 595 GLN A C 1
ATOM 4730 O O . GLN A 1 595 ? -14.042 -6.381 31.294 1.00 94.94 595 GLN A O 1
ATOM 4735 N N . CYS A 1 596 ? -13.619 -4.676 32.697 1.00 94.44 596 CYS A N 1
ATOM 4736 C CA . CYS A 1 596 ? -13.048 -3.809 31.666 1.00 94.44 596 CYS A CA 1
ATOM 4737 C C . CYS A 1 596 ? -11.717 -4.375 31.153 1.00 94.44 596 CYS A C 1
ATOM 4739 O O . CYS A 1 596 ? -11.522 -4.438 29.941 1.00 94.44 596 CYS A O 1
ATOM 4741 N N . THR A 1 597 ? -10.878 -4.928 32.037 1.00 90.62 597 THR A N 1
ATOM 4742 C CA . THR A 1 597 ? -9.628 -5.615 31.665 1.00 90.62 597 THR A CA 1
ATOM 4743 C C . THR A 1 597 ? -9.879 -6.786 30.709 1.00 90.62 597 THR A C 1
ATOM 4745 O O . THR A 1 597 ? -9.258 -6.868 29.648 1.00 90.62 597 THR A O 1
ATOM 4748 N N . ALA A 1 598 ? -10.846 -7.654 31.020 1.00 87.69 598 ALA A N 1
ATOM 4749 C CA . ALA A 1 598 ? -11.232 -8.765 30.147 1.00 87.69 598 ALA A CA 1
ATOM 4750 C C . ALA A 1 598 ? -11.863 -8.304 28.816 1.00 87.69 598 ALA A C 1
ATOM 4752 O O . ALA A 1 598 ? -11.733 -8.990 27.801 1.00 87.69 598 ALA A O 1
ATOM 4753 N N . SER A 1 599 ? -12.537 -7.150 28.812 1.00 87.44 599 SER A N 1
ATOM 4754 C CA . SER A 1 599 ? -13.214 -6.596 27.631 1.00 87.44 599 SER A CA 1
ATOM 4755 C C . SER A 1 599 ? -12.276 -5.831 26.694 1.00 87.44 599 SER A C 1
ATOM 4757 O O . SER A 1 599 ? -12.511 -5.823 25.487 1.00 87.44 599 SER A O 1
ATOM 4759 N N . TYR A 1 600 ? -11.219 -5.205 27.226 1.00 89.69 600 TYR A N 1
ATOM 4760 C CA . TYR A 1 600 ? -10.262 -4.412 26.449 1.00 89.69 600 TYR A CA 1
ATOM 4761 C C . TYR A 1 600 ? -9.483 -5.280 25.454 1.00 89.69 600 TYR A C 1
ATOM 4763 O O . TYR A 1 600 ? -9.345 -4.922 24.285 1.00 89.69 600 TYR A O 1
ATOM 4771 N N . GLY A 1 601 ? -9.025 -6.457 25.897 1.00 79.69 601 GLY A N 1
ATOM 4772 C CA . GLY A 1 601 ? -8.541 -7.531 25.021 1.00 79.69 601 GLY A CA 1
ATOM 4773 C C . GLY A 1 601 ? -7.297 -7.221 24.177 1.00 79.69 601 GLY A C 1
ATOM 4774 O O . GLY A 1 601 ? -6.989 -7.997 23.272 1.00 79.69 601 GLY A O 1
ATOM 4775 N N . LYS A 1 602 ? -6.590 -6.116 24.448 1.00 80.88 602 LYS A N 1
ATOM 4776 C CA . LYS A 1 602 ? -5.290 -5.786 23.851 1.00 80.88 602 LYS A CA 1
ATOM 4777 C C . LYS A 1 602 ? -4.152 -5.984 24.852 1.00 80.88 602 LYS A C 1
ATOM 4779 O O . LYS A 1 602 ? -4.363 -5.944 26.058 1.00 80.88 602 LYS A O 1
ATOM 4784 N N . ASN A 1 603 ? -2.932 -6.083 24.328 1.00 79.88 603 ASN A N 1
ATOM 4785 C CA . ASN A 1 603 ? -1.700 -6.247 25.106 1.00 79.88 603 ASN A CA 1
ATOM 4786 C C . ASN A 1 603 ? -1.066 -4.909 25.556 1.00 79.88 603 ASN A C 1
ATOM 4788 O O . ASN A 1 603 ? 0.113 -4.875 25.906 1.00 79.88 603 ASN A O 1
ATOM 4792 N N . GLU A 1 604 ? -1.809 -3.803 25.530 1.00 85.12 604 GLU A N 1
ATOM 4793 C CA . GLU A 1 604 ? -1.330 -2.459 25.879 1.00 85.12 604 GLU A CA 1
ATOM 4794 C C . GLU A 1 604 ? -2.159 -1.846 27.012 1.00 85.12 604 GLU A C 1
ATOM 4796 O O . GLU A 1 604 ? -3.321 -2.198 27.200 1.00 85.12 604 GLU A O 1
ATOM 4801 N N . CYS A 1 605 ? -1.566 -0.937 27.778 1.00 88.31 605 CYS A N 1
ATOM 4802 C CA . CYS A 1 605 ? -2.283 -0.139 28.759 1.00 88.31 605 CYS A CA 1
ATOM 4803 C C . CYS A 1 605 ? -3.214 0.862 28.039 1.00 88.31 605 CYS A C 1
ATOM 4805 O O . CYS A 1 605 ? -2.762 1.532 27.110 1.00 88.31 605 CYS A O 1
ATOM 4807 N N . PRO A 1 606 ? -4.491 1.019 28.436 1.00 88.81 606 PRO A N 1
ATOM 4808 C CA . PRO A 1 606 ? -5.379 2.021 27.850 1.00 88.81 606 PRO A CA 1
ATOM 4809 C C . PRO A 1 606 ? -5.012 3.465 28.231 1.00 88.81 606 PRO A C 1
ATOM 4811 O O . PRO A 1 606 ? -5.542 4.373 27.602 1.00 88.81 606 PRO A O 1
ATOM 4814 N N . PHE A 1 607 ? -4.142 3.671 29.229 1.00 90.94 607 PHE A N 1
ATOM 4815 C CA . PHE A 1 607 ? -3.754 4.994 29.733 1.00 90.94 607 PHE A CA 1
ATOM 4816 C C . PHE A 1 607 ? -2.467 5.520 29.073 1.00 90.94 607 PHE A C 1
ATOM 4818 O O . PHE A 1 607 ? -2.497 6.584 28.470 1.00 90.94 607 PHE A O 1
ATOM 4825 N N . CYS A 1 608 ? -1.363 4.759 29.103 1.00 85.75 608 CYS A N 1
ATOM 4826 C CA . CYS A 1 608 ? -0.079 5.163 28.497 1.00 85.75 608 CYS A CA 1
ATOM 4827 C C . CYS A 1 608 ? 0.295 4.427 27.196 1.00 85.75 608 CYS A C 1
ATOM 4829 O O . CYS A 1 608 ? 1.364 4.665 26.643 1.00 85.75 608 CYS A O 1
ATOM 4831 N N . HIS A 1 609 ? -0.529 3.488 26.713 1.00 81.06 609 HIS A N 1
ATOM 4832 C CA . HIS A 1 609 ? -0.256 2.646 25.531 1.00 81.06 609 HIS A CA 1
ATOM 4833 C C . HIS A 1 609 ? 1.013 1.769 25.579 1.00 81.06 609 HIS A C 1
ATOM 4835 O O . HIS A 1 609 ? 1.311 1.046 24.620 1.00 81.06 609 HIS A O 1
ATOM 4841 N N . GLU A 1 610 ? 1.725 1.740 26.706 1.00 82.00 610 GLU A N 1
ATOM 4842 C CA . GLU A 1 610 ? 2.826 0.809 26.932 1.00 82.00 610 GLU A CA 1
ATOM 4843 C C . GLU A 1 610 ? 2.340 -0.641 26.955 1.00 82.00 610 GLU A C 1
ATOM 4845 O O . GLU A 1 610 ? 1.178 -0.940 27.237 1.00 82.00 610 GLU A O 1
ATOM 4850 N N . VAL A 1 611 ? 3.242 -1.580 26.669 1.00 77.00 611 VAL A N 1
ATOM 4851 C CA . VAL A 1 611 ? 2.905 -3.005 26.693 1.00 77.00 611 VAL A CA 1
ATOM 4852 C C . VAL A 1 611 ? 2.682 -3.455 28.137 1.00 77.00 611 VAL A C 1
ATOM 4854 O O . VAL A 1 611 ? 3.619 -3.563 28.929 1.00 77.00 611 VAL A O 1
ATOM 4857 N N . SER A 1 612 ? 1.421 -3.741 28.456 1.00 81.00 612 SER A N 1
ATOM 4858 C CA . SER A 1 612 ? 1.034 -4.475 29.661 1.00 81.00 612 SER A CA 1
ATOM 4859 C C . SER A 1 612 ? 1.673 -5.872 29.664 1.00 81.00 612 SER A C 1
ATOM 4861 O O . SER A 1 612 ? 1.993 -6.407 28.598 1.00 81.00 612 SER A O 1
ATOM 4863 N N . VAL A 1 613 ? 1.834 -6.499 30.833 1.00 66.50 613 VAL A N 1
ATOM 4864 C CA . VAL A 1 613 ? 2.242 -7.911 30.958 1.00 66.50 613 VAL A CA 1
ATOM 4865 C C . VAL A 1 613 ? 1.095 -8.796 30.484 1.00 66.50 613 VAL A C 1
ATOM 4867 O O . VAL A 1 613 ? 0.340 -9.382 31.256 1.00 66.50 613 VAL A O 1
ATOM 4870 N N . ALA A 1 614 ? 0.935 -8.856 29.170 1.00 64.94 614 ALA A N 1
ATOM 4871 C CA . ALA A 1 614 ? -0.112 -9.621 28.551 1.00 64.94 614 ALA A CA 1
ATOM 4872 C C . ALA A 1 614 ? 0.222 -11.108 28.632 1.00 64.94 614 ALA A C 1
ATOM 4874 O O . ALA A 1 614 ? 1.237 -11.566 28.095 1.00 64.94 614 ALA A O 1
ATOM 4875 N N . GLU A 1 615 ? -0.714 -11.867 29.203 1.00 75.50 615 GLU A N 1
ATOM 4876 C CA . GLU A 1 615 ? -0.767 -13.330 29.144 1.00 75.50 615 GLU A CA 1
ATOM 4877 C C . GLU A 1 615 ? -0.464 -13.836 27.722 1.00 75.50 615 GLU A C 1
ATOM 4879 O O . GLU A 1 615 ? 0.228 -14.834 27.569 1.00 75.50 615 GLU A O 1
ATOM 4884 N N . GLY A 1 616 ? -0.897 -13.108 26.680 1.00 78.06 616 GLY A N 1
ATOM 4885 C CA . GLY A 1 616 ? -0.618 -13.396 25.270 1.00 78.06 616 GLY A CA 1
ATOM 4886 C C . GLY A 1 616 ? 0.868 -13.399 24.881 1.00 78.06 616 GLY A C 1
ATOM 4887 O O . GLY A 1 616 ? 1.302 -14.327 24.204 1.00 78.06 616 GLY A O 1
ATOM 4888 N N . VAL A 1 617 ? 1.670 -12.430 25.338 1.00 82.25 617 VAL A N 1
ATOM 4889 C CA . VAL A 1 617 ? 3.116 -12.371 25.030 1.00 82.25 617 VAL A CA 1
ATOM 4890 C C . VAL A 1 617 ? 3.866 -13.470 25.788 1.00 82.25 617 VAL A C 1
ATOM 4892 O O . VAL A 1 617 ? 4.659 -14.206 25.204 1.00 82.25 617 VAL A O 1
ATOM 4895 N N . LEU A 1 618 ? 3.553 -13.662 27.074 1.00 83.81 618 LEU A N 1
ATOM 4896 C CA . LEU A 1 618 ? 4.104 -14.765 27.875 1.00 83.81 618 LEU A CA 1
ATOM 4897 C C . LEU A 1 618 ? 3.666 -16.141 27.358 1.00 83.81 618 LEU A C 1
ATOM 4899 O O . LEU A 1 618 ? 4.398 -17.123 27.478 1.00 83.81 618 LEU A O 1
ATOM 4903 N N . LYS A 1 619 ? 2.459 -16.244 26.800 1.00 85.88 619 LYS A N 1
ATOM 4904 C CA . LYS A 1 619 ? 1.955 -17.447 26.139 1.00 85.88 619 LYS A CA 1
ATOM 4905 C C . LYS A 1 619 ? 2.710 -17.710 24.840 1.00 85.88 619 LYS A C 1
ATOM 4907 O O . LYS A 1 619 ? 3.147 -18.837 24.666 1.00 85.88 619 LYS A O 1
ATOM 4912 N N . LEU A 1 620 ? 2.946 -16.702 23.997 1.00 85.50 620 LEU A N 1
ATOM 4913 C CA . LEU A 1 620 ? 3.764 -16.840 22.785 1.00 85.50 620 LEU A CA 1
ATOM 4914 C C . LEU A 1 620 ? 5.176 -17.352 23.114 1.00 85.50 620 LEU A C 1
ATOM 4916 O O . LEU A 1 620 ? 5.642 -18.300 22.487 1.00 85.50 620 LEU A O 1
ATOM 4920 N N . VAL A 1 621 ? 5.829 -16.780 24.134 1.00 87.94 621 VAL A N 1
ATOM 4921 C CA . VAL A 1 621 ? 7.151 -17.234 24.608 1.00 87.94 621 VAL A CA 1
ATOM 4922 C C . VAL A 1 621 ? 7.108 -18.698 25.054 1.00 87.94 621 VAL A C 1
ATOM 4924 O O . VAL A 1 621 ? 7.906 -19.503 24.574 1.00 87.94 621 VAL A O 1
ATOM 4927 N N . ARG A 1 622 ? 6.148 -19.073 25.913 1.00 91.06 622 ARG A N 1
ATOM 4928 C CA . ARG A 1 622 ? 5.967 -20.462 26.376 1.00 91.06 622 ARG A CA 1
ATOM 4929 C C . ARG A 1 622 ? 5.667 -21.427 25.228 1.00 91.06 622 ARG A C 1
ATOM 4931 O O . ARG A 1 622 ? 6.280 -22.484 25.156 1.00 91.06 622 ARG A O 1
ATOM 4938 N N . GLU A 1 623 ? 4.760 -21.075 24.320 1.00 89.19 623 GLU A N 1
ATOM 4939 C CA . GLU A 1 623 ? 4.407 -21.898 23.158 1.00 89.19 623 GLU A CA 1
ATOM 4940 C C . GLU A 1 623 ? 5.594 -22.080 22.209 1.00 89.19 623 GLU A C 1
ATOM 4942 O O . GLU A 1 623 ? 5.798 -23.182 21.707 1.00 89.19 623 GLU A O 1
ATOM 4947 N N . MET A 1 624 ? 6.406 -21.043 21.988 1.00 88.62 624 MET A N 1
ATOM 4948 C CA . MET A 1 624 ? 7.604 -21.151 21.158 1.00 88.62 624 MET A CA 1
ATOM 4949 C C . MET A 1 624 ? 8.657 -22.061 21.808 1.00 88.62 624 MET A C 1
ATOM 4951 O O . MET A 1 624 ? 9.170 -22.955 21.141 1.00 88.62 624 MET A O 1
ATOM 4955 N N . ILE A 1 625 ? 8.938 -21.894 23.105 1.00 90.75 625 ILE A N 1
ATOM 4956 C CA . ILE A 1 625 ? 9.898 -22.736 23.844 1.00 90.75 625 ILE A CA 1
ATOM 4957 C C . ILE A 1 625 ? 9.428 -24.197 23.894 1.00 90.75 625 ILE A C 1
ATOM 4959 O O . ILE A 1 625 ? 10.220 -25.103 23.623 1.00 90.75 625 ILE A O 1
ATOM 4963 N N . ASN A 1 626 ? 8.144 -24.435 24.177 1.00 90.69 626 ASN A N 1
ATOM 4964 C CA . ASN A 1 626 ? 7.566 -25.779 24.212 1.00 90.69 626 ASN A CA 1
ATOM 4965 C C . ASN A 1 626 ? 7.643 -26.450 22.838 1.00 90.69 626 ASN A C 1
ATOM 4967 O O . ASN A 1 626 ? 8.194 -27.544 22.742 1.00 90.69 626 ASN A O 1
ATOM 4971 N N . LYS A 1 627 ? 7.207 -25.771 21.764 1.00 88.31 627 LYS A N 1
ATOM 4972 C CA . LYS A 1 627 ? 7.313 -26.300 20.396 1.00 88.31 627 LYS A CA 1
ATOM 4973 C C . LYS A 1 627 ? 8.762 -26.590 20.002 1.00 88.31 627 LYS A C 1
ATOM 4975 O O . LYS A 1 627 ? 9.001 -27.612 19.367 1.00 88.31 627 LYS A O 1
ATOM 4980 N N . ILE A 1 628 ? 9.732 -25.745 20.376 1.00 85.44 628 ILE A N 1
ATOM 4981 C CA . ILE A 1 628 ? 11.163 -26.027 20.151 1.00 85.44 628 ILE A CA 1
ATOM 4982 C C . ILE A 1 628 ? 11.537 -27.344 20.833 1.00 85.44 628 ILE A C 1
ATOM 4984 O O . ILE A 1 628 ? 12.010 -28.261 20.167 1.00 85.44 628 ILE A O 1
ATOM 4988 N N . ASN A 1 629 ? 11.282 -27.457 22.139 1.00 88.31 629 ASN A N 1
ATOM 4989 C CA . ASN A 1 629 ? 11.639 -28.628 22.937 1.00 88.31 629 ASN A CA 1
ATOM 4990 C C . ASN A 1 629 ? 10.986 -29.920 22.404 1.00 88.31 629 ASN A C 1
ATOM 4992 O O . ASN A 1 629 ? 11.690 -30.902 22.168 1.00 88.31 629 ASN A O 1
ATOM 4996 N N . GLU A 1 630 ? 9.678 -29.892 22.132 1.00 89.31 630 GLU A N 1
ATOM 4997 C CA . GLU A 1 630 ? 8.905 -30.993 21.536 1.00 89.31 630 GLU A CA 1
ATOM 4998 C C . GLU A 1 630 ? 9.467 -31.410 20.166 1.00 89.31 630 GLU A C 1
ATOM 5000 O O . GLU A 1 630 ? 9.750 -32.587 19.929 1.00 89.31 630 GLU A O 1
ATOM 5005 N N . THR A 1 631 ? 9.704 -30.442 19.275 1.00 86.75 631 THR A N 1
ATOM 5006 C CA . THR A 1 631 ? 10.123 -30.717 17.890 1.00 86.75 631 THR A CA 1
ATOM 5007 C C . THR A 1 631 ? 11.584 -31.171 17.794 1.00 86.75 631 THR A C 1
ATOM 5009 O O . THR A 1 631 ? 11.943 -31.890 16.860 1.00 86.75 631 THR A O 1
ATOM 5012 N N . THR A 1 632 ? 12.441 -30.869 18.784 1.00 85.12 632 THR A N 1
ATOM 5013 C CA . THR A 1 632 ? 13.818 -31.413 18.807 1.00 85.12 632 THR A CA 1
ATOM 5014 C C . THR A 1 632 ? 13.875 -32.946 18.837 1.00 85.12 632 THR A C 1
ATOM 5016 O O . THR A 1 632 ? 14.918 -33.513 18.503 1.00 85.12 632 THR A O 1
ATOM 5019 N N . GLY A 1 633 ? 12.783 -33.620 19.224 1.00 82.50 633 GLY A N 1
ATOM 5020 C CA . GLY A 1 633 ? 12.664 -35.079 19.219 1.00 82.50 633 GLY A CA 1
ATOM 5021 C C . GLY A 1 633 ? 11.995 -35.681 17.977 1.00 82.50 633 GLY A C 1
ATOM 5022 O O . GLY A 1 633 ? 12.198 -36.863 17.717 1.00 82.50 633 GLY A O 1
ATOM 5023 N N . THR A 1 634 ? 11.211 -34.914 17.211 1.00 76.50 634 THR A N 1
ATOM 5024 C CA . THR A 1 634 ? 10.372 -35.453 16.116 1.00 76.50 634 THR A CA 1
ATOM 5025 C C . THR A 1 634 ? 11.040 -35.440 14.742 1.00 76.50 634 THR A C 1
ATOM 5027 O O . THR A 1 634 ? 10.522 -36.051 13.811 1.00 76.50 634 THR A O 1
ATOM 5030 N N . SER A 1 635 ? 12.186 -34.763 14.609 1.00 74.62 635 SER A N 1
ATOM 5031 C CA . SER A 1 635 ? 12.949 -34.637 13.357 1.00 74.62 635 SER A CA 1
ATOM 5032 C C . SER A 1 635 ? 12.183 -34.012 12.178 1.00 74.62 635 SER A C 1
ATOM 5034 O O . SER A 1 635 ? 12.600 -34.205 11.041 1.00 74.62 635 SER A O 1
ATOM 5036 N N . ASP A 1 636 ? 11.112 -33.245 12.422 1.00 86.56 636 ASP A N 1
ATOM 5037 C CA . ASP A 1 636 ? 10.392 -32.500 11.377 1.00 86.56 636 ASP A CA 1
ATOM 5038 C C . ASP A 1 636 ? 11.022 -31.109 11.133 1.00 86.56 636 ASP A C 1
ATOM 5040 O O . ASP A 1 636 ? 10.872 -30.210 11.970 1.00 86.56 636 ASP A O 1
ATOM 5044 N N . PRO A 1 637 ? 11.689 -30.871 9.983 1.00 82.94 637 PRO A N 1
ATOM 5045 C CA . PRO A 1 637 ? 12.282 -29.572 9.671 1.00 82.94 637 PRO A CA 1
ATOM 5046 C C . PRO A 1 637 ? 11.234 -28.486 9.397 1.00 82.94 637 PRO A C 1
ATOM 5048 O O . PRO A 1 637 ? 11.534 -27.301 9.535 1.00 82.94 637 PRO A O 1
ATOM 5051 N N . HIS A 1 638 ? 10.014 -28.859 8.992 1.00 83.12 638 HIS A N 1
ATOM 5052 C CA . HIS A 1 638 ? 8.963 -27.903 8.645 1.00 83.12 638 HIS A CA 1
ATOM 5053 C C . HIS A 1 638 ? 8.348 -27.267 9.889 1.00 83.12 638 HIS A C 1
ATOM 5055 O O . HIS A 1 638 ? 8.205 -26.045 9.934 1.00 83.12 638 HIS A O 1
ATOM 5061 N N . ALA A 1 639 ? 8.066 -28.062 10.925 1.00 85.00 639 ALA A N 1
ATOM 5062 C CA . ALA A 1 639 ? 7.654 -27.543 12.227 1.00 85.00 639 ALA A CA 1
ATOM 5063 C C . ALA A 1 639 ? 8.703 -26.592 12.838 1.00 85.00 639 ALA A C 1
ATOM 5065 O O . ALA A 1 639 ? 8.332 -25.574 13.422 1.00 85.00 639 ALA A O 1
ATOM 5066 N N . LEU A 1 640 ? 10.002 -26.866 12.649 1.00 84.12 640 LEU A N 1
ATOM 5067 C CA . LEU A 1 640 ? 11.084 -25.985 13.109 1.00 84.12 640 LEU A CA 1
ATOM 5068 C C . LEU A 1 640 ? 11.171 -24.681 12.307 1.00 84.12 640 LEU A C 1
ATOM 5070 O O . LEU A 1 640 ? 11.262 -23.608 12.900 1.00 84.12 640 LEU A O 1
ATOM 5074 N N . ALA A 1 641 ? 11.077 -24.750 10.977 1.00 79.19 641 ALA A N 1
ATOM 5075 C CA . ALA A 1 641 ? 11.060 -23.562 10.125 1.00 79.19 641 ALA A CA 1
ATOM 5076 C C . ALA A 1 641 ? 9.852 -22.653 10.430 1.00 79.19 641 ALA A C 1
ATOM 5078 O O . ALA A 1 641 ? 9.999 -21.432 10.502 1.00 79.19 641 ALA A O 1
ATOM 5079 N N . ALA A 1 642 ? 8.683 -23.236 10.713 1.00 84.62 642 ALA A N 1
ATOM 5080 C CA . ALA A 1 642 ? 7.486 -22.489 11.096 1.00 84.62 642 ALA A CA 1
ATOM 5081 C C . ALA A 1 642 ? 7.658 -21.692 12.406 1.00 84.62 642 ALA A C 1
ATOM 5083 O O . ALA A 1 642 ? 6.949 -20.711 12.620 1.00 84.62 642 ALA A O 1
ATOM 5084 N N . LEU A 1 643 ? 8.598 -22.044 13.293 1.00 82.69 643 LEU A N 1
ATOM 5085 C CA . LEU A 1 643 ? 8.891 -21.237 14.489 1.00 82.69 643 LEU A CA 1
ATOM 5086 C C . LEU A 1 643 ? 9.498 -19.880 14.135 1.00 82.69 643 LEU A C 1
ATOM 5088 O O . LEU A 1 643 ? 9.171 -18.884 14.781 1.00 82.69 643 LEU A O 1
ATOM 5092 N N . TRP A 1 644 ? 10.336 -19.831 13.094 1.00 83.62 644 TRP A N 1
ATOM 5093 C CA . TRP A 1 644 ? 10.838 -18.564 12.575 1.00 83.62 644 TRP A CA 1
ATOM 5094 C C . TRP A 1 644 ? 9.690 -17.695 12.048 1.00 83.62 644 TRP A C 1
ATOM 5096 O O . TRP A 1 644 ? 9.657 -16.506 12.344 1.00 83.62 644 TRP A O 1
ATOM 5106 N N . GLU A 1 645 ? 8.706 -18.277 11.357 1.00 82.44 645 GLU A N 1
ATOM 5107 C CA . GLU A 1 645 ? 7.530 -17.533 10.884 1.00 82.44 645 GLU A CA 1
ATOM 5108 C C . GLU A 1 645 ? 6.729 -16.927 12.048 1.00 82.44 645 GLU A C 1
ATOM 5110 O O . GLU A 1 645 ? 6.372 -15.753 11.993 1.00 82.44 645 GLU A O 1
ATOM 5115 N N . HIS A 1 646 ? 6.511 -17.668 13.145 1.00 87.25 646 HIS A N 1
ATOM 5116 C CA . HIS A 1 646 ? 5.850 -17.126 14.344 1.00 87.25 646 HIS A CA 1
ATOM 5117 C C . HIS A 1 646 ? 6.638 -15.956 14.960 1.00 87.25 646 HIS A C 1
ATOM 5119 O O . HIS A 1 646 ? 6.038 -14.950 15.342 1.00 87.25 646 HIS A O 1
ATOM 5125 N N . TRP A 1 647 ? 7.970 -16.059 15.032 1.00 89.06 647 TRP A N 1
ATOM 5126 C CA . TRP A 1 647 ? 8.823 -14.962 15.497 1.00 89.06 647 TRP A CA 1
ATOM 5127 C C . TRP A 1 647 ? 8.773 -13.754 14.549 1.00 89.06 647 TRP A C 1
ATOM 5129 O O . TRP A 1 647 ? 8.664 -12.616 14.998 1.00 89.06 647 TRP A O 1
ATOM 5139 N N . GLN A 1 648 ? 8.797 -13.987 13.236 1.00 85.00 648 GLN A N 1
ATOM 5140 C CA . GLN A 1 648 ? 8.708 -12.940 12.221 1.00 85.00 648 GLN A CA 1
ATOM 5141 C C . GLN A 1 648 ? 7.356 -12.215 12.264 1.00 85.00 648 GLN A C 1
ATOM 5143 O O . GLN A 1 648 ? 7.334 -10.987 12.200 1.00 85.00 648 GLN A O 1
ATOM 5148 N N . PHE A 1 649 ? 6.239 -12.931 12.432 1.00 85.50 649 PHE A N 1
ATOM 5149 C CA . PHE A 1 649 ? 4.927 -12.306 12.627 1.00 85.50 649 PHE A CA 1
ATOM 5150 C C . PHE A 1 649 ? 4.885 -11.450 13.893 1.00 85.50 649 PHE A C 1
ATOM 5152 O O . PHE A 1 649 ? 4.336 -10.353 13.852 1.00 85.50 649 PHE A O 1
ATOM 5159 N N . PHE A 1 650 ? 5.515 -11.899 14.980 1.00 88.50 650 PHE A N 1
ATOM 5160 C CA . PHE A 1 650 ? 5.663 -11.102 16.195 1.00 88.50 650 PHE A CA 1
ATOM 5161 C C . PHE A 1 650 ? 6.520 -9.840 15.963 1.00 88.50 650 PHE A C 1
ATOM 5163 O O . PHE A 1 650 ? 6.096 -8.747 16.331 1.00 88.50 650 PHE A O 1
ATOM 5170 N N . GLU A 1 651 ? 7.670 -9.924 15.284 1.00 87.12 651 GLU A N 1
ATOM 5171 C CA . GLU A 1 651 ? 8.452 -8.721 14.935 1.00 87.12 651 GLU A CA 1
ATOM 5172 C C . GLU A 1 651 ? 7.678 -7.744 14.039 1.00 87.12 651 GLU A C 1
ATOM 5174 O O . GLU A 1 651 ? 7.828 -6.532 14.188 1.00 87.12 651 GLU A O 1
ATOM 5179 N N . MET A 1 652 ? 6.838 -8.250 13.131 1.00 80.12 652 MET A N 1
ATOM 5180 C CA . MET A 1 652 ? 5.978 -7.427 12.276 1.00 80.12 652 MET A CA 1
ATOM 5181 C C . MET A 1 652 ? 4.809 -6.795 13.045 1.00 80.12 652 MET A C 1
ATOM 5183 O O . MET A 1 652 ? 4.501 -5.630 12.819 1.00 80.12 652 MET A O 1
ATOM 5187 N N . GLU A 1 653 ? 4.168 -7.520 13.966 1.00 83.06 653 GLU A N 1
ATOM 5188 C CA . GLU A 1 653 ? 3.102 -6.985 14.829 1.00 83.06 653 GLU A CA 1
ATOM 5189 C C . GLU A 1 653 ? 3.624 -5.861 15.736 1.00 83.06 653 GLU A C 1
ATOM 5191 O O . GLU A 1 653 ? 2.936 -4.866 15.965 1.00 83.06 653 GLU A O 1
ATOM 5196 N N . TYR A 1 654 ? 4.872 -5.985 16.193 1.00 83.94 654 TYR A N 1
ATOM 5197 C CA . TYR A 1 654 ? 5.555 -5.002 17.031 1.00 83.94 654 TYR A CA 1
ATOM 5198 C C . TYR A 1 654 ? 6.559 -4.130 16.251 1.00 83.94 654 TYR A C 1
ATOM 5200 O O . TYR A 1 654 ? 7.451 -3.524 16.856 1.00 83.94 654 TYR A O 1
ATOM 5208 N N . SER A 1 655 ? 6.408 -3.995 14.925 1.00 75.81 655 SER A N 1
ATOM 5209 C CA . SER A 1 655 ? 7.274 -3.136 14.107 1.00 75.81 655 SER A CA 1
ATOM 5210 C C . SER A 1 655 ? 7.121 -1.670 14.531 1.00 75.81 655 SER A C 1
ATOM 5212 O O . SER A 1 655 ? 6.030 -1.108 14.447 1.00 75.81 655 SER A O 1
ATOM 5214 N N . GLY A 1 656 ? 8.203 -1.061 15.020 1.00 73.19 656 GLY A N 1
ATOM 5215 C CA . GLY A 1 656 ? 8.195 0.269 15.650 1.00 73.19 656 GLY A CA 1
ATOM 5216 C C . GLY A 1 656 ? 8.215 0.250 17.186 1.00 73.19 656 GLY A C 1
ATOM 5217 O O . GLY A 1 656 ? 8.552 1.258 17.797 1.00 73.19 656 GLY A O 1
ATOM 5218 N N . ARG A 1 657 ? 7.961 -0.896 17.836 1.00 80.81 657 ARG A N 1
ATOM 5219 C CA . ARG A 1 657 ? 8.115 -1.097 19.293 1.00 80.81 657 ARG A CA 1
ATOM 5220 C C . ARG A 1 657 ? 9.312 -2.014 19.599 1.00 80.81 657 ARG A C 1
ATOM 5222 O O . ARG A 1 657 ? 9.184 -2.997 20.325 1.00 80.81 657 ARG A O 1
ATOM 5229 N N . GLN A 1 658 ? 10.491 -1.682 19.062 1.00 83.75 658 GLN A N 1
ATOM 5230 C CA . GLN A 1 658 ? 11.718 -2.501 19.122 1.00 83.75 658 GLN A CA 1
ATOM 5231 C C . GLN A 1 658 ? 12.073 -3.004 20.539 1.00 83.75 658 GLN A C 1
ATOM 5233 O O . GLN A 1 658 ? 12.419 -4.172 20.702 1.00 83.75 658 GLN A O 1
ATOM 5238 N N . GLY A 1 659 ? 11.896 -2.182 21.581 1.00 84.56 659 GLY A N 1
ATOM 5239 C CA . GLY A 1 659 ? 12.143 -2.594 22.971 1.00 84.56 659 GLY A CA 1
ATOM 5240 C C . GLY A 1 659 ? 11.255 -3.750 23.465 1.00 84.56 659 GLY A C 1
ATOM 5241 O O . GLY A 1 659 ? 11.634 -4.469 24.386 1.00 84.56 659 GLY A O 1
ATOM 5242 N N . VAL A 1 660 ? 10.088 -3.977 22.851 1.00 86.12 660 VAL A N 1
ATOM 5243 C CA . VAL A 1 660 ? 9.230 -5.146 23.125 1.00 86.12 660 VAL A CA 1
ATOM 5244 C C . VAL A 1 660 ? 9.861 -6.404 22.533 1.00 86.12 660 VAL A C 1
ATOM 5246 O O . VAL A 1 660 ? 9.980 -7.409 23.231 1.00 86.12 660 VAL A O 1
ATOM 5249 N N . VAL A 1 661 ? 10.331 -6.329 21.283 1.00 89.75 661 VAL A N 1
ATOM 5250 C CA . VAL A 1 661 ? 11.042 -7.425 20.605 1.00 89.75 661 VAL A CA 1
ATOM 5251 C C . VAL A 1 661 ? 12.310 -7.802 21.371 1.00 89.75 661 VAL A C 1
ATOM 5253 O O . VAL A 1 661 ? 12.564 -8.981 21.608 1.00 89.75 661 VAL A O 1
ATOM 5256 N N . GLU A 1 662 ? 13.065 -6.811 21.842 1.00 90.94 662 GLU A N 1
ATOM 5257 C CA . GLU A 1 662 ? 14.280 -7.007 22.640 1.00 90.94 662 GLU A CA 1
ATOM 5258 C C . GLU A 1 662 ? 13.996 -7.664 24.000 1.00 90.94 662 GLU A C 1
ATOM 5260 O O . GLU A 1 662 ? 14.682 -8.613 24.385 1.00 90.94 662 GLU A O 1
ATOM 5265 N N . ARG A 1 663 ? 12.947 -7.239 24.718 1.00 87.69 663 ARG A N 1
ATOM 5266 C CA . ARG A 1 663 ? 12.545 -7.885 25.984 1.00 87.69 663 ARG A CA 1
ATOM 5267 C C . ARG A 1 663 ? 12.043 -9.313 25.779 1.00 87.69 663 ARG A C 1
ATOM 5269 O O . ARG A 1 663 ? 12.366 -10.190 26.580 1.00 87.69 663 ARG A O 1
ATOM 5276 N N . VAL A 1 664 ? 11.300 -9.570 24.704 1.00 91.38 664 VAL A N 1
ATOM 5277 C CA . VAL A 1 664 ? 10.832 -10.922 24.368 1.00 91.38 664 VAL A CA 1
ATOM 5278 C C . VAL A 1 664 ? 11.994 -11.820 23.940 1.00 91.38 664 VAL A C 1
ATOM 5280 O O . VAL A 1 664 ? 12.088 -12.952 24.412 1.00 91.38 664 VAL A O 1
ATOM 5283 N N . GLY A 1 665 ? 12.947 -11.299 23.165 1.00 93.94 665 GLY A N 1
ATOM 5284 C CA . GLY A 1 665 ? 14.179 -12.006 22.813 1.00 93.94 665 GLY A CA 1
ATOM 5285 C C . GLY A 1 665 ? 15.016 -12.343 24.044 1.00 93.94 665 GLY A C 1
ATOM 5286 O O . GLY A 1 665 ? 15.472 -13.476 24.182 1.00 93.94 665 GLY A O 1
ATOM 5287 N N . LYS A 1 666 ? 15.141 -11.403 24.991 1.00 94.38 666 LYS A N 1
ATOM 5288 C CA . LYS A 1 666 ? 15.792 -11.636 26.287 1.00 94.38 666 LYS A CA 1
ATOM 5289 C C . LYS A 1 666 ? 15.133 -12.779 27.061 1.00 94.38 666 LYS A C 1
ATOM 5291 O O . LYS A 1 666 ? 15.844 -13.681 27.487 1.00 94.38 666 LYS A O 1
ATOM 5296 N N . MET A 1 667 ? 13.806 -12.777 27.217 1.00 92.94 667 MET A N 1
ATOM 5297 C CA . MET A 1 667 ? 13.098 -13.855 27.925 1.00 92.94 667 MET A CA 1
ATOM 5298 C C . MET A 1 667 ? 13.343 -15.228 27.307 1.00 92.94 667 MET A C 1
ATOM 5300 O O . MET A 1 667 ? 13.618 -16.183 28.027 1.00 92.94 667 MET A O 1
ATOM 5304 N N . VAL A 1 668 ? 13.248 -15.320 25.979 1.00 94.75 668 VAL A N 1
ATOM 5305 C CA . VAL A 1 668 ? 13.485 -16.567 25.245 1.00 94.75 668 VAL A CA 1
ATOM 5306 C C . VAL A 1 668 ? 14.914 -17.047 25.484 1.00 94.75 668 VAL A C 1
ATOM 5308 O O . VAL A 1 668 ? 15.113 -18.204 25.835 1.00 94.75 668 VAL A O 1
ATOM 5311 N N . VAL A 1 669 ? 15.902 -16.157 25.357 1.00 96.44 669 VAL A N 1
ATOM 5312 C CA . VAL A 1 669 ? 17.326 -16.487 25.526 1.00 96.44 669 VAL A CA 1
ATOM 5313 C C . VAL A 1 669 ? 17.698 -16.818 26.971 1.00 96.44 669 VAL A C 1
ATOM 5315 O O . VAL A 1 669 ? 18.567 -17.658 27.175 1.00 96.44 669 VAL A O 1
ATOM 5318 N N . GLU A 1 670 ? 17.077 -16.205 27.979 1.00 95.50 670 GLU A N 1
ATOM 5319 C CA . GLU A 1 670 ? 17.398 -16.461 29.392 1.00 95.50 670 GLU A CA 1
ATOM 5320 C C . GLU A 1 670 ? 16.629 -17.648 30.000 1.00 95.50 670 GLU A C 1
ATOM 5322 O O . GLU A 1 670 ? 17.014 -18.123 31.080 1.00 95.50 670 GLU A O 1
ATOM 5327 N N . ASP A 1 671 ? 15.607 -18.170 29.307 1.00 96.38 671 ASP A N 1
ATOM 5328 C CA . ASP A 1 671 ? 14.830 -19.334 29.741 1.00 96.38 671 ASP A CA 1
ATOM 5329 C C . ASP A 1 671 ? 15.701 -20.586 29.939 1.00 96.38 671 ASP A C 1
ATOM 5331 O O . ASP A 1 671 ? 16.602 -20.906 29.157 1.00 96.38 671 ASP A O 1
ATOM 5335 N N . LYS A 1 672 ? 15.419 -21.337 31.007 1.00 96.31 672 LYS A N 1
ATOM 5336 C CA . LYS A 1 672 ? 16.228 -22.494 31.409 1.00 96.31 672 LYS A CA 1
ATOM 5337 C C . LYS A 1 672 ? 16.067 -23.682 30.458 1.00 96.31 672 LYS A C 1
ATOM 5339 O O . LYS A 1 672 ? 17.062 -24.361 30.199 1.00 96.31 672 LYS A O 1
ATOM 5344 N N . VAL A 1 673 ? 14.863 -23.937 29.944 1.00 94.88 673 VAL A N 1
ATOM 5345 C CA . VAL A 1 673 ? 14.570 -25.076 29.057 1.00 94.88 673 VAL A CA 1
ATOM 5346 C C . VAL A 1 673 ? 15.162 -24.823 27.674 1.00 94.88 673 VAL A C 1
ATOM 5348 O O . VAL A 1 673 ? 15.859 -25.687 27.134 1.00 94.88 673 VAL A O 1
ATOM 5351 N N . PHE A 1 674 ? 14.993 -23.615 27.134 1.00 95.31 674 PHE A N 1
ATOM 5352 C CA . PHE A 1 674 ? 15.608 -23.217 25.870 1.00 95.31 674 PHE A CA 1
ATOM 5353 C C . PHE A 1 674 ? 17.141 -23.272 25.945 1.00 95.31 674 PHE A C 1
ATOM 5355 O O . PHE A 1 674 ? 17.773 -23.918 25.109 1.00 95.31 674 PHE A O 1
ATOM 5362 N N . ASN A 1 675 ? 17.754 -22.729 27.005 1.00 97.19 675 ASN A N 1
ATOM 5363 C CA . ASN A 1 675 ? 19.203 -22.828 27.228 1.00 97.19 675 ASN A CA 1
ATOM 5364 C C . ASN A 1 675 ? 19.714 -24.275 27.311 1.00 97.19 675 ASN A C 1
ATOM 5366 O O . ASN A 1 675 ? 20.766 -24.600 26.755 1.00 97.19 675 ASN A O 1
ATOM 5370 N N . GLN A 1 676 ? 19.005 -25.162 28.015 1.00 96.25 676 GLN A N 1
ATOM 5371 C CA . GLN A 1 676 ? 19.364 -26.584 28.078 1.00 96.25 676 GLN A CA 1
ATOM 5372 C C . GLN A 1 676 ? 19.255 -27.252 26.702 1.00 96.25 676 GLN A C 1
ATOM 5374 O O . GLN A 1 676 ? 20.136 -28.032 26.330 1.00 96.25 676 GLN A O 1
ATOM 5379 N N . THR A 1 677 ? 18.229 -26.895 25.928 1.00 95.12 677 THR A N 1
ATOM 5380 C CA . THR A 1 677 ? 18.004 -27.381 24.562 1.00 95.12 677 THR A CA 1
ATOM 5381 C C . THR A 1 677 ? 19.130 -26.939 23.626 1.00 95.12 677 THR A C 1
ATOM 5383 O O . THR A 1 677 ? 19.754 -27.789 22.992 1.00 95.12 677 THR A O 1
ATOM 5386 N N . LEU A 1 678 ? 19.500 -25.653 23.627 1.00 96.75 678 LEU A N 1
ATOM 5387 C CA . LEU A 1 678 ? 20.656 -25.123 22.890 1.00 96.75 678 LEU A CA 1
ATOM 5388 C C . LEU A 1 678 ? 21.972 -25.819 23.295 1.00 96.75 678 LEU A C 1
ATOM 5390 O O . LEU A 1 678 ? 22.710 -26.303 22.436 1.00 96.75 678 LEU A O 1
ATOM 5394 N N . ARG A 1 679 ? 22.254 -25.964 24.601 1.00 97.94 679 ARG A N 1
ATOM 5395 C CA . ARG A 1 679 ? 23.456 -26.673 25.107 1.00 97.94 679 ARG A CA 1
ATOM 5396 C C . ARG A 1 679 ? 23.484 -28.156 24.728 1.00 97.94 679 ARG A C 1
ATOM 5398 O O . ARG A 1 679 ? 24.563 -28.734 24.589 1.00 97.94 679 ARG A O 1
ATOM 5405 N N . LYS A 1 680 ? 22.326 -28.809 24.602 1.00 96.38 680 LYS A N 1
ATOM 5406 C CA . LYS A 1 680 ? 22.215 -30.181 24.084 1.00 96.38 680 LYS A CA 1
ATOM 5407 C C . LYS A 1 680 ? 22.496 -30.203 22.580 1.00 96.38 680 LYS A C 1
ATOM 5409 O O . LYS A 1 680 ? 23.340 -30.987 22.155 1.00 96.38 680 LYS A O 1
ATOM 5414 N N . GLY A 1 681 ? 21.872 -29.305 21.818 1.00 96.12 681 GLY A N 1
ATOM 5415 C CA . GLY A 1 681 ? 22.066 -29.158 20.376 1.00 96.12 681 GLY A CA 1
ATOM 5416 C C . GLY A 1 681 ? 23.533 -28.961 19.993 1.00 96.12 681 GLY A C 1
ATOM 5417 O O . GLY A 1 681 ? 24.056 -29.756 19.219 1.00 96.12 681 GLY A O 1
ATOM 5418 N N . VAL A 1 682 ? 24.220 -27.987 20.607 1.00 97.69 682 VAL A N 1
ATOM 5419 C CA . VAL A 1 682 ? 25.645 -27.690 20.349 1.00 97.69 682 VAL A CA 1
ATOM 5420 C C . VAL A 1 682 ? 26.532 -28.902 20.634 1.00 97.69 682 VAL A C 1
ATOM 5422 O O . VAL A 1 682 ? 27.357 -29.272 19.803 1.00 97.69 682 VAL A O 1
ATOM 5425 N N . ARG A 1 683 ? 26.348 -29.568 21.785 1.00 97.25 683 ARG A N 1
ATOM 5426 C CA . ARG A 1 683 ? 27.134 -30.767 22.141 1.00 97.25 683 ARG A CA 1
ATOM 5427 C C . ARG A 1 683 ? 26.911 -31.937 21.184 1.00 97.25 683 ARG A C 1
ATOM 5429 O O . ARG A 1 683 ? 27.814 -32.744 21.010 1.00 97.25 683 ARG A O 1
ATOM 5436 N N . GLN A 1 684 ? 25.718 -32.044 20.603 1.00 96.56 684 GLN A N 1
ATOM 5437 C CA . GLN A 1 684 ? 25.331 -33.137 19.708 1.00 96.56 684 GLN A CA 1
ATOM 5438 C C . GLN A 1 684 ? 25.459 -32.781 18.217 1.00 96.56 684 GLN A C 1
ATOM 5440 O O . GLN A 1 684 ? 25.202 -33.647 17.387 1.00 96.56 684 GLN A O 1
ATOM 5445 N N . ARG A 1 685 ? 25.827 -31.534 17.873 1.00 95.19 685 ARG A N 1
ATOM 5446 C CA . ARG A 1 685 ? 25.774 -30.975 16.504 1.00 95.19 685 ARG A CA 1
ATOM 5447 C C . ARG A 1 685 ? 24.434 -31.276 15.819 1.00 95.19 685 ARG A C 1
ATOM 5449 O O . ARG A 1 685 ? 24.371 -31.742 14.685 1.00 95.19 685 ARG A O 1
ATOM 5456 N N . ALA A 1 686 ? 23.348 -31.105 16.571 1.00 94.44 686 ALA A N 1
ATOM 5457 C CA . ALA A 1 686 ? 22.055 -31.662 16.205 1.00 94.44 686 ALA A CA 1
ATOM 5458 C C . ALA A 1 686 ? 21.445 -30.957 14.981 1.00 94.44 686 ALA A C 1
ATOM 5460 O O . ALA A 1 686 ? 21.323 -29.732 14.961 1.00 94.44 686 ALA A O 1
ATOM 5461 N N . ALA A 1 687 ? 20.990 -31.737 13.994 1.00 93.06 687 ALA A N 1
ATOM 5462 C CA . ALA A 1 687 ? 20.469 -31.222 12.722 1.00 93.06 687 ALA A CA 1
ATOM 5463 C C . ALA A 1 687 ? 19.321 -30.206 12.884 1.00 93.06 687 ALA A C 1
ATOM 5465 O O . ALA A 1 687 ? 19.248 -29.247 12.119 1.00 93.06 687 ALA A O 1
ATOM 5466 N N . TRP A 1 688 ? 18.495 -30.340 13.930 1.00 93.94 688 TRP A N 1
ATOM 5467 C CA . TRP A 1 688 ? 17.412 -29.396 14.224 1.00 93.94 688 TRP A CA 1
ATOM 5468 C C . TRP A 1 688 ? 17.899 -27.944 14.388 1.00 93.94 688 TRP A C 1
ATOM 5470 O O . TRP A 1 688 ? 17.148 -27.020 14.095 1.00 93.94 688 TRP A O 1
ATOM 5480 N N . MET A 1 689 ? 19.155 -27.711 14.799 1.00 95.56 689 MET A N 1
ATOM 5481 C CA . MET A 1 689 ? 19.709 -26.354 14.916 1.00 95.56 689 MET A CA 1
ATOM 5482 C C . MET A 1 689 ? 19.876 -25.660 13.562 1.00 95.56 689 MET A C 1
ATOM 5484 O O . MET A 1 689 ? 19.727 -24.445 13.490 1.00 95.56 689 MET A O 1
ATOM 5488 N N . ARG A 1 690 ? 20.163 -26.415 12.492 1.00 95.06 690 ARG A N 1
ATOM 5489 C CA . ARG A 1 690 ? 20.149 -25.905 11.111 1.00 95.06 690 ARG A CA 1
ATOM 5490 C C . ARG A 1 690 ? 18.721 -25.555 10.692 1.00 95.06 690 ARG A C 1
ATOM 5492 O O . ARG A 1 690 ? 18.504 -24.543 10.038 1.00 95.06 690 ARG A O 1
ATOM 5499 N N . ASP A 1 691 ? 17.761 -26.387 11.079 1.00 92.94 691 ASP A N 1
ATOM 5500 C CA . ASP A 1 691 ? 16.364 -26.256 10.657 1.00 92.94 691 ASP A CA 1
ATOM 5501 C C . ASP A 1 691 ? 15.597 -25.174 11.447 1.00 92.94 691 ASP A C 1
ATOM 5503 O O . ASP A 1 691 ? 14.596 -24.659 10.955 1.00 92.94 691 ASP A O 1
ATOM 5507 N N . ALA A 1 692 ? 16.109 -24.770 12.615 1.00 93.31 692 ALA A N 1
ATOM 5508 C CA . ALA A 1 692 ? 15.661 -23.626 13.421 1.00 93.31 692 ALA A CA 1
ATOM 5509 C C . ALA A 1 692 ? 16.639 -22.425 13.385 1.00 93.31 692 ALA A C 1
ATOM 5511 O O . ALA A 1 692 ? 16.574 -21.531 14.238 1.00 93.31 692 ALA A O 1
ATOM 5512 N N . ALA A 1 693 ? 17.574 -22.402 12.429 1.00 95.56 693 ALA A N 1
ATOM 5513 C CA . ALA A 1 693 ? 18.681 -21.451 12.390 1.00 95.56 693 ALA A CA 1
ATOM 5514 C C . ALA A 1 693 ? 18.238 -19.980 12.348 1.00 95.56 693 ALA A C 1
ATOM 5516 O O . ALA A 1 693 ? 18.905 -19.144 12.949 1.00 95.56 693 ALA A O 1
ATOM 5517 N N . GLY A 1 694 ? 17.110 -19.649 11.711 1.00 94.56 694 GLY A N 1
ATOM 5518 C CA . GLY A 1 694 ? 16.639 -18.263 11.581 1.00 94.56 694 GLY A CA 1
ATOM 5519 C C . GLY A 1 694 ? 16.369 -17.579 12.923 1.00 94.56 694 GLY A C 1
ATOM 5520 O O . GLY A 1 694 ? 16.825 -16.457 13.148 1.00 94.56 694 GLY A O 1
ATOM 5521 N N . VAL A 1 695 ? 15.726 -18.286 13.862 1.00 94.19 695 VAL A N 1
ATOM 5522 C CA . VAL A 1 695 ? 15.500 -17.784 15.232 1.00 94.19 695 VAL A CA 1
ATOM 5523 C C . VAL A 1 695 ? 16.836 -17.607 15.957 1.00 94.19 695 VAL A C 1
ATOM 5525 O O . VAL A 1 695 ? 17.079 -16.569 16.570 1.00 94.19 695 VAL A O 1
ATOM 5528 N N . ILE A 1 696 ? 17.737 -18.588 15.843 1.00 96.56 696 ILE A N 1
ATOM 5529 C CA . ILE A 1 696 ? 19.051 -18.566 16.505 1.00 96.56 696 ILE A CA 1
ATOM 5530 C C . ILE A 1 696 ? 19.910 -17.407 15.976 1.00 96.56 696 ILE A C 1
ATOM 5532 O O . ILE A 1 696 ? 20.478 -16.656 16.768 1.00 96.56 696 ILE A O 1
ATOM 5536 N N . PHE A 1 697 ? 19.966 -17.211 14.656 1.00 97.12 697 PHE A N 1
ATOM 5537 C CA . PHE A 1 697 ? 20.674 -16.103 14.014 1.00 97.12 697 PHE A CA 1
ATOM 5538 C C . PHE A 1 697 ? 20.100 -14.744 14.410 1.00 97.12 697 PHE A C 1
ATOM 5540 O O . PHE A 1 697 ? 20.871 -13.820 14.673 1.00 97.12 697 PHE A O 1
ATOM 5547 N N . ARG A 1 698 ? 18.770 -14.609 14.497 1.00 95.06 698 ARG A N 1
ATOM 5548 C CA . ARG A 1 698 ? 18.129 -13.354 14.903 1.00 95.06 698 ARG A CA 1
ATOM 5549 C C . ARG A 1 698 ? 18.433 -12.999 16.356 1.00 95.06 698 ARG A C 1
ATOM 5551 O O . ARG A 1 698 ? 18.862 -11.876 16.616 1.00 95.06 698 ARG A O 1
ATOM 5558 N N . LEU A 1 699 ? 18.279 -13.953 17.277 1.00 96.19 699 LEU A N 1
ATOM 5559 C CA . LEU A 1 699 ? 18.586 -13.765 18.700 1.00 96.19 699 LEU A CA 1
ATOM 5560 C C . LEU A 1 699 ? 20.077 -13.474 18.924 1.00 96.19 699 LEU A C 1
ATOM 5562 O O . LEU A 1 699 ? 20.408 -12.543 19.657 1.00 96.19 699 LEU A O 1
ATOM 5566 N N . HIS A 1 700 ? 20.972 -14.197 18.239 1.00 97.62 700 HIS A N 1
ATOM 5567 C CA . HIS A 1 700 ? 22.408 -13.897 18.217 1.00 97.62 700 HIS A CA 1
ATOM 5568 C C . HIS A 1 700 ? 22.661 -12.457 17.751 1.00 97.62 700 HIS A C 1
ATOM 5570 O O . HIS A 1 700 ? 23.261 -11.679 18.481 1.00 97.62 700 HIS A O 1
ATOM 5576 N N . SER A 1 701 ? 22.157 -12.066 16.578 1.00 96.19 701 SER A N 1
ATOM 5577 C CA . SER A 1 701 ? 22.396 -10.735 16.005 1.00 96.19 701 SER A CA 1
ATOM 5578 C C . SER A 1 701 ? 21.903 -9.591 16.888 1.00 96.19 701 SER A C 1
ATOM 5580 O O . SER A 1 701 ? 22.612 -8.596 17.033 1.00 96.19 701 SER A O 1
ATOM 5582 N N . LEU A 1 702 ? 20.732 -9.745 17.518 1.00 95.12 702 LEU A N 1
ATOM 5583 C CA . LEU A 1 702 ? 20.219 -8.786 18.502 1.00 95.12 702 LEU A CA 1
ATOM 5584 C C . LEU A 1 702 ? 21.119 -8.727 19.754 1.00 95.12 702 LEU A C 1
ATOM 5586 O O . LEU A 1 702 ? 21.347 -7.647 20.298 1.00 95.12 702 LEU A O 1
ATOM 5590 N N . ALA A 1 703 ? 21.680 -9.853 20.209 1.00 96.62 703 ALA A N 1
ATOM 5591 C CA . ALA A 1 703 ? 22.652 -9.865 21.303 1.00 96.62 703 ALA A CA 1
ATOM 5592 C C . ALA A 1 703 ? 23.995 -9.219 20.917 1.00 96.62 703 ALA A C 1
ATOM 5594 O O . ALA A 1 703 ? 24.563 -8.490 21.735 1.00 96.62 703 ALA A O 1
ATOM 5595 N N . SER A 1 704 ? 24.488 -9.436 19.691 1.00 95.81 704 SER A N 1
ATOM 5596 C CA . SER A 1 704 ? 25.769 -8.901 19.207 1.00 95.81 704 SER A CA 1
ATOM 5597 C C . SER A 1 704 ? 25.773 -7.374 19.077 1.00 95.81 704 SER A C 1
ATOM 5599 O O . SER A 1 704 ? 26.790 -6.753 19.366 1.00 95.81 704 SER A O 1
ATOM 5601 N N . CYS A 1 705 ? 24.657 -6.745 18.684 1.00 92.94 705 CYS A N 1
ATOM 5602 C CA . CYS A 1 705 ? 24.535 -5.276 18.660 1.00 92.94 705 CYS A CA 1
ATOM 5603 C C . CYS A 1 705 ? 24.070 -4.658 19.990 1.00 92.94 705 CYS A C 1
ATOM 5605 O O . CYS A 1 705 ? 23.725 -3.478 20.022 1.00 92.94 705 CYS A O 1
ATOM 5607 N N . GLY A 1 706 ? 24.006 -5.437 21.075 1.00 92.62 706 GLY A N 1
ATOM 5608 C CA . GLY A 1 706 ? 23.546 -4.953 22.380 1.00 92.62 706 GLY A CA 1
ATOM 5609 C C . GLY A 1 706 ? 22.046 -4.642 22.467 1.00 92.62 706 GLY A C 1
ATOM 5610 O O . GLY A 1 706 ? 21.629 -4.033 23.446 1.00 92.62 706 GLY A O 1
ATOM 5611 N N . GLY A 1 707 ? 21.237 -5.074 21.491 1.00 89.81 707 GLY A N 1
ATOM 5612 C CA . GLY A 1 707 ? 19.772 -5.029 21.579 1.00 89.81 707 GLY A CA 1
ATOM 5613 C C . GLY A 1 707 ? 19.232 -6.000 22.636 1.00 89.81 707 GLY A C 1
ATOM 5614 O O . GLY A 1 707 ? 18.287 -5.681 23.346 1.00 89.81 707 GLY A O 1
ATOM 5615 N N . LEU A 1 708 ? 19.878 -7.160 22.830 1.00 93.19 708 LEU A N 1
ATOM 5616 C CA . LEU A 1 708 ? 19.601 -8.032 23.980 1.00 93.19 708 LEU A CA 1
ATOM 5617 C C . LEU A 1 708 ? 20.582 -7.763 25.131 1.00 93.19 708 LEU A C 1
ATOM 5619 O O . LEU A 1 708 ? 21.762 -8.130 25.073 1.00 93.19 708 LEU A O 1
ATOM 5623 N N . SER A 1 709 ? 20.058 -7.190 26.216 1.00 93.19 709 SER A N 1
ATOM 5624 C CA . SER A 1 709 ? 20.736 -7.091 27.516 1.00 93.19 709 SER A CA 1
ATOM 5625 C C . SER A 1 709 ? 20.602 -8.412 28.288 1.00 93.19 709 SER A C 1
ATOM 5627 O O . SER A 1 709 ? 19.791 -8.533 29.208 1.00 93.19 709 SER A O 1
ATOM 5629 N N . ILE A 1 710 ? 21.351 -9.427 27.848 1.00 96.75 710 ILE A N 1
ATOM 5630 C CA . ILE A 1 710 ? 21.369 -10.804 28.383 1.00 96.75 710 ILE A CA 1
ATOM 5631 C C . ILE A 1 710 ? 22.660 -11.107 29.155 1.00 96.75 710 ILE A C 1
ATOM 5633 O O . ILE A 1 710 ? 23.685 -10.452 28.952 1.00 96.75 710 ILE A O 1
ATOM 5637 N N . ARG A 1 711 ? 22.635 -12.146 29.999 1.00 97.25 711 ARG A N 1
ATOM 5638 C CA . ARG A 1 711 ? 23.831 -12.675 30.689 1.00 97.25 711 ARG A CA 1
ATOM 5639 C C . ARG A 1 711 ? 24.940 -13.078 29.703 1.00 97.25 711 ARG A C 1
ATOM 5641 O O . ARG A 1 711 ? 24.673 -13.717 28.685 1.00 97.25 711 ARG A O 1
ATOM 5648 N N . THR A 1 712 ? 26.202 -12.821 30.061 1.00 96.94 712 THR A N 1
ATOM 5649 C CA . THR A 1 712 ? 27.389 -13.157 29.245 1.00 96.94 712 THR A CA 1
ATOM 5650 C C . THR A 1 712 ? 27.421 -14.624 28.808 1.00 96.94 712 THR A C 1
ATOM 5652 O O . THR A 1 712 ? 27.613 -14.906 27.631 1.00 96.94 712 THR A O 1
ATOM 5655 N N . GLY A 1 713 ? 27.142 -15.560 29.723 1.00 97.12 713 GLY A N 1
ATOM 5656 C CA . GLY A 1 713 ? 27.146 -16.998 29.423 1.00 97.12 713 GLY A CA 1
ATOM 5657 C C . GLY A 1 713 ? 26.041 -17.465 28.462 1.00 97.12 713 GLY A C 1
ATOM 5658 O O . GLY A 1 713 ? 26.183 -18.525 27.852 1.00 97.12 713 GLY A O 1
ATOM 5659 N N . ASP A 1 714 ? 24.968 -16.684 28.294 1.00 97.88 714 ASP A N 1
ATOM 5660 C CA . ASP A 1 714 ? 23.914 -16.974 27.315 1.00 97.88 714 ASP A CA 1
ATOM 5661 C C . ASP A 1 714 ? 24.250 -16.342 25.952 1.00 97.88 714 ASP A C 1
ATOM 5663 O O . ASP A 1 714 ? 24.007 -16.960 24.916 1.00 97.88 714 ASP A O 1
ATOM 5667 N N . ARG A 1 715 ? 24.922 -15.177 25.933 1.00 97.75 715 ARG A N 1
ATOM 5668 C CA . ARG A 1 715 ? 25.532 -14.620 24.710 1.00 97.75 715 ARG A CA 1
ATOM 5669 C C . ARG A 1 715 ? 26.573 -15.581 24.130 1.00 97.75 715 ARG A C 1
ATOM 5671 O O . ARG A 1 715 ? 26.447 -15.981 22.979 1.00 97.75 715 ARG A O 1
ATOM 5678 N N . GLU A 1 716 ? 27.511 -16.053 24.950 1.00 97.94 716 GLU A N 1
ATOM 5679 C CA . GLU A 1 716 ? 28.486 -17.072 24.538 1.00 97.94 716 GLU A CA 1
ATOM 5680 C C . GLU A 1 716 ? 27.828 -18.363 24.031 1.00 97.94 716 GLU A C 1
ATOM 5682 O O . GLU A 1 716 ? 28.394 -19.066 23.192 1.00 97.94 716 GLU A O 1
ATOM 5687 N N . LEU A 1 717 ? 26.661 -18.733 24.572 1.00 98.25 717 LEU A N 1
ATOM 5688 C CA . LEU A 1 717 ? 25.926 -19.899 24.097 1.00 98.25 717 LEU A CA 1
ATOM 5689 C C . LEU A 1 717 ? 25.345 -19.653 22.702 1.00 98.25 717 LEU A C 1
ATOM 5691 O O . LEU A 1 717 ? 25.448 -20.546 21.864 1.00 98.25 717 LEU A O 1
ATOM 5695 N N . LEU A 1 718 ? 24.786 -18.471 22.430 1.00 98.19 718 LEU A N 1
ATOM 5696 C CA . LEU A 1 718 ? 24.320 -18.094 21.091 1.00 98.19 718 LEU A CA 1
ATOM 5697 C C . LEU A 1 718 ? 25.472 -18.074 20.075 1.00 98.19 718 LEU A C 1
ATOM 5699 O O . LEU A 1 718 ? 25.311 -18.610 18.978 1.00 98.19 718 LEU A O 1
ATOM 5703 N N . ASP A 1 719 ? 26.647 -17.564 20.455 1.00 98.12 719 ASP A N 1
ATOM 5704 C CA . ASP A 1 719 ? 27.857 -17.590 19.619 1.00 98.12 719 ASP A CA 1
ATOM 5705 C C . ASP A 1 719 ? 28.267 -19.038 19.283 1.00 98.12 719 ASP A C 1
ATOM 5707 O O . ASP A 1 719 ? 28.485 -19.389 18.119 1.00 98.12 719 ASP A O 1
ATOM 5711 N N . LYS A 1 720 ? 28.282 -19.926 20.292 1.00 98.31 720 LYS A N 1
ATOM 5712 C CA . LYS A 1 720 ? 28.539 -21.372 20.127 1.00 98.31 720 LYS A CA 1
ATOM 5713 C C . LYS A 1 720 ? 27.468 -22.054 19.262 1.00 98.31 720 LYS A C 1
ATOM 5715 O O . LYS A 1 720 ? 27.800 -22.936 18.470 1.00 98.31 720 LYS A O 1
ATOM 5720 N N . CYS A 1 721 ? 26.202 -21.636 19.356 1.00 98.06 721 CYS A N 1
ATOM 5721 C CA . CYS A 1 721 ? 25.122 -22.139 18.503 1.00 98.06 721 CYS A CA 1
ATOM 5722 C C . CYS A 1 721 ? 25.323 -21.737 17.040 1.00 98.06 721 CYS A C 1
ATOM 5724 O O . CYS A 1 721 ? 25.285 -22.601 16.165 1.00 98.06 721 CYS A O 1
ATOM 5726 N N . ARG A 1 722 ? 25.606 -20.455 16.772 1.00 98.06 722 ARG A N 1
ATOM 5727 C CA . ARG A 1 722 ? 25.922 -19.945 15.429 1.00 98.06 722 ARG A CA 1
ATOM 5728 C C . ARG A 1 722 ? 27.116 -20.678 14.822 1.00 98.06 722 ARG A C 1
ATOM 5730 O O . ARG A 1 722 ? 27.017 -21.150 13.693 1.00 98.06 722 ARG A O 1
ATOM 5737 N N . GLY A 1 723 ? 28.207 -20.825 15.578 1.00 98.06 723 GLY A N 1
ATOM 5738 C CA . GLY A 1 723 ? 29.393 -21.568 15.142 1.00 98.06 723 GLY A CA 1
ATOM 5739 C C . GLY A 1 723 ? 29.076 -23.022 14.782 1.00 98.06 723 GLY A C 1
ATOM 5740 O O . GLY A 1 723 ? 29.451 -23.482 13.707 1.00 98.06 723 GLY A O 1
ATOM 5741 N N . SER A 1 724 ? 28.305 -23.719 15.623 1.00 98.12 724 SER A N 1
ATOM 5742 C CA . SER A 1 724 ? 27.887 -25.104 15.368 1.00 98.12 724 SER A CA 1
ATOM 5743 C C . SER A 1 724 ? 26.986 -25.245 14.132 1.00 98.12 724 SER A C 1
ATOM 5745 O O . SER A 1 724 ? 27.124 -26.229 13.404 1.00 98.12 724 SER A O 1
ATOM 5747 N N . ILE A 1 725 ? 26.105 -24.275 13.849 1.00 98.12 725 ILE A N 1
ATOM 5748 C CA . ILE A 1 725 ? 25.288 -24.265 12.621 1.00 98.12 725 ILE A CA 1
ATOM 5749 C C . ILE A 1 725 ? 26.175 -24.074 11.386 1.00 98.12 725 ILE A C 1
ATOM 5751 O O . ILE A 1 725 ? 26.051 -24.839 10.432 1.00 98.12 725 ILE A O 1
ATOM 5755 N N . LEU A 1 726 ? 27.087 -23.096 11.406 1.00 98.38 726 LEU A N 1
ATOM 5756 C CA . LEU A 1 726 ? 27.998 -22.829 10.286 1.00 98.38 726 LEU A CA 1
ATOM 5757 C C . LEU A 1 726 ? 28.907 -24.033 9.998 1.00 98.38 726 LEU A C 1
ATOM 5759 O O . LEU A 1 726 ? 29.002 -24.460 8.850 1.00 98.38 726 LEU A O 1
ATOM 5763 N N . GLU A 1 727 ? 29.498 -24.645 11.028 1.00 97.69 727 GLU A N 1
ATOM 5764 C CA . GLU A 1 727 ? 30.303 -25.864 10.875 1.00 97.69 727 GLU A CA 1
ATOM 5765 C C . GLU A 1 727 ? 29.474 -27.024 10.298 1.00 97.69 727 GLU A C 1
ATOM 5767 O O . GLU A 1 727 ? 29.939 -27.742 9.412 1.00 97.69 727 GLU A O 1
ATOM 5772 N N . THR A 1 728 ? 28.223 -27.186 10.747 1.00 97.56 728 THR A N 1
ATOM 5773 C CA . THR A 1 728 ? 27.306 -28.203 10.205 1.00 97.56 728 THR A CA 1
ATOM 5774 C C . THR A 1 728 ? 27.032 -27.955 8.723 1.00 97.56 728 THR A C 1
ATOM 5776 O O . THR A 1 728 ? 27.118 -28.889 7.931 1.00 97.56 728 THR A O 1
ATOM 5779 N N . LEU A 1 729 ? 26.778 -26.707 8.315 1.00 97.88 729 LEU A N 1
ATOM 5780 C CA . LEU A 1 729 ? 26.576 -26.348 6.908 1.00 97.88 729 LEU A CA 1
ATOM 5781 C C . LEU A 1 729 ? 27.815 -26.633 6.048 1.00 97.88 729 LEU A C 1
ATOM 5783 O O . LEU A 1 729 ? 27.669 -27.154 4.950 1.00 97.88 729 LEU A O 1
ATOM 5787 N N . GLU A 1 730 ? 29.031 -26.376 6.535 1.00 97.81 730 GLU A N 1
ATOM 5788 C CA . GLU A 1 730 ? 30.272 -26.678 5.799 1.00 97.81 730 GLU A CA 1
ATOM 5789 C C . GLU A 1 730 ? 30.600 -28.181 5.674 1.00 97.81 730 GLU A C 1
ATOM 5791 O O . GLU A 1 730 ? 31.407 -28.578 4.822 1.00 97.81 730 GLU A O 1
ATOM 5796 N N . THR A 1 731 ? 30.037 -29.021 6.549 1.00 97.19 731 THR A N 1
ATOM 5797 C CA . THR A 1 731 ? 30.442 -30.432 6.715 1.00 97.19 731 THR A CA 1
ATOM 5798 C C . THR A 1 731 ? 29.366 -31.457 6.370 1.00 97.19 731 THR A C 1
ATOM 5800 O O . THR A 1 731 ? 29.719 -32.602 6.099 1.00 97.19 731 THR A O 1
ATOM 5803 N N . MET A 1 732 ? 28.086 -31.074 6.347 1.00 96.50 732 MET A N 1
ATOM 5804 C CA . MET A 1 732 ? 26.985 -31.964 5.971 1.00 96.50 732 MET A CA 1
ATOM 5805 C C . MET A 1 732 ? 27.025 -32.377 4.492 1.00 96.50 732 MET A C 1
ATOM 5807 O O . MET A 1 732 ? 27.630 -31.700 3.662 1.00 96.50 732 MET A O 1
ATOM 5811 N N . GLU A 1 733 ? 26.318 -33.454 4.150 1.00 96.81 733 GLU A N 1
ATOM 5812 C CA . GLU A 1 733 ? 26.098 -33.863 2.759 1.00 96.81 733 GLU A CA 1
ATOM 5813 C C . GLU A 1 733 ? 25.491 -32.718 1.924 1.00 96.81 733 GLU A C 1
ATOM 5815 O O . GLU A 1 733 ? 24.595 -32.001 2.382 1.00 96.81 733 GLU A O 1
ATOM 5820 N N . CYS A 1 734 ? 25.976 -32.543 0.691 1.00 96.06 734 CYS A N 1
ATOM 5821 C CA . CYS A 1 734 ? 25.551 -31.457 -0.192 1.00 96.06 734 CYS A CA 1
ATOM 5822 C C . CYS A 1 734 ? 24.150 -31.692 -0.782 1.00 96.06 734 CYS A C 1
ATOM 5824 O O . CYS A 1 734 ? 23.985 -32.135 -1.918 1.00 96.06 734 CYS A O 1
ATOM 5826 N N . ASN A 1 735 ? 23.133 -31.353 0.004 1.00 97.31 735 ASN A N 1
ATOM 5827 C CA . ASN A 1 735 ? 21.732 -31.333 -0.397 1.00 97.31 735 ASN A CA 1
ATOM 5828 C C . ASN A 1 735 ? 21.281 -29.880 -0.618 1.00 97.31 735 ASN A C 1
ATOM 5830 O O . ASN A 1 735 ? 21.266 -29.082 0.326 1.00 97.31 735 ASN A O 1
ATOM 5834 N N . GLY A 1 736 ? 20.899 -29.514 -1.845 1.00 97.06 736 GLY A N 1
ATOM 5835 C CA . GLY A 1 736 ? 20.628 -28.117 -2.182 1.00 97.06 736 GLY A CA 1
ATOM 5836 C C . GLY A 1 736 ? 19.389 -27.550 -1.492 1.00 97.06 736 GLY A C 1
ATOM 5837 O O . GLY A 1 736 ? 19.354 -26.356 -1.198 1.00 97.06 736 GLY A O 1
ATOM 5838 N N . HIS A 1 737 ? 18.407 -28.387 -1.140 1.00 96.38 737 HIS A N 1
ATOM 5839 C CA . HIS A 1 737 ? 17.254 -27.928 -0.367 1.00 96.38 737 HIS A CA 1
ATOM 5840 C C . HIS A 1 737 ? 17.652 -27.506 1.049 1.00 96.38 737 HIS A C 1
ATOM 5842 O O . HIS A 1 737 ? 17.169 -26.481 1.526 1.00 96.38 737 HIS A O 1
ATOM 5848 N N . HIS A 1 738 ? 18.538 -28.250 1.717 1.00 96.00 738 HIS A N 1
ATOM 5849 C CA . HIS A 1 738 ? 19.026 -27.871 3.045 1.00 96.00 738 HIS A CA 1
ATOM 5850 C C . HIS A 1 738 ? 19.894 -26.606 3.000 1.00 96.00 738 HIS A C 1
ATOM 5852 O O . HIS A 1 738 ? 19.719 -25.726 3.843 1.00 96.00 738 HIS A O 1
ATOM 5858 N N . LEU A 1 739 ? 20.770 -26.471 1.996 1.00 97.88 739 LEU A N 1
ATOM 5859 C CA . LEU A 1 739 ? 21.580 -25.260 1.804 1.00 97.88 739 LEU A CA 1
ATOM 5860 C C . LEU A 1 739 ? 20.699 -24.028 1.518 1.00 97.88 739 LEU A C 1
ATOM 5862 O O . LEU A 1 739 ? 20.858 -22.985 2.153 1.00 97.88 739 LEU A O 1
ATOM 5866 N N . GLY A 1 740 ? 19.723 -24.156 0.613 1.00 97.38 740 GLY A N 1
ATOM 5867 C CA . GLY A 1 740 ? 18.796 -23.078 0.262 1.00 97.38 740 GLY A CA 1
ATOM 5868 C C . GLY A 1 740 ? 17.835 -22.707 1.394 1.00 97.38 740 GLY A C 1
ATOM 5869 O O . GLY A 1 740 ? 17.553 -21.525 1.597 1.00 97.38 740 GLY A O 1
ATOM 5870 N N . ALA A 1 741 ? 17.373 -23.682 2.183 1.00 95.69 741 ALA A N 1
ATOM 5871 C CA . ALA A 1 741 ? 16.575 -23.424 3.381 1.00 95.69 741 ALA A CA 1
ATOM 5872 C C . ALA A 1 741 ? 17.382 -22.651 4.437 1.00 95.69 741 ALA A C 1
ATOM 5874 O O . ALA A 1 741 ? 16.906 -21.632 4.933 1.00 95.69 741 ALA A O 1
ATOM 5875 N N . ALA A 1 742 ? 18.619 -23.069 4.724 1.00 96.62 742 ALA A N 1
ATOM 5876 C CA . ALA A 1 742 ? 19.486 -22.380 5.680 1.00 96.62 742 ALA A CA 1
ATOM 5877 C C . ALA A 1 742 ? 19.817 -20.940 5.247 1.00 96.62 742 ALA A C 1
ATOM 5879 O O . ALA A 1 742 ? 19.792 -20.028 6.073 1.00 96.62 742 ALA A O 1
ATOM 5880 N N . TYR A 1 743 ? 20.058 -20.707 3.951 1.00 98.00 743 TYR A N 1
ATOM 5881 C CA . TYR A 1 743 ? 20.280 -19.353 3.435 1.00 98.00 743 TYR A CA 1
ATOM 5882 C C . TYR A 1 743 ? 19.017 -18.487 3.517 1.00 98.00 743 TYR A C 1
ATOM 5884 O O . TYR A 1 743 ? 19.081 -17.341 3.958 1.00 98.00 743 TYR A O 1
ATOM 5892 N N . SER A 1 744 ? 17.847 -19.049 3.204 1.00 96.19 744 SER A N 1
ATOM 5893 C CA . SER A 1 744 ? 16.556 -18.362 3.365 1.00 96.19 744 SER A CA 1
ATOM 5894 C C . SER A 1 744 ? 16.288 -17.973 4.821 1.00 96.19 744 SER A C 1
ATOM 5896 O O . SER A 1 744 ? 15.829 -16.863 5.088 1.00 96.19 744 SER A O 1
ATOM 5898 N N . GLN A 1 745 ? 16.650 -18.845 5.767 1.00 95.12 745 GLN A N 1
ATOM 5899 C CA . GLN A 1 745 ? 16.582 -18.566 7.202 1.00 95.12 745 GLN A CA 1
ATOM 5900 C C . GLN A 1 745 ? 17.597 -17.517 7.685 1.00 95.12 745 GLN A C 1
ATOM 5902 O O . GLN A 1 745 ? 17.398 -16.957 8.756 1.00 95.12 745 GLN A O 1
ATOM 5907 N N . ALA A 1 746 ? 18.649 -17.198 6.925 1.00 97.06 746 ALA A N 1
ATOM 5908 C CA . ALA A 1 746 ? 19.508 -16.041 7.199 1.00 97.06 746 ALA A CA 1
ATOM 5909 C C . ALA A 1 746 ? 18.969 -14.754 6.542 1.00 97.06 746 ALA A C 1
ATOM 5911 O O . ALA A 1 746 ? 19.008 -13.683 7.152 1.00 97.06 746 ALA A O 1
ATOM 5912 N N . LEU A 1 747 ? 18.431 -14.861 5.321 1.00 96.69 747 LEU A N 1
ATOM 5913 C CA . LEU A 1 747 ? 17.880 -13.743 4.551 1.00 96.69 747 LEU A CA 1
ATOM 5914 C C . LEU A 1 747 ? 16.619 -13.138 5.176 1.00 96.69 747 LEU A C 1
ATOM 5916 O O . LEU A 1 747 ? 16.528 -11.917 5.274 1.00 96.69 747 LEU A O 1
ATOM 5920 N N . ALA A 1 748 ? 15.653 -13.957 5.602 1.00 93.44 748 ALA A N 1
ATOM 5921 C CA . ALA A 1 748 ? 14.382 -13.452 6.126 1.00 93.44 748 ALA A CA 1
ATOM 5922 C C . ALA A 1 748 ? 14.546 -12.590 7.404 1.00 93.44 748 ALA A C 1
ATOM 5924 O O . ALA A 1 748 ? 14.032 -11.470 7.409 1.00 93.44 748 ALA A O 1
ATOM 5925 N N . PRO A 1 749 ? 15.322 -12.993 8.438 1.00 91.31 749 PRO A N 1
ATOM 5926 C CA . PRO A 1 749 ? 15.604 -12.116 9.576 1.00 91.31 749 PRO A CA 1
ATOM 5927 C C . PRO A 1 749 ? 16.409 -10.863 9.211 1.00 91.31 749 PRO A C 1
ATOM 5929 O O . PRO A 1 749 ? 16.221 -9.820 9.838 1.00 91.31 749 PRO A O 1
ATOM 5932 N N . TRP A 1 750 ? 17.303 -10.937 8.216 1.00 95.12 750 TRP A N 1
ATOM 5933 C CA . TRP A 1 750 ? 18.033 -9.759 7.737 1.00 95.12 750 TRP A CA 1
ATOM 5934 C C . TRP A 1 750 ? 17.085 -8.753 7.076 1.00 95.12 750 TRP A C 1
ATOM 5936 O O . TRP A 1 750 ? 17.145 -7.568 7.400 1.00 95.12 750 TRP A O 1
ATOM 5946 N N . LEU A 1 751 ? 16.161 -9.214 6.229 1.00 92.00 751 LEU A N 1
ATOM 5947 C CA . LEU A 1 751 ? 15.157 -8.355 5.605 1.00 92.00 751 LEU A CA 1
ATOM 5948 C C . LEU A 1 751 ? 14.257 -7.688 6.649 1.00 92.00 751 LEU A C 1
ATOM 5950 O O . LEU A 1 751 ? 14.137 -6.462 6.614 1.00 92.00 751 LEU A O 1
ATOM 5954 N N . SER A 1 752 ? 13.727 -8.441 7.621 1.00 87.00 752 SER A N 1
ATOM 5955 C CA . SER A 1 752 ? 12.959 -7.876 8.745 1.00 87.00 752 SER A CA 1
ATOM 5956 C C . SER A 1 752 ? 13.753 -6.809 9.509 1.00 87.00 752 SER A C 1
ATOM 5958 O O . SER A 1 752 ? 13.244 -5.718 9.766 1.00 87.00 752 SER A O 1
ATOM 5960 N N . ALA A 1 753 ? 15.031 -7.073 9.813 1.00 87.75 753 ALA A N 1
ATOM 5961 C CA . ALA A 1 753 ? 15.908 -6.105 10.473 1.00 87.75 753 ALA A CA 1
ATOM 5962 C C . ALA A 1 753 ? 16.123 -4.832 9.632 1.00 87.75 753 ALA A C 1
ATOM 5964 O O . ALA A 1 753 ? 16.078 -3.726 10.170 1.00 87.75 753 ALA A O 1
ATOM 5965 N N . SER A 1 754 ? 16.325 -4.997 8.321 1.00 87.31 754 SER A N 1
ATOM 5966 C CA . SER A 1 754 ? 16.597 -3.917 7.366 1.00 87.31 754 SER A CA 1
ATOM 5967 C C . SER A 1 754 ? 15.384 -3.021 7.085 1.00 87.31 754 SER A C 1
ATOM 5969 O O . SER A 1 754 ? 15.550 -1.848 6.759 1.00 87.31 754 SER A O 1
ATOM 5971 N N . GLN A 1 755 ? 14.166 -3.561 7.211 1.00 81.81 755 GLN A N 1
ATOM 5972 C CA . GLN A 1 755 ? 12.912 -2.818 7.044 1.00 81.81 755 GLN A CA 1
ATOM 5973 C C . GLN A 1 755 ? 12.529 -2.053 8.314 1.00 81.81 755 GLN A C 1
ATOM 5975 O O . GLN A 1 755 ? 11.999 -0.950 8.226 1.00 81.81 755 GLN A O 1
ATOM 5980 N N . GLY A 1 756 ? 12.826 -2.606 9.495 1.00 73.94 756 GLY A N 1
ATOM 5981 C CA . GLY A 1 756 ? 12.539 -1.957 10.776 1.00 73.94 756 GLY A CA 1
ATOM 5982 C C . GLY A 1 756 ? 13.490 -0.816 11.160 1.00 73.94 756 GLY A C 1
ATOM 5983 O O . GLY A 1 756 ? 13.291 -0.216 12.213 1.00 73.94 756 GLY A O 1
ATOM 5984 N N . GLY A 1 757 ? 14.551 -0.551 10.381 1.00 71.25 757 GLY A N 1
ATOM 5985 C CA . GLY A 1 757 ? 15.600 0.426 10.726 1.00 71.25 757 GLY A CA 1
ATOM 5986 C C . GLY A 1 757 ? 16.315 0.122 12.053 1.00 71.25 757 GLY A C 1
ATOM 5987 O O . GLY A 1 757 ? 16.869 1.016 12.692 1.00 71.25 757 GLY A O 1
ATOM 5988 N N . GLY A 1 758 ? 16.231 -1.128 12.517 1.00 69.75 758 GLY A N 1
ATOM 5989 C CA . GLY A 1 758 ? 16.540 -1.507 13.890 1.00 69.75 758 GLY A CA 1
ATOM 5990 C C . GLY A 1 758 ? 18.016 -1.815 14.133 1.00 69.75 758 GLY A C 1
ATOM 5991 O O . GLY A 1 758 ? 18.762 -2.220 13.236 1.00 69.75 758 GLY A O 1
ATOM 5992 N N . ARG A 1 759 ? 18.425 -1.719 15.405 1.00 75.44 759 ARG A N 1
ATOM 5993 C CA . ARG A 1 759 ? 19.727 -2.211 15.877 1.00 75.44 759 ARG A CA 1
ATOM 5994 C C . ARG A 1 759 ? 19.776 -3.725 15.636 1.00 75.44 759 ARG A C 1
ATOM 5996 O O . ARG A 1 759 ? 19.139 -4.492 16.349 1.00 75.44 759 ARG A O 1
ATOM 6003 N N . GLY A 1 760 ? 20.465 -4.147 14.575 1.00 83.94 760 GLY A N 1
ATOM 6004 C CA . GLY A 1 760 ? 20.530 -5.557 14.177 1.00 83.94 760 GLY A CA 1
ATOM 6005 C C . GLY A 1 760 ? 20.741 -5.822 12.684 1.00 83.94 760 GLY A C 1
ATOM 6006 O O . GLY A 1 760 ? 21.139 -6.936 12.350 1.00 83.94 760 GLY A O 1
ATOM 6007 N N . GLU A 1 761 ? 20.544 -4.838 11.793 1.00 91.81 761 GLU A N 1
ATOM 6008 C CA . GLU A 1 761 ? 20.789 -5.024 10.347 1.00 91.81 761 GLU A CA 1
ATOM 6009 C C . GLU A 1 761 ? 22.236 -5.461 10.060 1.00 91.81 761 GLU A C 1
ATOM 6011 O O . GLU A 1 761 ? 22.444 -6.450 9.363 1.00 91.81 761 GLU A O 1
ATOM 6016 N N . VAL A 1 762 ? 23.238 -4.787 10.642 1.00 94.62 762 VAL A N 1
ATOM 6017 C CA . VAL A 1 762 ? 24.661 -5.071 10.370 1.00 94.62 762 VAL A CA 1
ATOM 6018 C C . VAL A 1 762 ? 25.106 -6.466 10.862 1.00 94.62 762 VAL A C 1
ATOM 6020 O O . VAL A 1 762 ? 25.671 -7.205 10.054 1.00 94.62 762 VAL A O 1
ATOM 6023 N N . PRO A 1 763 ? 24.833 -6.916 12.108 1.00 95.56 763 PRO A N 1
ATOM 6024 C CA . PRO A 1 763 ? 25.142 -8.296 12.508 1.00 95.56 763 PRO A CA 1
ATOM 6025 C C . PRO A 1 763 ? 24.370 -9.362 11.716 1.00 95.56 763 PRO A C 1
ATOM 6027 O O . PRO A 1 763 ? 24.910 -10.440 11.444 1.00 95.56 763 PRO A O 1
ATOM 6030 N N . MET A 1 764 ? 23.133 -9.064 11.296 1.00 96.19 764 MET A N 1
ATOM 6031 C CA . MET A 1 764 ? 22.394 -9.951 10.398 1.00 96.19 764 MET A CA 1
ATOM 6032 C C . MET A 1 764 ? 23.037 -10.018 9.010 1.00 96.19 764 MET A C 1
ATOM 6034 O O . MET A 1 764 ? 23.216 -11.117 8.498 1.00 96.19 764 MET A O 1
ATOM 6038 N N . MET A 1 765 ? 23.459 -8.889 8.434 1.00 97.06 765 MET A N 1
ATOM 6039 C CA . MET A 1 765 ? 24.187 -8.826 7.160 1.00 97.06 765 MET A CA 1
ATOM 6040 C C . MET A 1 765 ? 25.472 -9.669 7.209 1.00 97.06 765 MET A C 1
ATOM 6042 O O . MET A 1 765 ? 25.743 -10.438 6.287 1.00 97.06 765 MET A O 1
ATOM 6046 N N . LEU A 1 766 ? 26.245 -9.577 8.297 1.00 97.38 766 LEU A N 1
ATOM 6047 C CA . LEU A 1 766 ? 27.427 -10.423 8.510 1.00 97.38 766 LEU A CA 1
ATOM 6048 C C . LEU A 1 766 ? 27.058 -11.911 8.605 1.00 97.38 766 LEU A C 1
ATOM 6050 O O . LEU A 1 766 ? 27.747 -12.761 8.049 1.00 97.38 766 LEU A O 1
ATOM 6054 N N . THR A 1 767 ? 25.936 -12.238 9.247 1.00 97.88 767 THR A N 1
ATOM 6055 C CA . THR A 1 767 ? 25.440 -13.620 9.323 1.00 97.88 767 THR A CA 1
ATOM 6056 C C . THR A 1 767 ? 24.950 -14.147 7.972 1.00 97.88 767 THR A C 1
ATOM 6058 O O . THR A 1 767 ? 25.241 -15.295 7.651 1.00 97.88 767 THR A O 1
ATOM 6061 N N . VAL A 1 768 ? 24.326 -13.323 7.123 1.00 98.19 768 VAL A N 1
ATOM 6062 C CA . VAL A 1 768 ? 24.019 -13.692 5.728 1.00 98.19 768 VAL A CA 1
ATOM 6063 C C . VAL A 1 768 ? 25.303 -13.992 4.944 1.00 98.19 768 VAL A C 1
ATOM 6065 O O . VAL A 1 768 ? 25.345 -14.992 4.228 1.00 98.19 768 VAL A O 1
ATOM 6068 N N . LYS A 1 769 ? 26.371 -13.194 5.103 1.00 98.31 769 LYS A N 1
ATOM 6069 C CA . LYS A 1 769 ? 27.671 -13.467 4.453 1.00 98.31 769 LYS A CA 1
ATOM 6070 C C . LYS A 1 769 ? 28.291 -14.781 4.912 1.00 98.31 769 LYS A C 1
ATOM 6072 O O . LYS A 1 769 ? 28.709 -15.577 4.075 1.00 98.31 769 LYS A O 1
ATOM 6077 N N . ASP A 1 770 ? 28.330 -15.025 6.218 1.00 98.25 770 ASP A N 1
ATOM 6078 C CA . ASP A 1 770 ? 28.961 -16.227 6.771 1.00 98.25 770 ASP A CA 1
ATOM 6079 C C . ASP A 1 770 ? 28.185 -17.503 6.409 1.00 98.25 770 ASP A C 1
ATOM 6081 O O . ASP A 1 770 ? 28.795 -18.496 6.014 1.00 98.25 770 ASP A O 1
ATOM 6085 N N . VAL A 1 771 ? 26.846 -17.471 6.447 1.00 98.44 771 VAL A N 1
ATOM 6086 C CA . VAL A 1 771 ? 26.008 -18.587 5.970 1.00 98.44 771 VAL A CA 1
ATOM 6087 C C . VAL A 1 771 ? 26.191 -18.792 4.466 1.00 98.44 771 VAL A C 1
ATOM 6089 O O . VAL A 1 771 ? 26.346 -19.929 4.026 1.00 98.44 771 VAL A O 1
ATOM 6092 N N . GLY A 1 772 ? 26.235 -17.710 3.680 1.00 98.31 772 GLY A N 1
ATOM 6093 C CA . GLY A 1 772 ? 26.489 -17.763 2.240 1.00 98.31 772 GLY A CA 1
ATOM 6094 C C . GLY A 1 772 ? 27.811 -18.454 1.903 1.00 98.31 772 GLY A C 1
ATOM 6095 O O . GLY A 1 772 ? 27.833 -19.428 1.152 1.00 98.31 772 GLY A O 1
ATOM 6096 N N . ARG A 1 773 ? 28.906 -18.029 2.539 1.00 98.56 773 ARG A N 1
ATOM 6097 C CA . ARG A 1 773 ? 30.229 -18.658 2.400 1.00 98.56 773 ARG A CA 1
ATOM 6098 C C . ARG A 1 773 ? 30.225 -20.122 2.816 1.00 98.56 773 ARG A C 1
ATOM 6100 O O . ARG A 1 773 ? 30.778 -20.951 2.096 1.00 98.56 773 ARG A O 1
ATOM 6107 N N . ALA A 1 774 ? 29.574 -20.460 3.931 1.00 98.38 774 ALA A N 1
ATOM 6108 C CA . ALA A 1 774 ? 29.483 -21.839 4.405 1.00 98.38 774 ALA A CA 1
ATOM 6109 C C . ALA A 1 774 ? 28.794 -22.757 3.377 1.00 98.38 774 ALA A C 1
ATOM 6111 O O . ALA A 1 774 ? 29.311 -23.837 3.077 1.00 98.38 774 ALA A O 1
ATOM 6112 N N . ILE A 1 775 ? 27.679 -22.319 2.772 1.00 98.50 775 ILE A N 1
ATOM 6113 C CA . ILE A 1 775 ? 26.976 -23.123 1.757 1.00 98.50 775 ILE A CA 1
ATOM 6114 C C . ILE A 1 775 ? 27.734 -23.207 0.423 1.00 98.50 775 ILE A C 1
ATOM 6116 O O . ILE A 1 775 ? 27.729 -24.262 -0.213 1.00 98.50 775 ILE A O 1
ATOM 6120 N N . VAL A 1 776 ? 28.441 -22.147 0.013 1.00 98.50 776 VAL A N 1
ATOM 6121 C CA . VAL A 1 776 ? 29.290 -22.160 -1.192 1.00 98.50 776 VAL A CA 1
ATOM 6122 C C . VAL A 1 776 ? 30.483 -23.096 -0.995 1.00 98.50 776 VAL A C 1
ATOM 6124 O O . VAL A 1 776 ? 30.761 -23.935 -1.852 1.00 98.50 776 VAL A O 1
ATOM 6127 N N . LYS A 1 777 ? 31.146 -23.030 0.164 1.00 98.38 777 LYS A N 1
ATOM 6128 C CA . LYS A 1 777 ? 32.248 -23.924 0.543 1.00 98.38 777 LYS A CA 1
ATOM 6129 C C . LYS A 1 777 ? 31.801 -25.385 0.607 1.00 98.38 777 LYS A C 1
ATOM 6131 O O . LYS A 1 777 ? 32.522 -26.246 0.105 1.00 98.38 777 LYS A O 1
ATOM 6136 N N . ASN A 1 778 ? 30.607 -25.668 1.137 1.00 98.25 778 ASN A N 1
ATOM 6137 C CA . ASN A 1 778 ? 30.007 -27.005 1.096 1.00 98.25 778 ASN A CA 1
ATOM 6138 C C . ASN A 1 778 ? 29.835 -27.512 -0.347 1.00 98.25 778 ASN A C 1
ATOM 6140 O O . ASN A 1 778 ? 30.290 -28.610 -0.676 1.00 98.25 778 ASN A O 1
ATOM 6144 N N . TRP A 1 779 ? 29.225 -26.700 -1.213 1.00 98.19 779 TRP A N 1
ATOM 6145 C CA . TRP A 1 779 ? 28.972 -27.046 -2.612 1.00 98.19 779 TRP A CA 1
ATOM 6146 C C . TRP A 1 779 ? 30.265 -27.277 -3.404 1.00 98.19 779 TRP A C 1
ATOM 6148 O O . TRP A 1 779 ? 30.375 -28.260 -4.139 1.00 98.19 779 TRP A O 1
ATOM 6158 N N . VAL A 1 780 ? 31.284 -26.434 -3.207 1.00 97.81 780 VAL A N 1
ATOM 6159 C CA . VAL A 1 780 ? 32.612 -26.613 -3.817 1.00 97.81 780 VAL A CA 1
ATOM 6160 C C . VAL A 1 780 ? 33.293 -27.887 -3.308 1.00 97.81 780 VAL A C 1
ATOM 6162 O O . VAL A 1 780 ? 33.805 -28.657 -4.121 1.00 97.81 780 VAL A O 1
ATOM 6165 N N . ARG A 1 781 ? 33.260 -28.149 -1.993 1.00 97.69 781 ARG A N 1
ATOM 6166 C CA . ARG A 1 781 ? 33.858 -29.342 -1.366 1.00 97.69 781 ARG A CA 1
ATOM 6167 C C . ARG A 1 781 ? 33.303 -30.652 -1.928 1.00 97.69 781 ARG A C 1
ATOM 6169 O O . ARG A 1 781 ? 34.057 -31.607 -2.076 1.00 97.69 781 ARG A O 1
ATOM 6176 N N . HIS A 1 782 ? 32.016 -30.689 -2.261 1.00 97.94 782 HIS A N 1
ATOM 6177 C CA . HIS A 1 782 ? 31.345 -31.869 -2.815 1.00 97.94 782 HIS A CA 1
ATOM 6178 C C . HIS A 1 782 ? 31.405 -31.952 -4.352 1.00 97.94 782 HIS A C 1
ATOM 6180 O O . HIS A 1 782 ? 30.619 -32.670 -4.964 1.00 97.94 782 HIS A O 1
ATOM 6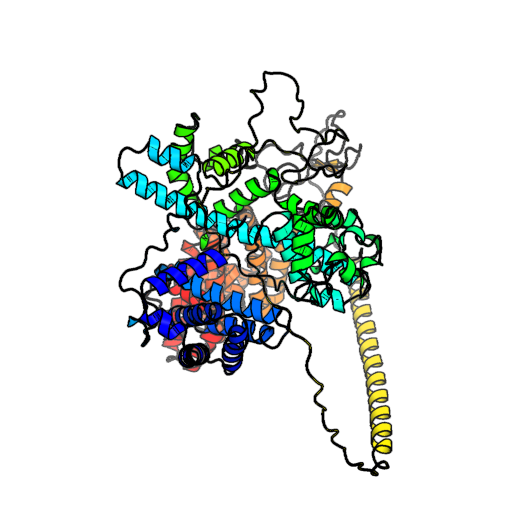186 N N . GLY A 1 783 ? 32.323 -31.226 -5.000 1.00 97.38 783 GLY A N 1
ATOM 6187 C CA . GLY A 1 783 ? 32.519 -31.312 -6.450 1.00 97.38 783 GLY A CA 1
ATOM 6188 C C . GLY A 1 783 ? 31.457 -30.582 -7.277 1.00 97.38 783 GLY A C 1
ATOM 6189 O O . GLY A 1 783 ? 31.293 -30.890 -8.454 1.00 97.38 783 GLY A O 1
ATOM 6190 N N . ARG A 1 784 ? 30.763 -29.597 -6.686 1.00 97.12 784 ARG A N 1
ATOM 6191 C CA . ARG A 1 784 ? 29.758 -28.739 -7.341 1.00 97.12 784 ARG A CA 1
ATOM 6192 C C . ARG A 1 784 ? 28.584 -29.519 -7.967 1.00 97.12 784 ARG A C 1
ATOM 6194 O O . ARG A 1 784 ? 28.323 -29.367 -9.163 1.00 97.12 784 ARG A O 1
ATOM 6201 N N . PRO A 1 785 ? 27.841 -30.331 -7.188 1.00 95.38 785 PRO A N 1
ATOM 6202 C CA . PRO A 1 785 ? 26.735 -31.131 -7.710 1.00 95.38 785 PRO A CA 1
ATOM 6203 C C . PRO A 1 785 ? 25.684 -30.257 -8.414 1.00 95.38 785 PRO A C 1
ATOM 6205 O O . PRO A 1 785 ? 25.252 -29.220 -7.900 1.00 95.38 785 PRO A O 1
ATOM 6208 N N . GLY A 1 786 ? 25.287 -30.667 -9.624 1.00 90.75 786 GLY A N 1
ATOM 6209 C CA . GLY A 1 786 ? 24.450 -29.854 -10.515 1.00 90.75 786 GLY A CA 1
ATOM 6210 C C . GLY A 1 786 ? 23.002 -29.691 -10.044 1.00 90.75 786 GLY A C 1
ATOM 6211 O O . GLY A 1 786 ? 22.393 -28.646 -10.273 1.00 90.75 786 GLY A O 1
ATOM 6212 N N . ASN A 1 787 ? 22.455 -30.686 -9.339 1.00 96.19 787 ASN A N 1
ATOM 6213 C CA . ASN A 1 787 ? 21.112 -30.624 -8.755 1.00 96.19 787 ASN A CA 1
ATOM 6214 C C . ASN A 1 787 ? 21.015 -29.574 -7.637 1.00 96.19 787 ASN A C 1
ATOM 6216 O O . ASN A 1 787 ? 20.007 -28.871 -7.563 1.00 96.19 787 ASN A O 1
ATOM 6220 N N . ALA A 1 788 ? 22.083 -29.380 -6.853 1.00 96.69 788 ALA A N 1
ATOM 6221 C CA . ALA A 1 788 ? 22.091 -28.425 -5.748 1.00 96.69 788 ALA A CA 1
ATOM 6222 C C . ALA A 1 788 ? 21.802 -26.983 -6.209 1.00 96.69 788 ALA A C 1
ATOM 6224 O O . ALA A 1 788 ? 21.090 -26.254 -5.523 1.00 96.69 788 ALA A O 1
ATOM 6225 N N . ARG A 1 789 ? 22.260 -26.583 -7.408 1.00 96.94 789 ARG A N 1
ATOM 6226 C CA . ARG A 1 789 ? 21.928 -25.272 -8.004 1.00 96.94 789 ARG A CA 1
ATOM 6227 C C . ARG A 1 789 ? 20.424 -25.077 -8.189 1.00 96.94 789 ARG A C 1
ATOM 6229 O O . ARG A 1 789 ? 19.906 -24.016 -7.856 1.00 96.94 789 ARG A O 1
ATOM 6236 N N . ARG A 1 790 ? 19.717 -26.091 -8.695 1.00 96.62 790 ARG A N 1
ATOM 6237 C CA . ARG A 1 790 ? 18.257 -26.047 -8.867 1.00 96.62 790 ARG A CA 1
ATOM 6238 C C . ARG A 1 790 ? 17.553 -26.022 -7.508 1.00 96.62 790 ARG A C 1
ATOM 6240 O O . ARG A 1 790 ? 16.730 -25.150 -7.260 1.00 96.62 790 ARG A O 1
ATOM 6247 N N . GLU A 1 791 ? 17.934 -26.930 -6.618 1.00 97.50 791 GLU A N 1
ATOM 6248 C CA . GLU A 1 791 ? 17.301 -27.121 -5.308 1.00 97.50 791 GLU A CA 1
ATOM 6249 C C . GLU A 1 791 ? 17.475 -25.923 -4.355 1.00 97.50 791 GLU A C 1
ATOM 6251 O O . GLU A 1 791 ? 16.587 -25.669 -3.540 1.00 97.50 791 GLU A O 1
ATOM 6256 N N . VAL A 1 792 ? 18.580 -25.169 -4.469 1.00 97.62 792 VAL A N 1
ATOM 6257 C CA . VAL A 1 792 ? 18.778 -23.888 -3.763 1.00 97.62 792 VAL A CA 1
ATOM 6258 C C . VAL A 1 792 ? 17.827 -22.819 -4.309 1.00 97.62 792 VAL A C 1
ATOM 6260 O O . VAL A 1 792 ? 17.146 -22.161 -3.521 1.00 97.62 792 VAL A O 1
ATOM 6263 N N . ARG A 1 793 ? 17.725 -22.668 -5.642 1.00 96.06 793 ARG A N 1
ATOM 6264 C CA . ARG A 1 793 ? 16.795 -21.718 -6.294 1.00 96.06 793 ARG A CA 1
ATOM 6265 C C . ARG A 1 793 ? 15.326 -22.012 -5.965 1.00 96.06 793 ARG A C 1
ATOM 6267 O O . ARG A 1 793 ? 14.532 -21.089 -5.862 1.00 96.06 793 ARG A O 1
ATOM 6274 N N . GLU A 1 794 ? 14.969 -23.281 -5.776 1.00 94.38 794 GLU A N 1
ATOM 6275 C CA . GLU A 1 794 ? 13.619 -23.713 -5.375 1.00 94.38 794 GLU A CA 1
ATOM 6276 C C . GLU A 1 794 ? 13.266 -23.360 -3.917 1.00 94.38 794 GLU A C 1
ATOM 6278 O O . GLU A 1 794 ? 12.092 -23.384 -3.551 1.00 94.38 794 GLU A O 1
ATOM 6283 N N . ARG A 1 795 ? 14.257 -23.048 -3.067 1.00 94.62 795 ARG A N 1
ATOM 6284 C CA . ARG A 1 795 ? 14.047 -22.688 -1.652 1.00 94.62 795 ARG A CA 1
ATOM 6285 C C . ARG A 1 795 ? 14.246 -21.204 -1.359 1.00 94.62 795 ARG A C 1
ATOM 6287 O O . ARG A 1 795 ? 13.557 -20.678 -0.493 1.00 94.62 795 ARG A O 1
ATOM 6294 N N . VAL A 1 796 ? 15.164 -20.542 -2.061 1.00 96.44 796 VAL A N 1
ATOM 6295 C CA . VAL A 1 796 ? 15.493 -19.127 -1.849 1.00 96.44 796 VAL A CA 1
ATOM 6296 C C . VAL A 1 796 ? 14.599 -18.234 -2.710 1.00 96.44 796 VAL A C 1
ATOM 6298 O O . VAL A 1 796 ? 14.644 -18.279 -3.937 1.00 96.44 796 VAL A O 1
ATOM 6301 N N . ILE A 1 797 ? 13.819 -17.366 -2.062 1.00 93.00 797 ILE A N 1
ATOM 6302 C CA . ILE A 1 797 ? 12.983 -16.362 -2.736 1.00 93.00 797 ILE A CA 1
ATOM 6303 C C . ILE A 1 797 ? 13.882 -15.424 -3.558 1.00 93.00 797 ILE A C 1
ATOM 6305 O O . ILE A 1 797 ? 14.763 -14.750 -3.019 1.00 93.00 797 ILE A O 1
ATOM 6309 N N . THR A 1 798 ? 13.661 -15.362 -4.874 1.00 90.94 798 THR A N 1
ATOM 6310 C CA . THR A 1 798 ? 14.562 -14.660 -5.811 1.00 90.94 798 THR A CA 1
ATOM 6311 C C . THR A 1 798 ? 14.661 -13.157 -5.525 1.00 90.94 798 THR A C 1
ATOM 6313 O O . THR A 1 798 ? 15.736 -12.579 -5.661 1.00 90.94 798 THR A O 1
ATOM 6316 N N . GLN A 1 799 ? 13.586 -12.527 -5.050 1.00 89.38 799 GLN A N 1
ATOM 6317 C CA . GLN A 1 799 ? 13.583 -11.122 -4.631 1.00 89.38 799 GLN A CA 1
ATOM 6318 C C . GLN A 1 799 ? 14.503 -10.892 -3.418 1.00 89.38 799 GLN A C 1
ATOM 6320 O O . GLN A 1 799 ? 15.232 -9.905 -3.373 1.00 89.38 799 GLN A O 1
ATOM 6325 N N . TYR A 1 800 ? 14.530 -11.825 -2.460 1.00 95.12 800 TYR A N 1
ATOM 6326 C CA . TYR A 1 800 ? 15.390 -11.725 -1.274 1.00 95.12 800 TYR A CA 1
ATOM 6327 C C . TYR A 1 800 ? 16.868 -11.863 -1.661 1.00 95.12 800 TYR A C 1
ATOM 6329 O O . TYR A 1 800 ? 17.723 -11.156 -1.133 1.00 95.12 800 TYR A O 1
ATOM 6337 N N . MET A 1 801 ? 17.152 -12.739 -2.630 1.00 96.50 801 MET A N 1
ATOM 6338 C CA . MET A 1 801 ? 18.477 -12.911 -3.225 1.00 96.50 801 MET A CA 1
ATOM 6339 C C . MET A 1 801 ? 18.953 -11.638 -3.953 1.00 96.50 801 MET A C 1
ATOM 6341 O O . MET A 1 801 ? 20.113 -11.257 -3.828 1.00 96.50 801 MET A O 1
ATOM 6345 N N . GLN A 1 802 ? 18.066 -10.952 -4.684 1.00 89.75 802 GLN A N 1
ATOM 6346 C CA . GLN A 1 802 ? 18.379 -9.691 -5.375 1.00 89.75 802 GLN A CA 1
ATOM 6347 C C . GLN A 1 802 ? 18.697 -8.551 -4.393 1.00 89.75 802 GLN A C 1
ATOM 6349 O O . GLN A 1 802 ? 19.711 -7.871 -4.561 1.00 89.75 802 GLN A O 1
ATOM 6354 N N . GLU A 1 803 ? 17.882 -8.380 -3.347 1.00 91.69 803 GLU A N 1
ATOM 6355 C CA . GLU A 1 803 ? 18.137 -7.409 -2.273 1.00 91.69 803 GLU A CA 1
ATOM 6356 C C . GLU A 1 803 ? 19.473 -7.684 -1.568 1.00 91.69 803 GLU A C 1
ATOM 6358 O O . GLU A 1 803 ? 20.276 -6.769 -1.374 1.00 91.69 803 GLU A O 1
ATOM 6363 N N . ALA A 1 804 ? 19.754 -8.949 -1.237 1.00 96.12 804 ALA A N 1
ATOM 6364 C CA . ALA A 1 804 ? 21.010 -9.336 -0.605 1.00 96.12 804 ALA A CA 1
ATOM 6365 C C . ALA A 1 804 ? 22.220 -9.071 -1.508 1.00 96.12 804 ALA A C 1
ATOM 6367 O O . ALA A 1 804 ? 23.202 -8.485 -1.050 1.00 96.12 804 ALA A O 1
ATOM 6368 N N . ARG A 1 805 ? 22.150 -9.415 -2.798 1.00 95.19 805 ARG A N 1
ATOM 6369 C CA . ARG A 1 805 ? 23.242 -9.158 -3.745 1.00 95.19 805 ARG A CA 1
ATOM 6370 C C . ARG A 1 805 ? 23.679 -7.696 -3.741 1.00 95.19 805 ARG A C 1
ATOM 6372 O O . ARG A 1 805 ? 24.875 -7.416 -3.741 1.00 95.19 805 ARG A O 1
ATOM 6379 N N . VAL A 1 806 ? 22.726 -6.765 -3.715 1.00 90.94 806 VAL A N 1
ATOM 6380 C CA . VAL A 1 806 ? 23.025 -5.327 -3.690 1.00 90.94 806 VAL A CA 1
ATOM 6381 C C . VAL A 1 806 ? 23.456 -4.876 -2.293 1.00 90.94 806 VAL A C 1
ATOM 6383 O O . VAL A 1 806 ? 24.540 -4.318 -2.142 1.00 90.94 806 VAL A O 1
ATOM 6386 N N . ARG A 1 807 ? 22.633 -5.117 -1.264 1.00 93.31 807 ARG A N 1
ATOM 6387 C CA . ARG A 1 807 ? 22.793 -4.499 0.065 1.00 93.31 807 ARG A CA 1
ATOM 6388 C C . ARG A 1 807 ? 23.729 -5.251 1.006 1.00 93.31 807 ARG A C 1
ATOM 6390 O O . ARG A 1 807 ? 24.413 -4.619 1.802 1.00 93.31 807 ARG A O 1
ATOM 6397 N N . VAL A 1 808 ? 23.761 -6.581 0.934 1.00 96.25 808 VAL A N 1
ATOM 6398 C CA . VAL A 1 808 ? 24.688 -7.407 1.722 1.00 96.25 808 VAL A CA 1
ATOM 6399 C C . VAL A 1 808 ? 26.039 -7.452 1.018 1.00 96.25 808 VAL A C 1
ATOM 6401 O O . VAL A 1 808 ? 27.060 -7.116 1.619 1.00 96.25 808 VAL A O 1
ATOM 6404 N N . TRP A 1 809 ? 26.067 -7.858 -0.251 1.00 96.25 809 TRP A N 1
ATOM 6405 C CA . TRP A 1 809 ? 27.312 -8.198 -0.948 1.00 96.25 809 TRP A CA 1
ATOM 6406 C C . TRP A 1 809 ? 27.951 -7.055 -1.743 1.00 96.25 809 TRP A C 1
ATOM 6408 O O . TRP A 1 809 ? 29.131 -7.150 -2.061 1.00 96.25 809 TRP A O 1
ATOM 6418 N N . GLY A 1 810 ? 27.233 -5.965 -2.031 1.00 92.00 810 GLY A N 1
ATOM 6419 C CA . GLY A 1 810 ? 27.772 -4.855 -2.828 1.00 92.00 810 GLY A CA 1
ATOM 6420 C C . GLY A 1 810 ? 27.925 -5.176 -4.322 1.00 92.00 810 GLY A C 1
ATOM 6421 O O . GLY A 1 810 ? 28.697 -4.522 -5.012 1.00 92.00 810 GLY A O 1
ATOM 6422 N N . GLY A 1 811 ? 27.201 -6.182 -4.825 1.00 83.38 811 GLY A N 1
ATOM 6423 C CA . GLY A 1 811 ? 27.210 -6.637 -6.220 1.00 83.38 811 GLY A CA 1
ATOM 6424 C C . GLY A 1 811 ? 27.956 -7.957 -6.452 1.00 83.38 811 GLY A C 1
ATOM 6425 O O . GLY A 1 811 ? 27.496 -8.766 -7.267 1.00 83.38 811 GLY A O 1
ATOM 6426 N N . GLU A 1 812 ? 29.041 -8.191 -5.706 1.00 92.50 812 GLU A N 1
ATOM 6427 C CA . GLU A 1 812 ? 29.898 -9.390 -5.753 1.00 92.50 812 GLU A CA 1
ATOM 6428 C C . GLU A 1 812 ? 29.404 -10.464 -4.769 1.00 92.50 812 GLU A C 1
ATOM 6430 O O . GLU A 1 812 ? 29.934 -10.659 -3.677 1.00 92.50 812 GLU A O 1
ATOM 6435 N N . ASP A 1 813 ? 28.321 -11.140 -5.147 1.00 95.38 813 ASP A N 1
ATOM 6436 C CA . ASP A 1 813 ? 27.632 -12.119 -4.305 1.00 95.38 813 ASP A CA 1
ATOM 6437 C C . ASP A 1 813 ? 28.085 -13.554 -4.621 1.00 95.38 813 ASP A C 1
ATOM 6439 O O . ASP A 1 813 ? 27.739 -14.125 -5.658 1.00 95.38 813 ASP A O 1
ATOM 6443 N N . GLU A 1 814 ? 28.851 -14.149 -3.700 1.00 97.00 814 GLU A N 1
ATOM 6444 C CA . GLU A 1 814 ? 29.376 -15.517 -3.818 1.00 97.00 814 GLU A CA 1
ATOM 6445 C C . GLU A 1 814 ? 28.258 -16.569 -3.989 1.00 97.00 814 GLU A C 1
ATOM 6447 O O . GLU A 1 814 ? 28.448 -17.577 -4.671 1.00 97.00 814 GLU A O 1
ATOM 6452 N N . VAL A 1 815 ? 27.078 -16.344 -3.396 1.00 97.62 815 VAL A N 1
ATOM 6453 C CA . VAL A 1 815 ? 25.920 -17.253 -3.471 1.00 97.62 815 VAL A CA 1
ATOM 6454 C C . VAL A 1 815 ? 25.196 -17.080 -4.805 1.00 97.62 815 VAL A C 1
ATOM 6456 O O . VAL A 1 815 ? 24.781 -18.070 -5.416 1.00 97.62 815 VAL A O 1
ATOM 6459 N N . TRP A 1 816 ? 25.092 -15.843 -5.298 1.00 97.00 816 TRP A N 1
ATOM 6460 C CA . TRP A 1 816 ? 24.593 -15.567 -6.645 1.00 97.00 816 TRP A CA 1
ATOM 6461 C C . TRP A 1 816 ? 25.458 -16.259 -7.705 1.00 97.00 816 TRP A C 1
ATOM 6463 O O . TRP A 1 816 ? 24.923 -16.954 -8.565 1.00 97.00 816 TRP A O 1
ATOM 6473 N N . GLU A 1 817 ? 26.784 -16.151 -7.627 1.00 97.00 817 GLU A N 1
ATOM 6474 C CA . GLU A 1 817 ? 27.667 -16.782 -8.617 1.00 97.00 817 GLU A CA 1
ATOM 6475 C C . GLU A 1 817 ? 27.778 -18.309 -8.455 1.00 97.00 817 GLU A C 1
ATOM 6477 O O . GLU A 1 817 ? 27.897 -19.054 -9.430 1.00 97.00 817 GLU A O 1
ATOM 6482 N N . ALA A 1 818 ? 27.673 -18.832 -7.231 1.00 96.94 818 ALA A N 1
ATOM 6483 C CA . ALA A 1 818 ? 27.644 -20.277 -7.026 1.00 96.94 818 ALA A CA 1
ATOM 6484 C C . ALA A 1 818 ? 26.356 -20.917 -7.559 1.00 96.94 818 ALA A C 1
ATOM 6486 O O . ALA A 1 818 ? 26.420 -21.976 -8.191 1.00 96.94 818 ALA A O 1
ATOM 6487 N N . PHE A 1 819 ? 25.193 -20.294 -7.330 1.00 96.94 819 PHE A N 1
ATOM 6488 C CA . PHE A 1 819 ? 23.900 -20.946 -7.545 1.00 96.94 819 PHE A CA 1
ATOM 6489 C C . PHE A 1 819 ? 23.002 -20.302 -8.603 1.00 96.94 819 PHE A C 1
ATOM 6491 O O . PHE A 1 819 ? 22.191 -21.037 -9.164 1.00 96.94 819 PHE A O 1
ATOM 6498 N N . TYR A 1 820 ? 23.123 -19.009 -8.921 1.00 93.25 820 TYR A N 1
ATOM 6499 C CA . TYR A 1 820 ? 22.207 -18.261 -9.805 1.00 93.25 820 TYR A CA 1
ATOM 6500 C C . TYR A 1 820 ? 22.755 -17.922 -11.202 1.00 93.25 820 TYR A C 1
ATOM 6502 O O . TYR A 1 820 ? 21.936 -17.871 -12.129 1.00 93.25 820 TYR A O 1
ATOM 6510 N N . SER A 1 821 ? 24.073 -17.781 -11.396 1.00 89.19 821 SER A N 1
ATOM 6511 C CA . SER A 1 821 ? 24.688 -17.751 -12.740 1.00 89.19 821 SER A CA 1
ATOM 6512 C C . SER A 1 821 ? 24.790 -19.143 -13.370 1.00 89.19 821 SER A C 1
ATOM 6514 O O . SER A 1 821 ? 24.429 -19.258 -14.560 1.00 89.19 821 SER A O 1
#

Secondary structure (DSSP, 8-state):
----HHHHHHHHHHHHHHH-HHHHHHHH-HHHHHHHHHHHHHHTT-S--HHHHHHHHHHHTS-HHHHHHHHHHHHHHHHHS-HHHHHHHHHHHHHHHTS-HHHHHHHHHHHHHHHHHHHHHHHHHTT----TTGGGS-SS-------GGG----HHHHHHHHH---HHHHHHHHHHHHHHHHHHHHHHHHHHHHHHIIIIIHHHHHHHHHTT-HHHHTTIIIIIHHHHHHHHHHHH----SS---TT-TTTTTT-S-HHHHB-HHHHHHHTSGGGTT--GGG-TTTTT-TTTTBS-GGGGSTTHHHHHHTTSHHHHHHHHHTT-GGGHHHHHHHHGGGSHHHHHHHHHHHHHT--STTTTTHHHHHHHHHHHHHHHHT----S-HHHHHB-TTSSSB-HHHHHHHHHHTTSSPPPP--S---S----------TTT--PPPTT-SB-TTT--B----PPP-------------PPPP-------PPPP-PPPP-----SSHHHHHHHHHHHHHHHHHHHHHHHHHHHHHHHHHHHHHHHHHT----------------TT---B-TTT--B-TTEEE--BSS-SS--TT-EEEHHHHHHH-SSB-TTT--BB--HHHHHHHHHHHHHHHHHTTT--HHHHHHHHHHHHHHHHHTTT-HHHHHHHHHHHHH-HHHHHHHHHHHHHT-THHHHTHHHHHHHHHHHHTT-S---HHHHHHHHHHHHHHHHHHHHS---HHHHHHHHHHHHHHHHHHHHTT-TTHHHHHHHHHHHHHHHHHHHHHTT--HHHHHHHHTTS-HHHHHHHHHHTTTT--HHIIIII-

InterPro domains:
  IPR001841 Zinc finger, RING-type [PS50089] (565-609)
  IPR013083 Zinc finger, RING/FYVE/PHD-type [G3DSA:3.30.40.10] (504-633)

pLDDT: mean 84.22, std 18.7, range [24.75, 98.56]

Radius of gyration: 33.18 Å; chains: 1; bounding box: 73×86×99 Å

Foldseek 3Di:
DLDALLVLLLVVLVVFCVLFVPLQVLLLDLVNLLVLLVLLCVLLVHPPSVLLNLLLVLVVVVDSSLSSLLSQLSVLCSFQNHSVRSVVLSVQSNVQSPDDSQSSQVNSLSSSSNSSVSLVCVVVRDRGDDDPCPVRGRPDSDPSDDDPVRPQPFLLLVLLVPPPPDPVSSVVLVVLLRLLVQLLSVVVLVLLLLLCCLQAQQLLLLLLVLLVNVQLNVCCVPQLVLQSQLLCCLQPVDHHSRDHPQARLSNLSSHALSVVFFDVVSVVQSLDPVNRSHHNVPRPVSPPCSVVGTDHSQCNDPCRSCVQSVRGSNSSSNCSNVVPVSCLVSVVSSCSCVPLQNCLQCSCVVLVLVLDPSSPCVQVSCQSSVVSLCVSVVNDDDDTPQCQQAPVVSPGGPSVSSVSSCRNSSNDPDPPPDPPPDPDDDDDPAPADPVPRDGADPPGQARSPPRHGPPDPDDDPDPDDDDDDDDDDDDDDDDDDDDDDDDDDDDDDDDDDPDPVVVVVVVVVVVVVVVVVVVVVVVVVVVVVVVVVVVVVVVVVVDDDQDDDDPDPPDPDDPPPQQQFPPPRDRHPQWDQFAAPDDDDDSRVLIHHPVVVVVVPDQARPPPRGGTPDPVLVVLLVVLLVLLLVVLPVPDLVSLLVSLVSLLVVLVVCQVVLLSNQVSLQCNLADPSNLVSLVVCLVVLRPSLLSNVLSLLLSLLCVVLVSHPHDPVSNVSSVSSLVSNLVCLLPPQLDLLSLLSSLQSLLSSLVSCVSSVDSRNVSSLVSNVSSQVSNLNNCVVNVNDPVSLVNSVVRHDVVSVVCSCCPSVVVPRSNCVSRVD

Organism: NCBI:txid722753